Protein AF-A0A8J7M690-F1 (afdb_monomer)

Mean predicted aligned error: 19.67 Å

Structure (mmCIF, N/CA/C/O backbone):
data_AF-A0A8J7M690-F1
#
_entry.id   AF-A0A8J7M690-F1
#
loop_
_atom_site.group_PDB
_atom_site.id
_atom_site.type_symbol
_atom_site.label_atom_id
_atom_site.label_alt_id
_atom_site.label_comp_id
_atom_site.label_asym_id
_atom_site.label_entity_id
_atom_site.label_seq_id
_atom_site.pdbx_PDB_ins_code
_atom_site.Cartn_x
_atom_site.Cartn_y
_atom_site.Cartn_z
_atom_site.occupancy
_atom_site.B_iso_or_equiv
_atom_site.auth_seq_id
_atom_site.auth_comp_id
_atom_site.auth_asym_id
_atom_site.auth_atom_id
_atom_site.pdbx_PDB_model_num
ATOM 1 N N . MET A 1 1 ? 13.724 -9.547 -59.969 1.00 48.78 1 MET A N 1
ATOM 2 C CA . MET A 1 1 ? 12.541 -10.382 -60.292 1.00 48.78 1 MET A CA 1
ATOM 3 C C . MET A 1 1 ? 11.718 -10.784 -59.070 1.00 48.78 1 MET A C 1
ATOM 5 O O . MET A 1 1 ? 10.508 -10.630 -59.150 1.00 48.78 1 MET A O 1
ATOM 9 N N . LEU A 1 2 ? 12.299 -11.319 -57.981 1.00 48.78 2 LEU A N 1
ATOM 10 C CA . LEU A 1 2 ? 11.528 -11.630 -56.759 1.00 48.78 2 LEU A CA 1
ATOM 11 C C . LEU A 1 2 ? 11.208 -10.375 -55.920 1.00 48.78 2 LEU A C 1
ATOM 13 O O . LEU A 1 2 ? 10.066 -10.254 -55.491 1.00 48.78 2 LEU A O 1
ATOM 17 N N . ASP A 1 3 ? 12.141 -9.422 -55.786 1.00 59.66 3 ASP A N 1
ATOM 18 C CA . ASP A 1 3 ? 11.897 -8.149 -55.075 1.00 59.66 3 ASP A CA 1
ATOM 19 C C . ASP A 1 3 ? 10.942 -7.205 -55.835 1.00 59.66 3 ASP A C 1
ATOM 21 O O . ASP A 1 3 ? 10.021 -6.666 -55.231 1.00 59.66 3 ASP A O 1
ATOM 25 N N . ASP A 1 4 ? 11.046 -7.108 -57.170 1.00 67.81 4 ASP A N 1
ATOM 26 C CA . ASP A 1 4 ? 10.187 -6.217 -57.984 1.00 67.81 4 ASP A CA 1
ATOM 27 C C . ASP A 1 4 ? 8.679 -6.523 -57.847 1.00 67.81 4 ASP A C 1
ATOM 29 O O . ASP A 1 4 ? 7.829 -5.641 -57.965 1.00 67.81 4 ASP A O 1
ATOM 33 N N . ARG A 1 5 ? 8.316 -7.792 -57.603 1.00 76.62 5 ARG A N 1
ATOM 34 C CA . ARG A 1 5 ? 6.913 -8.193 -57.390 1.00 76.62 5 ARG A CA 1
ATOM 35 C C . ARG A 1 5 ? 6.426 -7.887 -55.975 1.00 76.62 5 ARG A C 1
ATOM 37 O O . ARG A 1 5 ? 5.258 -7.546 -55.815 1.00 76.62 5 ARG A O 1
ATOM 44 N N . ALA A 1 6 ? 7.288 -8.001 -54.965 1.00 80.00 6 ALA A N 1
ATOM 45 C CA . ALA A 1 6 ? 6.947 -7.641 -53.590 1.00 80.00 6 ALA A CA 1
ATOM 46 C C . ALA A 1 6 ? 6.768 -6.120 -53.437 1.00 80.00 6 ALA A C 1
ATOM 48 O O . ALA A 1 6 ? 5.848 -5.682 -52.746 1.00 80.00 6 ALA A O 1
ATOM 49 N N . GLU A 1 7 ? 7.579 -5.321 -54.138 1.00 82.81 7 GLU A N 1
ATOM 50 C CA . GLU A 1 7 ? 7.413 -3.864 -54.210 1.00 82.81 7 GLU A CA 1
ATOM 51 C C . GLU A 1 7 ? 6.095 -3.468 -54.891 1.00 82.81 7 GLU A C 1
ATOM 53 O O . GLU A 1 7 ? 5.361 -2.645 -54.348 1.00 82.81 7 GLU A O 1
ATOM 58 N N . SER A 1 8 ? 5.710 -4.134 -55.988 1.00 85.69 8 SER A N 1
ATOM 59 C CA . SER A 1 8 ? 4.403 -3.909 -56.630 1.00 85.69 8 SER A CA 1
ATOM 60 C C . SER A 1 8 ? 3.221 -4.170 -55.685 1.00 85.69 8 SER A C 1
ATOM 62 O O . SER A 1 8 ? 2.242 -3.425 -55.720 1.00 85.69 8 SER A O 1
ATOM 64 N N . PHE A 1 9 ? 3.302 -5.196 -54.826 1.00 88.12 9 PHE A N 1
ATOM 65 C CA . PHE A 1 9 ? 2.281 -5.433 -53.800 1.00 88.12 9 PHE A CA 1
ATOM 66 C C . PHE A 1 9 ? 2.257 -4.316 -52.748 1.00 88.12 9 PHE A C 1
ATOM 68 O O . PHE A 1 9 ? 1.181 -3.893 -52.335 1.00 88.12 9 PHE A O 1
ATOM 75 N N . LEU A 1 10 ? 3.415 -3.807 -52.314 1.00 87.19 10 LEU A N 1
ATOM 76 C CA . LEU A 1 10 ? 3.485 -2.706 -51.344 1.00 87.19 10 LEU A CA 1
ATOM 77 C C . LEU A 1 10 ? 2.932 -1.385 -51.895 1.00 87.19 10 LEU A C 1
ATOM 79 O O . LEU A 1 10 ? 2.276 -0.647 -51.153 1.00 87.19 10 LEU A O 1
ATOM 83 N N . GLU A 1 11 ? 3.155 -1.096 -53.177 1.00 87.31 11 GLU A N 1
ATOM 84 C CA . GLU A 1 11 ? 2.575 0.066 -53.860 1.00 87.31 11 GLU A CA 1
ATOM 85 C C . GLU A 1 11 ? 1.046 -0.037 -53.939 1.00 87.31 11 GLU A C 1
ATOM 87 O O . GLU A 1 11 ? 0.334 0.919 -53.619 1.00 87.31 11 GLU A O 1
ATOM 92 N N . GLU A 1 12 ? 0.525 -1.216 -54.292 1.00 89.19 12 GLU A N 1
ATOM 93 C CA . GLU A 1 12 ? -0.916 -1.472 -54.343 1.00 89.19 12 GLU A CA 1
ATOM 94 C C . GLU A 1 12 ? -1.570 -1.379 -52.955 1.00 89.19 12 GLU A C 1
ATOM 96 O O . GLU A 1 12 ? -2.599 -0.715 -52.796 1.00 89.19 12 GLU A O 1
ATOM 101 N N . LEU A 1 13 ? -0.945 -1.962 -51.926 1.00 88.69 13 LEU A N 1
ATOM 102 C CA . LEU A 1 13 ? -1.404 -1.873 -50.536 1.00 88.69 13 LEU A CA 1
ATOM 103 C C . LEU A 1 13 ? -1.407 -0.431 -50.019 1.00 88.69 13 LEU A C 1
ATOM 105 O O . LEU A 1 13 ? -2.371 -0.008 -49.377 1.00 88.69 13 LEU A O 1
ATOM 109 N N . SER A 1 14 ? -0.363 0.341 -50.331 1.00 84.31 14 SER A N 1
ATOM 110 C CA . SER A 1 14 ? -0.281 1.759 -49.959 1.00 84.31 14 SER A CA 1
ATOM 111 C C . SER A 1 14 ? -1.408 2.564 -50.607 1.00 84.31 14 SER A C 1
ATOM 113 O O . SER A 1 14 ? -2.102 3.312 -49.917 1.00 84.31 14 SER A O 1
ATOM 115 N N . ARG A 1 15 ? -1.673 2.333 -51.899 1.00 87.75 15 ARG A N 1
ATOM 116 C CA . ARG A 1 15 ? -2.766 2.985 -52.632 1.00 87.75 15 ARG A CA 1
ATOM 117 C C . ARG A 1 15 ? -4.143 2.631 -52.066 1.00 87.75 15 ARG A C 1
ATOM 119 O O . ARG A 1 15 ? -4.998 3.503 -51.943 1.00 87.75 15 ARG A O 1
ATOM 126 N N . LEU A 1 16 ? -4.385 1.368 -51.718 1.00 85.81 16 LEU A N 1
ATOM 127 C CA . LEU A 1 16 ? -5.666 0.947 -51.138 1.00 85.81 16 LEU A CA 1
ATOM 128 C C . LEU A 1 16 ? -5.884 1.503 -49.728 1.00 85.81 16 LEU A C 1
ATOM 130 O O . LEU A 1 16 ? -7.016 1.842 -49.380 1.00 85.81 16 LEU A O 1
ATOM 134 N N . ARG A 1 17 ? -4.812 1.648 -48.941 1.00 81.62 17 ARG A N 1
ATOM 135 C CA . ARG A 1 17 ? -4.849 2.293 -47.623 1.00 81.62 17 ARG A CA 1
ATOM 136 C C . ARG A 1 17 ? -5.186 3.781 -47.729 1.00 81.62 17 ARG A C 1
ATOM 138 O O . ARG A 1 17 ? -5.997 4.260 -46.947 1.00 81.62 17 ARG A O 1
ATOM 145 N N . GLU A 1 18 ? -4.617 4.492 -48.704 1.00 83.88 18 GLU A N 1
ATOM 146 C CA . GLU A 1 18 ? -4.964 5.897 -48.990 1.00 83.88 18 GLU A CA 1
ATOM 147 C C . GLU A 1 18 ? -6.423 6.071 -49.433 1.00 83.88 18 GLU A C 1
ATOM 149 O O . GLU A 1 18 ? -7.035 7.099 -49.164 1.00 83.88 18 GLU A O 1
ATOM 154 N N . LEU A 1 19 ? -6.998 5.051 -50.076 1.00 86.81 19 LEU A N 1
ATOM 155 C CA . LEU A 1 19 ? -8.413 5.004 -50.451 1.00 86.81 19 LEU A CA 1
ATOM 156 C C . LEU A 1 19 ? -9.329 4.483 -49.324 1.00 86.81 19 LEU A C 1
ATOM 158 O O . LEU A 1 19 ? -10.510 4.254 -49.578 1.00 86.81 19 LEU A O 1
ATOM 162 N N . GLU A 1 20 ? -8.792 4.252 -48.119 1.00 82.62 20 GLU A N 1
ATOM 163 C CA . GLU A 1 20 ? -9.484 3.690 -46.944 1.00 82.62 20 GLU A CA 1
ATOM 164 C C . GLU A 1 20 ? -10.181 2.334 -47.197 1.00 82.62 20 GLU A C 1
ATOM 166 O O . GLU A 1 20 ? -11.086 1.918 -46.471 1.00 82.62 20 GLU A O 1
ATOM 171 N N . LYS A 1 21 ? -9.737 1.587 -48.216 1.00 86.25 21 LYS A N 1
ATOM 172 C CA . LYS A 1 21 ? -10.268 0.261 -48.571 1.00 86.25 21 LYS A CA 1
ATOM 173 C C . LYS A 1 21 ? -9.563 -0.845 -47.787 1.00 86.25 21 LYS A C 1
ATOM 175 O O . LYS A 1 21 ? -8.887 -1.703 -48.353 1.00 86.25 21 LYS A O 1
ATOM 180 N N . TYR A 1 22 ? -9.706 -0.817 -46.462 1.00 82.56 22 TYR A N 1
ATOM 181 C CA . TYR A 1 22 ? -8.940 -1.677 -45.551 1.00 82.56 22 TYR A CA 1
ATOM 182 C C . TYR A 1 22 ? -9.211 -3.179 -45.728 1.00 82.56 22 TYR A C 1
ATOM 184 O O . TYR A 1 22 ? -8.283 -3.975 -45.603 1.00 82.56 22 TYR A O 1
ATOM 192 N N . ALA A 1 23 ? -10.445 -3.571 -46.063 1.00 82.00 23 ALA A N 1
ATOM 193 C CA . ALA A 1 23 ? -10.806 -4.975 -46.282 1.00 82.00 23 ALA A CA 1
ATOM 194 C C . ALA A 1 23 ? -10.147 -5.555 -47.549 1.00 82.00 23 ALA A C 1
ATOM 196 O O . ALA A 1 23 ? -9.535 -6.624 -47.492 1.00 82.00 23 ALA A O 1
ATOM 197 N N . ASP A 1 24 ? -10.200 -4.813 -48.660 1.00 85.00 24 ASP A N 1
ATOM 198 C CA . ASP A 1 24 ? -9.568 -5.197 -49.930 1.00 85.00 24 ASP A CA 1
ATOM 199 C C . ASP A 1 24 ? -8.037 -5.253 -49.777 1.00 85.00 24 ASP A C 1
ATOM 201 O O . ASP A 1 24 ? -7.388 -6.215 -50.198 1.00 85.00 24 ASP A O 1
ATOM 205 N N . ALA A 1 25 ? -7.458 -4.254 -49.096 1.00 87.44 25 ALA A N 1
ATOM 206 C CA . ALA A 1 25 ? -6.032 -4.211 -48.785 1.00 87.44 25 ALA A CA 1
ATOM 207 C C . ALA A 1 25 ? -5.599 -5.409 -47.926 1.00 87.44 25 ALA A C 1
ATOM 209 O O . ALA A 1 25 ? -4.564 -6.020 -48.185 1.00 87.44 25 ALA A O 1
ATOM 210 N N . LEU A 1 26 ? -6.393 -5.791 -46.922 1.00 88.75 26 LEU A N 1
ATOM 211 C CA . LEU A 1 26 ? -6.074 -6.926 -46.058 1.00 88.75 26 LEU A CA 1
ATOM 212 C C . LEU A 1 26 ? -6.085 -8.258 -46.825 1.00 88.75 26 LEU A C 1
ATOM 214 O O . LEU A 1 26 ? -5.228 -9.111 -46.582 1.00 88.75 26 LEU A O 1
ATOM 218 N N . GLN A 1 27 ? -7.009 -8.436 -47.773 1.00 88.06 27 GLN A N 1
ATOM 219 C CA . GLN A 1 27 ? -7.067 -9.641 -48.607 1.00 88.06 27 GLN A CA 1
ATOM 220 C C . GLN A 1 27 ? -5.831 -9.770 -49.512 1.00 88.06 27 GLN A C 1
ATOM 222 O O . GLN A 1 27 ? -5.236 -10.852 -49.612 1.00 88.06 27 GLN A O 1
ATOM 227 N N . ILE A 1 28 ? -5.401 -8.660 -50.117 1.00 89.56 28 ILE A N 1
ATOM 228 C CA . ILE A 1 28 ? -4.170 -8.605 -50.917 1.00 89.56 28 ILE A CA 1
ATOM 229 C C . ILE A 1 28 ? -2.945 -8.845 -50.029 1.00 89.56 28 ILE A C 1
ATOM 231 O O . ILE A 1 28 ? -2.081 -9.642 -50.388 1.00 89.56 28 ILE A O 1
ATOM 235 N N . ALA A 1 29 ? -2.896 -8.255 -48.832 1.00 88.94 29 ALA A N 1
ATOM 236 C CA . ALA A 1 29 ? -1.791 -8.438 -47.894 1.00 88.94 29 ALA A CA 1
ATOM 237 C C . ALA A 1 29 ? -1.670 -9.889 -47.399 1.00 88.94 29 ALA A C 1
ATOM 239 O O . ALA A 1 29 ? -0.558 -10.404 -47.285 1.00 88.94 29 ALA A O 1
ATOM 240 N N . ARG A 1 30 ? -2.794 -10.579 -47.139 1.00 90.94 30 ARG A N 1
ATOM 241 C CA . ARG A 1 30 ? -2.807 -12.014 -46.795 1.00 90.94 30 ARG A CA 1
ATOM 242 C C . ARG A 1 30 ? -2.192 -12.850 -47.922 1.00 90.94 30 ARG A C 1
ATOM 244 O O . ARG A 1 30 ? -1.257 -13.601 -47.662 1.00 90.94 30 ARG A O 1
ATOM 251 N N . SER A 1 31 ? -2.632 -12.621 -49.158 1.00 88.94 31 SER A N 1
ATOM 252 C CA . SER A 1 31 ? -2.131 -13.329 -50.347 1.00 88.94 31 SER A CA 1
ATOM 253 C C . SER A 1 31 ? -0.646 -13.042 -50.617 1.00 88.94 31 SER A C 1
ATOM 255 O O . SER A 1 31 ? 0.128 -13.943 -50.930 1.00 88.94 31 SER A O 1
ATOM 257 N N . ALA A 1 32 ? -0.216 -11.788 -50.453 1.00 88.56 32 ALA A N 1
ATOM 258 C CA . ALA A 1 32 ? 1.170 -11.383 -50.663 1.00 88.56 32 ALA A CA 1
ATOM 259 C C . ALA A 1 32 ? 2.120 -11.988 -49.614 1.00 88.56 32 ALA A C 1
ATOM 261 O O . ALA A 1 32 ? 3.212 -12.431 -49.962 1.00 88.56 32 ALA A O 1
ATOM 262 N N . VAL A 1 33 ? 1.708 -12.064 -48.344 1.00 88.25 33 VAL A N 1
ATOM 263 C CA . VAL A 1 33 ? 2.503 -12.705 -47.279 1.00 88.25 33 VAL A CA 1
ATOM 264 C C . VAL A 1 33 ? 2.563 -14.226 -47.450 1.00 88.25 33 VAL A C 1
ATOM 266 O O . VAL A 1 33 ? 3.588 -14.817 -47.135 1.00 88.25 33 VAL A O 1
ATOM 269 N N . GLU A 1 34 ? 1.528 -14.872 -47.993 1.00 87.81 34 GLU A N 1
ATOM 270 C CA . GLU A 1 34 ? 1.595 -16.302 -48.342 1.00 87.81 34 GLU A CA 1
ATOM 271 C C . GLU A 1 34 ? 2.631 -16.585 -49.440 1.00 87.81 34 GLU A C 1
ATOM 273 O O . GLU A 1 34 ? 3.363 -17.572 -49.363 1.00 87.81 34 GLU A O 1
ATOM 278 N N . LEU A 1 35 ? 2.737 -15.699 -50.436 1.00 86.81 35 LEU A N 1
ATOM 279 C CA . LEU A 1 35 ? 3.735 -15.801 -51.506 1.00 86.81 35 LEU A CA 1
ATOM 280 C C . LEU A 1 35 ? 5.153 -15.427 -51.036 1.00 86.81 35 LEU A C 1
ATOM 282 O O . LEU A 1 35 ? 6.132 -15.975 -51.547 1.00 86.81 35 LEU A O 1
ATOM 286 N N . TYR A 1 36 ? 5.267 -14.512 -50.068 1.00 87.31 36 TYR A N 1
ATOM 287 C CA . TYR A 1 36 ? 6.534 -13.957 -49.577 1.00 87.31 36 TYR A CA 1
ATOM 288 C C . TYR A 1 36 ? 6.592 -13.905 -48.033 1.00 87.31 36 TYR A C 1
ATOM 290 O O . TYR A 1 36 ? 6.667 -12.820 -47.446 1.00 87.31 36 TYR A O 1
ATOM 298 N N . PRO A 1 37 ? 6.614 -15.059 -47.339 1.00 82.44 37 PRO A N 1
ATOM 299 C CA . PRO A 1 37 ? 6.408 -15.135 -45.885 1.00 82.44 37 PRO A CA 1
ATOM 300 C C . PRO A 1 37 ? 7.505 -14.485 -45.027 1.00 82.44 37 PRO A C 1
ATOM 302 O O . PRO A 1 37 ? 7.265 -14.183 -43.862 1.00 82.44 37 PRO A O 1
ATOM 305 N N . GLY A 1 38 ? 8.699 -14.246 -45.579 1.00 82.50 38 GLY A N 1
ATOM 306 C CA . GLY A 1 38 ? 9.811 -13.578 -44.888 1.00 82.50 38 GLY A CA 1
ATOM 307 C C . GLY A 1 38 ? 9.969 -12.086 -45.205 1.00 82.50 38 GLY A C 1
ATOM 308 O O . GLY A 1 38 ? 10.871 -11.444 -44.669 1.00 82.50 38 GLY A O 1
ATOM 309 N N . HIS A 1 39 ? 9.141 -11.514 -46.088 1.00 88.44 39 HIS A N 1
ATOM 310 C CA . HIS A 1 39 ? 9.331 -10.138 -46.548 1.00 88.44 39 HIS A CA 1
ATOM 311 C C . HIS A 1 39 ? 8.848 -9.125 -45.496 1.00 88.44 39 HIS A C 1
ATOM 313 O O . HIS A 1 39 ? 7.646 -8.902 -45.325 1.00 88.44 39 HIS A O 1
ATOM 319 N N . LEU A 1 40 ? 9.795 -8.474 -44.810 1.00 86.56 40 LEU A N 1
ATOM 320 C CA . LEU A 1 40 ? 9.536 -7.576 -43.676 1.00 86.56 40 LEU A CA 1
ATOM 321 C C . LEU A 1 40 ? 8.486 -6.494 -43.980 1.00 86.56 40 LEU A C 1
ATOM 323 O O . LEU A 1 40 ? 7.594 -6.266 -43.169 1.00 86.56 40 LEU A O 1
ATOM 327 N N . GLY A 1 41 ? 8.558 -5.850 -45.149 1.00 86.31 41 GLY A N 1
ATOM 328 C CA . GLY A 1 41 ? 7.606 -4.798 -45.522 1.00 86.31 41 GLY A CA 1
ATOM 329 C C . GLY A 1 41 ? 6.165 -5.304 -45.654 1.00 86.31 41 GLY A C 1
ATOM 330 O O . GLY A 1 41 ? 5.237 -4.630 -45.217 1.00 86.31 41 GLY A O 1
ATOM 331 N N . LEU A 1 42 ? 5.979 -6.519 -46.185 1.00 89.75 42 LEU A N 1
ATOM 332 C CA . LEU A 1 42 ? 4.650 -7.110 -46.385 1.00 89.75 42 LEU A CA 1
ATOM 333 C C . LEU A 1 42 ? 4.069 -7.604 -45.055 1.00 89.75 42 LEU A C 1
ATOM 335 O O . LEU A 1 42 ? 2.882 -7.418 -44.798 1.00 89.75 42 LEU A O 1
ATOM 339 N N . LEU A 1 43 ? 4.916 -8.160 -44.179 1.00 90.31 43 LEU A N 1
ATOM 340 C CA . LEU A 1 43 ? 4.535 -8.533 -42.814 1.00 90.31 43 LEU A CA 1
ATOM 341 C C . LEU A 1 43 ? 4.078 -7.314 -42.000 1.00 90.31 43 LEU A C 1
ATOM 343 O O . LEU A 1 43 ? 3.028 -7.368 -41.360 1.00 90.31 43 LEU A O 1
ATOM 347 N N . LEU A 1 44 ? 4.825 -6.203 -42.053 1.00 90.19 44 LEU A N 1
ATOM 348 C CA . LEU A 1 44 ? 4.466 -4.968 -41.349 1.00 90.19 44 LEU A CA 1
ATOM 349 C C . LEU A 1 44 ? 3.152 -4.372 -41.866 1.00 90.19 44 LEU A C 1
ATOM 351 O O . LEU A 1 44 ? 2.295 -4.013 -41.060 1.00 90.19 44 LEU A O 1
ATOM 355 N N . GLU A 1 45 ? 2.957 -4.293 -43.185 1.00 90.12 45 GLU A N 1
ATOM 356 C CA . GLU A 1 45 ? 1.706 -3.766 -43.749 1.00 90.12 45 GLU A CA 1
ATOM 357 C C . GLU A 1 45 ? 0.505 -4.674 -43.448 1.00 90.12 45 GLU A C 1
ATOM 359 O O . GLU A 1 45 ? -0.538 -4.172 -43.022 1.00 90.12 45 GLU A O 1
ATOM 364 N N . LYS A 1 46 ? 0.651 -6.006 -43.535 1.00 92.31 46 LYS A N 1
ATOM 365 C CA . LYS A 1 46 ? -0.402 -6.947 -43.113 1.00 92.31 46 LYS A CA 1
ATOM 366 C C . LYS A 1 46 ? -0.779 -6.740 -41.643 1.00 92.31 46 LYS A C 1
ATOM 368 O O . LYS A 1 46 ? -1.962 -6.634 -41.324 1.00 92.31 46 LYS A O 1
ATOM 373 N N . ALA A 1 47 ? 0.206 -6.661 -40.747 1.00 91.75 47 ALA A N 1
ATOM 374 C CA . ALA A 1 47 ? -0.038 -6.499 -39.315 1.00 91.75 47 ALA A CA 1
ATOM 375 C C . ALA A 1 47 ? -0.708 -5.153 -38.977 1.00 91.75 47 ALA A C 1
ATOM 377 O O . ALA A 1 47 ? -1.624 -5.097 -38.151 1.00 91.75 47 ALA A O 1
ATOM 378 N N . ARG A 1 48 ? -0.316 -4.066 -39.656 1.00 92.44 48 ARG A N 1
ATOM 379 C CA . ARG A 1 48 ? -0.961 -2.748 -39.523 1.00 92.44 48 ARG A CA 1
ATOM 380 C C . ARG A 1 48 ? -2.419 -2.776 -39.984 1.00 92.44 48 ARG A C 1
ATOM 382 O O . ARG A 1 48 ? -3.268 -2.230 -39.282 1.00 92.44 48 ARG A O 1
ATOM 389 N N . LEU A 1 49 ? -2.713 -3.428 -41.111 1.00 90.06 49 LEU A N 1
ATOM 390 C CA . LEU A 1 49 ? -4.077 -3.578 -41.632 1.00 90.06 49 LEU A CA 1
ATOM 391 C C . LEU A 1 49 ? -4.955 -4.434 -40.708 1.00 90.06 49 LEU A C 1
ATOM 393 O O . LEU A 1 49 ? -6.072 -4.025 -40.401 1.00 90.06 49 LEU A O 1
ATOM 397 N N . LEU A 1 50 ? -4.438 -5.550 -40.179 1.00 89.62 50 LEU A N 1
ATOM 398 C CA . LEU A 1 50 ? -5.135 -6.362 -39.167 1.00 89.62 50 LEU A CA 1
ATOM 399 C C . LEU A 1 50 ? -5.469 -5.544 -37.913 1.00 89.62 50 LEU A C 1
ATOM 401 O O . LEU A 1 50 ? -6.589 -5.598 -37.407 1.00 89.62 50 LEU A O 1
ATOM 405 N N . ARG A 1 51 ? -4.521 -4.725 -37.440 1.00 90.38 51 ARG A N 1
ATOM 406 C CA . ARG A 1 51 ? -4.735 -3.829 -36.295 1.00 90.38 51 ARG A CA 1
ATOM 407 C C . ARG A 1 51 ? -5.815 -2.779 -36.569 1.00 90.38 51 ARG A C 1
ATOM 409 O O . ARG A 1 51 ? -6.595 -2.489 -35.666 1.00 90.38 51 ARG A O 1
ATOM 416 N N . LEU A 1 52 ? -5.866 -2.212 -37.778 1.00 86.44 52 LEU A N 1
ATOM 417 C CA . LEU A 1 52 ? -6.920 -1.272 -38.187 1.00 86.44 52 LEU A CA 1
ATOM 418 C C . LEU A 1 52 ? -8.292 -1.952 -38.297 1.00 86.44 52 LEU A C 1
ATOM 420 O O . LEU A 1 52 ? -9.295 -1.331 -37.963 1.00 86.44 52 LEU A O 1
ATOM 424 N N . ASN A 1 53 ? -8.327 -3.229 -38.685 1.00 85.19 53 ASN A N 1
ATOM 425 C CA . ASN A 1 53 ? -9.550 -4.030 -38.755 1.00 85.19 53 ASN A CA 1
ATOM 426 C C . ASN A 1 53 ? -10.027 -4.560 -37.383 1.00 85.19 53 ASN A C 1
ATOM 428 O O . ASN A 1 53 ? -11.037 -5.250 -37.303 1.00 85.19 53 ASN A O 1
ATOM 432 N N . GLY A 1 54 ? -9.307 -4.261 -36.293 1.00 84.88 54 GLY A N 1
ATOM 433 C CA . GLY A 1 54 ? -9.635 -4.722 -34.937 1.00 84.88 54 GLY A CA 1
ATOM 434 C C . GLY A 1 54 ? -9.184 -6.153 -34.610 1.00 84.88 54 GLY A C 1
ATOM 435 O O . GLY A 1 54 ? -9.389 -6.615 -33.488 1.00 84.88 54 GLY A O 1
ATOM 436 N N . GLU A 1 55 ? -8.509 -6.843 -35.532 1.00 89.75 55 GLU A N 1
ATOM 437 C CA . GLU A 1 55 ? -7.972 -8.203 -35.360 1.00 89.75 55 GLU A CA 1
ATOM 438 C C . GLU A 1 55 ? -6.638 -8.173 -34.582 1.00 89.75 55 GLU A C 1
ATOM 440 O O . GLU A 1 55 ? -5.584 -8.584 -35.067 1.00 89.75 55 GLU A O 1
ATOM 445 N N . LEU A 1 56 ? -6.669 -7.644 -33.351 1.00 90.50 56 LEU A N 1
ATOM 446 C CA . LEU A 1 56 ? -5.474 -7.310 -32.560 1.00 90.50 56 LEU A CA 1
ATOM 447 C C . LEU A 1 56 ? -4.589 -8.521 -32.218 1.00 90.50 56 LEU A C 1
ATOM 449 O O . LEU A 1 56 ? -3.367 -8.389 -32.175 1.00 90.50 56 LEU A O 1
ATOM 453 N N . ASN A 1 57 ? -5.186 -9.696 -31.999 1.00 89.31 57 ASN A N 1
ATOM 454 C CA . ASN A 1 57 ? -4.435 -10.915 -31.691 1.00 89.31 57 ASN A CA 1
ATOM 455 C C . ASN A 1 57 ? -3.693 -11.454 -32.918 1.00 89.31 57 ASN A C 1
ATOM 457 O O . ASN A 1 57 ? -2.506 -11.748 -32.816 1.00 89.31 57 ASN A O 1
ATOM 461 N N . GLU A 1 58 ? -4.348 -11.518 -34.083 1.00 90.31 58 GLU A N 1
ATOM 462 C CA . GLU A 1 58 ? -3.683 -11.924 -35.330 1.00 90.31 58 GLU A CA 1
ATOM 463 C C . GLU A 1 58 ? -2.598 -10.905 -35.710 1.00 90.31 58 GLU A C 1
ATOM 465 O O . GLU A 1 58 ? -1.486 -11.287 -36.073 1.00 90.31 58 GLU A O 1
ATOM 470 N N . ALA A 1 59 ? -2.874 -9.606 -35.542 1.00 93.06 59 ALA A N 1
ATOM 471 C CA . ALA A 1 59 ? -1.893 -8.550 -35.772 1.00 93.06 59 ALA A CA 1
ATOM 472 C C . ALA A 1 59 ? -0.626 -8.733 -34.918 1.00 93.06 59 ALA A C 1
ATOM 474 O O . ALA A 1 59 ? 0.480 -8.574 -35.435 1.00 93.06 59 ALA A O 1
ATOM 475 N N . ALA A 1 60 ? -0.767 -9.091 -33.635 1.00 92.50 60 ALA A N 1
ATOM 476 C CA . ALA A 1 60 ? 0.367 -9.336 -32.744 1.00 92.50 60 ALA A CA 1
ATOM 477 C C . ALA A 1 60 ? 1.235 -10.518 -33.213 1.00 92.50 60 ALA A C 1
ATOM 479 O O . ALA A 1 60 ? 2.459 -10.403 -33.230 1.00 92.50 60 ALA A O 1
ATOM 480 N N . GLU A 1 61 ? 0.629 -11.618 -33.669 1.00 92.38 61 GLU A N 1
ATOM 481 C CA . GLU A 1 61 ? 1.382 -12.768 -34.191 1.00 92.38 61 GLU A CA 1
ATOM 482 C C . GLU A 1 61 ? 2.140 -12.424 -35.485 1.00 92.38 61 GLU A C 1
ATOM 484 O O . GLU A 1 61 ? 3.307 -12.788 -35.649 1.00 92.38 61 GLU A O 1
ATOM 489 N N . VAL A 1 62 ? 1.524 -11.648 -36.386 1.00 90.62 62 VAL A N 1
ATOM 490 C CA . VAL A 1 62 ? 2.188 -11.196 -37.621 1.00 90.62 62 VAL A CA 1
ATOM 491 C C . VAL A 1 62 ? 3.316 -10.200 -37.316 1.00 90.62 62 VAL A C 1
ATOM 493 O O . VAL A 1 62 ? 4.385 -10.280 -37.925 1.00 90.62 62 VAL A O 1
ATOM 496 N N . PHE A 1 63 ? 3.141 -9.301 -36.339 1.00 92.69 63 PHE A N 1
ATOM 497 C CA . PHE A 1 63 ? 4.226 -8.431 -35.873 1.00 92.69 63 PHE A CA 1
ATOM 498 C C . PHE A 1 63 ? 5.370 -9.224 -35.230 1.00 92.69 63 PHE A C 1
ATOM 500 O O . PHE A 1 63 ? 6.529 -8.890 -35.461 1.00 92.69 63 PHE A O 1
ATOM 507 N N . ARG A 1 64 ? 5.083 -10.299 -34.486 1.00 91.06 64 ARG A N 1
ATOM 508 C CA . ARG A 1 64 ? 6.113 -11.178 -33.912 1.00 91.06 64 ARG A CA 1
ATOM 509 C C . ARG A 1 64 ? 6.959 -11.836 -35.004 1.00 91.06 64 ARG A C 1
ATOM 511 O O . ARG A 1 64 ? 8.185 -11.807 -34.920 1.00 91.06 64 ARG A O 1
ATOM 518 N N . ALA A 1 65 ? 6.328 -12.306 -36.083 1.00 88.19 65 ALA A N 1
ATOM 519 C CA . ALA A 1 65 ? 7.041 -12.798 -37.264 1.00 88.19 65 ALA A CA 1
ATOM 520 C C . ALA A 1 65 ? 7.904 -11.706 -37.934 1.00 88.19 65 ALA A C 1
ATOM 522 O O . ALA A 1 65 ? 9.017 -11.980 -38.383 1.00 88.19 65 ALA A O 1
ATOM 523 N N . ALA A 1 66 ? 7.434 -10.453 -37.964 1.00 87.12 66 ALA A N 1
ATOM 524 C CA . ALA A 1 66 ? 8.215 -9.320 -38.468 1.00 87.12 66 ALA A CA 1
ATOM 525 C C . ALA A 1 66 ? 9.433 -8.994 -37.578 1.00 87.12 66 ALA A C 1
ATOM 527 O O . ALA A 1 66 ? 10.503 -8.672 -38.099 1.00 87.12 66 ALA A O 1
ATOM 528 N N . VAL A 1 67 ? 9.295 -9.105 -36.251 1.00 87.50 67 VAL A N 1
ATOM 529 C CA . VAL A 1 67 ? 10.384 -8.904 -35.277 1.00 87.50 67 VAL A CA 1
ATOM 530 C C . VAL A 1 67 ? 11.465 -9.973 -35.424 1.00 87.50 67 VAL A C 1
ATOM 532 O O . VAL A 1 67 ? 12.646 -9.638 -35.423 1.00 87.50 67 VAL A O 1
ATOM 535 N N . SER A 1 68 ? 11.102 -11.240 -35.643 1.00 84.06 68 SER A N 1
ATOM 536 C CA . SER A 1 68 ? 12.087 -12.308 -35.890 1.00 84.06 68 SER A CA 1
ATOM 537 C C . SER A 1 68 ? 12.966 -12.052 -37.125 1.00 84.06 68 SER A C 1
ATOM 539 O O . SER A 1 68 ? 14.091 -12.542 -37.185 1.00 84.06 68 SER A O 1
ATOM 541 N N . ASN A 1 69 ? 12.482 -11.248 -38.078 1.00 78.38 69 ASN A N 1
ATOM 542 C CA . ASN A 1 69 ? 13.176 -10.907 -39.321 1.00 78.38 69 ASN A CA 1
ATOM 543 C C . ASN A 1 69 ? 13.898 -9.541 -39.280 1.00 78.38 69 ASN A C 1
ATOM 545 O O . ASN A 1 69 ? 14.422 -9.100 -40.304 1.00 78.38 69 ASN A O 1
ATOM 549 N N . SER A 1 70 ? 13.928 -8.839 -38.137 1.00 77.00 70 SER A N 1
ATOM 550 C CA . SER A 1 70 ? 14.525 -7.499 -38.033 1.00 77.00 70 SER A CA 1
ATOM 551 C C . SER A 1 70 ? 15.078 -7.187 -36.643 1.00 77.00 70 SER A C 1
ATOM 553 O O . SER A 1 70 ? 14.370 -7.252 -35.647 1.00 77.00 70 SER A O 1
ATOM 555 N N . GLN A 1 71 ? 16.323 -6.706 -36.593 1.00 72.38 71 GLN A N 1
ATOM 556 C CA . GLN A 1 71 ? 16.949 -6.195 -35.365 1.00 72.38 71 GLN A CA 1
ATOM 557 C C . GLN A 1 71 ? 16.612 -4.718 -35.077 1.00 72.38 71 GLN A C 1
ATOM 559 O O . GLN A 1 71 ? 17.084 -4.151 -34.099 1.00 72.38 71 GLN A O 1
ATOM 564 N N . ARG A 1 72 ? 15.816 -4.051 -35.929 1.00 76.75 72 ARG A N 1
ATOM 565 C CA . ARG A 1 72 ? 15.433 -2.644 -35.709 1.00 76.75 72 ARG A CA 1
ATOM 566 C C . ARG A 1 72 ? 14.381 -2.538 -34.593 1.00 76.75 72 ARG A C 1
ATOM 568 O O . ARG A 1 72 ? 13.467 -3.361 -34.558 1.00 76.75 72 ARG A O 1
ATOM 575 N N . PRO A 1 73 ? 14.398 -1.474 -33.768 1.00 78.56 73 PRO A N 1
ATOM 576 C CA . PRO A 1 73 ? 13.422 -1.304 -32.689 1.00 78.56 73 PRO A CA 1
ATOM 577 C C . PRO A 1 73 ? 11.995 -1.034 -33.197 1.00 78.56 73 PRO A C 1
ATOM 579 O O . PRO A 1 73 ? 11.036 -1.359 -32.509 1.00 78.56 73 PRO A O 1
ATOM 582 N N . GLY A 1 74 ? 11.829 -0.488 -34.411 1.00 84.69 74 GLY A N 1
ATOM 583 C CA . GLY A 1 74 ? 10.524 -0.107 -34.978 1.00 84.69 74 GLY A CA 1
ATOM 584 C C . GLY A 1 74 ? 9.470 -1.230 -35.000 1.00 84.69 74 GLY A C 1
ATOM 585 O O . GLY A 1 74 ? 8.423 -1.064 -34.378 1.00 84.69 74 GLY A O 1
ATOM 586 N N . PRO A 1 75 ? 9.728 -2.383 -35.652 1.00 88.38 75 PRO A N 1
ATOM 587 C CA . PRO A 1 75 ? 8.816 -3.532 -35.634 1.00 88.38 75 PRO A CA 1
ATOM 588 C C . PRO A 1 75 ? 8.445 -4.010 -34.226 1.00 88.38 75 PRO A C 1
ATOM 590 O O . PRO A 1 75 ? 7.292 -4.353 -33.977 1.00 88.38 75 PRO A O 1
ATOM 593 N N . ARG A 1 76 ? 9.403 -3.989 -33.289 1.00 90.56 76 ARG A N 1
ATOM 594 C CA . ARG A 1 76 ? 9.170 -4.418 -31.905 1.00 90.56 76 ARG A CA 1
ATOM 595 C C . ARG A 1 76 ? 8.326 -3.406 -31.127 1.00 90.56 76 ARG A C 1
ATOM 597 O O . ARG A 1 76 ? 7.420 -3.811 -30.409 1.00 90.56 76 ARG A O 1
ATOM 604 N N . ILE A 1 77 ? 8.538 -2.103 -31.329 1.00 91.75 77 ILE A N 1
ATOM 605 C CA . ILE A 1 77 ? 7.667 -1.046 -30.784 1.00 91.75 77 ILE A CA 1
ATOM 606 C C . ILE A 1 77 ? 6.227 -1.233 -31.287 1.00 91.75 77 ILE A C 1
ATOM 608 O O . ILE A 1 77 ? 5.286 -1.162 -30.497 1.00 91.75 77 ILE A O 1
ATOM 612 N N . GLU A 1 78 ? 6.031 -1.525 -32.579 1.00 92.88 78 GLU A N 1
ATOM 613 C CA . GLU A 1 78 ? 4.688 -1.770 -33.121 1.00 92.88 78 GLU A CA 1
ATOM 614 C C . GLU A 1 78 ? 4.034 -3.047 -32.574 1.00 92.88 78 GLU A C 1
ATOM 616 O O . GLU A 1 78 ? 2.816 -3.052 -32.352 1.00 92.88 78 GLU A O 1
ATOM 621 N N . LEU A 1 79 ? 4.818 -4.096 -32.297 1.00 93.62 79 LEU A N 1
ATOM 622 C CA . LEU A 1 79 ? 4.350 -5.287 -31.584 1.00 93.62 79 LEU A CA 1
ATOM 623 C C . LEU A 1 79 ? 3.859 -4.925 -30.175 1.00 93.62 79 LEU A C 1
ATOM 625 O O . LEU A 1 79 ? 2.712 -5.215 -29.840 1.00 93.62 79 LEU A O 1
ATOM 629 N N . ILE A 1 80 ? 4.686 -4.229 -29.388 1.00 94.38 80 ILE A N 1
ATOM 630 C CA . ILE A 1 80 ? 4.377 -3.810 -28.010 1.00 94.38 80 ILE A CA 1
ATOM 631 C C . ILE A 1 80 ? 3.095 -2.968 -27.966 1.00 94.38 80 ILE A C 1
ATOM 633 O O . ILE A 1 80 ? 2.189 -3.240 -27.177 1.00 94.38 80 ILE A O 1
ATOM 637 N N . GLN A 1 81 ? 2.960 -1.997 -28.873 1.00 94.25 81 GLN A N 1
ATOM 638 C CA . GLN A 1 81 ? 1.749 -1.180 -29.006 1.00 94.25 81 GLN A CA 1
ATOM 639 C C . GLN A 1 81 ? 0.500 -2.019 -29.276 1.00 94.25 81 GLN A C 1
ATOM 641 O O . GLN A 1 81 ? -0.580 -1.727 -28.756 1.00 94.25 81 GLN A O 1
ATOM 646 N N . THR A 1 82 ? 0.637 -3.049 -30.109 1.00 93.88 82 THR A N 1
ATOM 647 C CA . THR A 1 82 ? -0.467 -3.935 -30.488 1.00 93.88 82 THR A CA 1
ATOM 648 C C . THR A 1 82 ? -0.857 -4.848 -29.328 1.00 93.88 82 THR A C 1
ATOM 650 O O . THR A 1 82 ? -2.043 -4.936 -29.015 1.00 93.88 82 THR A O 1
ATOM 653 N N . LEU A 1 83 ? 0.121 -5.428 -28.623 1.00 93.62 83 LEU A N 1
ATOM 654 C CA . LEU A 1 83 ? -0.094 -6.225 -27.410 1.00 93.62 83 LEU A CA 1
ATOM 655 C C . LEU A 1 83 ? -0.796 -5.409 -26.317 1.00 93.62 83 LEU A C 1
ATOM 657 O O . LEU A 1 83 ? -1.786 -5.864 -25.743 1.00 93.62 83 LEU A O 1
ATOM 661 N N . ARG A 1 84 ? -0.368 -4.160 -26.095 1.00 93.88 84 ARG A N 1
ATOM 662 C CA . ARG A 1 84 ? -0.999 -3.246 -25.132 1.00 93.88 84 ARG A CA 1
ATOM 663 C C . ARG A 1 84 ? -2.448 -2.922 -25.499 1.00 93.88 84 ARG A C 1
ATOM 665 O O . ARG A 1 84 ? -3.310 -2.933 -24.626 1.00 93.88 84 ARG A O 1
ATOM 672 N N . ARG A 1 85 ? -2.741 -2.668 -26.781 1.00 91.69 85 ARG A N 1
ATOM 673 C CA . ARG A 1 85 ? -4.123 -2.462 -27.264 1.00 91.69 85 ARG A CA 1
ATOM 674 C C . ARG A 1 85 ? -4.981 -3.724 -27.146 1.00 91.69 85 ARG A C 1
ATOM 676 O O . ARG A 1 85 ? -6.180 -3.600 -26.933 1.00 91.69 85 ARG A O 1
ATOM 683 N N . ALA A 1 86 ? -4.376 -4.907 -27.258 1.00 89.00 86 ALA A N 1
ATOM 684 C CA . ALA A 1 86 ? -5.037 -6.197 -27.062 1.00 89.00 86 ALA A CA 1
ATOM 685 C C . ALA A 1 86 ? -5.253 -6.559 -25.577 1.00 89.00 86 ALA A C 1
ATOM 687 O O . ALA A 1 86 ? -5.828 -7.604 -25.290 1.00 89.00 86 ALA A O 1
ATOM 688 N N . GLY A 1 87 ? -4.768 -5.741 -24.632 1.00 87.31 87 GLY A N 1
ATOM 689 C CA . GLY A 1 87 ? -4.816 -6.031 -23.194 1.00 87.31 87 GLY A CA 1
ATOM 690 C C . GLY A 1 87 ? -3.767 -7.043 -22.708 1.00 87.31 87 GLY A C 1
ATOM 691 O O . GLY A 1 87 ? -3.750 -7.380 -21.528 1.00 87.31 87 GLY A O 1
ATOM 692 N N . ARG A 1 88 ? -2.854 -7.498 -23.578 1.00 91.56 88 ARG A N 1
ATOM 693 C CA . ARG A 1 88 ? -1.779 -8.466 -23.279 1.00 91.56 88 ARG A CA 1
ATOM 694 C C . ARG A 1 88 ? -0.559 -7.749 -22.682 1.00 91.56 88 ARG A C 1
ATOM 696 O O . ARG A 1 88 ? 0.514 -7.698 -23.282 1.00 91.56 88 ARG A O 1
ATOM 703 N N . LEU A 1 89 ? -0.751 -7.122 -21.520 1.00 88.44 89 LEU A N 1
ATOM 704 C CA . LEU A 1 89 ? 0.226 -6.207 -20.913 1.00 88.44 89 LEU A CA 1
ATOM 705 C C . LEU A 1 89 ? 1.514 -6.895 -20.439 1.00 88.44 89 LEU A C 1
ATOM 707 O O . LEU A 1 89 ? 2.581 -6.294 -20.541 1.00 88.44 89 LEU A O 1
ATOM 711 N N . ASP A 1 90 ? 1.441 -8.138 -19.962 1.00 87.56 90 ASP A N 1
ATOM 712 C CA . ASP A 1 90 ? 2.632 -8.870 -19.508 1.00 87.56 90 ASP A CA 1
ATOM 713 C C . ASP A 1 90 ? 3.515 -9.314 -20.683 1.00 87.56 90 ASP A C 1
ATOM 715 O O . ASP A 1 90 ? 4.739 -9.247 -20.603 1.00 87.56 90 ASP A O 1
ATOM 719 N N . GLU A 1 91 ? 2.913 -9.666 -21.822 1.00 90.69 91 GLU A N 1
ATOM 720 C CA . GLU A 1 91 ? 3.667 -9.926 -23.053 1.00 90.69 91 GLU A CA 1
ATOM 721 C C . GLU A 1 91 ? 4.301 -8.645 -23.604 1.00 90.69 91 GLU A C 1
ATOM 723 O O . GLU A 1 91 ? 5.451 -8.665 -24.033 1.00 90.69 91 GLU A O 1
ATOM 728 N N . ALA A 1 92 ? 3.586 -7.515 -23.547 1.00 93.06 92 ALA A N 1
ATOM 729 C CA . ALA A 1 92 ? 4.144 -6.214 -23.912 1.00 93.06 92 ALA A CA 1
ATOM 730 C C . ALA A 1 92 ? 5.360 -5.854 -23.036 1.00 93.06 92 ALA A C 1
ATOM 732 O O . ALA A 1 92 ? 6.356 -5.343 -23.549 1.00 93.06 92 ALA A O 1
ATOM 733 N N . GLN A 1 93 ? 5.301 -6.164 -21.735 1.00 91.50 93 GLN A N 1
ATOM 734 C CA . GLN A 1 93 ? 6.424 -5.988 -20.814 1.00 91.50 93 GLN A CA 1
ATOM 735 C C . GLN A 1 93 ? 7.601 -6.910 -21.163 1.00 91.50 93 GLN A C 1
ATOM 737 O O . GLN A 1 93 ? 8.730 -6.440 -21.249 1.00 91.50 93 GLN A O 1
ATOM 742 N N . SER A 1 94 ? 7.348 -8.193 -21.429 1.00 91.19 94 SER A N 1
ATOM 743 C CA . SER A 1 94 ? 8.400 -9.145 -21.812 1.00 91.19 94 SER A CA 1
ATOM 744 C C . SER A 1 94 ? 9.134 -8.712 -23.088 1.00 91.19 94 SER A C 1
ATOM 746 O O . SER A 1 94 ? 10.365 -8.748 -23.151 1.00 91.19 94 SER A O 1
ATOM 748 N N . GLU A 1 95 ? 8.398 -8.209 -24.083 1.00 91.25 95 GLU A N 1
ATOM 749 C CA . GLU A 1 95 ? 8.989 -7.649 -25.300 1.00 91.25 95 GLU A CA 1
ATOM 750 C C . GLU A 1 95 ? 9.846 -6.404 -25.011 1.00 91.25 95 GLU A C 1
ATOM 752 O O . GLU A 1 95 ? 10.920 -6.266 -25.596 1.00 91.25 95 GLU A O 1
ATOM 757 N N . LEU A 1 96 ? 9.427 -5.528 -24.088 1.00 90.12 96 LEU A N 1
ATOM 758 C CA . LEU A 1 96 ? 10.200 -4.354 -23.650 1.00 90.12 96 LEU A CA 1
ATOM 759 C C . LEU A 1 96 ? 11.483 -4.711 -22.888 1.00 90.12 96 LEU A C 1
ATOM 761 O O . LEU A 1 96 ? 12.484 -3.996 -23.015 1.00 90.12 96 LEU A O 1
ATOM 765 N N . ASP A 1 97 ? 11.452 -5.788 -22.107 1.00 88.38 97 ASP A N 1
ATOM 766 C CA . ASP A 1 97 ? 12.596 -6.281 -21.334 1.00 88.38 97 ASP A CA 1
ATOM 767 C C . ASP A 1 97 ? 13.626 -6.975 -22.238 1.00 88.38 97 ASP A C 1
ATOM 769 O O . ASP A 1 97 ? 14.824 -6.939 -21.967 1.00 88.38 97 ASP A O 1
ATOM 773 N N . SER A 1 98 ? 13.168 -7.548 -23.357 1.00 86.50 98 SER A N 1
ATOM 774 C CA . SER A 1 98 ? 14.031 -8.164 -24.373 1.00 86.50 98 SER A CA 1
ATOM 775 C C . SER A 1 98 ? 14.761 -7.159 -25.279 1.00 86.50 98 SER A C 1
ATOM 777 O O . SER A 1 98 ? 15.610 -7.556 -26.080 1.00 86.50 98 SER A O 1
ATOM 779 N N . ILE A 1 99 ? 14.439 -5.861 -25.185 1.00 85.25 99 ILE A N 1
ATOM 780 C CA . ILE A 1 99 ? 15.138 -4.807 -25.931 1.00 85.25 99 ILE A CA 1
ATOM 781 C C . ILE A 1 99 ? 16.535 -4.616 -25.336 1.00 85.25 99 ILE A C 1
ATOM 783 O O . ILE A 1 99 ? 16.679 -4.291 -24.158 1.00 85.25 99 ILE A O 1
ATOM 787 N N . GLY A 1 100 ? 17.562 -4.778 -26.173 1.00 80.00 100 GLY A N 1
ATOM 788 C CA . GLY A 1 100 ? 18.959 -4.579 -25.794 1.00 80.00 100 GLY A CA 1
ATOM 789 C C . GLY A 1 100 ? 19.264 -3.160 -25.301 1.00 80.00 100 GLY A C 1
ATOM 790 O O . GLY A 1 100 ? 18.575 -2.186 -25.629 1.00 80.00 100 GLY A O 1
ATOM 791 N N . ALA A 1 101 ? 20.325 -3.034 -24.499 1.00 80.69 101 ALA A N 1
ATOM 792 C CA . ALA A 1 101 ? 20.733 -1.775 -23.873 1.00 80.69 101 ALA A CA 1
ATOM 793 C C . ALA A 1 101 ? 21.016 -0.654 -24.895 1.00 80.69 101 ALA A C 1
ATOM 795 O O . ALA A 1 101 ? 20.808 0.520 -24.599 1.00 80.69 101 ALA A O 1
ATOM 796 N N . GLU A 1 102 ? 21.419 -1.009 -26.116 1.00 80.75 102 GLU A N 1
ATOM 797 C CA . GLU A 1 102 ? 21.679 -0.103 -27.237 1.00 80.75 102 GLU A CA 1
ATOM 798 C C . GLU A 1 102 ? 20.443 0.672 -27.727 1.00 80.75 102 GLU A C 1
ATOM 800 O O . GLU A 1 102 ? 20.574 1.694 -28.403 1.00 80.75 102 GLU A O 1
ATOM 805 N N . HIS A 1 103 ? 19.238 0.206 -27.390 1.00 83.38 103 HIS A N 1
ATOM 806 C CA . HIS A 1 103 ? 17.970 0.840 -27.758 1.00 83.38 103 HIS A CA 1
ATOM 807 C C . HIS A 1 103 ? 17.158 1.309 -26.544 1.00 83.38 103 HIS A C 1
ATOM 809 O O . HIS A 1 103 ? 16.054 1.830 -26.716 1.00 83.38 103 HIS A O 1
ATOM 815 N N . ALA A 1 104 ? 17.700 1.167 -25.330 1.00 83.31 104 ALA A N 1
ATOM 816 C CA . ALA A 1 104 ? 17.009 1.512 -24.091 1.00 83.31 104 ALA A CA 1
ATOM 817 C C . ALA A 1 104 ? 16.646 3.006 -23.994 1.00 83.31 104 ALA A C 1
ATOM 819 O O . ALA A 1 104 ? 15.596 3.334 -23.449 1.00 83.31 104 ALA A O 1
ATOM 820 N N . ASP A 1 105 ? 17.468 3.893 -24.568 1.00 87.56 105 ASP A N 1
ATOM 821 C CA . ASP A 1 105 ? 17.252 5.351 -24.573 1.00 87.56 105 ASP A CA 1
ATOM 822 C C . ASP A 1 105 ? 16.459 5.856 -25.801 1.00 87.56 105 ASP A C 1
ATOM 824 O O . ASP A 1 105 ? 16.307 7.053 -26.029 1.00 87.56 105 ASP A O 1
ATOM 828 N N . HIS A 1 106 ? 15.930 4.960 -26.640 1.00 89.75 106 HIS A N 1
ATOM 829 C CA . HIS A 1 106 ? 15.122 5.377 -27.785 1.00 89.75 106 HIS A CA 1
ATOM 830 C C . HIS A 1 106 ? 13.770 5.958 -27.306 1.00 89.75 106 HIS A C 1
ATOM 832 O O . HIS A 1 106 ? 13.030 5.249 -26.616 1.00 89.75 106 HIS A O 1
ATOM 838 N N . PRO A 1 107 ? 13.349 7.175 -27.721 1.00 89.06 107 PRO A N 1
ATOM 839 C CA . PRO A 1 107 ? 12.135 7.823 -27.201 1.00 89.06 107 PRO A CA 1
ATOM 840 C C . PRO A 1 107 ? 10.857 6.989 -27.346 1.00 89.06 107 PRO A C 1
ATOM 842 O O . PRO A 1 107 ? 10.013 6.971 -26.454 1.00 89.06 107 PRO A O 1
ATOM 845 N N . GLY A 1 108 ? 10.727 6.245 -28.451 1.00 89.12 108 GLY A N 1
ATOM 846 C CA . GLY A 1 108 ? 9.601 5.331 -28.663 1.00 89.12 108 GLY A CA 1
ATOM 847 C C . GLY A 1 108 ? 9.595 4.127 -27.712 1.00 89.12 108 GLY A C 1
ATOM 848 O O . GLY A 1 108 ? 8.526 3.662 -27.338 1.00 89.12 108 GLY A O 1
ATOM 849 N N . VAL A 1 109 ? 10.769 3.653 -27.278 1.00 91.56 109 VAL A N 1
ATOM 850 C CA . VAL A 1 109 ? 10.883 2.562 -26.294 1.00 91.56 109 VAL A CA 1
ATOM 851 C C . VAL A 1 109 ? 10.553 3.092 -24.904 1.00 91.56 109 VAL A C 1
ATOM 853 O O . VAL A 1 109 ? 9.730 2.503 -24.209 1.00 91.56 109 VAL A O 1
ATOM 856 N N . LEU A 1 110 ? 11.123 4.243 -24.530 1.00 93.62 110 LEU A N 1
ATOM 857 C CA . LEU A 1 110 ? 10.819 4.926 -23.270 1.00 93.62 110 LEU A CA 1
ATOM 858 C C . LEU A 1 110 ? 9.319 5.230 -23.140 1.00 93.62 110 LEU A C 1
ATOM 860 O O . LEU A 1 110 ? 8.723 4.959 -22.100 1.00 93.62 110 LEU A O 1
ATOM 864 N N . MET A 1 111 ? 8.687 5.710 -24.216 1.00 94.69 111 MET A N 1
ATOM 865 C CA . MET A 1 111 ? 7.242 5.940 -24.267 1.00 94.69 111 MET A CA 1
ATOM 866 C C . MET A 1 111 ? 6.449 4.659 -23.994 1.00 94.69 111 MET A C 1
ATOM 868 O O . MET A 1 111 ? 5.558 4.659 -23.146 1.00 94.69 111 MET A O 1
ATOM 872 N N . GLU A 1 112 ? 6.764 3.551 -24.671 1.00 94.81 112 GLU A N 1
ATOM 873 C CA . GLU A 1 112 ? 6.034 2.301 -24.439 1.00 94.81 112 GLU A CA 1
ATOM 874 C C . GLU A 1 112 ? 6.316 1.692 -23.057 1.00 94.81 112 GLU A C 1
ATOM 876 O O . GLU A 1 112 ? 5.402 1.092 -22.492 1.00 94.81 112 GLU A O 1
ATOM 881 N N . ARG A 1 113 ? 7.498 1.905 -22.453 1.00 93.81 113 ARG A N 1
ATOM 882 C CA . ARG A 1 113 ? 7.753 1.548 -21.040 1.00 93.81 113 ARG A CA 1
ATOM 883 C C . ARG A 1 113 ? 6.813 2.295 -20.100 1.00 93.81 113 ARG A C 1
ATOM 885 O O . ARG A 1 113 ? 6.129 1.671 -19.291 1.00 93.81 113 ARG A O 1
ATOM 892 N N . VAL A 1 114 ? 6.707 3.614 -20.269 1.00 94.88 114 VAL A N 1
ATOM 893 C CA . VAL A 1 114 ? 5.803 4.468 -19.482 1.00 94.88 114 VAL A CA 1
ATOM 894 C C . VAL A 1 114 ? 4.338 4.052 -19.669 1.00 94.88 114 VAL A C 1
ATOM 896 O O . VAL A 1 114 ? 3.608 3.868 -18.693 1.00 94.88 114 VAL A O 1
ATOM 899 N N . LEU A 1 115 ? 3.892 3.862 -20.915 1.00 94.44 115 LEU A N 1
ATOM 900 C CA . LEU A 1 115 ? 2.503 3.506 -21.222 1.00 94.44 115 LEU A CA 1
ATOM 901 C C . LEU A 1 115 ? 2.130 2.086 -20.779 1.00 94.44 115 LEU A C 1
ATOM 903 O O . LEU A 1 115 ? 0.984 1.861 -20.385 1.00 94.44 115 LEU A O 1
ATOM 907 N N . THR A 1 116 ? 3.067 1.137 -20.831 1.00 92.62 116 THR A N 1
ATOM 908 C CA . THR A 1 116 ? 2.846 -0.245 -20.378 1.00 92.62 116 THR A CA 1
ATOM 909 C C . THR A 1 116 ? 2.777 -0.311 -18.855 1.00 92.62 116 THR A C 1
ATOM 911 O O . THR A 1 116 ? 1.814 -0.873 -18.333 1.00 92.62 116 THR A O 1
ATOM 914 N N . ALA A 1 117 ? 3.689 0.358 -18.137 1.00 89.19 117 ALA A N 1
ATOM 915 C CA . ALA A 1 117 ? 3.634 0.472 -16.674 1.00 89.19 117 ALA A CA 1
ATOM 916 C C . ALA A 1 117 ? 2.319 1.119 -16.201 1.00 89.19 117 ALA A C 1
ATOM 918 O O . ALA A 1 117 ? 1.628 0.596 -15.323 1.00 89.19 117 ALA A O 1
ATOM 919 N N . LYS A 1 118 ? 1.903 2.206 -16.866 1.00 89.56 118 LYS A N 1
ATOM 920 C CA . LYS A 1 118 ? 0.605 2.854 -16.633 1.00 89.56 118 LYS A CA 1
ATOM 921 C C . LYS A 1 118 ? -0.573 1.911 -16.896 1.00 89.56 118 LYS A C 1
ATOM 923 O O . LYS A 1 118 ? -1.503 1.873 -16.098 1.00 89.56 118 LYS A O 1
ATOM 928 N N . GLY A 1 119 ? -0.540 1.149 -17.993 1.00 84.62 119 GLY A N 1
ATOM 929 C CA . GLY A 1 119 ? -1.579 0.171 -18.337 1.00 84.62 119 GLY A CA 1
ATOM 930 C C . GLY A 1 119 ? -1.727 -0.947 -17.303 1.00 84.62 119 GLY A C 1
ATOM 931 O O . GLY A 1 119 ? -2.841 -1.397 -17.056 1.00 84.62 119 GLY A O 1
ATOM 932 N N . ARG A 1 120 ? -0.625 -1.345 -16.654 1.00 85.31 120 ARG A N 1
ATOM 933 C CA . ARG A 1 120 ? -0.593 -2.349 -15.574 1.00 85.31 120 ARG A CA 1
ATOM 934 C C . ARG A 1 120 ? -1.022 -1.794 -14.209 1.00 85.31 120 ARG A C 1
ATOM 936 O O . ARG A 1 120 ? -1.085 -2.543 -13.242 1.00 85.31 120 ARG A O 1
ATOM 943 N N . GLY A 1 121 ? -1.306 -0.492 -14.111 1.00 78.81 121 GLY A N 1
ATOM 944 C CA . GLY A 1 121 ? -1.664 0.177 -12.856 1.00 78.81 121 GLY A CA 1
ATOM 945 C C . GLY A 1 121 ? -0.475 0.502 -11.941 1.00 78.81 121 GLY A C 1
ATOM 946 O O . GLY A 1 121 ? -0.681 1.003 -10.836 1.00 78.81 121 GLY A O 1
ATOM 947 N N . ALA A 1 122 ? 0.766 0.278 -12.387 1.00 81.12 122 ALA A N 1
ATOM 948 C CA . ALA A 1 122 ? 1.990 0.591 -11.648 1.00 81.12 122 ALA A CA 1
ATOM 949 C C . ALA A 1 122 ? 2.348 2.086 -11.789 1.00 81.12 122 ALA A C 1
ATOM 951 O O . ALA A 1 122 ? 3.334 2.459 -12.423 1.00 81.12 122 ALA A O 1
ATOM 952 N N . HIS A 1 123 ? 1.501 2.974 -11.254 1.00 84.44 123 HIS A N 1
ATOM 953 C CA . HIS A 1 123 ? 1.606 4.421 -11.493 1.00 84.44 123 HIS A CA 1
ATOM 954 C C . HIS A 1 123 ? 2.890 5.056 -10.930 1.00 84.44 123 HIS A C 1
ATOM 956 O O . HIS A 1 123 ? 3.436 5.951 -11.568 1.00 84.44 123 HIS A O 1
ATOM 962 N N . GLU A 1 124 ? 3.378 4.599 -9.773 1.00 76.94 124 GLU A N 1
ATOM 963 C CA . GLU A 1 124 ? 4.616 5.113 -9.162 1.00 76.94 124 GLU A CA 1
ATOM 964 C C . GLU A 1 124 ? 5.854 4.715 -9.980 1.00 76.94 124 GLU A C 1
ATOM 966 O O . GLU A 1 124 ? 6.668 5.569 -10.317 1.00 76.94 124 GLU A O 1
ATOM 971 N N . GLU A 1 125 ? 5.945 3.450 -10.399 1.00 82.19 125 GLU A N 1
ATOM 972 C CA . GLU A 1 125 ? 6.994 2.974 -11.312 1.00 82.19 125 GLU A CA 1
ATOM 973 C C . GLU A 1 125 ? 6.946 3.722 -12.651 1.00 82.19 125 GLU A C 1
ATOM 975 O O . GLU A 1 125 ? 7.958 4.229 -13.135 1.00 82.19 125 GLU A O 1
ATOM 980 N N . GLY A 1 126 ? 5.748 3.847 -13.232 1.00 88.62 126 GLY A N 1
ATOM 981 C CA . GLY A 1 126 ? 5.541 4.591 -14.469 1.00 88.62 126 GLY A CA 1
ATOM 982 C C . GLY A 1 126 ? 5.970 6.054 -14.353 1.00 88.62 126 GLY A C 1
ATOM 983 O O . GLY A 1 126 ? 6.515 6.601 -15.312 1.00 88.62 126 GLY A O 1
ATOM 984 N N . LEU A 1 127 ? 5.751 6.690 -13.196 1.00 91.00 127 LEU A N 1
ATOM 985 C CA . LEU A 1 127 ? 6.164 8.069 -12.941 1.00 91.00 127 LEU A CA 1
ATOM 986 C C . LEU A 1 127 ? 7.690 8.210 -12.908 1.00 91.00 127 LEU A C 1
ATOM 988 O O . LEU A 1 127 ? 8.214 9.129 -13.536 1.00 91.00 127 LEU A O 1
ATOM 992 N N . GLU A 1 128 ? 8.398 7.303 -12.238 1.00 90.00 128 GLU A N 1
ATOM 993 C CA . GLU A 1 128 ? 9.866 7.314 -12.207 1.00 90.00 128 GLU A CA 1
ATOM 994 C C . GLU A 1 128 ? 10.460 7.071 -13.602 1.00 90.00 128 GLU A C 1
ATOM 996 O O . GLU A 1 128 ? 11.341 7.813 -14.044 1.00 90.00 128 GLU A O 1
ATOM 1001 N N . LEU A 1 129 ? 9.896 6.127 -14.366 1.00 91.38 129 LEU A N 1
ATOM 1002 C CA . LEU A 1 129 ? 10.255 5.923 -15.773 1.00 91.38 129 LEU A CA 1
ATOM 1003 C C . LEU A 1 129 ? 10.016 7.186 -16.614 1.00 91.38 129 LEU A C 1
ATOM 1005 O O . LEU A 1 129 ? 10.849 7.549 -17.444 1.00 91.38 129 LEU A O 1
ATOM 1009 N N . ALA A 1 130 ? 8.894 7.877 -16.396 1.00 91.94 130 ALA A N 1
ATOM 1010 C CA . ALA A 1 130 ? 8.560 9.099 -17.118 1.00 91.94 130 ALA A CA 1
ATOM 1011 C C . ALA A 1 130 ? 9.468 10.279 -16.733 1.00 91.94 130 ALA A C 1
ATOM 1013 O O . ALA A 1 130 ? 9.786 11.099 -17.595 1.00 91.94 130 ALA A O 1
ATOM 1014 N N . ARG A 1 131 ? 9.904 10.374 -15.469 1.00 93.12 131 ARG A N 1
ATOM 1015 C CA . ARG A 1 131 ? 10.885 11.373 -15.012 1.00 93.12 131 ARG A CA 1
ATOM 1016 C C . ARG A 1 131 ? 12.225 11.166 -15.707 1.00 93.12 131 ARG A C 1
ATOM 1018 O O . ARG A 1 131 ? 12.665 12.077 -16.404 1.00 93.12 131 ARG A O 1
ATOM 1025 N N . GLY A 1 132 ? 12.779 9.954 -15.637 1.00 91.31 132 GLY A N 1
ATOM 1026 C CA . GLY A 1 132 ? 14.031 9.620 -16.320 1.00 91.31 132 GLY A CA 1
ATOM 1027 C C . GLY A 1 132 ? 13.952 9.835 -17.836 1.00 91.31 132 GLY A C 1
ATOM 1028 O O . GLY A 1 132 ? 14.850 10.420 -18.433 1.00 91.31 132 GLY A O 1
ATOM 1029 N N . ALA A 1 133 ? 12.834 9.460 -18.468 1.00 91.81 133 ALA A N 1
ATOM 1030 C CA . ALA A 1 133 ? 12.650 9.661 -19.905 1.00 91.81 133 ALA A CA 1
ATOM 1031 C C . ALA A 1 133 ? 12.610 11.146 -20.315 1.00 91.81 133 ALA A C 1
ATOM 1033 O O . ALA A 1 133 ? 13.118 11.502 -21.378 1.00 91.81 133 ALA A O 1
ATOM 1034 N N . VAL A 1 134 ? 12.013 12.018 -19.493 1.00 92.00 134 VAL A N 1
ATOM 1035 C CA . VAL A 1 134 ? 11.989 13.470 -19.741 1.00 92.00 134 VAL A CA 1
ATOM 1036 C C . VAL A 1 134 ? 13.346 14.112 -19.450 1.00 92.00 134 VAL A C 1
ATOM 1038 O O . VAL A 1 134 ? 13.721 15.045 -20.151 1.00 92.00 134 VAL A O 1
ATOM 1041 N N . GLU A 1 135 ? 14.094 13.619 -18.464 1.00 91.19 135 GLU A N 1
ATOM 1042 C CA . GLU A 1 135 ? 15.464 14.075 -18.198 1.00 91.19 135 GLU A CA 1
ATOM 1043 C C . GLU A 1 135 ? 16.402 13.757 -19.367 1.00 91.19 135 GLU A C 1
ATOM 1045 O O . GLU A 1 135 ? 17.148 14.634 -19.805 1.00 91.19 135 GLU A O 1
ATOM 1050 N N . SER A 1 136 ? 16.308 12.547 -19.927 1.00 89.38 136 SER A N 1
ATOM 1051 C CA . SER A 1 136 ? 17.078 12.151 -21.112 1.00 89.38 136 SER A CA 1
ATOM 1052 C C . SER A 1 136 ? 16.618 12.861 -22.390 1.00 89.38 136 SER A C 1
ATOM 1054 O O . SER A 1 136 ? 17.445 13.194 -23.239 1.00 89.38 136 SER A O 1
ATOM 1056 N N . HIS A 1 137 ? 15.314 13.151 -22.528 1.00 90.19 137 HIS A N 1
ATOM 1057 C CA . HIS A 1 137 ? 14.736 13.802 -23.717 1.00 90.19 137 HIS A CA 1
ATOM 1058 C C . HIS A 1 137 ? 13.867 15.032 -23.375 1.00 90.19 137 HIS A C 1
ATOM 1060 O O . HIS A 1 137 ? 12.654 15.014 -23.622 1.00 90.19 137 HIS A O 1
ATOM 1066 N N . PRO A 1 138 ? 14.449 16.155 -22.897 1.00 85.56 138 PRO A N 1
ATOM 1067 C CA . PRO A 1 138 ? 13.686 17.309 -22.387 1.00 85.56 138 PRO A CA 1
ATOM 1068 C C . PRO A 1 138 ? 12.765 17.994 -23.410 1.00 85.56 138 PRO A C 1
ATOM 1070 O O . PRO A 1 138 ? 11.815 18.689 -23.045 1.00 85.56 138 PRO A O 1
ATOM 1073 N N . GLY A 1 139 ? 13.033 17.812 -24.707 1.00 83.19 139 GLY A N 1
ATOM 1074 C CA . GLY A 1 139 ? 12.234 18.367 -25.804 1.00 83.19 139 GLY A CA 1
ATOM 1075 C C . GLY A 1 139 ? 11.038 17.510 -26.234 1.00 83.19 139 GLY A C 1
ATOM 1076 O O . GLY A 1 139 ? 10.225 17.965 -27.036 1.00 83.19 139 GLY A O 1
ATOM 1077 N N . HIS A 1 140 ? 10.899 16.277 -25.735 1.00 87.12 140 HIS A N 1
ATOM 1078 C CA . HIS A 1 140 ? 9.895 15.341 -26.240 1.00 87.12 140 HIS A CA 1
ATOM 1079 C C . HIS A 1 140 ? 8.518 15.552 -25.581 1.00 87.12 140 HIS A C 1
ATOM 1081 O O . HIS A 1 140 ? 8.192 14.952 -24.552 1.00 87.12 140 HIS A O 1
ATOM 1087 N N . HIS A 1 141 ? 7.656 16.360 -26.213 1.00 86.06 141 HIS A N 1
ATOM 1088 C CA . HIS A 1 141 ? 6.343 16.756 -25.671 1.00 86.06 141 HIS A CA 1
ATOM 1089 C C . HIS A 1 141 ? 5.476 15.586 -25.196 1.00 86.06 141 HIS A C 1
ATOM 1091 O O . HIS A 1 141 ? 4.901 15.652 -24.114 1.00 86.06 141 HIS A O 1
ATOM 1097 N N . GLY A 1 142 ? 5.416 14.489 -25.959 1.00 88.12 142 GLY A N 1
ATOM 1098 C CA . GLY A 1 142 ? 4.595 13.334 -25.589 1.00 88.12 142 GLY A CA 1
ATOM 1099 C C . GLY A 1 142 ? 4.995 12.706 -24.248 1.00 88.12 142 GLY A C 1
ATOM 1100 O O . GLY A 1 142 ? 4.123 12.297 -23.487 1.00 88.12 142 GLY A O 1
ATOM 1101 N N . LEU A 1 143 ? 6.296 12.673 -23.929 1.00 90.75 143 LEU A N 1
ATOM 1102 C CA . LEU A 1 143 ? 6.803 12.078 -22.684 1.00 90.75 143 LEU A CA 1
ATOM 1103 C C . LEU A 1 143 ? 6.462 12.982 -21.498 1.00 90.75 143 LEU A C 1
ATOM 1105 O O . LEU A 1 143 ? 6.024 12.500 -20.457 1.00 90.75 143 LEU A O 1
ATOM 1109 N N . ASN A 1 144 ? 6.563 14.300 -21.689 1.00 91.25 144 ASN A N 1
ATOM 1110 C CA . ASN A 1 144 ? 6.170 15.271 -20.673 1.00 91.25 144 ASN A CA 1
ATOM 1111 C C . ASN A 1 144 ? 4.659 15.235 -20.376 1.00 91.25 144 ASN A C 1
ATOM 1113 O O . ASN A 1 144 ? 4.258 15.331 -19.217 1.00 91.25 144 ASN A O 1
ATOM 1117 N N . VAL A 1 145 ? 3.820 15.031 -21.399 1.00 92.38 145 VAL A N 1
ATOM 1118 C CA . VAL A 1 145 ? 2.366 14.849 -21.225 1.00 92.38 145 VAL A CA 1
ATOM 1119 C C . VAL A 1 145 ? 2.060 13.585 -20.426 1.00 92.38 145 VAL A C 1
ATOM 1121 O O . VAL A 1 145 ? 1.251 13.630 -19.499 1.00 92.38 145 VAL A O 1
ATOM 1124 N N . GLU A 1 146 ? 2.704 12.457 -20.735 1.00 94.06 146 GLU A N 1
ATOM 1125 C CA . GLU A 1 146 ? 2.496 11.229 -19.958 1.00 94.06 146 GLU A CA 1
ATOM 1126 C C . GLU A 1 146 ? 3.014 11.349 -18.523 1.00 94.06 146 GLU A C 1
ATOM 1128 O O . GLU A 1 146 ? 2.333 10.898 -17.600 1.00 94.06 146 GLU A O 1
ATOM 1133 N N . ARG A 1 147 ? 4.134 12.052 -18.306 1.00 95.06 147 ARG A N 1
ATOM 1134 C CA . ARG A 1 147 ? 4.609 12.417 -16.964 1.00 95.06 147 ARG A CA 1
ATOM 1135 C C . ARG A 1 147 ? 3.554 13.219 -16.200 1.00 95.06 147 ARG A C 1
ATOM 1137 O O . ARG A 1 147 ? 3.222 12.862 -15.075 1.00 95.06 147 ARG A O 1
ATOM 1144 N N . ALA A 1 148 ? 2.973 14.252 -16.814 1.00 93.62 148 ALA A N 1
ATOM 1145 C CA . ALA A 1 148 ? 1.918 15.065 -16.199 1.00 93.62 148 ALA A CA 1
ATOM 1146 C C . ALA A 1 148 ? 0.667 14.234 -15.848 1.00 93.62 148 ALA A C 1
ATOM 1148 O O . ALA A 1 148 ? 0.089 14.370 -14.765 1.00 93.6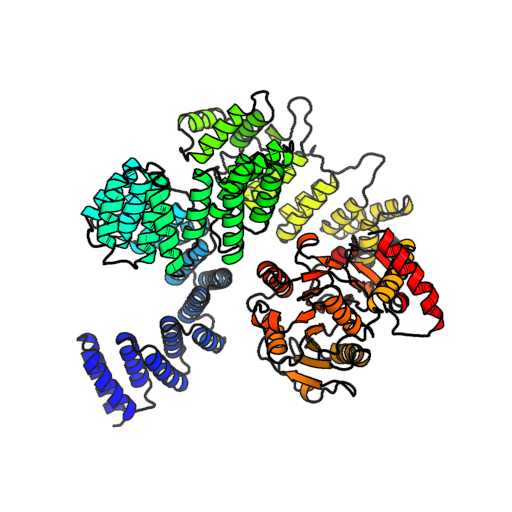2 148 ALA A O 1
ATOM 1149 N N . ARG A 1 149 ? 0.271 13.312 -16.735 1.00 94.38 149 ARG A N 1
ATOM 1150 C CA . ARG A 1 149 ? -0.839 12.376 -16.497 1.00 94.38 149 ARG A CA 1
ATOM 1151 C C . ARG A 1 149 ? -0.560 11.443 -15.318 1.00 94.38 149 ARG A C 1
ATOM 1153 O O . ARG A 1 149 ? -1.465 11.229 -14.512 1.00 94.38 149 ARG A O 1
ATOM 1160 N N . LEU A 1 150 ? 0.657 10.912 -15.212 1.00 90.75 150 LEU A N 1
ATOM 1161 C CA . LEU A 1 150 ? 1.076 10.035 -14.116 1.00 90.75 150 LEU A CA 1
ATOM 1162 C C . LEU A 1 150 ? 1.196 10.782 -12.786 1.00 90.75 150 LEU A C 1
ATOM 1164 O O . LEU A 1 150 ? 0.649 10.307 -11.797 1.00 90.75 150 LEU A O 1
ATOM 1168 N N . LEU A 1 151 ? 1.768 11.991 -12.770 1.00 90.19 151 LEU A N 1
ATOM 1169 C CA . LEU A 1 151 ? 1.778 12.872 -11.592 1.00 90.19 151 LEU A CA 1
ATOM 1170 C C . LEU A 1 151 ? 0.359 13.080 -11.041 1.00 90.19 151 LEU A C 1
ATOM 1172 O O . LEU A 1 151 ? 0.113 12.908 -9.847 1.00 90.19 151 LEU A O 1
ATOM 1176 N N . ARG A 1 152 ? -0.613 13.345 -11.926 1.00 90.06 152 ARG A N 1
ATOM 1177 C CA . ARG A 1 152 ? -2.028 13.465 -11.545 1.00 90.06 152 ARG A CA 1
ATOM 1178 C C . ARG A 1 152 ? -2.617 12.158 -11.001 1.00 90.06 152 ARG A C 1
ATOM 1180 O O . ARG A 1 152 ? -3.437 12.219 -10.087 1.00 90.06 152 ARG A O 1
ATOM 1187 N N . LEU A 1 153 ? -2.256 10.999 -11.559 1.00 84.19 153 LEU A N 1
ATOM 1188 C CA . LEU A 1 153 ? -2.711 9.688 -11.068 1.00 84.19 153 LEU A CA 1
ATOM 1189 C C . LEU A 1 153 ? -2.127 9.354 -9.689 1.00 84.19 153 LEU A C 1
ATOM 1191 O O . LEU A 1 153 ? -2.832 8.770 -8.870 1.00 84.19 153 LEU A O 1
ATOM 1195 N N . CYS A 1 154 ? -0.897 9.788 -9.412 1.00 78.44 154 CYS A N 1
ATOM 1196 C CA . CYS A 1 154 ? -0.253 9.677 -8.102 1.00 78.44 154 CYS A CA 1
ATOM 1197 C C . CYS A 1 154 ? -0.745 10.734 -7.090 1.00 78.44 154 CYS A C 1
ATOM 1199 O O . CYS A 1 154 ? -0.371 10.693 -5.922 1.00 78.44 154 CYS A O 1
ATOM 1201 N N . GLY A 1 155 ? -1.601 11.676 -7.510 1.00 76.69 155 GLY A N 1
ATOM 1202 C CA . GLY A 1 155 ? -2.146 12.733 -6.650 1.00 76.69 155 GLY A CA 1
ATOM 1203 C C . GLY A 1 155 ? -1.209 13.924 -6.419 1.00 76.69 155 GLY A C 1
ATOM 1204 O O . GLY A 1 155 ? -1.483 14.743 -5.546 1.00 76.69 155 GLY A O 1
ATOM 1205 N N . ILE A 1 156 ? -0.132 14.042 -7.199 1.00 81.94 156 ILE A N 1
ATOM 1206 C CA . ILE A 1 156 ? 0.845 15.137 -7.139 1.00 81.94 156 ILE A CA 1
ATOM 1207 C C . ILE A 1 156 ? 0.389 16.241 -8.104 1.00 81.94 156 ILE A C 1
ATOM 1209 O O . ILE A 1 156 ? 0.854 16.354 -9.241 1.00 81.94 156 ILE A O 1
ATOM 1213 N N . PHE A 1 157 ? -0.624 17.008 -7.695 1.00 82.94 157 PHE A N 1
ATOM 1214 C CA . PHE A 1 157 ? -1.357 17.877 -8.620 1.00 82.94 157 PHE A CA 1
ATOM 1215 C C . PHE A 1 157 ? -0.607 19.143 -9.049 1.00 82.94 157 PHE A C 1
ATOM 1217 O O . PHE A 1 157 ? -0.793 19.579 -10.185 1.00 82.94 157 PHE A O 1
ATOM 1224 N N . ASP A 1 158 ? 0.236 19.723 -8.192 1.00 80.44 158 ASP A N 1
ATOM 1225 C CA . ASP A 1 158 ? 0.943 20.967 -8.520 1.00 80.44 158 ASP A CA 1
ATOM 1226 C C . ASP A 1 158 ? 2.021 20.749 -9.588 1.00 80.44 158 ASP A C 1
ATOM 1228 O O . ASP A 1 158 ? 2.042 21.462 -10.595 1.00 80.44 158 ASP A O 1
ATOM 1232 N N . GLU A 1 159 ? 2.842 19.702 -9.442 1.00 85.75 159 GLU A N 1
ATOM 1233 C CA . GLU A 1 159 ? 3.798 19.295 -10.481 1.00 85.75 159 GLU A CA 1
ATOM 1234 C C . GLU A 1 159 ? 3.074 18.925 -11.785 1.00 85.75 159 GLU A C 1
ATOM 1236 O O . GLU A 1 159 ? 3.513 19.308 -12.872 1.00 85.75 159 GLU A O 1
ATOM 1241 N N . ALA A 1 160 ? 1.937 18.220 -11.696 1.00 91.12 160 ALA A N 1
ATOM 1242 C CA . ALA A 1 160 ? 1.142 17.866 -12.870 1.00 91.12 160 ALA A CA 1
ATOM 1243 C C . ALA A 1 160 ? 0.642 19.114 -13.616 1.00 91.12 160 ALA A C 1
ATOM 1245 O O . ALA A 1 160 ? 0.780 19.203 -14.838 1.00 91.12 160 ALA A O 1
ATOM 1246 N N . ALA A 1 161 ? 0.090 20.095 -12.894 1.00 90.12 161 ALA A N 1
ATOM 1247 C CA . ALA A 1 161 ? -0.393 21.343 -13.476 1.00 90.12 161 ALA A CA 1
ATOM 1248 C C . ALA A 1 161 ? 0.748 22.152 -14.115 1.00 90.12 161 ALA A C 1
ATOM 1250 O O . ALA A 1 161 ? 0.586 22.668 -15.223 1.00 90.12 161 ALA A O 1
ATOM 1251 N N . ALA A 1 162 ? 1.915 22.219 -13.465 1.00 89.19 162 ALA A N 1
ATOM 1252 C CA . ALA A 1 162 ? 3.101 22.870 -14.018 1.00 89.19 162 ALA A CA 1
ATOM 1253 C C . ALA A 1 162 ? 3.578 22.196 -15.318 1.00 89.19 162 ALA A C 1
ATOM 1255 O O . ALA A 1 162 ? 3.833 22.880 -16.310 1.00 89.19 162 ALA A O 1
ATOM 1256 N N . ALA A 1 163 ? 3.625 20.862 -15.351 1.00 88.94 163 ALA A N 1
ATOM 1257 C CA . ALA A 1 163 ? 4.029 20.106 -16.536 1.00 88.94 163 ALA A CA 1
ATOM 1258 C C . ALA A 1 163 ? 3.051 20.276 -17.718 1.00 88.94 163 ALA A C 1
ATOM 1260 O O . ALA A 1 163 ? 3.481 20.422 -18.869 1.00 88.94 163 ALA A O 1
ATOM 1261 N N . PHE A 1 164 ? 1.738 20.322 -17.454 1.00 92.38 164 PHE A N 1
ATOM 1262 C CA . PHE A 1 164 ? 0.743 20.632 -18.486 1.00 92.38 164 PHE A CA 1
ATOM 1263 C C . PHE A 1 164 ? 0.888 22.063 -19.022 1.00 92.38 164 PHE A C 1
ATOM 1265 O O . PHE A 1 164 ? 0.837 22.254 -20.238 1.00 92.38 164 PHE A O 1
ATOM 1272 N N . ARG A 1 165 ? 1.127 23.055 -18.151 1.00 90.56 165 ARG A N 1
ATOM 1273 C CA . ARG A 1 165 ? 1.373 24.450 -18.562 1.00 90.56 165 ARG A CA 1
ATOM 1274 C C . ARG A 1 165 ? 2.621 24.585 -19.432 1.00 90.56 165 ARG A C 1
ATOM 1276 O O . ARG A 1 165 ? 2.533 25.187 -20.496 1.00 90.56 165 ARG A O 1
ATOM 1283 N N . ASP A 1 166 ? 3.743 23.979 -19.036 1.00 86.56 166 ASP A N 1
ATOM 1284 C CA . ASP A 1 166 ? 4.978 23.984 -19.844 1.00 86.56 166 ASP A CA 1
ATOM 1285 C C . ASP A 1 166 ? 4.748 23.396 -21.244 1.00 86.56 166 ASP A C 1
ATOM 1287 O O . ASP A 1 166 ? 5.273 23.893 -22.241 1.00 86.56 166 ASP A O 1
ATOM 1291 N N . THR A 1 167 ? 3.916 22.357 -21.339 1.00 86.06 167 THR A N 1
ATOM 1292 C CA . THR A 1 167 ? 3.579 21.760 -22.634 1.00 86.06 167 THR A CA 1
ATOM 1293 C C . THR A 1 167 ? 2.686 22.681 -23.472 1.00 86.06 167 THR A C 1
ATOM 1295 O O . THR A 1 167 ? 2.925 22.825 -24.668 1.00 86.06 167 THR A O 1
ATOM 1298 N N . LEU A 1 168 ? 1.696 23.342 -22.861 1.00 86.00 168 LEU A N 1
ATOM 1299 C CA . LEU A 1 168 ? 0.790 24.279 -23.542 1.00 86.00 168 LEU A CA 1
ATOM 1300 C C . LEU A 1 168 ? 1.499 25.533 -24.071 1.00 86.00 168 LEU A C 1
ATOM 1302 O O . LEU A 1 168 ? 1.128 26.032 -25.130 1.00 86.00 168 LEU A O 1
ATOM 1306 N N . VAL A 1 169 ? 2.550 26.012 -23.395 1.00 80.81 169 VAL A N 1
ATOM 1307 C CA . VAL A 1 169 ? 3.385 27.128 -23.891 1.00 80.81 169 VAL A CA 1
ATOM 1308 C C . VAL A 1 169 ? 3.995 26.810 -25.263 1.00 80.81 169 VAL A C 1
ATOM 1310 O O . VAL A 1 169 ? 4.224 27.711 -26.066 1.00 80.81 169 VAL A O 1
ATOM 1313 N N . LYS A 1 170 ? 4.238 25.528 -25.554 1.00 70.06 170 LYS A N 1
ATOM 1314 C CA . LYS A 1 170 ? 4.887 25.060 -26.788 1.00 70.06 170 LYS A CA 1
ATOM 1315 C C . LYS A 1 170 ? 3.886 24.779 -27.922 1.00 70.06 170 LYS A C 1
ATOM 1317 O O . LYS A 1 170 ? 4.308 24.523 -29.046 1.00 70.06 170 LYS A O 1
ATOM 1322 N N . GLY A 1 171 ? 2.580 24.863 -27.653 1.00 70.00 171 GLY A N 1
ATOM 1323 C CA . GLY A 1 171 ? 1.514 24.751 -28.649 1.00 70.00 171 GLY A CA 1
ATOM 1324 C C . GLY A 1 171 ? 0.124 24.644 -28.015 1.00 70.00 171 GLY A C 1
ATOM 1325 O O . GLY A 1 171 ? -0.086 23.871 -27.078 1.00 70.00 171 GLY A O 1
ATOM 1326 N N . GLU A 1 172 ? -0.848 25.392 -28.542 1.00 74.75 172 GLU A N 1
ATOM 1327 C CA . GLU A 1 172 ? -2.224 25.329 -28.048 1.00 74.75 172 GLU A CA 1
ATOM 1328 C C . GLU A 1 172 ? -2.914 24.022 -28.458 1.00 74.75 172 GLU A C 1
ATOM 1330 O O . GLU A 1 172 ? -2.941 23.636 -29.626 1.00 74.75 172 GLU A O 1
ATOM 1335 N N . SER A 1 173 ? -3.505 23.338 -27.479 1.00 85.94 173 SER A N 1
ATOM 1336 C CA . SER A 1 173 ? -4.314 22.140 -27.697 1.00 85.94 173 SER A CA 1
ATOM 1337 C C . SER A 1 173 ? -5.482 22.121 -26.722 1.00 85.94 173 SER A C 1
ATOM 1339 O O . SER A 1 173 ? -5.285 22.093 -25.504 1.00 85.94 173 SER A O 1
ATOM 1341 N N . LEU A 1 174 ? -6.708 22.087 -27.256 1.00 88.88 174 LEU A N 1
ATOM 1342 C CA . LEU A 1 174 ? -7.932 21.995 -26.457 1.00 88.88 174 LEU A CA 1
ATOM 1343 C C . LEU A 1 174 ? -7.904 20.778 -25.520 1.00 88.88 174 LEU A C 1
ATOM 1345 O O . LEU A 1 174 ? -8.294 20.881 -24.360 1.00 88.88 174 LEU A O 1
ATOM 1349 N N . GLY A 1 175 ? -7.406 19.634 -26.001 1.00 89.25 175 GLY A N 1
ATOM 1350 C CA . GLY A 1 175 ? -7.313 18.408 -25.205 1.00 89.25 175 GLY A CA 1
ATOM 1351 C C . GLY A 1 175 ? -6.389 18.559 -23.994 1.00 89.25 175 GLY A C 1
ATOM 1352 O O . GLY A 1 175 ? -6.771 18.195 -22.883 1.00 89.25 175 GLY A O 1
ATOM 1353 N N . LEU A 1 176 ? -5.208 19.159 -24.183 1.00 90.44 176 LEU A N 1
ATOM 1354 C CA . LEU A 1 176 ? -4.266 19.412 -23.086 1.00 90.44 176 LEU A CA 1
ATOM 1355 C C . LEU A 1 176 ? -4.797 20.461 -22.103 1.00 90.44 176 LEU A C 1
ATOM 1357 O O . LEU A 1 176 ? -4.630 20.300 -20.895 1.00 90.44 176 LEU A O 1
ATOM 1361 N N . ARG A 1 177 ? -5.490 21.495 -22.597 1.00 93.38 177 ARG A N 1
ATOM 1362 C CA . ARG A 1 177 ? -6.121 22.510 -21.742 1.00 93.38 177 ARG A CA 1
ATOM 1363 C C . ARG A 1 177 ? -7.228 21.898 -20.875 1.00 93.38 177 ARG A C 1
ATOM 1365 O O . ARG A 1 177 ? -7.273 22.167 -19.679 1.00 93.38 177 ARG A O 1
ATOM 1372 N N . ILE A 1 178 ? -8.053 20.998 -21.424 1.00 93.56 178 ILE A N 1
ATOM 1373 C CA . ILE A 1 178 ? -9.044 20.231 -20.645 1.00 93.56 178 ILE A CA 1
ATOM 1374 C C . ILE A 1 178 ? -8.359 19.373 -19.568 1.00 93.56 178 ILE A C 1
ATOM 1376 O O . ILE A 1 178 ? -8.835 19.326 -18.433 1.00 93.56 178 ILE A O 1
ATOM 1380 N N . GLU A 1 179 ? -7.233 18.720 -19.872 1.00 94.19 179 GLU A N 1
ATOM 1381 C CA . GLU A 1 179 ? -6.487 17.949 -18.866 1.00 94.19 179 GLU A CA 1
ATOM 1382 C C . GLU A 1 179 ? -5.896 18.827 -17.754 1.00 94.19 179 GLU A C 1
ATOM 1384 O O . GLU A 1 179 ? -5.947 18.435 -16.583 1.00 94.19 179 GLU A O 1
ATOM 1389 N N . LEU A 1 180 ? -5.415 20.030 -18.077 1.00 94.69 180 LEU A N 1
ATOM 1390 C CA . LEU A 1 180 ? -4.988 21.016 -17.082 1.00 94.69 180 LEU A CA 1
ATOM 1391 C C . LEU A 1 180 ? -6.159 21.449 -16.186 1.00 94.69 180 LEU A C 1
ATOM 1393 O O . LEU A 1 180 ? -6.039 21.377 -14.963 1.00 94.69 180 LEU A O 1
ATOM 1397 N N . ILE A 1 181 ? -7.307 21.809 -16.772 1.00 94.31 181 ILE A N 1
ATOM 1398 C CA . ILE A 1 181 ? -8.532 22.179 -16.037 1.00 94.31 181 ILE A CA 1
ATOM 1399 C C . ILE A 1 181 ? -8.943 21.054 -15.079 1.00 94.31 181 ILE A C 1
ATOM 1401 O O . ILE A 1 181 ? -9.191 21.292 -13.897 1.00 94.31 181 ILE A O 1
ATOM 1405 N N . GLN A 1 182 ? -8.940 19.804 -15.550 1.00 93.19 182 GLN A N 1
ATOM 1406 C CA . GLN A 1 182 ? -9.223 18.635 -14.713 1.00 93.19 182 GLN A CA 1
ATOM 1407 C C . GLN A 1 182 ? -8.232 18.476 -13.563 1.00 93.19 182 GLN A C 1
ATOM 1409 O O . GLN A 1 182 ? -8.623 18.065 -12.469 1.00 93.19 182 GLN A O 1
ATOM 1414 N N . THR A 1 183 ? -6.952 18.741 -13.818 1.00 90.75 183 THR A N 1
ATOM 1415 C CA . THR A 1 183 ? -5.885 18.656 -12.814 1.00 90.75 183 THR A CA 1
ATOM 1416 C C . THR A 1 183 ? -6.099 19.701 -11.727 1.00 90.75 183 THR A C 1
ATOM 1418 O O . THR A 1 183 ? -6.194 19.338 -10.557 1.00 90.75 183 THR A O 1
ATOM 1421 N N . LEU A 1 184 ? -6.286 20.965 -12.114 1.00 88.25 184 LEU A N 1
ATOM 1422 C CA . LEU A 1 184 ? -6.539 22.084 -11.203 1.00 88.25 184 LEU A CA 1
ATOM 1423 C C . LEU A 1 184 ? -7.826 21.882 -10.396 1.00 88.25 184 LEU A C 1
ATOM 1425 O O . LEU A 1 184 ? -7.832 22.057 -9.179 1.00 88.25 184 LEU A O 1
ATOM 1429 N N . ARG A 1 185 ? -8.903 21.412 -11.038 1.00 90.75 185 ARG A N 1
ATOM 1430 C CA . ARG A 1 185 ? -10.161 21.092 -10.351 1.00 90.75 185 ARG A CA 1
ATOM 1431 C C . ARG A 1 185 ? -9.984 19.976 -9.323 1.00 90.75 185 ARG A C 1
ATOM 1433 O O . ARG A 1 185 ? -10.523 20.076 -8.225 1.00 90.75 185 ARG A O 1
ATOM 1440 N N . ARG A 1 186 ? -9.245 18.911 -9.654 1.00 83.12 186 ARG A N 1
ATOM 1441 C CA . ARG A 1 186 ? -8.942 17.819 -8.706 1.00 83.12 186 ARG A CA 1
ATOM 1442 C C . ARG A 1 186 ? -8.021 18.265 -7.569 1.00 83.12 186 ARG A C 1
ATOM 1444 O O . ARG A 1 186 ? -8.138 17.715 -6.480 1.00 83.12 186 ARG A O 1
ATOM 1451 N N . ALA A 1 187 ? -7.188 19.275 -7.808 1.00 77.25 187 ALA A N 1
ATOM 1452 C CA . ALA A 1 187 ? -6.387 19.950 -6.791 1.00 77.25 187 ALA A CA 1
ATOM 1453 C C . ALA A 1 187 ? -7.201 20.910 -5.898 1.00 77.25 187 ALA A C 1
ATOM 1455 O O . ALA A 1 187 ? -6.659 21.447 -4.942 1.00 77.25 187 ALA A O 1
ATOM 1456 N N . GLY A 1 188 ? -8.477 21.172 -6.213 1.00 77.12 188 GLY A N 1
ATOM 1457 C CA . GLY A 1 188 ? -9.307 22.156 -5.507 1.00 77.12 188 GLY A CA 1
ATOM 1458 C C . GLY A 1 188 ? -9.084 23.614 -5.934 1.00 77.12 188 GLY A C 1
ATOM 1459 O O . GLY A 1 188 ? -9.746 24.507 -5.414 1.00 77.12 188 GLY A O 1
ATOM 1460 N N . ARG A 1 189 ? -8.220 23.878 -6.923 1.00 80.75 189 ARG A N 1
ATOM 1461 C CA . ARG A 1 189 ? -7.898 25.218 -7.451 1.00 80.75 189 ARG A CA 1
ATOM 1462 C C . ARG A 1 189 ? -8.954 25.665 -8.471 1.00 80.75 189 ARG A C 1
ATOM 1464 O O . ARG A 1 189 ? -8.677 25.801 -9.663 1.00 80.75 189 ARG A O 1
ATOM 1471 N N . LEU A 1 190 ? -10.197 25.819 -8.007 1.00 85.19 190 LEU A N 1
ATOM 1472 C CA . LEU A 1 190 ? -11.376 26.030 -8.860 1.00 85.19 190 LEU A CA 1
ATOM 1473 C C . LEU A 1 190 ? -11.308 27.319 -9.686 1.00 85.19 190 LEU A C 1
ATOM 1475 O O . LEU A 1 190 ? -11.755 27.318 -10.829 1.00 85.19 190 LEU A O 1
ATOM 1479 N N . ASP A 1 191 ? -10.738 28.392 -9.142 1.00 85.56 191 ASP A N 1
ATOM 1480 C CA . ASP A 1 191 ? -10.664 29.677 -9.846 1.00 85.56 191 ASP A CA 1
ATOM 1481 C C . ASP A 1 191 ? -9.608 29.674 -10.951 1.00 85.56 191 ASP A C 1
ATOM 1483 O O . ASP A 1 191 ? -9.847 30.197 -12.033 1.00 85.56 191 ASP A O 1
ATOM 1487 N N . GLU A 1 192 ? -8.477 29.000 -10.748 1.00 86.94 192 GLU A N 1
ATOM 1488 C CA . GLU A 1 192 ? -7.507 28.790 -11.828 1.00 86.94 192 GLU A CA 1
ATOM 1489 C C . GLU A 1 192 ? -8.055 27.868 -12.911 1.00 86.94 192 GLU A C 1
ATOM 1491 O O . GLU A 1 192 ? -7.850 28.117 -14.096 1.00 86.94 192 GLU A O 1
ATOM 1496 N N . ALA A 1 193 ? -8.789 26.824 -12.520 1.00 90.75 193 ALA A N 1
ATOM 1497 C CA . ALA A 1 193 ? -9.473 25.964 -13.474 1.00 90.75 193 ALA A CA 1
ATOM 1498 C C . ALA A 1 193 ? -10.535 26.738 -14.279 1.00 90.75 193 ALA A C 1
ATOM 1500 O O . ALA A 1 193 ? -10.690 26.484 -15.472 1.00 90.75 193 ALA A O 1
ATOM 1501 N N . GLN A 1 194 ? -11.230 27.696 -13.652 1.00 90.94 194 GLN A N 1
ATOM 1502 C CA . GLN A 1 194 ? -12.154 28.601 -14.335 1.00 90.94 194 GLN A CA 1
ATOM 1503 C C . GLN A 1 194 ? -11.414 29.528 -15.306 1.00 90.94 194 GLN A C 1
ATOM 1505 O O . GLN A 1 194 ? -11.816 29.615 -16.460 1.00 90.94 194 GLN A O 1
ATOM 1510 N N . SER A 1 195 ? -10.304 30.141 -14.889 1.00 92.25 195 SER A N 1
ATOM 1511 C CA . SER A 1 195 ? -9.483 30.987 -15.766 1.00 92.25 195 SER A CA 1
ATOM 1512 C C . SER A 1 195 ? -8.998 30.230 -17.004 1.00 92.25 195 SER A C 1
ATOM 1514 O O . SER A 1 195 ? -9.108 30.733 -18.117 1.00 92.25 195 SER A O 1
ATOM 1516 N N . GLU A 1 196 ? -8.518 28.993 -16.844 1.00 92.81 196 GLU A N 1
ATOM 1517 C CA . GLU A 1 196 ? -8.112 28.150 -17.979 1.00 92.81 196 GLU A CA 1
ATOM 1518 C C . GLU A 1 196 ? -9.290 27.765 -18.886 1.00 92.81 196 GLU A C 1
ATOM 1520 O O . GLU A 1 196 ? -9.127 27.629 -20.098 1.00 92.81 196 GLU A O 1
ATOM 1525 N N . LEU A 1 197 ? -10.484 27.590 -18.317 1.00 91.38 197 LEU A N 1
ATOM 1526 C CA . LEU A 1 197 ? -11.705 27.319 -19.070 1.00 91.38 197 LEU A CA 1
ATOM 1527 C C . LEU A 1 197 ? -12.197 28.556 -19.840 1.00 91.38 197 LEU A C 1
ATOM 1529 O O . LEU A 1 197 ? -12.734 28.403 -20.935 1.00 91.38 197 LEU A O 1
ATOM 1533 N N . ASP A 1 198 ? -12.001 29.761 -19.306 1.00 90.12 198 ASP A N 1
ATOM 1534 C CA . ASP A 1 198 ? -12.367 31.024 -19.960 1.00 90.12 198 ASP A CA 1
ATOM 1535 C C . ASP A 1 198 ? -11.452 31.346 -21.153 1.00 90.12 198 ASP A C 1
ATOM 1537 O O . ASP A 1 198 ? -11.870 32.028 -22.088 1.00 90.12 198 ASP A O 1
ATOM 1541 N N . LEU A 1 199 ? -10.232 30.794 -21.167 1.00 89.25 199 LEU A N 1
ATOM 1542 C CA . LEU A 1 199 ? -9.325 30.832 -22.321 1.00 89.25 199 LEU A CA 1
ATOM 1543 C C . LEU A 1 199 ? -9.758 29.903 -23.468 1.00 89.25 199 LEU A C 1
ATOM 1545 O O . LEU A 1 199 ? -9.169 29.946 -24.547 1.00 89.25 199 LEU A O 1
ATOM 1549 N N . VAL A 1 200 ? -10.760 29.041 -23.263 1.00 89.12 200 VAL A N 1
ATOM 1550 C CA . VAL A 1 200 ? -11.297 28.190 -24.332 1.00 89.12 200 VAL A CA 1
ATOM 1551 C C . VAL A 1 200 ? -12.165 29.036 -25.266 1.00 89.12 200 VAL A C 1
ATOM 1553 O O . VAL A 1 200 ? -13.195 29.570 -24.853 1.00 89.12 200 VAL A O 1
ATOM 1556 N N . GLY A 1 201 ? -11.768 29.114 -26.538 1.00 81.69 201 GLY A N 1
ATOM 1557 C CA . GLY A 1 201 ? -12.480 29.870 -27.569 1.00 81.69 201 GLY A CA 1
ATOM 1558 C C . GLY A 1 201 ? -13.951 29.465 -27.736 1.00 81.69 201 GLY A C 1
ATOM 1559 O O . GLY A 1 201 ? -14.355 28.323 -27.483 1.00 81.69 201 GLY A O 1
ATOM 1560 N N . ALA A 1 202 ? -14.779 30.422 -28.165 1.00 84.06 202 ALA A N 1
ATOM 1561 C CA . ALA A 1 202 ? -16.229 30.255 -28.295 1.00 84.06 202 ALA A CA 1
ATOM 1562 C C . ALA A 1 202 ? -16.623 29.138 -29.281 1.00 84.06 202 ALA A C 1
ATOM 1564 O O . ALA A 1 202 ? -17.657 28.493 -29.107 1.00 84.06 202 ALA A O 1
ATOM 1565 N N . GLU A 1 203 ? -15.777 28.861 -30.271 1.00 85.81 203 GLU A N 1
ATOM 1566 C CA . GLU A 1 203 ? -15.898 27.767 -31.235 1.00 85.81 203 GLU A CA 1
ATOM 1567 C C . GLU A 1 203 ? -15.896 26.372 -30.585 1.00 85.81 203 GLU A C 1
ATOM 1569 O O . GLU A 1 203 ? -16.410 25.412 -31.161 1.00 85.81 203 GLU A O 1
ATOM 1574 N N . HIS A 1 204 ? -15.370 26.250 -29.364 1.00 89.31 204 HIS A N 1
ATOM 1575 C CA . HIS A 1 204 ? -15.324 25.005 -28.599 1.00 89.31 204 HIS A CA 1
ATOM 1576 C C . HIS A 1 204 ? -16.367 24.941 -27.473 1.00 89.31 204 HIS A C 1
ATOM 1578 O O . HIS A 1 204 ? -16.373 23.985 -26.695 1.00 89.31 204 HIS A O 1
ATOM 1584 N N . ALA A 1 205 ? -17.285 25.911 -27.390 1.00 85.94 205 ALA A N 1
ATOM 1585 C CA . ALA A 1 205 ? -18.269 25.994 -26.308 1.00 85.94 205 ALA A CA 1
ATOM 1586 C C . ALA A 1 205 ? -19.200 24.767 -2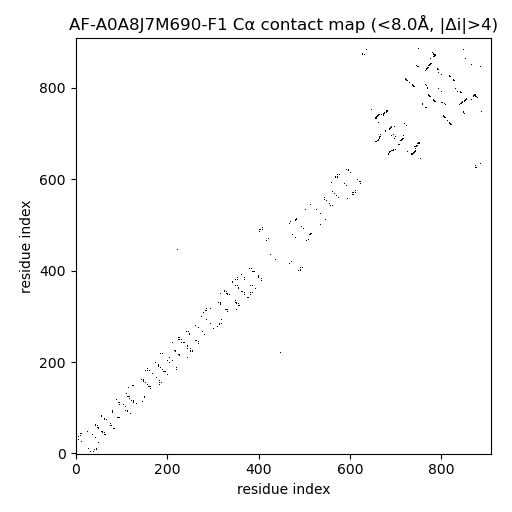6.213 1.00 85.94 205 ALA A C 1
ATOM 1588 O O . ALA A 1 205 ? -19.651 24.434 -25.118 1.00 85.94 205 ALA A O 1
ATOM 1589 N N . ASP A 1 206 ? -19.457 24.081 -27.333 1.00 88.19 206 ASP A N 1
ATOM 1590 C CA . ASP A 1 206 ? -20.301 22.876 -27.401 1.00 88.19 206 ASP A CA 1
ATOM 1591 C C . ASP A 1 206 ? -19.495 21.566 -27.426 1.00 88.19 206 ASP A C 1
ATOM 1593 O O . ASP A 1 206 ? -20.035 20.487 -27.707 1.00 88.19 206 ASP A O 1
ATOM 1597 N N . HIS A 1 207 ? -18.188 21.633 -27.154 1.00 92.50 207 HIS A N 1
ATOM 1598 C CA . HIS A 1 207 ? -17.351 20.449 -27.006 1.00 92.50 207 HIS A CA 1
ATOM 1599 C C . HIS A 1 207 ? -17.740 19.693 -25.717 1.00 92.50 207 HIS A C 1
ATOM 1601 O O . HIS A 1 207 ? -17.800 20.306 -24.646 1.00 92.50 207 HIS A O 1
ATOM 1607 N N . PRO A 1 208 ? -17.963 18.364 -25.759 1.00 89.38 208 PRO A N 1
ATOM 1608 C CA . PRO A 1 208 ? -18.481 17.604 -24.614 1.00 89.38 208 PRO A CA 1
ATOM 1609 C C . PRO A 1 208 ? -17.568 17.689 -23.385 1.00 89.38 208 PRO A C 1
ATOM 1611 O O . PRO A 1 208 ? -18.046 17.845 -22.266 1.00 89.38 208 PRO A O 1
ATOM 1614 N N . GLY A 1 209 ? -16.244 17.685 -23.585 1.00 89.69 209 GLY A N 1
ATOM 1615 C CA . GLY A 1 209 ? -15.283 17.868 -22.492 1.00 89.69 209 GLY A CA 1
ATOM 1616 C C . GLY A 1 209 ? -15.354 19.255 -21.839 1.00 89.69 209 GLY A C 1
ATOM 1617 O O . GLY A 1 209 ? -15.209 19.361 -20.628 1.00 89.69 209 GLY A O 1
ATOM 1618 N N . VAL A 1 210 ? -15.645 20.306 -22.612 1.00 93.38 210 VAL A N 1
ATOM 1619 C CA . VAL A 1 210 ? -15.756 21.687 -22.103 1.00 93.38 210 VAL A CA 1
ATOM 1620 C C . VAL A 1 210 ? -17.052 21.848 -21.309 1.00 93.38 210 VAL A C 1
ATOM 1622 O O . VAL A 1 210 ? -17.041 22.380 -20.199 1.00 93.38 210 VAL A O 1
ATOM 1625 N N . LEU A 1 211 ? -18.162 21.335 -21.846 1.00 93.00 211 LEU A N 1
ATOM 1626 C CA . LEU A 1 211 ? -19.456 21.306 -21.162 1.00 93.00 211 LEU A CA 1
ATOM 1627 C C . LEU A 1 211 ? -19.394 20.493 -19.861 1.00 93.00 211 LEU A C 1
ATOM 1629 O O . LEU A 1 211 ? -19.901 20.946 -18.836 1.00 93.00 211 LEU A O 1
ATOM 1633 N N . MET A 1 212 ? -18.731 19.333 -19.880 1.00 93.50 212 MET A N 1
ATOM 1634 C CA . MET A 1 212 ? -18.513 18.509 -18.691 1.00 93.50 212 MET A CA 1
ATOM 1635 C C . MET A 1 212 ? -17.728 19.268 -17.616 1.00 93.50 212 MET A C 1
ATOM 1637 O O . MET A 1 212 ? -18.177 19.336 -16.473 1.00 93.50 212 MET A O 1
ATOM 1641 N N . GLU A 1 213 ? -16.587 19.878 -17.956 1.00 93.19 213 GLU A N 1
ATOM 1642 C CA . GLU A 1 213 ? -15.808 20.621 -16.957 1.00 93.19 213 GLU A CA 1
ATOM 1643 C C . GLU A 1 213 ? -16.552 21.864 -16.442 1.00 93.19 213 GLU A C 1
ATOM 1645 O O . GLU A 1 213 ? -16.483 22.128 -15.246 1.00 93.19 213 GLU A O 1
ATOM 1650 N N . ARG A 1 214 ? -17.355 22.559 -17.266 1.00 91.62 214 ARG A N 1
ATOM 1651 C CA . ARG A 1 214 ? -18.260 23.638 -16.803 1.00 91.62 214 ARG A CA 1
ATOM 1652 C C . ARG A 1 214 ? -19.215 23.155 -15.711 1.00 91.62 214 ARG A C 1
ATOM 1654 O O . ARG A 1 214 ? -19.318 23.779 -14.656 1.00 91.62 214 ARG A O 1
ATOM 1661 N N . VAL A 1 215 ? -19.883 22.023 -15.942 1.00 91.44 215 VAL A N 1
ATOM 1662 C CA . VAL A 1 215 ? -20.801 21.418 -14.963 1.00 91.44 215 VAL A CA 1
ATOM 1663 C C . VAL A 1 215 ? -20.054 20.993 -13.696 1.00 91.44 215 VAL A C 1
ATOM 1665 O O . VAL A 1 215 ? -20.510 21.271 -12.587 1.00 91.44 215 VAL A O 1
ATOM 1668 N N . LEU A 1 216 ? -18.892 20.349 -13.836 1.00 90.75 216 LEU A N 1
ATOM 1669 C CA . LEU A 1 216 ? -18.106 19.864 -12.699 1.00 90.75 216 LEU A CA 1
ATOM 1670 C C . LEU A 1 216 ? -17.468 20.994 -11.879 1.00 90.75 216 LEU A C 1
ATOM 1672 O O . LEU A 1 216 ? -17.338 20.841 -10.664 1.00 90.75 216 LEU A O 1
ATOM 1676 N N . LEU A 1 217 ? -17.095 22.116 -12.499 1.00 89.44 217 LEU A N 1
ATOM 1677 C CA . LEU A 1 217 ? -16.607 23.309 -11.802 1.00 89.44 217 LEU A CA 1
ATOM 1678 C C . LEU A 1 217 ? -17.726 23.983 -11.006 1.00 89.44 217 LEU A C 1
ATOM 1680 O O . LEU A 1 217 ? -17.551 24.229 -9.812 1.00 89.44 217 LEU A O 1
ATOM 1684 N N . ALA A 1 218 ? -18.898 24.184 -11.618 1.00 87.19 218 ALA A N 1
ATOM 1685 C CA . ALA A 1 218 ? -20.067 24.724 -10.921 1.00 87.19 218 ALA A CA 1
ATOM 1686 C C . ALA A 1 218 ? -20.489 23.824 -9.742 1.00 87.19 218 ALA A C 1
ATOM 1688 O O . ALA A 1 218 ? -20.740 24.304 -8.636 1.00 87.19 218 ALA A O 1
ATOM 1689 N N . LYS A 1 219 ? -20.472 22.496 -9.940 1.00 85.56 219 LYS A N 1
ATOM 1690 C CA . LYS A 1 219 ? -20.686 21.499 -8.876 1.00 85.56 219 LYS A CA 1
ATOM 1691 C C . LYS A 1 219 ? -19.629 21.602 -7.770 1.00 85.56 219 LYS A C 1
ATOM 1693 O O . LYS A 1 219 ? -19.974 21.522 -6.595 1.00 85.56 219 LYS A O 1
ATOM 1698 N N . GLY A 1 220 ? -18.356 21.784 -8.133 1.00 77.81 220 GLY A N 1
ATOM 1699 C CA . GLY A 1 220 ? -17.233 21.918 -7.198 1.00 77.81 220 GLY A CA 1
ATOM 1700 C C . GLY A 1 220 ? -17.343 23.137 -6.279 1.00 77.81 220 GLY A C 1
ATOM 1701 O O . GLY A 1 220 ? -16.985 23.044 -5.109 1.00 77.81 220 GLY A O 1
ATOM 1702 N N . ARG A 1 221 ? -17.928 24.238 -6.770 1.00 81.62 221 ARG A N 1
ATOM 1703 C CA . ARG A 1 221 ? -18.234 25.446 -5.979 1.00 81.62 221 ARG A CA 1
ATOM 1704 C C . ARG A 1 221 ? -19.402 25.268 -4.999 1.00 81.62 221 ARG A C 1
ATOM 1706 O O . ARG A 1 221 ? -19.724 26.197 -4.269 1.00 81.62 221 ARG A O 1
ATOM 1713 N N . LYS A 1 222 ? -20.060 24.099 -4.998 1.00 77.75 222 LYS A N 1
ATOM 1714 C CA . LYS A 1 222 ? -21.244 23.764 -4.181 1.00 77.75 222 LYS A CA 1
ATOM 1715 C C . LYS A 1 222 ? -22.453 24.697 -4.385 1.00 77.75 222 LYS A C 1
ATOM 1717 O O . LYS A 1 222 ? -23.433 24.605 -3.649 1.00 77.75 222 LYS A O 1
ATOM 1722 N N . ALA A 1 223 ? -22.443 25.532 -5.424 1.00 81.94 223 ALA A N 1
ATOM 1723 C CA . ALA A 1 223 ? -23.577 26.346 -5.856 1.00 81.94 223 ALA A CA 1
ATOM 1724 C C . ALA A 1 223 ? -24.549 25.492 -6.693 1.00 81.94 223 ALA A C 1
ATOM 1726 O O . ALA A 1 223 ? -24.664 25.644 -7.908 1.00 81.94 223 ALA A O 1
ATOM 1727 N N . TYR A 1 224 ? -25.215 24.522 -6.056 1.00 86.38 224 TYR A N 1
ATOM 1728 C CA . TYR A 1 224 ? -25.926 23.458 -6.778 1.00 86.38 224 TYR A CA 1
ATOM 1729 C C . TYR A 1 224 ? -27.080 23.952 -7.663 1.00 86.38 224 TYR A C 1
ATOM 1731 O O . TYR A 1 224 ? -27.327 23.354 -8.707 1.00 86.38 224 TYR A O 1
ATOM 1739 N N . ALA A 1 225 ? -27.748 25.052 -7.302 1.00 86.25 225 ALA A N 1
ATOM 1740 C CA . ALA A 1 225 ? -28.788 25.656 -8.140 1.00 86.25 225 ALA A CA 1
ATOM 1741 C C . ALA A 1 225 ? -28.222 26.156 -9.486 1.00 86.25 225 ALA A C 1
ATOM 1743 O O . ALA A 1 225 ? -28.693 25.745 -10.545 1.00 86.25 225 ALA A O 1
ATOM 1744 N N . GLU A 1 226 ? -27.145 26.944 -9.451 1.00 85.56 226 GLU A N 1
ATOM 1745 C CA . GLU A 1 226 ? -26.436 27.432 -10.645 1.00 85.56 226 GLU A CA 1
ATOM 1746 C C . GLU A 1 226 ? -25.820 26.276 -11.453 1.00 85.56 226 GLU A C 1
ATOM 1748 O O . GLU A 1 226 ? -25.897 26.229 -12.686 1.00 85.56 226 GLU A O 1
ATOM 1753 N N . ALA A 1 227 ? -25.257 25.283 -10.759 1.00 88.00 227 ALA A N 1
ATOM 1754 C CA . ALA A 1 227 ? -24.725 24.082 -11.391 1.00 88.00 227 ALA A CA 1
ATOM 1755 C C . ALA A 1 227 ? -25.821 23.285 -12.121 1.00 88.00 227 ALA A C 1
ATOM 1757 O O . ALA A 1 227 ? -25.575 22.765 -13.209 1.00 88.00 227 ALA A O 1
ATOM 1758 N N . SER A 1 228 ? -27.032 23.215 -11.560 1.00 91.44 228 SER A N 1
ATOM 1759 C CA . SER A 1 228 ? -28.198 22.561 -12.171 1.00 91.44 228 SER A CA 1
ATOM 1760 C C . SER A 1 228 ? -28.656 23.290 -13.435 1.00 91.44 228 SER A C 1
ATOM 1762 O O . SER A 1 228 ? -28.923 22.651 -14.454 1.00 91.44 228 SER A O 1
ATOM 1764 N N . GLU A 1 229 ? -28.674 24.625 -13.430 1.00 91.62 229 GLU A N 1
ATOM 1765 C CA . GLU A 1 229 ? -28.966 25.420 -14.631 1.00 91.62 229 GLU A CA 1
ATOM 1766 C C . GLU A 1 229 ? -27.911 25.221 -15.725 1.00 91.62 229 GLU A C 1
ATOM 1768 O O . GLU A 1 229 ? -28.250 24.982 -16.892 1.00 91.62 229 GLU A O 1
ATOM 1773 N N . THR A 1 230 ? -26.634 25.241 -15.335 1.00 91.12 230 THR A N 1
ATOM 1774 C CA . THR A 1 230 ? -25.497 24.974 -16.226 1.00 91.12 230 THR A CA 1
ATOM 1775 C C . THR A 1 230 ? -25.607 23.581 -16.841 1.00 91.12 230 THR A C 1
ATOM 1777 O O . THR A 1 230 ? -25.483 23.426 -18.058 1.00 91.12 230 THR A O 1
ATOM 1780 N N . ALA A 1 231 ? -25.926 22.571 -16.029 1.00 91.62 231 ALA A N 1
ATOM 1781 C CA . ALA A 1 231 ? -26.095 21.196 -16.477 1.00 91.62 231 ALA A CA 1
ATOM 1782 C C . ALA A 1 231 ? -27.281 21.029 -17.438 1.00 91.62 231 ALA A C 1
ATOM 1784 O O . ALA A 1 231 ? -27.143 20.372 -18.468 1.00 91.62 231 ALA A O 1
ATOM 1785 N N . ARG A 1 232 ? -28.418 21.694 -17.190 1.00 93.06 232 ARG A N 1
ATOM 1786 C CA . ARG A 1 232 ? -29.550 21.719 -18.137 1.00 93.06 232 ARG A CA 1
ATOM 1787 C C . ARG A 1 232 ? -29.178 22.354 -19.463 1.00 93.06 232 ARG A C 1
ATOM 1789 O O . ARG A 1 232 ? -29.571 21.858 -20.515 1.00 93.06 232 ARG A O 1
ATOM 1796 N N . SER A 1 233 ? -28.453 23.469 -19.420 1.00 92.81 233 SER A N 1
ATOM 1797 C CA . SER A 1 233 ? -27.975 24.142 -20.628 1.00 92.81 233 SER A CA 1
ATOM 1798 C C . SER A 1 233 ? -27.057 23.226 -21.439 1.00 92.81 233 SER A C 1
ATOM 1800 O O . SER A 1 233 ? -27.229 23.096 -22.651 1.00 92.81 233 SER A O 1
ATOM 1802 N N . ALA A 1 234 ? -26.153 22.518 -20.759 1.00 92.50 234 ALA A N 1
ATOM 1803 C CA . ALA A 1 234 ? -25.246 21.555 -21.367 1.00 92.50 234 ALA A CA 1
ATOM 1804 C C . ALA A 1 234 ? -25.997 20.371 -22.011 1.00 92.50 234 ALA A C 1
ATOM 1806 O O . ALA A 1 234 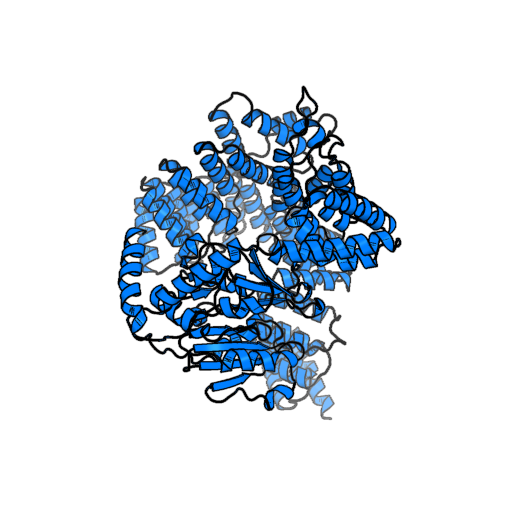? -25.745 20.053 -23.172 1.00 92.50 234 ALA A O 1
ATOM 1807 N N . VAL A 1 235 ? -26.984 19.788 -21.318 1.00 93.69 235 VAL A N 1
ATOM 1808 C CA . VAL A 1 235 ? -27.834 18.711 -21.863 1.00 93.69 235 VAL A CA 1
ATOM 1809 C C . VAL A 1 235 ? -28.686 19.195 -23.040 1.00 93.69 235 VAL A C 1
ATOM 1811 O O . VAL A 1 235 ? -28.869 18.453 -23.997 1.00 93.69 235 VAL A O 1
ATOM 1814 N N . ARG A 1 236 ? -29.176 20.444 -23.039 1.00 93.06 236 ARG A N 1
ATOM 1815 C CA . ARG A 1 236 ? -29.893 21.008 -24.201 1.00 93.06 236 ARG A CA 1
ATOM 1816 C C . ARG A 1 236 ? -28.999 21.154 -25.432 1.00 93.06 236 ARG A C 1
ATOM 1818 O O . ARG A 1 236 ? -29.472 20.946 -26.542 1.00 93.06 236 ARG A O 1
ATOM 1825 N N . ARG A 1 237 ? -27.728 21.517 -25.239 1.00 92.12 237 ARG A N 1
ATOM 1826 C CA . ARG A 1 237 ? -26.732 21.633 -26.320 1.00 92.12 237 ARG A CA 1
ATOM 1827 C C . ARG A 1 237 ? -26.295 20.268 -26.853 1.00 92.12 237 ARG A C 1
ATOM 1829 O O . ARG A 1 237 ? -26.013 20.134 -28.039 1.00 92.12 237 ARG A O 1
ATOM 1836 N N . ARG A 1 238 ? -26.237 19.258 -25.981 1.00 91.25 238 ARG A N 1
ATOM 1837 C CA . ARG A 1 238 ? -25.843 17.879 -26.303 1.00 91.25 238 ARG A CA 1
ATOM 1838 C C . ARG A 1 238 ? -26.842 16.882 -25.703 1.00 91.25 238 ARG A C 1
ATOM 1840 O O . ARG A 1 238 ? -26.538 16.255 -24.689 1.00 91.25 238 ARG A O 1
ATOM 1847 N N . PRO A 1 239 ? -28.030 16.720 -26.314 1.00 88.00 239 PRO A N 1
ATOM 1848 C CA . PRO A 1 239 ? -29.054 15.828 -25.780 1.00 88.00 239 PRO A CA 1
ATOM 1849 C C . PRO A 1 239 ? -28.637 14.353 -25.831 1.00 88.00 239 PRO A C 1
ATOM 1851 O O . PRO A 1 239 ? -29.065 13.583 -24.981 1.00 88.00 239 PRO A O 1
ATOM 1854 N N . ASP A 1 240 ? -27.779 13.953 -26.764 1.00 87.75 240 ASP A N 1
ATOM 1855 C CA . ASP A 1 240 ? -27.416 12.540 -26.941 1.00 87.75 240 ASP A CA 1
ATOM 1856 C C . ASP A 1 240 ? -26.193 12.108 -26.107 1.00 87.75 240 ASP A C 1
ATOM 1858 O O . ASP A 1 240 ? -25.799 10.943 -26.129 1.00 87.75 240 ASP A O 1
ATOM 1862 N N . ASP A 1 241 ? -25.581 13.022 -25.342 1.00 89.19 241 ASP A N 1
ATOM 1863 C CA . ASP A 1 241 ? -24.431 12.704 -24.488 1.00 89.19 241 ASP A CA 1
ATOM 1864 C C . ASP A 1 241 ? -24.895 12.107 -23.148 1.00 89.19 241 ASP A C 1
ATOM 1866 O O . ASP A 1 241 ? -25.210 12.815 -22.184 1.00 89.19 241 ASP A O 1
ATOM 1870 N N . ALA A 1 242 ? -24.928 10.773 -23.088 1.00 89.69 242 ALA A N 1
ATOM 1871 C CA . ALA A 1 242 ? -25.363 10.025 -21.909 1.00 89.69 242 ALA A CA 1
ATOM 1872 C C . ALA A 1 242 ? -24.519 10.325 -20.656 1.00 89.69 242 ALA A C 1
ATOM 1874 O O . ALA A 1 242 ? -25.056 10.393 -19.549 1.00 89.69 242 ALA A O 1
ATOM 1875 N N . ARG A 1 243 ? -23.206 10.556 -20.812 1.00 90.38 243 ARG A N 1
ATOM 1876 C CA . ARG A 1 243 ? -22.298 10.836 -19.689 1.00 90.38 243 ARG A CA 1
ATOM 1877 C C . ARG A 1 243 ? -22.570 12.218 -19.101 1.00 90.38 243 ARG A C 1
ATOM 1879 O O . ARG A 1 243 ? -22.621 12.366 -17.879 1.00 90.38 243 ARG A O 1
ATOM 1886 N N . LEU A 1 244 ? -22.751 13.218 -19.960 1.00 91.88 244 LEU A N 1
ATOM 1887 C CA . LEU A 1 244 ? -23.118 14.574 -19.558 1.00 91.88 244 LEU A CA 1
ATOM 1888 C C . LEU A 1 244 ? -24.496 14.608 -18.894 1.00 91.88 244 LEU A C 1
ATOM 1890 O O . LEU A 1 244 ? -24.650 15.228 -17.841 1.00 91.88 244 LEU A O 1
ATOM 1894 N N . ARG A 1 245 ? -25.481 13.902 -19.463 1.00 93.62 245 ARG A N 1
ATOM 1895 C CA . ARG A 1 245 ? -26.830 13.807 -18.891 1.00 93.62 245 ARG A CA 1
ATOM 1896 C C . ARG A 1 245 ? -26.824 13.120 -17.525 1.00 93.62 245 ARG A C 1
ATOM 1898 O O . ARG A 1 245 ? -27.482 13.609 -16.612 1.00 93.62 245 ARG A O 1
ATOM 1905 N N . LEU A 1 246 ? -26.041 12.056 -17.343 1.00 92.50 246 LEU A N 1
ATOM 1906 C CA . LEU A 1 246 ? -25.909 11.383 -16.049 1.00 92.50 246 LEU A CA 1
ATOM 1907 C C . LEU A 1 246 ? -25.306 12.301 -14.971 1.00 92.50 246 LEU A C 1
ATOM 1909 O O . LEU A 1 246 ? -25.799 12.348 -13.844 1.00 92.50 246 LEU A O 1
ATOM 1913 N N . GLU A 1 247 ? -24.272 13.081 -15.300 1.00 93.50 247 GLU A N 1
ATOM 1914 C CA . GLU A 1 247 ? -23.760 14.093 -14.365 1.00 93.50 247 GLU A CA 1
ATOM 1915 C C . GLU A 1 247 ? -24.781 15.202 -14.092 1.00 93.50 247 GLU A C 1
ATOM 1917 O O . GLU A 1 247 ? -24.889 15.661 -12.954 1.00 93.50 247 GLU A O 1
ATOM 1922 N N . ALA A 1 248 ? -25.582 15.591 -15.086 1.00 93.44 248 ALA A N 1
ATOM 1923 C CA . ALA A 1 248 ? -26.658 16.554 -14.888 1.00 93.44 248 ALA A CA 1
ATOM 1924 C C . ALA A 1 248 ? -27.731 16.040 -13.916 1.00 93.44 248 ALA A C 1
ATOM 1926 O O . ALA A 1 248 ? -28.136 16.787 -13.025 1.00 93.44 248 ALA A O 1
ATOM 1927 N N . VAL A 1 249 ? -28.126 14.764 -14.017 1.00 94.56 249 VAL A N 1
ATOM 1928 C CA . VAL A 1 249 ? -29.018 14.089 -13.052 1.00 94.56 249 VAL A CA 1
ATOM 1929 C C . VAL A 1 249 ? -28.443 14.175 -11.636 1.00 94.56 249 VAL A C 1
ATOM 1931 O O . VAL A 1 249 ? -29.133 14.605 -10.709 1.00 94.56 249 VAL A O 1
ATOM 1934 N N . ARG A 1 250 ? -27.155 13.843 -11.466 1.00 93.44 250 ARG A N 1
ATOM 1935 C CA . ARG A 1 250 ? -26.466 13.908 -10.164 1.00 93.44 250 ARG A CA 1
ATOM 1936 C C . ARG A 1 250 ? -26.456 15.323 -9.586 1.00 93.44 250 ARG A C 1
ATOM 1938 O O . ARG A 1 250 ? -26.700 15.501 -8.394 1.00 93.44 250 ARG A O 1
ATOM 1945 N N . VAL A 1 251 ? -26.174 16.332 -10.412 1.00 92.69 251 VAL A N 1
ATOM 1946 C CA . VAL A 1 251 ? -26.153 17.743 -9.992 1.00 92.69 251 VAL A CA 1
ATOM 1947 C C . VAL A 1 251 ? -27.554 18.241 -9.641 1.00 92.69 251 VAL A C 1
ATOM 1949 O O . VAL A 1 251 ? -27.726 18.849 -8.588 1.00 92.69 251 VAL A O 1
ATOM 1952 N N . ALA A 1 252 ? -28.564 17.941 -10.457 1.00 93.12 252 ALA A N 1
ATOM 1953 C CA . ALA A 1 252 ? -29.946 18.319 -10.176 1.00 93.12 252 ALA A CA 1
ATOM 1954 C C . ALA A 1 252 ? -30.475 17.663 -8.895 1.00 93.12 252 ALA A C 1
ATOM 1956 O O . ALA A 1 252 ? -31.130 18.327 -8.094 1.00 93.12 252 ALA A O 1
ATOM 1957 N N . SER A 1 253 ? -30.107 16.402 -8.646 1.00 92.06 253 SER A N 1
ATOM 1958 C CA . SER A 1 253 ? -30.422 15.728 -7.388 1.00 92.06 253 SER A CA 1
ATOM 1959 C C . SER A 1 253 ? -29.777 16.401 -6.174 1.00 92.06 253 SER A C 1
ATOM 1961 O O . SER A 1 253 ? -30.378 16.379 -5.104 1.00 92.06 253 SER A O 1
ATOM 1963 N N . LEU A 1 254 ? -28.569 16.961 -6.298 1.00 88.31 254 LEU A N 1
ATOM 1964 C CA . LEU A 1 254 ? -27.926 17.732 -5.224 1.00 88.31 254 LEU A CA 1
ATOM 1965 C C . LEU A 1 254 ? -28.559 19.119 -5.050 1.00 88.31 254 LEU A C 1
ATOM 1967 O O . LEU A 1 254 ? -28.569 19.648 -3.945 1.00 88.31 254 LEU A O 1
ATOM 1971 N N . ALA A 1 255 ? -29.103 19.687 -6.126 1.00 89.81 255 ALA A N 1
ATOM 1972 C CA . ALA A 1 255 ? -29.805 20.968 -6.125 1.00 89.81 255 ALA A CA 1
ATOM 1973 C C . ALA A 1 255 ? -31.248 20.888 -5.592 1.00 89.81 255 ALA A C 1
ATOM 1975 O O . ALA A 1 255 ? -31.905 21.919 -5.483 1.00 89.81 255 ALA A O 1
ATOM 1976 N N . GLY A 1 256 ? -31.753 19.685 -5.300 1.00 89.62 256 GLY A N 1
ATOM 1977 C CA . GLY A 1 256 ? -33.129 19.460 -4.850 1.00 89.62 256 GLY A CA 1
ATOM 1978 C C . GLY A 1 256 ? -34.169 19.347 -5.972 1.00 89.62 256 GLY A C 1
ATOM 1979 O O . GLY A 1 256 ? -35.343 19.128 -5.685 1.00 89.62 256 GLY A O 1
ATOM 1980 N N . ASP A 1 257 ? -33.780 19.434 -7.253 1.00 91.31 257 ASP A N 1
ATOM 1981 C CA . ASP A 1 257 ? -34.706 19.189 -8.371 1.00 91.31 257 ASP A CA 1
ATOM 1982 C C . ASP A 1 257 ? -34.783 17.693 -8.696 1.00 91.31 257 ASP A C 1
ATOM 1984 O O . ASP A 1 257 ? -34.338 17.202 -9.740 1.00 91.31 257 ASP A O 1
ATOM 1988 N N . HIS A 1 258 ? -35.328 16.949 -7.738 1.00 93.62 258 HIS A N 1
ATOM 1989 C CA . HIS A 1 258 ? -35.457 15.500 -7.817 1.00 93.62 258 HIS A CA 1
ATOM 1990 C C . HIS A 1 258 ? -36.409 15.060 -8.931 1.00 93.62 258 HIS A C 1
ATOM 1992 O O . HIS A 1 258 ? -36.200 14.009 -9.534 1.00 93.62 258 HIS A O 1
ATOM 1998 N N . LYS A 1 259 ? -37.431 15.870 -9.237 1.00 92.25 259 LYS A N 1
ATOM 1999 C CA . LYS A 1 259 ? -38.397 15.567 -10.295 1.00 92.25 259 LYS A CA 1
ATOM 2000 C C . LYS A 1 259 ? -37.716 15.565 -11.660 1.00 92.25 259 LYS A C 1
ATOM 2002 O O . LYS A 1 259 ? -37.803 14.568 -12.372 1.00 92.25 259 LYS A O 1
ATOM 2007 N N . TRP A 1 260 ? -36.992 16.635 -11.990 1.00 93.44 260 TRP A N 1
ATOM 2008 C CA . TRP A 1 260 ? -36.244 16.701 -13.243 1.00 93.44 260 TRP A CA 1
ATOM 2009 C C . TRP A 1 260 ? -35.161 15.616 -13.309 1.00 93.44 260 TRP A C 1
ATOM 2011 O O . TRP A 1 260 ? -34.990 14.979 -14.345 1.00 93.44 260 TRP A O 1
ATOM 2021 N N . ALA A 1 261 ? -34.472 15.346 -12.192 1.00 94.56 261 ALA A N 1
ATOM 2022 C CA . ALA A 1 261 ? -33.464 14.289 -12.120 1.00 94.56 261 ALA A CA 1
ATOM 2023 C C . ALA A 1 261 ? -34.044 12.896 -12.438 1.00 94.56 261 ALA A C 1
ATOM 2025 O O . ALA A 1 261 ? -33.441 12.156 -13.212 1.00 94.56 261 ALA A O 1
ATOM 2026 N N . LEU A 1 262 ? -35.216 12.545 -11.895 1.00 94.44 262 LEU A N 1
ATOM 2027 C CA . LEU A 1 262 ? -35.887 11.270 -12.185 1.00 94.44 262 LEU A CA 1
ATOM 2028 C C . LEU A 1 262 ? -36.386 11.186 -13.635 1.00 94.44 262 LEU A C 1
ATOM 2030 O O . LEU A 1 262 ? -36.256 10.131 -14.255 1.00 94.44 262 LEU A O 1
ATOM 2034 N N . GLU A 1 263 ? -36.920 12.281 -14.185 1.00 93.81 263 GLU A N 1
ATOM 2035 C CA . GLU A 1 263 ? -37.365 12.351 -15.585 1.00 93.81 263 GLU A CA 1
ATOM 2036 C C . GLU A 1 263 ? -36.199 12.158 -16.568 1.00 93.81 263 GLU A C 1
ATOM 2038 O O . GLU A 1 263 ? -36.323 11.416 -17.542 1.00 93.81 263 GLU A O 1
ATOM 2043 N N . GLU A 1 264 ? -35.050 12.793 -16.321 1.00 93.69 264 GLU A N 1
ATOM 2044 C CA . GLU A 1 264 ? -33.856 12.617 -17.156 1.00 93.69 264 GLU A CA 1
ATOM 2045 C C . GLU A 1 264 ? -33.187 11.254 -16.957 1.00 93.69 264 GLU A C 1
ATOM 2047 O O . GLU A 1 264 ? -32.686 10.679 -17.924 1.00 93.69 264 GLU A O 1
ATOM 2052 N N . LEU A 1 265 ? -33.208 10.705 -15.739 1.00 94.06 265 LEU A N 1
ATOM 2053 C CA . LEU A 1 265 ? -32.697 9.362 -15.471 1.00 94.06 265 LEU A CA 1
ATOM 2054 C C . LEU A 1 265 ? -33.515 8.292 -16.210 1.00 94.06 265 LEU A C 1
ATOM 2056 O O . LEU A 1 265 ? -32.931 7.372 -16.775 1.00 94.06 265 LEU A O 1
ATOM 2060 N N . ALA A 1 266 ? -34.839 8.451 -16.305 1.00 92.00 266 ALA A N 1
ATOM 2061 C CA . ALA A 1 266 ? -35.692 7.562 -17.099 1.00 92.00 266 ALA A CA 1
ATOM 2062 C C . ALA A 1 266 ? -35.337 7.594 -18.599 1.00 92.00 266 ALA A C 1
ATOM 2064 O O . ALA A 1 266 ? -35.373 6.572 -19.276 1.00 92.00 266 ALA A O 1
ATOM 2065 N N . LYS A 1 267 ? -34.909 8.748 -19.130 1.00 92.00 267 LYS A N 1
ATOM 2066 C CA . LYS A 1 267 ? -34.424 8.855 -20.521 1.00 92.00 267 LYS A CA 1
ATOM 2067 C C . LYS A 1 267 ? -33.075 8.164 -20.745 1.00 92.00 267 LYS A C 1
ATOM 2069 O O . LYS A 1 267 ? -32.695 7.965 -21.897 1.00 92.00 267 LYS A O 1
ATOM 2074 N N . LEU A 1 268 ? -32.337 7.847 -19.680 1.00 91.25 268 LEU A N 1
ATOM 2075 C CA . LEU A 1 268 ? -31.068 7.119 -19.735 1.00 91.25 268 LEU A CA 1
ATOM 2076 C C . LEU A 1 268 ? -31.238 5.601 -19.600 1.00 91.25 268 LEU A C 1
ATOM 2078 O O . LEU A 1 268 ? -30.304 4.882 -19.942 1.00 91.25 268 LEU A O 1
ATOM 2082 N N . GLU A 1 269 ? -32.409 5.109 -19.181 1.00 87.62 269 GLU A N 1
ATOM 2083 C CA . GLU A 1 269 ? -32.718 3.671 -19.078 1.00 87.62 269 GLU A CA 1
ATOM 2084 C C . GLU A 1 269 ? -32.399 2.857 -20.349 1.00 87.62 269 GLU A C 1
ATOM 2086 O O . GLU A 1 269 ? -31.879 1.754 -20.211 1.00 87.62 269 GLU A O 1
ATOM 2091 N N . PRO A 1 270 ? -32.616 3.362 -21.583 1.00 87.19 270 PRO A N 1
ATOM 2092 C CA . PRO A 1 270 ? -32.260 2.621 -22.796 1.00 87.19 270 PRO A CA 1
ATOM 2093 C C . PRO A 1 270 ? -30.757 2.622 -23.116 1.00 87.19 270 PRO A C 1
ATOM 2095 O O . PRO A 1 270 ? -30.326 1.896 -24.009 1.00 87.19 270 PRO A O 1
ATOM 2098 N N . LEU A 1 271 ? -29.980 3.502 -22.475 1.00 86.00 271 LEU A N 1
ATOM 2099 C CA . LEU A 1 271 ? -28.593 3.822 -22.840 1.00 86.00 271 LEU A CA 1
ATOM 2100 C C . LEU A 1 271 ? -27.570 3.358 -21.799 1.00 86.00 271 LEU A C 1
ATOM 2102 O O . LEU A 1 271 ? -26.381 3.291 -22.107 1.00 86.00 271 LEU A O 1
ATOM 2106 N N . LEU A 1 272 ? -28.014 3.087 -20.574 1.00 85.38 272 LEU A N 1
ATOM 2107 C CA . LEU A 1 272 ? -27.191 2.630 -19.461 1.00 85.38 272 LEU A CA 1
ATOM 2108 C C . LEU A 1 272 ? -27.631 1.233 -19.028 1.00 85.38 272 LEU A C 1
ATOM 2110 O O . LEU A 1 272 ? -28.758 0.811 -19.278 1.00 85.38 272 LEU A O 1
ATOM 2114 N N . ASP A 1 273 ? -26.742 0.519 -18.349 1.00 83.88 273 ASP A N 1
ATOM 2115 C CA . ASP A 1 273 ? -27.114 -0.718 -17.680 1.00 83.88 273 ASP A CA 1
ATOM 2116 C C . ASP A 1 273 ? -28.140 -0.444 -16.563 1.00 83.88 273 ASP A C 1
ATOM 2118 O O . ASP A 1 273 ? -28.146 0.610 -15.916 1.00 83.88 273 ASP A O 1
ATOM 2122 N N . ALA A 1 274 ? -29.031 -1.412 -16.343 1.00 81.69 274 ALA A N 1
ATOM 2123 C CA . ALA A 1 274 ? -30.117 -1.285 -15.375 1.00 81.69 274 ALA A CA 1
ATOM 2124 C C . ALA A 1 274 ? -29.604 -1.031 -13.945 1.00 81.69 274 ALA A C 1
ATOM 2126 O O . ALA A 1 274 ? -30.265 -0.350 -13.164 1.00 81.69 274 ALA A O 1
ATOM 2127 N N . GLU A 1 275 ? -28.422 -1.544 -13.603 1.00 83.50 275 GLU A N 1
ATOM 2128 C CA . GLU A 1 275 ? -27.827 -1.419 -12.272 1.00 83.50 275 GLU A CA 1
ATOM 2129 C C . GLU A 1 275 ? -27.418 0.027 -11.985 1.00 83.50 275 GLU A C 1
ATOM 2131 O O . GLU A 1 275 ? -27.785 0.578 -10.945 1.00 83.50 275 GLU A O 1
ATOM 2136 N N . THR A 1 276 ? -26.744 0.684 -12.933 1.00 84.06 276 THR A N 1
ATOM 2137 C CA . THR A 1 276 ? -26.373 2.100 -12.851 1.00 84.06 276 THR A CA 1
ATOM 2138 C C . THR A 1 276 ? -27.605 2.977 -12.648 1.00 84.06 276 THR A C 1
ATOM 2140 O O . THR A 1 276 ? -27.595 3.871 -11.800 1.00 84.06 276 THR A O 1
ATOM 2143 N N . VAL A 1 277 ? -28.690 2.710 -13.379 1.00 8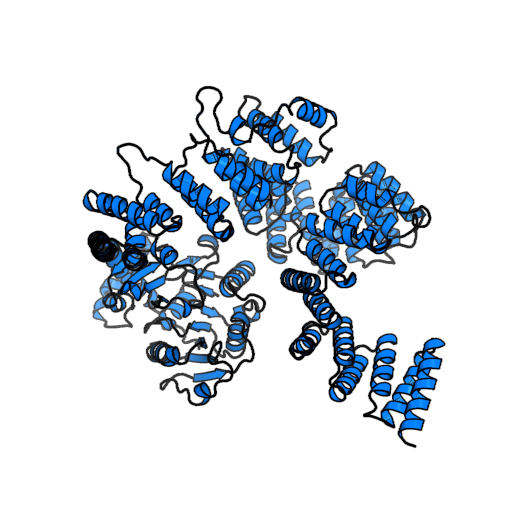7.19 277 VAL A N 1
ATOM 2144 C CA . VAL A 1 277 ? -29.943 3.467 -13.234 1.00 87.19 277 VAL A CA 1
ATOM 2145 C C . VAL A 1 277 ? -30.548 3.275 -11.845 1.00 87.19 277 VAL A C 1
ATOM 2147 O O . VAL A 1 277 ? -30.903 4.261 -11.195 1.00 87.19 277 VAL A O 1
ATOM 2150 N N . LEU A 1 278 ? -30.660 2.029 -11.375 1.00 85.75 278 LEU A N 1
ATOM 2151 C CA . LEU A 1 278 ? -31.229 1.713 -10.064 1.00 85.75 278 LEU A CA 1
ATOM 2152 C C . LEU A 1 278 ? -30.420 2.365 -8.937 1.00 85.75 278 LEU A C 1
ATOM 2154 O O . LEU A 1 278 ? -30.994 3.015 -8.064 1.00 85.75 278 LEU A O 1
ATOM 2158 N N . VAL A 1 279 ? -29.089 2.286 -8.995 1.00 86.62 279 VAL A N 1
ATOM 2159 C CA . VAL A 1 279 ? -28.206 2.912 -8.003 1.00 86.62 279 VAL A CA 1
ATOM 2160 C C . VAL A 1 279 ? -28.400 4.431 -7.962 1.00 86.62 279 VAL A C 1
ATOM 2162 O O . VAL A 1 279 ? -28.533 5.003 -6.883 1.00 86.62 279 VAL A O 1
ATOM 2165 N N . GLU A 1 280 ? -28.459 5.119 -9.102 1.00 90.44 280 GLU A N 1
ATOM 2166 C CA . GLU A 1 280 ? -28.676 6.576 -9.110 1.00 90.44 280 GLU A CA 1
ATOM 2167 C C . GLU A 1 280 ? -30.099 6.949 -8.664 1.00 90.44 280 GLU A C 1
ATOM 2169 O O . GLU A 1 280 ? -30.281 7.941 -7.954 1.00 90.44 280 GLU A O 1
ATOM 2174 N N . ARG A 1 281 ? -31.106 6.129 -8.997 1.00 92.25 281 ARG A N 1
ATOM 2175 C CA . ARG A 1 281 ? -32.489 6.308 -8.530 1.00 92.25 281 ARG A CA 1
ATOM 2176 C C . ARG A 1 281 ? -32.579 6.185 -7.007 1.00 92.25 281 ARG A C 1
ATOM 2178 O O . ARG A 1 281 ? -33.205 7.042 -6.385 1.00 92.25 281 ARG A O 1
ATOM 2185 N N . GLY A 1 282 ? -31.920 5.195 -6.400 1.00 90.06 282 GLY A N 1
ATOM 2186 C CA . GLY A 1 282 ? -31.859 5.035 -4.941 1.00 90.06 282 GLY A CA 1
ATOM 2187 C C . GLY A 1 282 ? -31.271 6.261 -4.233 1.00 90.06 282 GLY A C 1
ATOM 2188 O O . GLY A 1 282 ? -31.806 6.725 -3.226 1.00 90.06 282 GLY A O 1
ATOM 2189 N N . ASP A 1 283 ? -30.231 6.863 -4.813 1.00 87.88 283 ASP A N 1
ATOM 2190 C CA . ASP A 1 283 ? -29.598 8.086 -4.309 1.00 87.88 283 ASP A CA 1
ATOM 2191 C C . ASP A 1 283 ? -30.547 9.299 -4.342 1.00 87.88 283 ASP A C 1
ATOM 2193 O O . ASP A 1 283 ? -30.514 10.143 -3.438 1.00 87.88 283 ASP A O 1
ATOM 2197 N N . ILE A 1 284 ? -31.376 9.412 -5.383 1.00 92.81 284 ILE A N 1
ATOM 2198 C CA . ILE A 1 284 ? -32.386 10.473 -5.496 1.00 92.81 284 ILE A CA 1
ATOM 2199 C C . ILE A 1 284 ? -33.507 10.239 -4.476 1.00 92.81 284 ILE A C 1
ATOM 2201 O O . ILE A 1 284 ? -33.873 11.164 -3.754 1.00 92.81 284 ILE A O 1
ATOM 2205 N N . LEU A 1 285 ? -34.015 9.007 -4.374 1.00 92.19 285 LEU A N 1
ATOM 2206 C CA . LEU A 1 285 ? -35.107 8.644 -3.466 1.00 92.19 285 LEU A CA 1
ATOM 2207 C C . LEU A 1 285 ? -34.734 8.823 -1.989 1.00 92.19 285 LEU A C 1
ATOM 2209 O O . LEU A 1 285 ? -35.552 9.329 -1.222 1.00 92.19 285 LEU A O 1
ATOM 2213 N N . LEU A 1 286 ? -33.493 8.499 -1.602 1.00 87.88 286 LEU A N 1
ATOM 2214 C CA . LEU A 1 286 ? -32.983 8.778 -0.254 1.00 87.88 286 LEU A CA 1
ATOM 2215 C C . LEU A 1 286 ? -33.025 10.274 0.075 1.00 87.88 286 LEU A C 1
ATOM 2217 O O . LEU A 1 286 ? -33.433 10.641 1.170 1.00 87.88 286 LEU A O 1
ATOM 2221 N N . ARG A 1 287 ? -32.650 11.148 -0.871 1.00 87.38 287 ARG A N 1
ATOM 2222 C CA . ARG A 1 287 ? -32.707 12.611 -0.675 1.00 87.38 287 ARG A CA 1
ATOM 2223 C C . ARG A 1 287 ? -34.135 13.155 -0.624 1.00 87.38 287 ARG A C 1
ATOM 2225 O O . ARG A 1 287 ? -34.351 14.201 -0.031 1.00 87.38 287 ARG A O 1
ATOM 2232 N N . MET A 1 288 ? -35.086 12.451 -1.236 1.00 91.19 288 MET A N 1
ATOM 2233 C CA . MET A 1 288 ? -36.518 12.748 -1.140 1.00 91.19 288 MET A CA 1
ATOM 2234 C C . MET A 1 288 ? -37.170 12.181 0.132 1.00 91.19 288 MET A C 1
ATOM 2236 O O . MET A 1 288 ? -38.386 12.290 0.262 1.00 91.19 288 MET A O 1
ATOM 2240 N N . GLU A 1 289 ? -36.408 11.516 1.011 1.00 88.44 289 GLU A N 1
ATOM 2241 C CA . GLU A 1 289 ? -36.915 10.818 2.205 1.00 88.44 289 GLU A CA 1
ATOM 2242 C C . GLU A 1 289 ? -37.978 9.744 1.884 1.00 88.44 289 GLU A C 1
ATOM 2244 O O . GLU A 1 289 ? -38.795 9.352 2.719 1.00 88.44 289 GLU A O 1
ATOM 2249 N N . ARG A 1 290 ? -37.955 9.199 0.661 1.00 91.56 290 ARG A N 1
ATOM 2250 C CA . ARG A 1 290 ? -38.860 8.135 0.197 1.00 91.56 290 ARG A CA 1
ATOM 2251 C C . ARG A 1 290 ? -38.353 6.751 0.616 1.00 91.56 290 ARG A C 1
ATOM 2253 O O . ARG A 1 290 ? -38.042 5.903 -0.215 1.00 91.56 290 ARG A O 1
ATOM 2260 N N . LEU A 1 291 ? -38.235 6.536 1.927 1.00 90.44 291 LEU A N 1
ATOM 2261 C CA . LEU A 1 291 ? -37.509 5.398 2.510 1.00 90.44 291 LEU A CA 1
ATOM 2262 C C . LEU A 1 291 ? -38.059 4.019 2.098 1.00 90.44 291 LEU A C 1
ATOM 2264 O O . LEU A 1 291 ? -37.275 3.092 1.916 1.00 90.44 291 LEU A O 1
ATOM 2268 N N . ALA A 1 292 ? -39.379 3.883 1.929 1.00 89.19 292 ALA A N 1
ATOM 2269 C CA . ALA A 1 292 ? -40.006 2.623 1.512 1.00 89.19 292 ALA A CA 1
ATOM 2270 C C . ALA A 1 292 ? -39.634 2.235 0.070 1.00 89.19 292 ALA A C 1
ATOM 2272 O O . ALA A 1 292 ? -39.307 1.083 -0.194 1.00 89.19 292 ALA A O 1
ATOM 2273 N N . ASP A 1 293 ? -39.607 3.211 -0.843 1.00 91.25 293 ASP A N 1
ATOM 2274 C CA . ASP A 1 293 ? -39.218 2.979 -2.238 1.00 91.25 293 ASP A CA 1
ATOM 2275 C C . ASP A 1 293 ? -37.722 2.636 -2.358 1.00 91.25 293 ASP A C 1
ATOM 2277 O O . ASP A 1 293 ? -37.318 1.874 -3.232 1.00 91.25 293 ASP A O 1
ATOM 2281 N N . VAL A 1 294 ? -36.883 3.193 -1.474 1.00 90.44 294 VAL A N 1
ATOM 2282 C CA . VAL A 1 294 ? -35.453 2.849 -1.398 1.00 90.44 294 VAL A CA 1
ATOM 2283 C C . VAL A 1 294 ? -35.264 1.404 -0.941 1.00 90.44 294 VAL A C 1
ATOM 2285 O O . VAL A 1 294 ? -34.415 0.706 -1.484 1.00 90.44 294 VAL A O 1
ATOM 2288 N N . GLU A 1 295 ? -36.031 0.953 0.050 1.00 89.38 295 GLU A N 1
ATOM 2289 C CA . GLU A 1 295 ? -35.966 -0.418 0.566 1.00 89.38 295 GLU A CA 1
ATOM 2290 C C . GLU A 1 295 ? -36.350 -1.442 -0.510 1.00 89.38 295 GLU A C 1
ATOM 2292 O O . GLU A 1 295 ? -35.584 -2.366 -0.770 1.00 89.38 295 GLU A O 1
ATOM 2297 N N . GLU A 1 296 ? -37.452 -1.205 -1.228 1.00 89.94 296 GLU A N 1
ATOM 2298 C CA . GLU A 1 296 ? -37.873 -2.051 -2.353 1.00 89.94 296 GLU A CA 1
ATOM 2299 C C . GLU A 1 296 ? -36.814 -2.108 -3.469 1.00 89.94 296 GLU A C 1
ATOM 2301 O O . GLU A 1 296 ? -36.512 -3.179 -4.001 1.00 89.94 296 GLU A O 1
ATOM 2306 N N . LEU A 1 297 ? -36.199 -0.964 -3.789 1.00 89.81 297 LEU A N 1
ATOM 2307 C CA . LEU A 1 297 ? -35.136 -0.875 -4.790 1.00 89.81 297 LEU A CA 1
ATOM 2308 C C . LEU A 1 297 ? -33.875 -1.637 -4.358 1.00 89.81 297 LEU A C 1
ATOM 2310 O O . LEU A 1 297 ? -33.247 -2.317 -5.171 1.00 89.81 297 LEU A O 1
ATOM 2314 N N . LEU A 1 298 ? -33.484 -1.535 -3.086 1.00 85.81 298 LEU A N 1
ATOM 2315 C CA . LEU A 1 298 ? -32.308 -2.226 -2.553 1.00 85.81 298 LEU A CA 1
ATOM 2316 C C . LEU A 1 298 ? -32.507 -3.746 -2.487 1.00 85.81 298 LEU A C 1
ATOM 2318 O O . LEU A 1 298 ? -31.534 -4.470 -2.709 1.00 85.81 298 LEU A O 1
ATOM 2322 N N . ASP A 1 299 ? -33.736 -4.210 -2.244 1.00 84.88 299 ASP A N 1
ATOM 2323 C CA . ASP A 1 299 ? -34.116 -5.625 -2.337 1.00 84.88 299 ASP A CA 1
ATOM 2324 C C . ASP A 1 299 ? -34.065 -6.127 -3.788 1.00 84.88 299 ASP A C 1
ATOM 2326 O O . ASP A 1 299 ? -33.658 -7.261 -4.051 1.00 84.88 299 ASP A O 1
ATOM 2330 N N . GLU A 1 300 ? -34.466 -5.298 -4.758 1.00 85.38 300 GLU A N 1
ATOM 2331 C CA . GLU A 1 300 ? -34.328 -5.626 -6.179 1.00 85.38 300 GLU A CA 1
ATOM 2332 C C . GLU A 1 300 ? -32.854 -5.760 -6.587 1.00 85.38 300 GLU A C 1
ATOM 2334 O O . GLU A 1 300 ? -32.495 -6.704 -7.294 1.00 85.38 300 GLU A O 1
ATOM 2339 N N . LEU A 1 301 ? -31.993 -4.856 -6.112 1.00 83.31 301 LEU A N 1
ATOM 2340 C CA . LEU A 1 301 ? -30.550 -4.921 -6.353 1.00 83.31 301 LEU A CA 1
ATOM 2341 C C . LEU A 1 301 ? -29.895 -6.151 -5.704 1.00 83.31 301 LEU A C 1
ATOM 2343 O O . LEU A 1 301 ? -29.008 -6.744 -6.316 1.00 83.31 301 LEU A O 1
ATOM 2347 N N . ASP A 1 302 ? -30.363 -6.581 -4.525 1.00 76.25 302 ASP A N 1
ATOM 2348 C CA . ASP A 1 302 ? -29.911 -7.831 -3.888 1.00 76.25 302 ASP A CA 1
ATOM 2349 C C . ASP A 1 302 ? -30.254 -9.065 -4.724 1.00 76.25 302 ASP A C 1
ATOM 2351 O O . ASP A 1 302 ? -29.419 -9.949 -4.905 1.00 76.25 302 ASP A O 1
ATOM 2355 N N . ARG A 1 303 ? -31.468 -9.128 -5.286 1.00 79.50 303 ARG A N 1
ATOM 2356 C CA . ARG A 1 303 ? -31.873 -10.251 -6.154 1.00 79.50 303 ARG A CA 1
ATOM 2357 C C . ARG A 1 303 ? -31.047 -10.336 -7.439 1.00 79.50 303 ARG A C 1
ATOM 2359 O O . ARG A 1 303 ? -31.014 -11.394 -8.061 1.00 79.50 303 ARG A O 1
ATOM 2366 N N . ARG A 1 304 ? -30.424 -9.228 -7.847 1.00 78.06 304 ARG A N 1
ATOM 2367 C CA . ARG A 1 304 ? -29.560 -9.125 -9.031 1.00 78.06 304 ARG A CA 1
ATOM 2368 C C . ARG A 1 304 ? -28.071 -9.343 -8.713 1.00 78.06 304 ARG A C 1
ATOM 2370 O O . ARG A 1 304 ? -27.269 -9.277 -9.633 1.00 78.06 304 ARG A O 1
ATOM 2377 N N . ASP A 1 305 ? -27.718 -9.611 -7.451 1.00 67.12 305 ASP A N 1
ATOM 2378 C CA . ASP A 1 305 ? -26.343 -9.823 -6.960 1.00 67.12 305 ASP A CA 1
ATOM 2379 C C . ASP A 1 305 ? -25.368 -8.682 -7.315 1.00 67.12 305 ASP A C 1
ATOM 2381 O O . ASP A 1 305 ? -24.190 -8.876 -7.620 1.00 67.12 305 ASP A O 1
ATOM 2385 N N . VAL A 1 306 ? -25.870 -7.444 -7.293 1.00 64.31 306 VAL A N 1
ATOM 2386 C CA . VAL A 1 306 ? -25.065 -6.268 -7.631 1.00 64.31 306 VAL A CA 1
ATOM 2387 C C . VAL A 1 306 ? -24.216 -5.871 -6.425 1.00 64.31 306 VAL A C 1
ATOM 2389 O O . VAL A 1 306 ? -24.715 -5.325 -5.439 1.00 64.31 306 VAL A O 1
ATOM 2392 N N . VAL A 1 307 ? -22.900 -6.077 -6.507 1.00 60.56 307 VAL A N 1
ATOM 2393 C CA . VAL A 1 307 ? -21.951 -5.628 -5.476 1.00 60.56 307 VAL A CA 1
ATOM 2394 C C . VAL A 1 307 ? -21.330 -4.294 -5.889 1.00 60.56 307 VAL A C 1
ATOM 2396 O O . VAL A 1 307 ? -20.251 -4.232 -6.473 1.00 60.56 307 VAL A O 1
ATOM 2399 N N . ALA A 1 308 ? -22.007 -3.192 -5.558 1.00 67.00 308 ALA A N 1
ATOM 2400 C CA . ALA A 1 308 ? -21.504 -1.837 -5.785 1.00 67.00 308 ALA A CA 1
ATOM 2401 C C . ALA A 1 308 ? -21.346 -1.072 -4.466 1.00 67.00 308 ALA A C 1
ATOM 2403 O O . ALA A 1 308 ? -22.235 -1.065 -3.618 1.00 67.00 308 ALA A O 1
ATOM 2404 N N . SER A 1 309 ? -20.238 -0.343 -4.304 1.00 65.62 309 SER A N 1
ATOM 2405 C CA . SER A 1 309 ? -19.940 0.406 -3.070 1.00 65.62 309 SER A CA 1
ATOM 2406 C C . SER A 1 309 ? -20.999 1.454 -2.699 1.00 65.62 309 SER A C 1
ATOM 2408 O O . SER A 1 309 ? -21.192 1.762 -1.521 1.00 65.62 309 SER A O 1
ATOM 2410 N N . LYS A 1 310 ? -21.738 1.960 -3.694 1.00 75.06 310 LYS A N 1
ATOM 2411 C CA . LYS A 1 310 ? -22.892 2.841 -3.488 1.00 75.06 310 LYS A CA 1
ATOM 2412 C C . LYS A 1 310 ? -24.072 2.142 -2.802 1.00 75.06 310 LYS A C 1
ATOM 2414 O O . LYS A 1 310 ? -24.747 2.793 -2.015 1.00 75.06 310 LYS A O 1
ATOM 2419 N N . ILE A 1 311 ? -24.291 0.845 -3.022 1.00 81.62 311 ILE A N 1
ATOM 2420 C CA . ILE A 1 311 ? -25.414 0.090 -2.435 1.00 81.62 311 ILE A CA 1
ATOM 2421 C C . ILE A 1 311 ? -25.238 -0.033 -0.922 1.00 81.62 311 ILE A C 1
ATOM 2423 O O . ILE A 1 311 ? -26.153 0.277 -0.159 1.00 81.62 311 ILE A O 1
ATOM 2427 N N . GLY A 1 312 ? -24.032 -0.391 -0.471 1.00 80.69 312 GLY A N 1
ATOM 2428 C CA . GLY A 1 312 ? -23.703 -0.405 0.955 1.00 80.69 312 GLY A CA 1
ATOM 2429 C C . GLY A 1 312 ? -23.897 0.952 1.622 1.00 80.69 312 GLY A C 1
ATOM 2430 O O . GLY A 1 312 ? -24.454 1.038 2.717 1.00 80.69 312 GLY A O 1
ATOM 2431 N N . LEU A 1 313 ? -23.499 2.028 0.935 1.00 83.88 313 LEU A N 1
ATOM 2432 C CA . LEU A 1 313 ? -23.685 3.390 1.430 1.00 83.88 313 LEU A CA 1
ATOM 2433 C C . LEU A 1 313 ? -25.170 3.770 1.522 1.00 83.88 313 LEU A C 1
ATOM 2435 O O . LEU A 1 313 ? -25.576 4.390 2.504 1.00 83.88 313 LEU A O 1
ATOM 2439 N N . GLN A 1 314 ? -25.977 3.390 0.530 1.00 88.62 314 GLN A N 1
ATOM 2440 C CA . GLN A 1 314 ? -27.423 3.623 0.520 1.00 88.62 314 GLN A CA 1
ATOM 2441 C C . GLN A 1 314 ? -28.134 2.856 1.636 1.00 88.62 314 GLN A C 1
ATOM 2443 O O . GLN A 1 314 ? -28.948 3.448 2.339 1.00 88.62 314 GLN A O 1
ATOM 2448 N N . ARG A 1 315 ? -27.776 1.585 1.871 1.00 88.31 315 ARG A N 1
ATOM 2449 C CA . ARG A 1 315 ? -28.312 0.788 2.990 1.00 88.31 315 ARG A CA 1
ATOM 2450 C C . ARG A 1 315 ? -27.985 1.392 4.341 1.00 88.31 315 ARG A C 1
ATOM 2452 O O . ARG A 1 315 ? -28.871 1.539 5.178 1.00 88.31 315 ARG A O 1
ATOM 2459 N N . ALA A 1 316 ? -26.722 1.755 4.548 1.00 87.38 316 ALA A N 1
ATOM 2460 C CA . ALA A 1 316 ? -26.309 2.368 5.799 1.00 87.38 316 ALA A CA 1
ATOM 2461 C C . ALA A 1 316 ? -27.063 3.689 6.031 1.00 87.38 316 ALA A C 1
ATOM 2463 O O . ALA A 1 316 ? -27.617 3.900 7.102 1.00 87.38 316 ALA A O 1
ATOM 2464 N N . ARG A 1 317 ? -27.198 4.537 5.001 1.00 86.94 317 ARG A N 1
ATOM 2465 C CA . ARG A 1 317 ? -27.974 5.786 5.096 1.00 86.94 317 ARG A CA 1
ATOM 2466 C C . ARG A 1 317 ? -29.466 5.557 5.337 1.00 86.94 317 ARG A C 1
ATOM 2468 O O . ARG A 1 317 ? -30.033 6.244 6.172 1.00 86.94 317 ARG A O 1
ATOM 2475 N N . LEU A 1 318 ? -30.092 4.586 4.671 1.00 90.62 318 LEU A N 1
ATOM 2476 C CA . LEU A 1 318 ? -31.494 4.223 4.911 1.00 90.62 318 LEU A CA 1
ATOM 2477 C C . LEU A 1 318 ? -31.728 3.864 6.387 1.00 90.62 318 LEU A C 1
ATOM 2479 O O . LEU A 1 318 ? -32.684 4.331 7.002 1.00 90.62 318 LEU A O 1
ATOM 2483 N N . LEU A 1 319 ? -30.839 3.051 6.962 1.00 88.00 319 LEU A N 1
ATOM 2484 C CA . LEU A 1 319 ? -30.899 2.661 8.371 1.00 88.00 319 LEU A CA 1
ATOM 2485 C C . LEU A 1 319 ? -30.605 3.833 9.314 1.00 88.00 319 LEU A C 1
ATOM 2487 O O . LEU A 1 319 ? -31.233 3.931 10.367 1.00 88.00 319 LEU A O 1
ATOM 2491 N N . GLU A 1 320 ? -29.687 4.725 8.935 1.00 87.94 320 GLU A N 1
ATOM 2492 C CA . GLU A 1 320 ? -29.428 5.979 9.647 1.00 87.94 320 GLU A CA 1
ATOM 2493 C C . GLU A 1 320 ? -30.694 6.856 9.706 1.00 87.94 320 GLU A C 1
ATOM 2495 O O . GLU A 1 320 ? -31.048 7.304 10.796 1.00 87.94 320 GLU A O 1
ATOM 2500 N N . GLU A 1 321 ? -31.406 7.042 8.588 1.00 87.25 321 GLU A N 1
ATOM 2501 C CA . GLU A 1 321 ? -32.654 7.828 8.521 1.00 87.25 321 GLU A CA 1
ATOM 2502 C C . GLU A 1 321 ? -33.811 7.171 9.291 1.00 87.25 321 GLU A C 1
ATOM 2504 O O . GLU A 1 321 ? -34.612 7.855 9.926 1.00 87.25 321 GLU A O 1
ATOM 2509 N N . LYS A 1 322 ? -33.873 5.832 9.325 1.00 86.56 322 LYS A N 1
ATOM 2510 C CA . LYS A 1 322 ? -34.827 5.086 10.170 1.00 86.56 322 LYS A CA 1
ATOM 2511 C C . LYS A 1 322 ? -34.483 5.131 11.671 1.00 86.56 322 LYS A C 1
ATOM 2513 O O . LYS A 1 322 ? -35.237 4.595 12.481 1.00 86.56 322 LYS A O 1
ATOM 2518 N N . GLY A 1 323 ? -33.352 5.729 12.063 1.00 85.00 323 GLY A N 1
ATOM 2519 C CA . GLY A 1 323 ? -32.882 5.782 13.452 1.00 85.00 323 GLY A CA 1
ATOM 2520 C C . GLY A 1 323 ? -32.244 4.481 13.960 1.00 85.00 323 GLY A C 1
ATOM 2521 O O . GLY A 1 323 ? -31.936 4.357 15.145 1.00 85.00 323 GLY A O 1
ATOM 2522 N N . CYS A 1 324 ? -32.005 3.502 13.084 1.00 88.06 324 CYS A N 1
ATOM 2523 C CA . CYS A 1 324 ? -31.388 2.214 13.407 1.00 88.06 324 CYS A CA 1
ATOM 2524 C C . CYS A 1 324 ? -29.853 2.316 13.379 1.00 88.06 324 CYS A C 1
ATOM 2526 O O . CYS A 1 324 ? -29.182 1.657 12.582 1.00 88.06 324 CYS A O 1
ATOM 2528 N N . TYR A 1 325 ? -29.281 3.164 14.234 1.00 84.56 325 TYR A N 1
ATOM 2529 C CA . TYR A 1 325 ? -27.870 3.556 14.158 1.00 84.56 325 TYR A CA 1
ATOM 2530 C C . TYR A 1 325 ? -26.868 2.402 14.321 1.00 84.56 325 TYR A C 1
ATOM 2532 O O . TYR A 1 325 ? -25.870 2.360 13.601 1.00 84.56 325 TYR A O 1
ATOM 2540 N N . GLU A 1 326 ? -27.129 1.443 15.213 1.00 78.25 326 GLU A N 1
ATOM 2541 C CA . GLU A 1 326 ? -26.242 0.284 15.403 1.00 78.25 326 GLU A CA 1
ATOM 2542 C C . GLU A 1 326 ? -26.236 -0.635 14.180 1.00 78.25 326 GLU A C 1
ATOM 2544 O O . GLU A 1 326 ? -25.176 -1.060 13.722 1.00 78.25 326 GLU A O 1
ATOM 2549 N N . LEU A 1 327 ? -27.414 -0.877 13.599 1.00 82.31 327 LEU A N 1
ATOM 2550 C CA . LEU A 1 327 ? -27.547 -1.679 12.387 1.00 82.31 327 LEU A CA 1
ATOM 2551 C C . LEU A 1 327 ? -26.932 -0.955 11.182 1.00 82.31 327 LEU A C 1
ATOM 2553 O O . LEU A 1 327 ? -26.242 -1.578 10.382 1.00 82.31 327 LEU A O 1
ATOM 2557 N N . SER A 1 328 ? -27.101 0.369 11.092 1.00 85.38 328 SER A N 1
ATOM 2558 C CA . SER A 1 328 ? -26.427 1.215 10.099 1.00 85.38 328 SER A CA 1
ATOM 2559 C C . SER A 1 328 ? -24.906 1.077 10.183 1.00 85.38 328 SER A C 1
ATOM 2561 O O . SER A 1 328 ? -24.245 0.891 9.161 1.00 85.38 328 SER A O 1
ATOM 2563 N N . ALA A 1 329 ? -24.339 1.161 11.392 1.00 79.50 329 ALA A N 1
ATOM 2564 C CA . ALA A 1 329 ? -22.903 1.007 11.603 1.00 79.50 329 ALA A CA 1
ATOM 2565 C C . ALA A 1 329 ? -22.433 -0.407 11.228 1.00 79.50 329 ALA A C 1
ATOM 2567 O O . ALA A 1 329 ? -21.443 -0.543 10.514 1.00 79.50 329 ALA A O 1
ATOM 2568 N N . ALA A 1 330 ? -23.169 -1.446 11.634 1.00 79.81 330 ALA A N 1
ATOM 2569 C CA . ALA A 1 330 ? -22.851 -2.835 11.311 1.00 79.81 330 ALA A CA 1
ATOM 2570 C C . ALA A 1 330 ? -22.866 -3.103 9.798 1.00 79.81 330 ALA A C 1
ATOM 2572 O O . ALA A 1 330 ? -21.931 -3.705 9.273 1.00 79.81 330 ALA A O 1
ATOM 2573 N N . VAL A 1 331 ? -23.879 -2.603 9.083 1.00 83.56 331 VAL A N 1
ATOM 2574 C CA . VAL A 1 331 ? -23.969 -2.721 7.620 1.00 83.56 331 VAL A CA 1
ATOM 2575 C C . VAL A 1 331 ? -22.821 -1.978 6.943 1.00 83.56 331 VAL A C 1
ATOM 2577 O O . VAL A 1 331 ? -22.172 -2.535 6.060 1.00 83.56 331 VAL A O 1
ATOM 2580 N N . ALA A 1 332 ? -22.515 -0.750 7.367 1.00 83.00 332 ALA A N 1
ATOM 2581 C CA . ALA A 1 332 ? -21.398 -0.000 6.799 1.00 83.00 332 ALA A CA 1
ATOM 2582 C C . ALA A 1 332 ? -20.048 -0.700 7.043 1.00 83.00 332 ALA A C 1
ATOM 2584 O O . ALA A 1 332 ? -19.251 -0.814 6.114 1.00 83.00 332 ALA A O 1
ATOM 2585 N N . MET A 1 333 ? -19.809 -1.232 8.247 1.00 79.88 333 MET A N 1
ATOM 2586 C CA . MET A 1 333 ? -18.610 -2.021 8.559 1.00 79.88 333 MET A CA 1
ATOM 2587 C C . MET A 1 333 ? -18.537 -3.318 7.744 1.00 79.88 333 MET A C 1
ATOM 2589 O O . MET A 1 333 ? -17.459 -3.689 7.284 1.00 79.88 333 MET A O 1
ATOM 2593 N N . ASP A 1 334 ? -19.662 -4.004 7.527 1.00 80.81 334 ASP A N 1
ATOM 2594 C CA . ASP A 1 334 ? -19.709 -5.204 6.690 1.00 80.81 334 ASP A CA 1
ATOM 2595 C C . ASP A 1 334 ? -19.305 -4.903 5.245 1.00 80.81 334 ASP A C 1
ATOM 2597 O O . ASP A 1 334 ? -18.452 -5.581 4.675 1.00 80.81 334 ASP A O 1
ATOM 2601 N N . TRP A 1 335 ? -19.833 -3.817 4.685 1.00 78.31 335 TRP A N 1
ATOM 2602 C CA . TRP A 1 335 ? -19.464 -3.363 3.348 1.00 78.31 335 TRP A CA 1
ATOM 2603 C C . TRP A 1 335 ? -18.007 -2.898 3.253 1.00 78.31 335 TRP A C 1
ATOM 2605 O O . TRP A 1 335 ? -17.342 -3.209 2.267 1.00 78.31 335 TRP A O 1
ATOM 2615 N N . ILE A 1 336 ? -17.474 -2.227 4.281 1.00 75.81 336 ILE A N 1
ATOM 2616 C CA . ILE A 1 336 ? -16.041 -1.891 4.362 1.00 75.81 336 ILE A CA 1
ATOM 2617 C C . ILE A 1 336 ? -15.184 -3.165 4.317 1.00 75.81 336 ILE A C 1
ATOM 2619 O O . ILE A 1 336 ? -14.179 -3.195 3.606 1.00 75.81 336 ILE A O 1
ATOM 2623 N N . ARG A 1 337 ? -15.593 -4.230 5.023 1.00 75.12 337 ARG A N 1
ATOM 2624 C CA . ARG A 1 337 ? -14.899 -5.530 4.997 1.00 75.12 337 ARG A CA 1
ATOM 2625 C C . ARG A 1 337 ? -14.960 -6.188 3.618 1.00 75.12 337 ARG A C 1
ATOM 2627 O O . ARG A 1 337 ? -13.922 -6.608 3.122 1.00 75.12 337 ARG A O 1
ATOM 2634 N N . ARG A 1 338 ? -16.135 -6.224 2.977 1.00 73.75 338 ARG A N 1
ATOM 2635 C CA . ARG A 1 338 ? -16.318 -6.828 1.639 1.00 73.75 338 ARG A CA 1
ATOM 2636 C C . ARG A 1 338 ? -15.523 -6.114 0.545 1.00 73.75 338 ARG A C 1
ATOM 2638 O O . ARG A 1 338 ? -14.968 -6.765 -0.331 1.00 73.75 338 ARG A O 1
ATOM 2645 N N . LEU A 1 339 ? -15.481 -4.781 0.583 1.00 67.19 339 LEU A N 1
ATOM 2646 C CA . LEU A 1 339 ? -14.785 -3.971 -0.424 1.00 67.19 339 LEU A CA 1
ATOM 2647 C C . LEU A 1 339 ? -13.270 -3.884 -0.170 1.00 67.19 339 LEU A C 1
ATOM 2649 O O . LEU A 1 339 ? -12.503 -3.656 -1.103 1.00 67.19 339 LEU A O 1
ATOM 2653 N N . GLY A 1 340 ? -12.836 -4.052 1.083 1.00 60.09 340 GLY A N 1
ATOM 2654 C CA . GLY A 1 340 ? -11.469 -3.793 1.531 1.00 60.09 340 GLY A CA 1
ATOM 2655 C C . GLY A 1 340 ? -11.201 -2.297 1.760 1.00 60.09 340 GLY A C 1
ATOM 2656 O O . GLY A 1 340 ? -11.628 -1.437 0.987 1.00 60.09 340 GLY A O 1
ATOM 2657 N N . ALA A 1 341 ? -10.448 -1.962 2.816 1.00 52.19 341 ALA A N 1
ATOM 2658 C CA . ALA A 1 341 ? -10.286 -0.582 3.303 1.00 52.19 341 ALA A CA 1
ATOM 2659 C C . ALA A 1 341 ? -9.737 0.425 2.267 1.00 52.19 341 ALA A C 1
ATOM 2661 O O . ALA A 1 341 ? -10.077 1.603 2.333 1.00 52.19 341 ALA A O 1
ATOM 2662 N N . ARG A 1 342 ? -8.930 -0.019 1.289 1.00 49.47 342 ARG A N 1
ATOM 2663 C CA . ARG A 1 342 ? -8.391 0.849 0.220 1.00 49.47 342 ARG A CA 1
ATOM 2664 C C . ARG A 1 342 ? -9.382 1.141 -0.910 1.00 49.47 342 ARG A C 1
ATOM 2666 O O . ARG A 1 342 ? -9.290 2.200 -1.520 1.00 49.47 342 ARG A O 1
ATOM 2673 N N . ASN A 1 343 ? -10.309 0.223 -1.186 1.00 52.72 343 ASN A N 1
ATOM 2674 C CA . ASN A 1 343 ? -11.286 0.357 -2.275 1.00 52.72 343 ASN A CA 1
ATOM 2675 C C . ASN A 1 343 ? -12.645 0.867 -1.774 1.00 52.72 343 ASN A C 1
ATOM 2677 O O . ASN A 1 343 ? -13.543 1.161 -2.566 1.00 52.72 343 ASN A O 1
ATOM 2681 N N . CYS A 1 344 ? -12.808 0.975 -0.456 1.00 66.25 344 CYS A N 1
ATOM 2682 C CA . CYS A 1 344 ? -14.016 1.485 0.154 1.00 66.25 344 CYS A CA 1
ATOM 2683 C C . CYS A 1 344 ? -14.097 3.018 0.021 1.00 66.25 344 CYS A C 1
ATOM 2685 O O . CYS A 1 344 ? -13.150 3.719 0.390 1.00 66.25 344 CYS A O 1
ATOM 2687 N N . PRO A 1 345 ? -15.224 3.584 -0.453 1.00 72.81 345 PRO A N 1
ATOM 2688 C CA . PRO A 1 345 ? -15.410 5.027 -0.454 1.00 72.81 345 PRO A CA 1
ATOM 2689 C C . PRO A 1 345 ? -15.340 5.572 0.984 1.00 72.81 345 PRO A C 1
ATOM 2691 O O . PRO A 1 345 ? -15.982 5.002 1.873 1.00 72.81 345 PRO A O 1
ATOM 2694 N N . PRO A 1 346 ? -14.652 6.706 1.226 1.00 77.88 346 PRO A N 1
ATOM 2695 C CA . PRO A 1 346 ? -14.547 7.291 2.565 1.00 77.88 346 PRO A CA 1
ATOM 2696 C C . PRO A 1 346 ? -15.903 7.570 3.224 1.00 77.88 346 PRO A C 1
ATOM 2698 O O . PRO A 1 346 ? -16.037 7.478 4.441 1.00 77.88 346 PRO A O 1
ATOM 2701 N N . ALA A 1 347 ? -16.930 7.819 2.405 1.00 79.50 347 ALA A N 1
ATOM 2702 C CA . ALA A 1 347 ? -18.307 8.036 2.832 1.00 79.50 347 ALA A CA 1
ATOM 2703 C C . ALA A 1 347 ? -18.890 6.892 3.689 1.00 79.50 347 ALA A C 1
ATOM 2705 O O . ALA A 1 347 ? -19.764 7.152 4.512 1.00 79.50 347 ALA A O 1
ATOM 2706 N N . LEU A 1 348 ? -18.433 5.643 3.522 1.00 83.44 348 LEU A N 1
ATOM 2707 C CA . LEU A 1 348 ? -18.864 4.522 4.367 1.00 83.44 348 LEU A CA 1
ATOM 2708 C C . LEU A 1 348 ? -18.259 4.619 5.774 1.00 83.44 348 LEU A C 1
ATOM 2710 O O . LEU A 1 348 ? -18.991 4.520 6.758 1.00 83.44 348 LEU A O 1
ATOM 2714 N N . SER A 1 349 ? -16.958 4.903 5.881 1.00 85.69 349 SER A N 1
ATOM 2715 C CA . SER A 1 349 ? -16.296 5.144 7.172 1.00 85.69 349 SER A CA 1
ATOM 2716 C C . SER A 1 349 ? -16.866 6.378 7.876 1.00 85.69 349 SER A C 1
ATOM 2718 O O . SER A 1 349 ? -17.061 6.377 9.090 1.00 85.69 349 SER A O 1
ATOM 2720 N N . GLU A 1 350 ? -17.200 7.417 7.107 1.00 85.12 350 GLU A N 1
ATOM 2721 C CA . GLU A 1 350 ? -17.877 8.614 7.606 1.00 85.12 350 GLU A CA 1
ATOM 2722 C C . GLU A 1 350 ? -19.248 8.307 8.216 1.00 85.12 350 GLU A C 1
ATOM 2724 O O . GLU A 1 350 ? -19.575 8.857 9.269 1.00 85.12 350 GLU A O 1
ATOM 2729 N N . VAL A 1 351 ? -20.045 7.435 7.582 1.00 85.50 351 VAL A N 1
ATOM 2730 C CA . VAL A 1 351 ? -21.329 6.990 8.147 1.00 85.50 351 VAL A CA 1
ATOM 2731 C C . VAL A 1 351 ? -21.089 6.320 9.494 1.00 85.50 351 VAL A C 1
ATOM 2733 O O . VAL A 1 351 ? -21.702 6.746 10.465 1.00 85.50 351 VAL A O 1
ATOM 2736 N N . VAL A 1 352 ? -20.163 5.358 9.591 1.00 85.12 352 VAL A N 1
ATOM 2737 C CA . VAL A 1 352 ? -19.879 4.629 10.843 1.00 85.12 352 VAL A CA 1
ATOM 2738 C C . VAL A 1 352 ? -19.576 5.581 12.003 1.00 85.12 352 VAL A C 1
ATOM 2740 O O . VAL A 1 352 ? -20.252 5.526 13.032 1.00 85.12 352 VAL A O 1
ATOM 2743 N N . VAL A 1 353 ? -18.612 6.492 11.836 1.00 81.06 353 VAL A N 1
ATOM 2744 C CA . VAL A 1 353 ? -18.250 7.454 12.895 1.00 81.06 353 VAL A CA 1
ATOM 2745 C C . VAL A 1 353 ? -19.444 8.347 13.245 1.00 81.06 353 VAL A C 1
ATOM 2747 O O . VAL A 1 353 ? -19.719 8.587 14.423 1.00 81.06 353 VAL A O 1
ATOM 2750 N N . ARG A 1 354 ? -20.205 8.800 12.240 1.00 88.12 354 ARG A N 1
ATOM 2751 C CA . ARG A 1 354 ? -21.380 9.656 12.447 1.00 88.12 354 ARG A CA 1
ATOM 2752 C C . ARG A 1 354 ? -22.491 8.958 13.233 1.00 88.12 354 ARG A C 1
ATOM 2754 O O . ARG A 1 354 ? -23.003 9.560 14.178 1.00 88.12 354 ARG A O 1
ATOM 2761 N N . VAL A 1 355 ? -22.871 7.724 12.887 1.00 81.56 355 VAL A N 1
ATOM 2762 C CA . VAL A 1 355 ? -23.926 7.000 13.623 1.00 81.56 355 VAL A CA 1
ATOM 2763 C C . VAL A 1 355 ? -23.484 6.571 15.021 1.00 81.56 355 VAL A C 1
ATOM 2765 O O . VAL A 1 355 ? -24.301 6.619 15.942 1.00 81.56 355 VAL A O 1
ATOM 2768 N N . LEU A 1 356 ? -22.203 6.253 15.236 1.00 81.75 356 LEU A N 1
ATOM 2769 C CA . LEU A 1 356 ? -21.672 5.996 16.583 1.00 81.75 356 LEU A CA 1
ATOM 2770 C C . LEU A 1 356 ? -21.738 7.250 17.472 1.00 81.75 356 LEU A C 1
ATOM 2772 O O . LEU A 1 356 ? -22.151 7.163 18.630 1.00 81.75 356 LEU A O 1
ATOM 2776 N N . LEU A 1 357 ? -21.431 8.430 16.920 1.00 78.38 357 LEU A N 1
ATOM 2777 C CA . LEU A 1 357 ? -21.621 9.707 17.619 1.00 78.38 357 LEU A CA 1
ATOM 2778 C C . LEU A 1 357 ? -23.099 9.991 17.926 1.00 78.38 357 LEU A C 1
ATOM 2780 O O . LEU A 1 357 ? -23.411 10.397 19.044 1.00 78.38 357 LEU A O 1
ATOM 2784 N N . LYS A 1 358 ? -24.013 9.749 16.972 1.00 81.62 358 LYS A N 1
ATOM 2785 C CA . LYS A 1 358 ? -25.471 9.877 17.191 1.00 81.62 358 LYS A CA 1
ATOM 2786 C C . LYS A 1 358 ? -25.996 8.902 18.254 1.00 81.62 358 LYS A C 1
ATOM 2788 O O . LYS A 1 358 ? -26.964 9.219 18.935 1.00 81.62 358 LYS A O 1
ATOM 2793 N N . SER A 1 359 ? -25.336 7.757 18.425 1.00 82.69 359 SER A N 1
ATOM 2794 C CA . SER A 1 359 ? -25.673 6.732 19.425 1.00 82.69 359 SER A CA 1
ATOM 2795 C C . SER A 1 359 ? -25.016 6.964 20.790 1.00 82.69 359 SER A C 1
ATOM 2797 O O . SER A 1 359 ? -25.011 6.062 21.621 1.00 82.69 359 SER A O 1
ATOM 2799 N N . SER A 1 360 ? -24.422 8.140 21.031 1.00 82.19 360 SER A N 1
ATOM 2800 C CA . SER A 1 360 ? -23.709 8.465 22.277 1.00 82.19 360 SER A CA 1
ATOM 2801 C C . SER A 1 360 ? -22.543 7.517 22.601 1.00 82.19 360 SER A C 1
ATOM 2803 O O . SER A 1 360 ? -22.229 7.291 23.769 1.00 82.19 360 SER A O 1
ATOM 2805 N N . ARG A 1 361 ? -21.855 6.993 21.573 1.00 78.19 361 ARG A N 1
ATOM 2806 C CA . ARG A 1 361 ? -20.660 6.134 21.695 1.00 78.19 361 ARG A CA 1
ATOM 2807 C C . ARG A 1 361 ? -19.397 6.842 21.167 1.00 78.19 361 ARG A C 1
ATOM 2809 O O . ARG A 1 361 ? -18.792 6.385 20.196 1.00 78.19 361 ARG A O 1
ATOM 2816 N N . PRO A 1 362 ? -18.967 7.967 21.775 1.00 77.88 362 PRO A N 1
ATOM 2817 C CA . PRO A 1 362 ? -17.855 8.770 21.261 1.00 77.88 362 PRO A CA 1
ATOM 2818 C C . PRO A 1 362 ? -16.510 8.034 21.294 1.00 77.88 362 PRO A C 1
ATOM 2820 O O . PRO A 1 362 ? -15.677 8.259 20.424 1.00 77.88 362 PRO A O 1
ATOM 2823 N N . ARG A 1 363 ? -16.305 7.104 22.236 1.00 78.19 363 ARG A N 1
ATOM 2824 C CA . ARG A 1 363 ? -15.064 6.317 22.321 1.00 78.19 363 ARG A CA 1
ATOM 2825 C C . ARG A 1 363 ? -14.911 5.351 21.146 1.00 78.19 363 ARG A C 1
ATOM 2827 O O . ARG A 1 363 ? -13.835 5.269 20.568 1.00 78.19 363 ARG A O 1
ATOM 2834 N N . ASP A 1 364 ? -15.991 4.676 20.760 1.00 70.38 364 ASP A N 1
ATOM 2835 C CA . ASP A 1 364 ? -15.984 3.753 19.619 1.00 70.38 364 ASP A CA 1
ATOM 2836 C C . ASP A 1 364 ? -15.877 4.508 18.292 1.00 70.38 364 ASP A C 1
ATOM 2838 O O . ASP A 1 364 ? -15.164 4.078 17.389 1.00 70.38 364 ASP A O 1
ATOM 2842 N N . ALA A 1 365 ? -16.542 5.667 18.196 1.00 73.69 365 ALA A N 1
ATOM 2843 C CA . ALA A 1 365 ? -16.415 6.571 17.057 1.00 73.69 365 ALA A CA 1
ATOM 2844 C C . ALA A 1 365 ? -14.971 7.063 16.877 1.00 73.69 365 ALA A C 1
ATOM 2846 O O . ALA A 1 365 ? -14.477 7.115 15.752 1.00 73.69 365 ALA A O 1
ATOM 2847 N N . TRP A 1 366 ? -14.297 7.397 17.982 1.00 79.62 366 TRP A N 1
ATOM 2848 C CA . TRP A 1 366 ? -12.895 7.796 17.970 1.00 79.62 366 TRP A CA 1
ATOM 2849 C C . TRP A 1 366 ? -11.997 6.6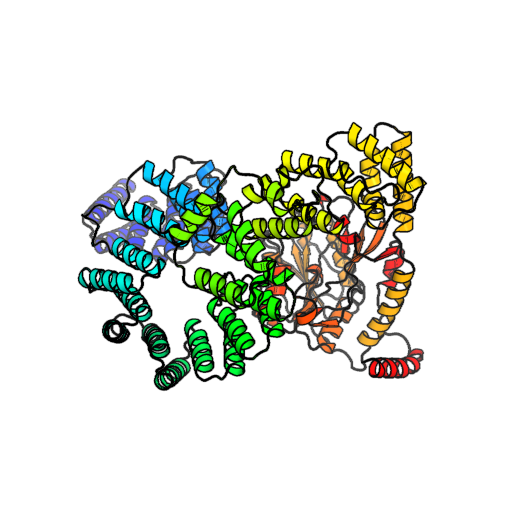39 17.519 1.00 79.62 366 TRP A C 1
ATOM 2851 O O . TRP A 1 366 ? -11.297 6.797 16.521 1.00 79.62 366 TRP A O 1
ATOM 2861 N N . ASN A 1 367 ? -12.068 5.477 18.176 1.00 68.94 367 ASN A N 1
ATOM 2862 C CA . ASN A 1 367 ? -11.229 4.321 17.841 1.00 68.94 367 ASN A CA 1
ATOM 2863 C C . ASN A 1 367 ? -11.375 3.916 16.367 1.00 68.94 367 ASN A C 1
ATOM 2865 O O . ASN A 1 367 ? -10.388 3.812 15.648 1.00 68.94 367 ASN A O 1
ATOM 2869 N N . PHE A 1 368 ? -12.615 3.783 15.885 1.00 80.75 368 PHE A N 1
ATOM 2870 C CA . PHE A 1 368 ? -12.864 3.435 14.488 1.00 80.75 368 PHE A CA 1
ATOM 2871 C C . PHE A 1 368 ? -12.341 4.508 13.520 1.00 80.75 368 PHE A C 1
ATOM 2873 O O . PHE A 1 368 ? -11.802 4.190 12.460 1.00 80.75 368 PHE A O 1
ATOM 2880 N N . GLY A 1 369 ? -12.514 5.787 13.868 1.00 71.50 369 GLY A N 1
ATOM 2881 C CA . GLY A 1 369 ? -12.014 6.907 13.079 1.00 71.50 369 GLY A CA 1
ATOM 2882 C C . GLY A 1 369 ? -10.491 6.891 12.937 1.00 71.50 369 GLY A C 1
ATOM 2883 O O . GLY A 1 369 ? -9.996 7.064 11.825 1.00 71.50 369 GLY A O 1
ATOM 2884 N N . GLU A 1 370 ? -9.763 6.642 14.030 1.00 75.75 370 GLU A N 1
ATOM 2885 C CA . GLU A 1 370 ? -8.303 6.444 14.023 1.00 75.75 370 GLU A CA 1
ATOM 2886 C C . GLU A 1 370 ? -7.912 5.273 13.127 1.00 75.75 370 GLU A C 1
ATOM 2888 O O . GLU A 1 370 ? -7.107 5.445 12.213 1.00 75.75 370 GLU A O 1
ATOM 2893 N N . ASP A 1 371 ? -8.531 4.110 13.328 1.00 68.75 371 ASP A N 1
ATOM 2894 C CA . ASP A 1 371 ? -8.217 2.896 12.575 1.00 68.75 371 ASP A CA 1
ATOM 2895 C C . ASP A 1 371 ? -8.426 3.097 11.070 1.00 68.75 371 ASP A C 1
ATOM 2897 O O . ASP A 1 371 ? -7.587 2.702 10.259 1.00 68.75 371 ASP A O 1
ATOM 2901 N N . ALA A 1 372 ? -9.510 3.772 10.678 1.00 69.19 372 ALA A N 1
ATOM 2902 C CA . ALA A 1 372 ? -9.787 4.091 9.282 1.00 69.19 372 ALA A CA 1
ATOM 2903 C C . ALA A 1 372 ? -8.746 5.060 8.688 1.00 69.19 372 ALA A C 1
ATOM 2905 O O . ALA A 1 372 ? -8.298 4.868 7.553 1.00 69.19 372 ALA A O 1
ATOM 2906 N N . ILE A 1 373 ? -8.329 6.078 9.445 1.00 68.19 373 ILE A N 1
ATOM 2907 C CA . ILE A 1 373 ? -7.287 7.027 9.026 1.00 68.19 373 ILE A CA 1
ATOM 2908 C C . ILE A 1 373 ? -5.937 6.307 8.881 1.00 68.19 373 ILE A C 1
ATOM 2910 O O . ILE A 1 373 ? -5.272 6.460 7.854 1.00 68.19 373 ILE A O 1
ATOM 2914 N N . ILE A 1 374 ? -5.565 5.466 9.851 1.00 61.16 374 ILE A N 1
ATOM 2915 C CA . ILE A 1 374 ? -4.339 4.648 9.847 1.00 61.16 374 ILE A CA 1
ATOM 2916 C C . ILE A 1 374 ? -4.353 3.634 8.693 1.00 61.16 374 ILE A C 1
ATOM 2918 O O . ILE A 1 374 ? -3.323 3.383 8.060 1.00 61.16 374 ILE A O 1
ATOM 2922 N N . ALA A 1 375 ? -5.523 3.085 8.360 1.00 54.69 375 ALA A N 1
ATOM 2923 C CA . ALA A 1 375 ? -5.722 2.207 7.208 1.00 54.69 375 ALA A CA 1
ATOM 2924 C C . ALA A 1 375 ? -5.612 2.934 5.850 1.00 54.69 375 ALA A C 1
ATOM 2926 O O . ALA A 1 375 ? -5.606 2.279 4.804 1.00 54.69 375 ALA A O 1
ATOM 2927 N N . GLY A 1 376 ? -5.475 4.266 5.851 1.00 56.03 376 GLY A N 1
ATOM 2928 C CA . GLY A 1 376 ? -5.233 5.085 4.664 1.00 56.03 376 GLY A CA 1
ATOM 2929 C C . GLY A 1 376 ? -6.479 5.742 4.069 1.00 56.03 376 GLY A C 1
ATOM 2930 O O . GLY A 1 376 ? -6.409 6.249 2.946 1.00 56.03 376 GLY A O 1
ATOM 2931 N N . VAL A 1 377 ? -7.613 5.765 4.781 1.00 65.12 377 VAL A N 1
ATOM 2932 C CA . VAL A 1 377 ? -8.828 6.451 4.315 1.00 65.12 377 VAL A CA 1
ATOM 2933 C C . VAL A 1 377 ? -8.612 7.966 4.355 1.00 65.12 377 VAL A C 1
ATOM 2935 O O . VAL A 1 377 ? -8.563 8.590 5.414 1.00 65.12 377 VAL A O 1
ATOM 2938 N N . ARG A 1 378 ? -8.508 8.588 3.176 1.00 68.94 378 ARG A N 1
ATOM 2939 C CA . ARG A 1 378 ? -8.303 10.037 3.036 1.00 68.94 378 ARG A CA 1
ATOM 2940 C C . ARG A 1 378 ? -9.642 10.777 2.971 1.00 68.94 378 ARG A C 1
ATOM 2942 O O . ARG A 1 378 ? -10.179 10.986 1.886 1.00 68.94 378 ARG A O 1
ATOM 2949 N N . SER A 1 379 ? -10.166 11.205 4.119 1.00 73.50 379 SER A N 1
ATOM 2950 C CA . SER A 1 379 ? -11.324 12.108 4.199 1.00 73.50 379 SER A CA 1
ATOM 2951 C C . SER A 1 379 ? -11.167 13.135 5.315 1.00 73.50 379 SER A C 1
ATOM 2953 O O . SER A 1 379 ? -10.948 12.789 6.476 1.00 73.50 379 SER A O 1
ATOM 2955 N N . ASP A 1 380 ? -11.333 14.408 4.962 1.00 66.19 380 ASP A N 1
ATOM 2956 C CA . ASP A 1 380 ? -11.288 15.507 5.929 1.00 66.19 380 ASP A CA 1
ATOM 2957 C C . ASP A 1 380 ? -12.532 15.500 6.817 1.00 66.19 380 ASP A C 1
ATOM 2959 O O . ASP A 1 380 ? -12.456 15.778 8.011 1.00 66.19 380 ASP A O 1
ATOM 2963 N N . GLN A 1 381 ? -13.677 15.105 6.256 1.00 71.69 381 GLN A N 1
ATOM 2964 C CA . GLN A 1 381 ? -14.918 14.967 7.006 1.00 71.69 381 GLN A CA 1
ATOM 2965 C C . GLN A 1 381 ? -14.810 13.861 8.059 1.00 71.69 381 GLN A C 1
ATOM 2967 O O . GLN A 1 381 ? -15.255 14.055 9.190 1.00 71.69 381 GLN A O 1
ATOM 2972 N N . LEU A 1 382 ? -14.174 12.736 7.719 1.00 77.06 382 LEU A N 1
ATOM 2973 C CA . LEU A 1 382 ? -13.876 11.672 8.673 1.00 77.06 382 LEU A CA 1
ATOM 2974 C C . LEU A 1 382 ? -12.997 12.197 9.815 1.00 77.06 382 LEU A C 1
ATOM 2976 O O . LEU A 1 382 ? -13.375 12.054 10.973 1.00 77.06 382 LEU A O 1
ATOM 2980 N N . ARG A 1 383 ? -11.894 12.887 9.496 1.00 76.56 383 ARG A N 1
ATOM 2981 C CA . ARG A 1 383 ? -10.984 13.478 10.494 1.00 76.56 383 ARG A CA 1
ATOM 2982 C C . ARG A 1 383 ? -11.668 14.490 11.410 1.00 76.56 383 ARG A C 1
ATOM 2984 O O . ARG A 1 383 ? -11.447 14.451 12.616 1.00 76.56 383 ARG A O 1
ATOM 2991 N N . LEU A 1 384 ? -12.545 15.344 10.878 1.00 71.12 384 LEU A N 1
ATOM 2992 C CA . LEU A 1 384 ? -13.340 16.283 11.682 1.00 71.12 384 LEU A CA 1
ATOM 2993 C C . LEU A 1 384 ? -14.274 15.557 12.661 1.00 71.12 384 LEU A C 1
ATOM 2995 O O . LEU A 1 384 ? -14.415 15.967 13.814 1.00 71.12 384 LEU A O 1
ATOM 2999 N N . MET A 1 385 ? -14.912 14.467 12.226 1.00 79.25 385 MET A N 1
ATOM 3000 C CA . MET A 1 385 ? -15.775 13.667 13.100 1.00 79.25 385 MET A CA 1
ATOM 3001 C C . MET A 1 385 ? -14.970 12.894 14.149 1.00 79.25 385 MET A C 1
ATOM 3003 O O . MET A 1 385 ? -15.394 12.844 15.303 1.00 79.25 385 MET A O 1
ATOM 3007 N N . THR A 1 386 ? -13.793 12.374 13.795 1.00 77.69 386 THR A N 1
ATOM 3008 C CA . THR A 1 386 ? -12.851 11.764 14.747 1.00 77.69 386 THR A CA 1
ATOM 3009 C C . THR A 1 386 ? -12.368 12.786 15.776 1.00 77.69 386 THR A C 1
ATOM 3011 O O . THR A 1 386 ? -12.379 12.500 16.970 1.00 77.69 386 THR A O 1
ATOM 3014 N N . ALA A 1 387 ? -12.052 14.016 15.355 1.00 72.38 387 ALA A N 1
ATOM 3015 C CA . ALA A 1 387 ? -11.692 15.108 16.260 1.00 72.38 387 ALA A CA 1
ATOM 3016 C C . ALA A 1 387 ? -12.822 15.423 17.251 1.00 72.38 387 ALA A C 1
ATOM 3018 O O . ALA A 1 387 ? -12.589 15.555 18.452 1.00 72.38 387 ALA A O 1
ATOM 3019 N N . ARG A 1 388 ? -14.070 15.482 16.762 1.00 73.38 388 ARG A N 1
ATOM 3020 C CA . ARG A 1 388 ? -15.264 15.658 17.602 1.00 73.38 388 ARG A CA 1
ATOM 3021 C C . ARG A 1 388 ? -15.431 14.516 18.606 1.00 73.38 388 ARG A C 1
ATOM 3023 O O . ARG A 1 388 ? -15.792 14.770 19.752 1.00 73.38 388 ARG A O 1
ATOM 3030 N N . ALA A 1 389 ? -15.180 13.280 18.181 1.00 74.50 389 ALA A N 1
ATOM 3031 C CA . ALA A 1 389 ? -15.248 12.098 19.033 1.00 74.50 389 ALA A CA 1
ATOM 3032 C C . ALA A 1 389 ? -14.185 12.135 20.146 1.00 74.50 389 ALA A C 1
ATOM 3034 O O . ALA A 1 389 ? -14.523 11.953 21.314 1.00 74.50 389 ALA A O 1
ATOM 3035 N N . ALA A 1 390 ? -12.937 12.472 19.806 1.00 73.00 390 ALA A N 1
ATOM 3036 C CA . ALA A 1 390 ? -11.844 12.639 20.764 1.00 73.00 390 ALA A CA 1
ATOM 3037 C C . ALA A 1 390 ? -12.122 13.768 21.773 1.00 73.00 390 ALA A C 1
ATOM 3039 O O . ALA A 1 390 ? -11.963 13.578 22.981 1.00 73.00 390 ALA A O 1
ATOM 3040 N N . PHE A 1 391 ? -12.639 14.910 21.304 1.00 70.12 391 PHE A N 1
ATOM 3041 C CA . PHE A 1 391 ? -13.032 16.020 22.175 1.00 70.12 391 PHE A CA 1
ATOM 3042 C C . PHE A 1 391 ? -14.154 15.622 23.144 1.00 70.12 391 PHE A C 1
ATOM 3044 O O . PHE A 1 391 ? -14.078 15.916 24.334 1.00 70.12 391 PHE A O 1
ATOM 3051 N N . ALA A 1 392 ? -15.169 14.892 22.665 1.00 70.94 392 ALA A N 1
ATOM 3052 C CA . ALA A 1 392 ? -16.235 14.356 23.514 1.00 70.94 392 ALA A CA 1
ATOM 3053 C C . ALA A 1 392 ? -15.720 13.342 24.557 1.00 70.94 392 ALA A C 1
ATOM 3055 O O . ALA A 1 392 ? -16.339 13.173 25.605 1.00 70.94 392 ALA A O 1
ATOM 3056 N N . CYS A 1 393 ? -14.576 12.702 24.299 1.00 75.44 393 CYS A N 1
ATOM 3057 C CA . CYS A 1 393 ? -13.852 11.861 25.254 1.00 75.44 393 CYS A CA 1
ATOM 3058 C C . CYS A 1 393 ? -12.872 12.637 26.157 1.00 75.44 393 CYS A C 1
ATOM 3060 O O . CYS A 1 393 ? -12.092 12.005 26.868 1.00 75.44 393 CYS A O 1
ATOM 3062 N N . ASN A 1 394 ? -12.922 13.974 26.160 1.00 70.31 394 ASN A N 1
ATOM 3063 C CA . ASN A 1 394 ? -12.047 14.857 26.932 1.00 70.31 394 ASN A CA 1
ATOM 3064 C C . ASN A 1 394 ? -10.551 14.719 26.576 1.00 70.31 394 ASN A C 1
ATOM 3066 O O . ASN A 1 394 ? -9.688 14.910 27.434 1.00 70.31 394 ASN A O 1
ATOM 3070 N N . ASP A 1 395 ? -10.245 14.406 25.310 1.00 60.44 395 ASP A N 1
ATOM 3071 C CA . ASP A 1 395 ? -8.887 14.432 24.756 1.00 60.44 395 ASP A CA 1
ATOM 3072 C C . ASP A 1 395 ? -8.732 15.595 23.751 1.00 60.44 395 ASP A C 1
ATOM 3074 O O . ASP A 1 395 ? -8.840 15.415 22.531 1.00 60.44 395 ASP A O 1
ATOM 3078 N N . PRO A 1 396 ? -8.504 16.829 24.244 1.00 57.91 396 PRO A N 1
ATOM 3079 C CA . PRO A 1 396 ? -8.352 18.001 23.388 1.00 57.91 396 PRO A CA 1
ATOM 3080 C C . PRO A 1 396 ? -7.055 17.974 22.570 1.00 57.91 396 PRO A C 1
ATOM 3082 O O . PRO A 1 396 ? -6.938 18.726 21.605 1.00 57.91 396 PRO A O 1
ATOM 3085 N N . VAL A 1 397 ? -6.082 17.127 22.926 1.00 53.16 397 VAL A N 1
ATOM 3086 C CA . VAL A 1 397 ? -4.803 17.028 22.211 1.00 53.16 397 VAL A CA 1
ATOM 3087 C C . VAL A 1 397 ? -4.999 16.288 20.894 1.00 53.16 397 VAL A C 1
ATOM 3089 O O . VAL A 1 397 ? -4.617 16.793 19.839 1.00 53.16 397 VAL A O 1
ATOM 3092 N N . VAL A 1 398 ? -5.650 15.124 20.933 1.00 59.88 398 VAL A N 1
ATOM 3093 C CA . VAL A 1 398 ? -5.938 14.344 19.720 1.00 59.88 398 VAL A CA 1
ATOM 3094 C C . VAL A 1 398 ? -6.936 15.079 18.827 1.00 59.88 398 VAL A C 1
ATOM 3096 O O . VAL A 1 398 ? -6.754 15.140 17.610 1.00 59.88 398 VAL A O 1
ATOM 3099 N N . ALA A 1 399 ? -7.942 15.727 19.423 1.00 59.56 399 ALA A N 1
ATOM 3100 C CA . ALA A 1 399 ? -8.867 16.581 18.681 1.00 59.56 399 ALA A CA 1
ATOM 3101 C C . ALA A 1 399 ? -8.137 17.710 17.932 1.00 59.56 399 ALA A C 1
ATOM 3103 O O . ALA A 1 399 ? -8.409 17.947 16.754 1.00 59.56 399 ALA A O 1
ATOM 3104 N N . ARG A 1 400 ? -7.171 18.365 18.591 1.00 58.50 400 ARG A N 1
ATOM 3105 C CA . ARG A 1 400 ? -6.348 19.425 17.994 1.00 58.50 400 ARG A CA 1
ATOM 3106 C C . ARG A 1 400 ? -5.525 18.908 16.818 1.00 58.50 400 ARG A C 1
ATOM 3108 O O . ARG A 1 400 ? -5.560 19.524 15.761 1.00 58.50 400 ARG A O 1
ATOM 3115 N N . SER A 1 401 ? -4.858 17.764 16.968 1.00 59.88 401 SER A N 1
ATOM 3116 C CA . SER A 1 401 ? -4.033 17.166 15.908 1.00 59.88 401 SER A CA 1
ATOM 3117 C C . SER A 1 401 ? -4.813 16.953 14.600 1.00 59.88 401 SER A C 1
ATOM 3119 O O . SER A 1 401 ? -4.380 17.393 13.531 1.00 59.88 401 SER A O 1
ATOM 3121 N N . HIS A 1 402 ? -6.014 16.367 14.676 1.00 64.69 402 HIS A N 1
ATOM 3122 C CA . HIS A 1 402 ? -6.857 16.159 13.490 1.00 64.69 402 HIS A CA 1
ATOM 3123 C C . HIS A 1 402 ? -7.349 17.465 12.865 1.00 64.69 402 HIS A C 1
ATOM 3125 O O . HIS A 1 402 ? -7.394 17.571 11.638 1.00 64.69 402 HIS A O 1
ATOM 3131 N N . LEU A 1 403 ? -7.702 18.458 13.687 1.00 61.28 403 LEU A N 1
ATOM 3132 C CA . LEU A 1 403 ? -8.133 19.775 13.210 1.00 61.28 403 LEU A CA 1
ATOM 3133 C C . LEU A 1 403 ? -7.006 20.505 12.478 1.00 61.28 403 LEU A C 1
ATOM 3135 O O . LEU A 1 403 ? -7.230 21.009 11.377 1.00 61.28 403 LEU A O 1
ATOM 3139 N N . THR A 1 404 ? -5.797 20.501 13.043 1.00 58.12 404 THR A N 1
ATOM 3140 C CA . THR A 1 404 ? -4.607 21.078 12.409 1.00 58.12 404 THR A CA 1
ATOM 3141 C C . THR A 1 404 ? -4.383 20.460 11.034 1.00 58.12 404 THR A C 1
ATOM 3143 O O . THR A 1 404 ? -4.218 21.184 10.057 1.00 58.12 404 THR A O 1
ATOM 3146 N N . HIS A 1 405 ? -4.457 19.134 10.918 1.00 60.09 405 HIS A N 1
ATOM 3147 C CA . HIS A 1 405 ? -4.238 18.460 9.640 1.00 60.09 405 HIS A CA 1
ATOM 3148 C C . HIS A 1 405 ? -5.278 18.837 8.568 1.00 60.09 405 HIS A C 1
ATOM 3150 O O . HIS A 1 405 ? -4.915 19.086 7.418 1.00 60.09 405 HIS A O 1
ATOM 3156 N N . VAL A 1 406 ? -6.563 18.941 8.933 1.00 59.50 406 VAL A N 1
ATOM 3157 C CA . VAL A 1 406 ? -7.620 19.365 7.996 1.00 59.50 406 VAL A CA 1
ATOM 3158 C C . VAL A 1 406 ? -7.412 20.812 7.547 1.00 59.50 406 VAL A C 1
ATOM 3160 O O . VAL A 1 406 ? -7.509 21.107 6.361 1.00 59.50 406 VAL A O 1
ATOM 3163 N N . VAL A 1 407 ? -7.080 21.713 8.467 1.00 57.91 407 VAL A N 1
ATOM 3164 C CA . VAL A 1 407 ? -6.880 23.139 8.162 1.00 57.91 407 VAL A CA 1
ATOM 3165 C C . VAL A 1 407 ? -5.673 23.342 7.247 1.00 57.91 407 VAL A C 1
ATOM 3167 O O . VAL A 1 407 ? -5.786 24.027 6.231 1.00 57.91 407 VAL A O 1
ATOM 3170 N N . MET A 1 408 ? -4.551 22.685 7.552 1.00 56.41 408 MET A N 1
ATOM 3171 C CA . MET A 1 408 ? -3.306 22.765 6.774 1.00 56.41 408 MET A CA 1
ATOM 3172 C C . MET A 1 408 ? -3.468 22.281 5.332 1.00 56.41 408 MET A C 1
ATOM 3174 O O . MET A 1 408 ? -2.731 22.706 4.447 1.00 56.41 408 MET A O 1
ATOM 3178 N N . ARG A 1 409 ? -4.437 21.398 5.078 1.00 56.50 409 ARG A N 1
ATOM 3179 C CA . ARG A 1 409 ? -4.735 20.898 3.734 1.00 56.50 409 ARG A CA 1
ATOM 3180 C C . ARG A 1 409 ? -5.489 21.910 2.865 1.00 56.50 409 ARG A C 1
ATOM 3182 O O . ARG A 1 409 ? -5.328 21.890 1.649 1.00 56.50 409 ARG A O 1
ATOM 3189 N N . HIS A 1 410 ? -6.327 22.753 3.468 1.00 51.91 410 HIS A N 1
ATOM 3190 C CA . HIS A 1 410 ? -7.226 23.669 2.745 1.00 51.91 410 HIS A CA 1
ATOM 3191 C C . HIS A 1 410 ? -6.754 25.123 2.737 1.00 51.91 410 HIS A C 1
ATOM 3193 O O . HIS A 1 410 ? -7.310 25.938 2.002 1.00 51.91 410 HIS A O 1
ATOM 3199 N N . CYS A 1 411 ? -5.747 25.463 3.539 1.00 48.69 411 CYS A N 1
ATOM 3200 C CA . CYS A 1 411 ? -5.244 26.827 3.637 1.00 48.69 411 CYS A CA 1
ATOM 3201 C C . CYS A 1 411 ? -4.053 27.066 2.701 1.00 48.69 411 CYS A C 1
ATOM 3203 O O . CYS A 1 411 ? -3.100 26.287 2.719 1.00 48.69 411 CYS A O 1
ATOM 3205 N N . PRO A 1 412 ? -4.051 28.168 1.928 1.00 45.03 412 PRO A N 1
ATOM 3206 C CA . PRO A 1 412 ? -2.856 28.634 1.235 1.00 45.03 412 PRO A CA 1
ATOM 3207 C C . PRO A 1 412 ? -1.713 28.874 2.225 1.00 45.03 412 PRO A C 1
ATOM 3209 O O . PRO A 1 412 ? -1.935 29.462 3.282 1.00 45.03 412 PRO A O 1
ATOM 3212 N N . THR A 1 413 ? -0.486 28.489 1.868 1.00 45.69 413 THR A N 1
ATOM 3213 C CA . THR A 1 413 ? 0.696 28.517 2.753 1.00 45.69 413 THR A CA 1
ATOM 3214 C C . THR A 1 413 ? 0.944 29.885 3.408 1.00 45.69 413 THR A C 1
ATOM 3216 O O . THR A 1 413 ? 1.391 29.948 4.546 1.00 45.69 413 THR A O 1
ATOM 3219 N N . HIS A 1 414 ? 0.585 30.987 2.738 1.00 46.59 414 HIS A N 1
ATOM 3220 C CA . HIS A 1 414 ? 0.715 32.354 3.264 1.00 46.59 414 HIS A CA 1
ATOM 3221 C C . HIS A 1 414 ? -0.365 32.746 4.297 1.00 46.59 414 HIS A C 1
ATOM 3223 O O . HIS A 1 414 ? -0.138 33.653 5.090 1.00 46.59 414 HIS A O 1
ATOM 3229 N N . LEU A 1 415 ? -1.512 32.052 4.324 1.00 43.75 415 LEU A N 1
ATOM 3230 C CA . LEU A 1 415 ? -2.620 32.264 5.273 1.00 43.75 415 LEU A CA 1
ATOM 3231 C C . LEU A 1 415 ? -2.593 31.292 6.460 1.00 43.75 415 LEU A C 1
ATOM 3233 O O . LEU A 1 415 ? -3.297 31.506 7.446 1.00 43.75 415 LEU A O 1
ATOM 3237 N N . VAL A 1 416 ? -1.768 30.241 6.400 1.00 50.72 416 VAL A N 1
ATOM 3238 C CA . VAL A 1 416 ? -1.580 29.272 7.497 1.00 50.72 416 VAL A CA 1
ATOM 3239 C C . VAL A 1 416 ? -1.192 29.972 8.812 1.00 50.72 416 VAL A C 1
ATOM 3241 O O . VAL A 1 416 ? -1.659 29.589 9.888 1.00 50.72 416 VAL A O 1
ATOM 3244 N N . TYR A 1 417 ? -0.405 31.047 8.713 1.00 46.91 417 TYR A N 1
ATOM 3245 C CA . TYR A 1 417 ? 0.080 31.846 9.840 1.00 46.91 417 TYR A CA 1
ATOM 3246 C C . TYR A 1 417 ? -1.046 32.548 10.626 1.00 46.91 417 TYR A C 1
ATOM 3248 O O . TYR A 1 417 ? -1.083 32.425 11.847 1.00 46.91 417 TYR A O 1
ATOM 3256 N N . GLY A 1 418 ? -1.999 33.203 9.948 1.00 43.28 418 GLY A N 1
ATOM 3257 C CA . GLY A 1 418 ? -3.158 33.871 10.577 1.00 43.28 418 GLY A CA 1
ATOM 3258 C C . GLY A 1 418 ? -4.339 32.937 10.885 1.00 43.28 418 GLY A C 1
ATOM 3259 O O . GLY A 1 418 ? -5.275 33.291 11.586 1.00 43.28 418 GLY A O 1
ATOM 3260 N N . MET A 1 419 ? -4.320 31.705 10.377 1.00 49.97 419 MET A N 1
ATOM 3261 C CA . MET A 1 419 ? -5.342 30.683 10.648 1.00 49.97 419 MET A CA 1
ATOM 3262 C C . MET A 1 419 ? -5.125 29.955 11.972 1.00 49.97 419 MET A C 1
ATOM 3264 O O . MET A 1 419 ? -6.076 29.633 12.687 1.00 49.97 419 MET A O 1
ATOM 3268 N N . THR A 1 420 ? -3.856 29.700 12.290 1.00 46.31 420 THR A N 1
ATOM 3269 C CA . THR A 1 420 ? -3.445 29.081 13.555 1.00 46.31 420 THR A CA 1
ATOM 3270 C C . THR A 1 420 ? -3.805 29.990 14.744 1.00 46.31 420 THR A C 1
ATOM 3272 O O . THR A 1 420 ? -4.175 29.478 15.799 1.00 46.31 420 THR A O 1
ATOM 3275 N N . GLU A 1 421 ? -3.813 31.314 14.522 1.00 43.94 421 GLU A N 1
ATOM 3276 C CA . GLU A 1 421 ? -4.358 32.385 15.382 1.00 43.94 421 GLU A CA 1
ATOM 3277 C C . GLU A 1 421 ? -5.801 32.117 15.816 1.00 43.94 421 GLU A C 1
ATOM 3279 O O . GLU A 1 421 ? -6.077 31.865 16.988 1.00 43.94 421 GLU A O 1
ATOM 3284 N N . ALA A 1 422 ? -6.716 32.076 14.843 1.00 42.59 422 ALA A N 1
ATOM 3285 C CA . ALA A 1 422 ? -8.145 31.938 15.084 1.00 42.59 422 ALA A CA 1
ATOM 3286 C C . ALA A 1 422 ? -8.494 30.569 15.687 1.00 42.59 422 ALA A C 1
ATOM 3288 O O . ALA A 1 422 ? -9.329 30.474 16.583 1.00 42.59 422 ALA A O 1
ATOM 3289 N N . LEU A 1 423 ? -7.838 29.494 15.234 1.00 47.19 423 LEU A N 1
ATOM 3290 C CA . LEU A 1 423 ? -8.050 28.148 15.779 1.00 47.19 423 LEU A CA 1
ATOM 3291 C C . LEU A 1 423 ? -7.579 28.017 17.228 1.00 47.19 423 LEU A C 1
ATOM 3293 O O . LEU A 1 423 ? -8.235 27.322 18.003 1.00 47.19 423 LEU A O 1
ATOM 3297 N N . ASN A 1 424 ? -6.482 28.679 17.603 1.00 44.19 424 ASN A N 1
ATOM 3298 C CA . ASN A 1 424 ? -6.020 28.709 18.988 1.00 44.19 424 ASN A CA 1
ATOM 3299 C C . ASN A 1 424 ? -6.953 29.533 19.882 1.00 44.19 424 ASN A C 1
ATOM 3301 O O . ASN A 1 424 ? -7.282 29.049 20.963 1.00 44.19 424 ASN A O 1
ATOM 3305 N N . GLU A 1 425 ? -7.454 30.690 19.438 1.00 41.75 425 GLU A N 1
ATOM 3306 C CA . GLU A 1 425 ? -8.448 31.458 20.208 1.00 41.75 425 GLU A CA 1
ATOM 3307 C C . GLU A 1 425 ? -9.766 30.687 20.394 1.00 41.75 425 GLU A C 1
ATOM 3309 O O . GLU A 1 425 ? -10.290 30.610 21.504 1.00 41.75 425 GLU A O 1
ATOM 3314 N N . ILE A 1 426 ? -10.255 30.006 19.348 1.00 38.72 426 ILE A N 1
ATOM 3315 C CA . ILE A 1 426 ? -11.466 29.165 19.406 1.00 38.72 426 ILE A CA 1
ATOM 3316 C C . ILE A 1 426 ? -11.301 27.969 20.367 1.00 38.72 426 ILE A C 1
ATOM 3318 O O . ILE A 1 426 ? -12.285 27.503 20.948 1.00 38.72 426 ILE A O 1
ATOM 3322 N N . LEU A 1 427 ? -10.080 27.443 20.522 1.00 42.28 427 LEU A N 1
ATOM 3323 C CA . LEU A 1 427 ? -9.796 26.257 21.340 1.00 42.28 427 LEU A CA 1
ATOM 3324 C C . LEU A 1 427 ? -9.352 26.577 22.777 1.00 42.28 427 LEU A C 1
ATOM 3326 O O . LEU A 1 427 ? -9.491 25.702 23.636 1.00 42.28 427 LEU A O 1
ATOM 3330 N N . TYR A 1 428 ? -8.823 27.777 23.048 1.00 39.00 428 TYR A N 1
ATOM 3331 C CA . TYR A 1 428 ? -8.352 28.180 24.381 1.00 39.00 428 TYR A CA 1
ATOM 3332 C C . TYR A 1 428 ? -9.278 29.150 25.121 1.00 39.00 428 TYR A C 1
ATOM 3334 O O . TYR A 1 428 ? -9.298 29.082 26.352 1.00 39.00 428 TYR A O 1
ATOM 3342 N N . ASP A 1 429 ? -10.066 29.988 24.437 1.00 34.66 429 ASP A N 1
ATOM 3343 C CA . ASP A 1 429 ? -10.839 31.042 25.103 1.00 34.66 429 ASP A CA 1
ATOM 3344 C C . ASP A 1 429 ? -12.353 30.738 25.143 1.00 34.66 429 ASP A C 1
ATOM 3346 O O . ASP A 1 429 ? -13.078 30.806 24.154 1.00 34.66 429 ASP A O 1
ATOM 3350 N N . LEU A 1 430 ? -12.825 30.323 26.325 1.00 36.53 430 LEU A N 1
ATOM 3351 C CA . LEU A 1 430 ? -14.141 30.608 26.934 1.00 36.53 430 LEU A CA 1
ATOM 3352 C C . LEU A 1 430 ? -15.447 30.621 26.089 1.00 36.53 430 LEU A C 1
ATOM 3354 O O . LEU A 1 430 ? -16.422 31.229 26.522 1.00 36.53 430 LEU A O 1
ATOM 3358 N N . MET A 1 431 ? -15.556 29.920 24.952 1.00 32.50 431 MET A N 1
ATOM 3359 C CA . MET A 1 431 ? -16.727 30.060 24.051 1.00 32.50 431 MET A CA 1
ATOM 3360 C C . MET A 1 431 ? -17.451 28.755 23.655 1.00 32.50 431 MET A C 1
ATOM 3362 O O . MET A 1 431 ? -18.203 28.728 22.686 1.00 32.50 431 MET A O 1
ATOM 3366 N N . GLY A 1 432 ? -17.325 27.680 24.441 1.00 38.56 432 GLY A N 1
ATOM 3367 C CA . GLY A 1 432 ? -18.250 26.531 24.440 1.00 38.56 432 GLY A CA 1
ATOM 3368 C C . GLY A 1 432 ? -18.461 25.757 23.111 1.00 38.56 432 GLY A C 1
ATOM 3369 O O . GLY A 1 432 ? -17.910 26.080 22.062 1.00 38.56 432 GLY A O 1
ATOM 3370 N N . PRO A 1 433 ? -19.306 24.702 23.116 1.00 36.94 433 PRO A N 1
ATOM 3371 C CA . PRO A 1 433 ? -19.516 23.809 21.964 1.00 36.94 433 PRO A CA 1
ATOM 3372 C C . PRO A 1 433 ? -20.014 24.510 20.689 1.00 36.94 433 PRO A C 1
ATOM 3374 O O . PRO A 1 433 ? -19.889 23.968 19.597 1.00 36.94 433 PRO A O 1
ATOM 3377 N N . LYS A 1 434 ? -20.601 25.706 20.807 1.00 35.72 434 LYS A N 1
ATOM 3378 C CA . LYS A 1 434 ? -21.316 26.398 19.729 1.00 35.72 434 LYS A CA 1
ATOM 3379 C C . LYS A 1 434 ? -20.377 27.038 18.695 1.00 35.72 434 LYS A C 1
ATOM 3381 O O . LYS A 1 434 ? -20.621 26.870 17.505 1.00 35.72 434 LYS A O 1
ATOM 3386 N N . ALA A 1 435 ? -19.276 27.663 19.126 1.00 39.34 435 ALA A N 1
ATOM 3387 C CA . ALA A 1 435 ? -18.255 28.207 18.220 1.00 39.34 435 ALA A CA 1
ATOM 3388 C C . ALA A 1 435 ? -17.529 27.088 17.442 1.00 39.34 435 ALA A C 1
ATOM 3390 O O . ALA A 1 435 ? -17.301 27.201 16.237 1.00 39.34 435 ALA A O 1
ATOM 3391 N N . PHE A 1 436 ? -17.285 25.949 18.103 1.00 43.31 436 PHE A N 1
ATOM 3392 C CA . PHE A 1 436 ? -16.810 24.707 17.481 1.00 43.31 436 PHE A CA 1
ATOM 3393 C C . PHE A 1 436 ? -17.760 24.207 16.376 1.00 43.31 436 PHE A C 1
ATOM 3395 O O . PHE A 1 436 ? -17.310 23.868 15.280 1.00 43.31 436 PHE A O 1
ATOM 3402 N N . TYR A 1 437 ? -19.078 24.210 16.620 1.00 41.94 437 TYR A N 1
ATOM 3403 C CA . TYR A 1 437 ? -20.069 23.835 15.604 1.00 41.94 437 TYR A CA 1
ATOM 3404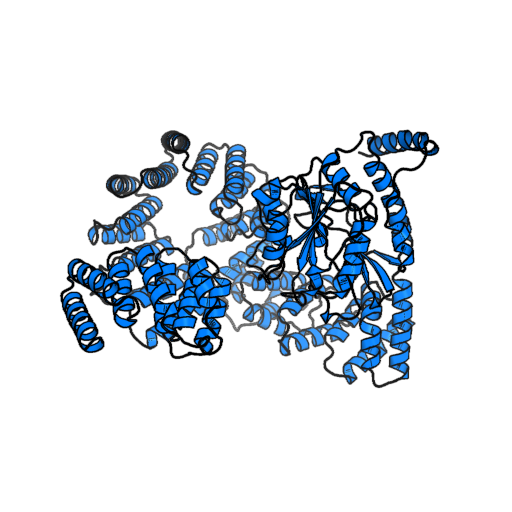 C C . TYR A 1 437 ? -20.148 24.835 14.444 1.00 41.94 437 TYR A C 1
ATOM 3406 O O . TYR A 1 437 ? -20.353 24.409 13.312 1.00 41.94 437 TYR A O 1
ATOM 3414 N N . GLU A 1 438 ? -19.947 26.132 14.679 1.00 41.53 438 GLU A N 1
ATOM 3415 C CA . GLU A 1 438 ? -19.982 27.160 13.629 1.00 41.53 438 GLU A CA 1
ATOM 3416 C C . GLU A 1 438 ? -18.756 27.111 12.705 1.00 41.53 438 GLU A C 1
ATOM 3418 O O . GLU A 1 438 ? -18.900 27.233 11.489 1.00 41.53 438 GLU A O 1
ATOM 3423 N N . VAL A 1 439 ? -17.560 26.865 13.247 1.00 43.38 439 VAL A N 1
ATOM 3424 C CA . VAL A 1 439 ? -16.320 26.729 12.460 1.00 43.38 439 VAL A CA 1
ATOM 3425 C C . VAL A 1 439 ? -16.320 25.415 11.679 1.00 43.38 439 VAL A C 1
ATOM 3427 O O . VAL A 1 439 ? -16.067 25.413 10.474 1.00 43.38 439 VAL A O 1
ATOM 3430 N N . ALA A 1 440 ? -16.712 24.307 12.317 1.00 40.34 440 ALA A N 1
ATOM 3431 C CA . ALA A 1 440 ? -16.879 23.024 11.638 1.00 40.34 440 ALA A CA 1
ATOM 3432 C C . ALA A 1 440 ? -17.975 23.074 10.554 1.00 40.34 440 ALA A C 1
ATOM 3434 O O . ALA A 1 440 ? -17.792 22.495 9.484 1.00 40.34 440 ALA A O 1
ATOM 3435 N N . ALA A 1 441 ? -19.077 23.806 10.775 1.00 39.69 441 ALA A N 1
ATOM 3436 C CA . ALA A 1 441 ? -20.135 24.005 9.779 1.00 39.69 441 ALA A CA 1
ATOM 3437 C C . ALA A 1 441 ? -19.700 24.909 8.611 1.00 39.69 441 ALA A C 1
ATOM 3439 O O . ALA A 1 441 ? -20.072 24.639 7.468 1.00 39.69 441 ALA A O 1
ATOM 3440 N N . LYS A 1 442 ? -18.884 25.945 8.862 1.00 40.31 442 LYS A N 1
ATOM 3441 C CA . LYS A 1 442 ? -18.284 26.794 7.814 1.00 40.31 442 LYS A CA 1
ATOM 3442 C C . LYS A 1 442 ? -17.284 26.019 6.949 1.00 40.31 442 LYS A C 1
ATOM 3444 O O . LYS A 1 442 ? -17.301 26.159 5.731 1.00 40.31 442 LYS A O 1
ATOM 3449 N N . ILE A 1 443 ? -16.486 25.138 7.554 1.00 41.94 443 ILE A N 1
ATOM 3450 C CA . ILE A 1 443 ? -15.577 24.231 6.833 1.00 41.94 443 ILE A CA 1
ATOM 3451 C C . ILE A 1 443 ? -16.376 23.174 6.039 1.00 41.94 443 ILE A C 1
ATOM 3453 O O . ILE A 1 443 ? -16.069 22.894 4.880 1.00 41.94 443 ILE A O 1
ATOM 3457 N N . GLN A 1 444 ? -17.457 22.623 6.608 1.00 37.12 444 GLN A N 1
ATOM 3458 C CA . GLN A 1 444 ? -18.319 21.637 5.936 1.00 37.12 444 GLN A CA 1
ATOM 3459 C C . GLN A 1 444 ? -19.126 22.216 4.761 1.00 37.12 444 GLN A C 1
ATOM 3461 O O . GLN A 1 444 ? -19.301 21.536 3.739 1.00 37.12 444 GLN A O 1
ATOM 3466 N N . SER A 1 445 ? -19.593 23.464 4.850 1.00 35.53 445 SER A N 1
ATOM 3467 C CA . SER A 1 445 ? -20.420 24.079 3.804 1.00 35.53 445 SER A CA 1
ATOM 3468 C C . SER A 1 445 ? -19.640 24.389 2.523 1.00 35.53 445 SER A C 1
ATOM 3470 O O . SER A 1 445 ? -20.252 24.534 1.470 1.00 35.53 445 SER A O 1
ATOM 3472 N N . GLY A 1 446 ? -18.299 24.411 2.564 1.00 37.12 446 GLY A N 1
ATOM 3473 C CA . GLY A 1 446 ? -17.454 24.806 1.429 1.00 37.12 446 GLY A CA 1
ATOM 3474 C C . GLY A 1 446 ? -17.799 26.184 0.874 1.00 37.12 446 GLY A C 1
ATOM 3475 O O . GLY A 1 446 ? -17.495 26.460 -0.284 1.00 37.12 446 GLY A O 1
ATOM 3476 N N . ALA A 1 447 ? -18.428 27.036 1.689 1.00 30.14 447 ALA A N 1
ATOM 3477 C CA . ALA A 1 447 ? -18.379 28.458 1.449 1.00 30.14 447 ALA A CA 1
ATOM 3478 C C . ALA A 1 447 ? -16.892 28.812 1.422 1.00 30.14 447 ALA A C 1
ATOM 3480 O O . ALA A 1 447 ? -16.204 28.672 2.434 1.00 30.14 447 ALA A O 1
ATOM 3481 N N . VAL A 1 448 ? -16.401 29.183 0.237 1.00 35.66 448 VAL A N 1
ATOM 3482 C CA . VAL A 1 448 ? -15.152 29.926 0.048 1.00 35.66 448 VAL A CA 1
ATOM 3483 C C . VAL A 1 448 ? -14.973 30.825 1.259 1.00 35.66 448 VAL A C 1
ATOM 3485 O O . VAL A 1 448 ? -15.952 31.475 1.638 1.00 35.66 448 VAL A O 1
ATOM 3488 N N . PHE A 1 449 ? -13.778 30.812 1.865 1.00 36.72 449 PHE A N 1
ATOM 3489 C CA . PHE A 1 449 ? -13.343 31.793 2.857 1.00 36.72 449 PHE A CA 1
ATOM 3490 C C . PHE A 1 449 ? -14.013 33.127 2.525 1.00 36.72 449 PHE A C 1
ATOM 3492 O O . PHE A 1 449 ? -13.668 33.745 1.523 1.00 36.72 449 PHE A O 1
ATOM 3499 N N . SER A 1 450 ? -15.099 33.473 3.229 1.00 36.22 450 SER A N 1
ATOM 3500 C CA . SER A 1 450 ? -15.978 34.553 2.768 1.00 36.22 450 SER A CA 1
ATOM 3501 C C . SER A 1 450 ? -15.131 35.803 2.595 1.00 36.22 450 SER A C 1
ATOM 3503 O O . SER A 1 450 ? -14.226 35.975 3.405 1.00 36.22 450 SER A O 1
ATOM 3505 N N . ARG A 1 451 ? -15.410 36.680 1.621 1.00 35.75 451 ARG A N 1
ATOM 3506 C CA . ARG A 1 451 ? -14.656 37.941 1.493 1.00 35.75 451 ARG A CA 1
ATOM 3507 C C . ARG A 1 451 ? -14.502 38.650 2.835 1.00 35.75 451 ARG A C 1
ATOM 3509 O O . ARG A 1 451 ? -13.418 39.100 3.107 1.00 35.75 451 ARG A O 1
ATOM 3516 N N . SER A 1 452 ? -15.495 38.611 3.730 1.00 35.91 452 SER A N 1
ATOM 3517 C CA . SER A 1 452 ? -15.335 39.179 5.076 1.00 35.91 452 SER A CA 1
ATOM 3518 C C . SER A 1 452 ? -14.292 38.462 5.942 1.00 35.91 452 SER A C 1
ATOM 3520 O O . SER A 1 452 ? -13.595 39.107 6.696 1.00 35.91 452 SER A O 1
ATOM 3522 N N . PHE A 1 453 ? -14.173 37.141 5.841 1.00 36.91 453 PHE A N 1
ATOM 3523 C CA . PHE A 1 453 ? -13.195 36.335 6.572 1.00 36.91 453 PHE A CA 1
ATOM 3524 C C . PHE A 1 453 ? -11.796 36.426 5.944 1.00 36.91 453 PHE A C 1
ATOM 3526 O O . PHE A 1 453 ? -10.820 36.442 6.676 1.00 36.91 453 PHE A O 1
ATOM 3533 N N . GLN A 1 454 ? -11.694 36.554 4.616 1.00 38.81 454 GLN A N 1
ATOM 3534 C CA . GLN A 1 454 ? -10.458 36.959 3.934 1.00 38.81 454 GLN A CA 1
ATOM 3535 C C . GLN A 1 454 ? -10.066 38.397 4.282 1.00 38.81 454 GLN A C 1
ATOM 3537 O O . GLN A 1 454 ? -8.925 38.620 4.627 1.00 38.81 454 GLN A O 1
ATOM 3542 N N . ASP A 1 455 ? -11.005 39.342 4.295 1.00 40.00 455 ASP A N 1
ATOM 3543 C CA . ASP A 1 455 ? -10.781 40.742 4.664 1.00 40.00 455 ASP A CA 1
ATOM 3544 C C . ASP A 1 455 ? -10.411 40.871 6.150 1.00 40.00 455 ASP A C 1
ATOM 3546 O O . ASP A 1 455 ? -9.665 41.770 6.521 1.00 40.00 455 ASP A O 1
ATOM 3550 N N . ASP A 1 456 ? -10.931 40.003 7.020 1.00 37.16 456 ASP A N 1
ATOM 3551 C CA . ASP A 1 456 ? -10.551 39.950 8.433 1.00 37.16 456 ASP A CA 1
ATOM 3552 C C . ASP A 1 456 ? -9.179 39.273 8.617 1.00 37.16 456 ASP A C 1
ATOM 3554 O O . ASP A 1 456 ? -8.387 39.750 9.426 1.00 37.16 456 ASP A O 1
ATOM 3558 N N . LEU A 1 457 ? -8.838 38.261 7.806 1.00 35.66 457 LEU A N 1
ATOM 3559 C CA . LEU A 1 457 ? -7.495 37.660 7.742 1.00 35.66 457 LEU A CA 1
ATOM 3560 C C . LEU A 1 457 ? -6.442 38.607 7.138 1.00 35.66 457 LEU A C 1
ATOM 3562 O O . LEU A 1 457 ? -5.322 38.652 7.633 1.00 35.66 457 LEU A O 1
ATOM 3566 N N . ASP A 1 458 ? -6.799 39.398 6.126 1.00 38.22 458 ASP A N 1
ATOM 3567 C CA . ASP A 1 458 ? -5.948 40.404 5.475 1.00 38.22 458 ASP A CA 1
ATOM 3568 C C . ASP A 1 458 ? -5.781 41.654 6.362 1.00 38.22 458 ASP A C 1
ATOM 3570 O O . ASP A 1 458 ? -4.789 42.377 6.283 1.00 38.22 458 ASP A O 1
ATOM 3574 N N . LYS A 1 459 ? -6.731 41.914 7.270 1.00 39.25 459 LYS A N 1
ATOM 3575 C CA . LYS A 1 459 ? -6.541 42.881 8.366 1.00 39.25 459 LYS A CA 1
ATOM 3576 C C . LYS A 1 459 ? -5.632 42.332 9.469 1.00 39.25 459 LYS A C 1
ATOM 3578 O O . LYS A 1 459 ? -4.965 43.125 10.128 1.00 39.25 459 LYS A O 1
ATOM 3583 N N . MET A 1 460 ? -5.611 41.011 9.674 1.00 35.56 460 MET A N 1
ATOM 3584 C CA . MET A 1 460 ? -4.708 40.314 10.605 1.00 35.56 460 MET A CA 1
ATOM 3585 C C . MET A 1 460 ? -3.313 40.057 10.003 1.00 35.56 460 MET A C 1
ATOM 3587 O O . MET A 1 460 ? -2.356 39.825 10.742 1.00 35.56 460 MET A O 1
ATOM 3591 N N . SER A 1 461 ? -3.147 40.167 8.678 1.00 36.38 461 SER A N 1
ATOM 3592 C CA . SER A 1 461 ? -1.868 40.021 7.969 1.00 36.38 461 SER A CA 1
ATOM 3593 C C . SER A 1 461 ? -0.964 41.258 8.102 1.00 36.38 461 SER A C 1
ATOM 3595 O O . SER A 1 461 ? -0.533 41.854 7.114 1.00 36.38 461 SER A O 1
ATOM 3597 N N . GLY A 1 462 ? -0.675 41.666 9.339 1.00 37.34 462 GLY A N 1
ATOM 3598 C CA . GLY A 1 462 ? 0.464 42.528 9.654 1.00 37.34 462 GLY A CA 1
ATOM 3599 C C . GLY A 1 462 ? 1.767 41.720 9.696 1.00 37.34 462 GLY A C 1
ATOM 3600 O O . GLY A 1 462 ? 1.747 40.573 10.151 1.00 37.34 462 GLY A O 1
ATOM 3601 N N . ASP A 1 463 ? 2.861 42.334 9.213 1.00 37.50 463 ASP A N 1
ATOM 3602 C CA . ASP A 1 463 ? 4.252 41.841 9.090 1.00 37.50 463 ASP A CA 1
ATOM 3603 C C . ASP A 1 463 ? 4.494 40.408 9.595 1.00 37.50 463 ASP A C 1
ATOM 3605 O O . ASP A 1 463 ? 4.445 40.135 10.792 1.00 37.50 463 ASP A O 1
ATOM 3609 N N . HIS A 1 464 ? 4.752 39.486 8.664 1.00 43.78 464 HIS A N 1
ATOM 3610 C CA . HIS A 1 464 ? 4.869 38.047 8.905 1.00 43.78 464 HIS A CA 1
ATOM 3611 C C . HIS A 1 464 ? 5.999 37.676 9.885 1.00 43.78 464 HIS A C 1
ATOM 3613 O O . HIS A 1 464 ? 7.147 37.458 9.501 1.00 43.78 464 HIS A O 1
ATOM 3619 N N . GLU A 1 465 ? 5.641 37.535 11.156 1.00 48.59 465 GLU A N 1
ATOM 3620 C CA . GLU A 1 465 ? 6.393 36.785 12.162 1.00 48.59 465 GLU A CA 1
ATOM 3621 C C . GLU A 1 465 ? 6.114 35.274 12.021 1.00 48.59 465 GLU A C 1
ATOM 3623 O O . GLU A 1 465 ? 4.997 34.872 11.691 1.00 48.59 465 GLU A O 1
ATOM 3628 N N . SER A 1 466 ? 7.122 34.425 12.263 1.00 52.16 466 SER A N 1
ATOM 3629 C CA . SER A 1 466 ? 7.010 32.955 12.143 1.00 52.16 466 SER A CA 1
ATOM 3630 C C . SER A 1 466 ? 5.951 32.352 13.094 1.00 52.16 466 SER A C 1
ATOM 3632 O O . SER A 1 466 ? 5.613 32.970 14.109 1.00 52.16 466 SER A O 1
ATOM 3634 N N . VAL A 1 467 ? 5.453 31.125 12.834 1.00 50.34 467 VAL A N 1
ATOM 3635 C CA . VAL A 1 467 ? 4.502 30.420 13.743 1.00 50.34 467 VAL A CA 1
ATOM 3636 C C . VAL A 1 467 ? 5.097 30.322 15.151 1.00 50.34 467 VAL A C 1
ATOM 3638 O O . VAL A 1 467 ? 4.415 30.444 16.170 1.00 50.34 467 VAL A O 1
ATOM 3641 N N . ILE A 1 468 ? 6.412 30.156 15.186 1.00 50.44 468 ILE A N 1
ATOM 3642 C CA . ILE A 1 468 ? 7.247 30.146 16.375 1.00 50.44 468 ILE A CA 1
ATOM 3643 C C . ILE A 1 468 ? 7.225 31.479 17.129 1.00 50.44 468 ILE A C 1
ATOM 3645 O O . ILE A 1 468 ? 7.034 31.471 18.346 1.00 50.44 468 ILE A O 1
ATOM 3649 N N . SER A 1 469 ? 7.405 32.593 16.417 1.00 48.62 469 SER A N 1
ATOM 3650 C CA . SER A 1 469 ? 7.469 33.952 16.968 1.00 48.62 469 SER A CA 1
ATOM 3651 C C . SER A 1 469 ? 6.171 34.360 17.671 1.00 48.62 469 SER A C 1
ATOM 3653 O O . SER A 1 469 ? 6.230 34.997 18.716 1.00 48.62 469 SER A O 1
ATOM 3655 N N . ARG A 1 470 ? 5.009 33.978 17.121 1.00 45.16 470 ARG A N 1
ATOM 3656 C CA . ARG A 1 470 ? 3.692 34.432 17.610 1.00 45.16 470 ARG A CA 1
ATOM 3657 C C . ARG A 1 470 ? 2.944 33.457 18.521 1.00 45.16 470 ARG A C 1
ATOM 3659 O O . ARG A 1 470 ? 2.205 33.918 19.381 1.00 45.16 470 ARG A O 1
ATOM 3666 N N . TYR A 1 471 ? 3.102 32.138 18.354 1.00 45.91 471 TYR A N 1
ATOM 3667 C CA . TYR A 1 471 ? 2.237 31.154 19.044 1.00 45.91 471 TYR A CA 1
ATOM 3668 C C . TYR A 1 471 ? 2.957 30.214 19.984 1.00 45.91 471 TYR A C 1
ATOM 3670 O O . TYR A 1 471 ? 2.362 29.718 20.942 1.00 45.91 471 TYR A O 1
ATOM 3678 N N . LEU A 1 472 ? 4.219 29.918 19.694 1.00 51.22 472 LEU A N 1
ATOM 3679 C CA . LEU A 1 472 ? 4.969 29.003 20.533 1.00 51.22 472 LEU A CA 1
ATOM 3680 C C . LEU A 1 472 ? 5.639 29.762 21.671 1.00 51.22 472 LEU A C 1
ATOM 3682 O O . LEU A 1 472 ? 5.795 29.173 22.726 1.00 51.22 472 LEU A O 1
ATOM 3686 N N . LEU A 1 473 ? 5.934 31.055 21.529 1.00 52.97 473 LEU A N 1
ATOM 3687 C CA . LEU A 1 473 ? 6.350 31.926 22.630 1.00 52.97 473 LEU A CA 1
ATOM 3688 C C . LEU A 1 473 ? 5.113 32.443 23.391 1.00 52.97 473 LEU A C 1
ATOM 3690 O O . LEU A 1 473 ? 4.348 33.241 22.861 1.00 52.97 473 LEU A O 1
ATOM 3694 N N . LYS A 1 474 ? 4.885 32.000 24.638 1.00 49.72 474 LYS A N 1
ATOM 3695 C CA . LYS A 1 474 ? 3.794 32.557 25.467 1.00 49.72 474 LYS A CA 1
ATOM 3696 C C . LYS A 1 474 ? 4.016 34.052 25.735 1.00 49.72 474 LYS A C 1
ATOM 3698 O O . LYS A 1 474 ? 5.087 34.429 26.209 1.00 49.72 474 LYS A O 1
ATOM 3703 N N . SER A 1 475 ? 2.971 34.853 25.513 1.00 49.19 475 SER A N 1
ATOM 3704 C CA . SER A 1 475 ? 2.970 36.326 25.482 1.00 49.19 475 SER A CA 1
ATOM 3705 C C . SER A 1 475 ? 3.353 37.046 26.781 1.00 49.19 475 SER A C 1
ATOM 3707 O O . SER A 1 475 ? 3.509 38.258 26.749 1.00 49.19 475 SER A O 1
ATOM 3709 N N . ASP A 1 476 ? 3.569 36.331 27.887 1.00 49.50 476 ASP A N 1
ATOM 3710 C CA . ASP A 1 476 ? 3.986 36.939 29.158 1.00 49.50 476 ASP A CA 1
ATOM 3711 C C . ASP A 1 476 ? 5.349 36.435 29.676 1.00 49.50 476 ASP A C 1
ATOM 3713 O O . ASP A 1 476 ? 5.823 36.942 30.688 1.00 49.50 476 ASP A O 1
ATOM 3717 N N . ASP A 1 477 ? 5.992 35.447 29.024 1.00 48.56 477 ASP A N 1
ATOM 3718 C CA . ASP A 1 477 ? 7.164 34.759 29.613 1.00 48.56 477 ASP A CA 1
ATOM 3719 C C . ASP A 1 477 ? 8.169 34.157 28.593 1.00 48.56 477 ASP A C 1
ATOM 3721 O O . ASP A 1 477 ? 9.021 33.358 28.983 1.00 48.56 477 ASP A O 1
ATOM 3725 N N . GLU A 1 478 ? 8.058 34.460 27.288 1.00 51.19 478 GLU A N 1
ATOM 3726 C CA . GLU A 1 478 ? 8.954 33.976 26.204 1.00 51.19 478 GLU A CA 1
ATOM 3727 C C . GLU A 1 478 ? 9.209 32.443 26.183 1.00 51.19 478 GLU A C 1
ATOM 3729 O O . GLU A 1 478 ? 10.224 31.957 25.677 1.00 51.19 478 GLU A O 1
ATOM 3734 N N . LYS A 1 479 ? 8.302 31.624 26.733 1.00 56.41 479 LYS A N 1
ATOM 3735 C CA . LYS A 1 479 ? 8.470 30.159 26.780 1.00 56.41 479 LYS A CA 1
ATOM 3736 C C . LYS A 1 479 ? 7.859 29.483 25.561 1.00 56.41 479 LYS A C 1
ATOM 3738 O O . LYS A 1 479 ? 6.643 29.519 25.404 1.00 56.41 479 LYS A O 1
ATOM 3743 N N . PHE A 1 480 ? 8.719 28.821 24.787 1.00 62.28 480 PHE A N 1
ATOM 3744 C CA . PHE A 1 480 ? 8.414 28.011 23.605 1.00 62.28 480 PHE A CA 1
ATOM 3745 C C . PHE A 1 480 ? 7.581 26.735 23.907 1.00 62.28 480 PHE A C 1
ATOM 3747 O O . PHE A 1 480 ? 8.030 25.889 24.685 1.00 62.28 480 PHE A O 1
ATOM 3754 N N . ASP A 1 481 ? 6.422 26.533 23.262 1.00 63.69 481 ASP A N 1
ATOM 3755 C CA . ASP A 1 481 ? 5.611 25.300 23.343 1.00 63.69 481 ASP A CA 1
ATOM 3756 C C . ASP A 1 481 ? 6.092 24.224 22.351 1.00 63.69 481 ASP A C 1
ATOM 3758 O O . ASP A 1 481 ? 5.616 24.066 21.225 1.00 63.69 481 ASP A O 1
ATOM 3762 N N . SER A 1 482 ? 7.042 23.409 22.794 1.00 64.62 482 SER A N 1
ATOM 3763 C CA . SER A 1 482 ? 7.618 22.349 21.967 1.00 64.62 482 SER A CA 1
ATOM 3764 C C . SER A 1 482 ? 6.667 21.206 21.612 1.00 64.62 482 SER A C 1
ATOM 3766 O O . SER A 1 482 ? 6.981 20.427 20.713 1.00 64.62 482 SER A O 1
ATOM 3768 N N . ARG A 1 483 ? 5.526 21.034 22.296 1.00 57.91 483 ARG A N 1
ATOM 3769 C CA . ARG A 1 483 ? 4.582 19.941 21.992 1.00 57.91 483 ARG A CA 1
ATOM 3770 C C . ARG A 1 483 ? 3.727 20.306 20.792 1.00 57.91 483 ARG A C 1
ATOM 3772 O O . ARG A 1 483 ? 3.666 19.524 19.849 1.00 57.91 483 ARG A O 1
ATOM 3779 N N . ALA A 1 484 ? 3.173 21.514 20.807 1.00 55.97 484 ALA A N 1
ATOM 3780 C CA . ALA A 1 484 ? 2.428 22.056 19.679 1.00 55.97 484 ALA A CA 1
ATOM 3781 C C . ALA A 1 484 ? 3.287 22.114 18.401 1.00 55.97 484 ALA A C 1
ATOM 3783 O O . ALA A 1 484 ? 2.796 21.802 17.319 1.00 55.97 484 ALA A O 1
ATOM 3784 N N . PHE A 1 485 ? 4.585 22.417 18.531 1.00 66.19 485 PHE A N 1
ATOM 3785 C CA . PHE A 1 485 ? 5.516 22.382 17.400 1.00 66.19 485 PHE A CA 1
ATOM 3786 C C . PHE A 1 485 ? 5.648 20.995 16.757 1.00 66.19 485 PHE A C 1
ATOM 3788 O O . PHE A 1 485 ? 5.629 20.873 15.537 1.00 66.19 485 PHE A O 1
ATOM 3795 N N . ILE A 1 486 ? 5.786 19.936 17.559 1.00 62.41 486 ILE A N 1
ATOM 3796 C CA . ILE A 1 486 ? 5.926 18.571 17.033 1.00 62.41 486 ILE A CA 1
ATOM 3797 C C . ILE A 1 486 ? 4.655 18.134 16.306 1.00 62.41 486 ILE A C 1
ATOM 3799 O O . ILE A 1 486 ? 4.744 17.564 15.221 1.00 62.41 486 ILE A O 1
ATOM 3803 N N . ASP A 1 487 ? 3.486 18.456 16.859 1.00 55.69 487 ASP A N 1
ATOM 3804 C CA . ASP A 1 487 ? 2.202 18.161 16.219 1.00 55.69 487 ASP A CA 1
ATOM 3805 C C . ASP A 1 487 ? 2.058 18.914 14.882 1.00 55.69 487 ASP A C 1
ATOM 3807 O O . ASP A 1 487 ? 1.616 18.335 13.889 1.00 55.69 487 ASP A O 1
ATOM 3811 N N . PHE A 1 488 ? 2.510 20.173 14.821 1.00 61.75 488 PHE A N 1
ATOM 3812 C CA . PHE A 1 488 ? 2.595 20.956 13.583 1.00 61.75 488 PHE A CA 1
ATOM 3813 C C . PHE A 1 488 ? 3.530 20.313 12.549 1.00 61.75 488 PHE A C 1
ATOM 3815 O O . PHE A 1 488 ? 3.146 20.144 11.394 1.00 61.75 488 PHE A O 1
ATOM 3822 N N . VAL A 1 489 ? 4.730 19.896 12.960 1.00 60.94 489 VAL A N 1
ATOM 3823 C CA . VAL A 1 489 ? 5.700 19.242 12.072 1.00 60.94 489 VAL A CA 1
ATOM 3824 C C . VAL A 1 489 ? 5.126 17.942 11.488 1.00 60.94 489 VAL A C 1
ATOM 3826 O O . VAL A 1 489 ? 5.260 17.698 10.289 1.00 60.94 489 VAL A O 1
ATOM 3829 N N . HIS A 1 490 ? 4.435 17.134 12.299 1.00 56.31 490 HIS A N 1
ATOM 3830 C CA . HIS A 1 490 ? 3.723 15.946 11.819 1.00 56.31 490 HIS A CA 1
ATOM 3831 C C . HIS A 1 490 ? 2.596 16.296 10.841 1.00 56.31 490 HIS A C 1
ATOM 3833 O O . HIS A 1 490 ? 2.452 15.639 9.812 1.00 56.31 490 HIS A O 1
ATOM 3839 N N . ALA A 1 491 ? 1.832 17.355 11.113 1.00 51.72 491 ALA A N 1
ATOM 3840 C CA . ALA A 1 491 ? 0.776 17.799 10.213 1.00 51.72 491 ALA A CA 1
ATOM 3841 C C . ALA A 1 491 ? 1.330 18.248 8.854 1.00 51.72 491 ALA A C 1
ATOM 3843 O O . ALA A 1 491 ? 0.771 17.849 7.835 1.00 51.72 491 ALA A O 1
ATOM 3844 N N . CYS A 1 492 ? 2.427 19.015 8.825 1.00 54.28 492 CYS A N 1
ATOM 3845 C CA . CYS A 1 492 ? 3.099 19.408 7.583 1.00 54.28 492 CYS A CA 1
ATOM 3846 C C . CYS A 1 492 ? 3.623 18.202 6.801 1.00 54.28 492 CYS A C 1
ATOM 3848 O O . CYS A 1 492 ? 3.518 18.165 5.577 1.00 54.28 492 CYS A O 1
ATOM 3850 N N . TRP A 1 493 ? 4.181 17.215 7.507 1.00 55.19 493 TRP A N 1
ATOM 3851 C CA . TRP A 1 493 ? 4.651 15.971 6.907 1.00 55.19 493 TRP A CA 1
ATOM 3852 C C . TRP A 1 493 ? 3.513 15.223 6.207 1.00 55.19 493 TRP A C 1
ATOM 3854 O O . TRP A 1 493 ? 3.621 14.878 5.032 1.00 55.19 493 TRP A O 1
ATOM 3864 N N . ASP A 1 494 ? 2.393 15.035 6.904 1.00 47.62 494 ASP A N 1
ATOM 3865 C CA . ASP A 1 494 ? 1.245 14.295 6.383 1.00 47.62 494 ASP A CA 1
ATOM 3866 C C . ASP A 1 494 ? 0.512 15.039 5.251 1.00 47.62 494 ASP A C 1
ATOM 3868 O O . ASP A 1 494 ? -0.167 14.406 4.438 1.00 47.62 494 ASP A O 1
ATOM 3872 N N . THR A 1 495 ? 0.612 16.373 5.189 1.00 46.28 495 THR A N 1
ATOM 3873 C CA . THR A 1 495 ? 0.013 17.198 4.122 1.00 46.28 495 THR A CA 1
ATOM 3874 C C . THR A 1 495 ? 0.963 17.515 2.965 1.00 46.28 495 THR A C 1
ATOM 3876 O O . THR A 1 495 ? 0.534 18.159 2.009 1.00 46.28 495 THR A O 1
ATOM 3879 N N . GLY A 1 496 ? 2.223 17.069 3.012 1.00 47.41 496 GLY A N 1
ATOM 3880 C CA . GLY A 1 496 ? 3.224 17.349 1.974 1.00 47.41 496 GLY A CA 1
ATOM 3881 C C . GLY A 1 496 ? 3.749 18.790 1.971 1.00 47.41 496 GLY A C 1
ATOM 3882 O O . GLY A 1 496 ? 4.403 19.208 1.019 1.00 47.41 496 GLY A O 1
ATOM 3883 N N . GLN A 1 497 ? 3.495 19.560 3.033 1.00 51.09 497 GLN A N 1
ATOM 3884 C CA . GLN A 1 497 ? 3.957 20.942 3.206 1.00 51.09 497 GLN A CA 1
ATOM 3885 C C . GLN A 1 497 ? 5.413 20.968 3.713 1.00 51.09 497 GLN A C 1
ATOM 3887 O O . GLN A 1 497 ? 5.720 21.521 4.772 1.00 51.09 497 GLN A O 1
ATOM 3892 N N . HIS A 1 498 ? 6.320 20.318 2.978 1.00 56.94 498 HIS A N 1
ATOM 3893 C CA . HIS A 1 498 ? 7.712 20.125 3.398 1.00 56.94 498 HIS A CA 1
ATOM 3894 C C . HIS A 1 498 ? 8.501 21.437 3.468 1.00 56.94 498 HIS A C 1
ATOM 3896 O O . HIS A 1 498 ? 9.278 21.616 4.400 1.00 56.94 498 HIS A O 1
ATOM 3902 N N . ASP A 1 499 ? 8.257 22.381 2.557 1.00 55.59 499 ASP A N 1
ATOM 3903 C CA . ASP A 1 499 ? 8.949 23.677 2.559 1.00 55.59 499 ASP A CA 1
ATOM 3904 C C . ASP A 1 499 ? 8.590 24.513 3.792 1.00 55.59 499 ASP A C 1
ATOM 3906 O O . ASP A 1 499 ? 9.473 25.096 4.418 1.00 55.59 499 ASP A O 1
ATOM 3910 N N . LEU A 1 500 ? 7.312 24.500 4.188 1.00 57.84 500 LEU A N 1
ATOM 3911 C CA . LEU A 1 500 ? 6.819 25.153 5.402 1.00 57.84 500 LEU A CA 1
ATOM 3912 C C . LEU A 1 500 ? 7.354 24.467 6.667 1.00 57.84 500 LEU A C 1
ATOM 3914 O O . LEU A 1 500 ? 7.780 25.120 7.616 1.00 57.84 500 LEU A O 1
ATOM 3918 N N . MET A 1 501 ? 7.366 23.131 6.680 1.00 63.00 501 MET A N 1
ATOM 3919 C CA . MET A 1 501 ? 7.992 22.363 7.756 1.00 63.00 501 MET A CA 1
ATOM 3920 C C . MET A 1 501 ? 9.463 22.763 7.922 1.00 63.00 501 MET A C 1
ATOM 3922 O O . MET A 1 501 ? 9.908 23.029 9.035 1.00 63.00 501 MET A O 1
ATOM 3926 N N . CYS A 1 502 ? 10.213 22.829 6.822 1.00 59.34 502 CYS A N 1
ATOM 3927 C CA . CYS A 1 502 ? 11.621 23.198 6.828 1.00 59.34 502 CYS A CA 1
ATOM 3928 C C . CYS A 1 502 ? 11.828 24.659 7.244 1.00 59.34 502 CYS A C 1
ATOM 3930 O O . CYS A 1 502 ? 12.704 24.919 8.068 1.00 59.34 502 CYS A O 1
ATOM 3932 N N . SER A 1 503 ? 11.024 25.602 6.738 1.00 61.69 503 SER A N 1
ATOM 3933 C CA . SER A 1 503 ? 11.138 27.022 7.090 1.00 61.69 503 SER A CA 1
ATOM 3934 C C . SER A 1 503 ? 10.893 27.262 8.575 1.00 61.69 503 SER A C 1
ATOM 3936 O O . SER A 1 503 ? 11.686 27.953 9.209 1.00 61.69 503 SER A O 1
ATOM 3938 N N . GLU A 1 504 ? 9.857 26.646 9.150 1.00 63.84 504 GLU A N 1
ATOM 3939 C CA . GLU A 1 504 ? 9.573 26.768 10.580 1.00 63.84 504 GLU A CA 1
ATOM 3940 C C . GLU A 1 504 ? 10.622 26.041 11.418 1.00 63.84 504 GLU A C 1
ATOM 3942 O O . GLU A 1 504 ? 11.079 26.580 12.418 1.00 63.84 504 GLU A O 1
ATOM 3947 N N . ILE A 1 505 ? 11.104 24.867 10.995 1.00 66.19 505 ILE A N 1
ATOM 3948 C CA . ILE A 1 505 ? 12.237 24.240 11.683 1.00 66.19 505 ILE A CA 1
ATOM 3949 C C . ILE A 1 505 ? 13.434 25.203 11.708 1.00 66.19 505 ILE A C 1
ATOM 3951 O O . ILE A 1 505 ? 13.988 25.433 12.780 1.00 66.19 505 ILE A O 1
ATOM 3955 N N . TYR A 1 506 ? 13.781 25.853 10.594 1.00 64.62 506 TYR A N 1
ATOM 3956 C CA . TYR A 1 506 ? 14.866 26.840 10.563 1.00 64.62 506 TYR A CA 1
ATOM 3957 C C . TYR A 1 506 ? 14.585 28.123 11.359 1.00 64.62 506 TYR A C 1
ATOM 3959 O O . TYR A 1 506 ? 15.540 28.776 11.782 1.00 64.62 506 TYR A O 1
ATOM 3967 N N . ALA A 1 507 ? 13.317 28.469 11.586 1.00 60.69 507 ALA A N 1
ATOM 3968 C CA . ALA A 1 507 ? 12.897 29.656 12.329 1.00 60.69 507 ALA A CA 1
ATOM 3969 C C . ALA A 1 507 ? 12.828 29.447 13.854 1.00 60.69 507 ALA A C 1
ATOM 3971 O O . ALA A 1 507 ? 12.505 30.389 14.577 1.00 60.69 507 ALA A O 1
ATOM 3972 N N . LEU A 1 508 ? 13.118 28.240 14.367 1.00 65.19 508 LEU A N 1
ATOM 3973 C CA . LEU A 1 508 ? 13.046 27.945 15.804 1.00 65.19 508 LEU A CA 1
ATOM 3974 C C . LEU A 1 508 ? 13.898 28.931 16.623 1.00 65.19 508 LEU A C 1
ATOM 3976 O O . LEU A 1 508 ? 15.082 29.110 16.306 1.00 65.19 508 LEU A O 1
ATOM 3980 N N . PRO A 1 509 ? 13.349 29.524 17.702 1.00 61.97 509 PRO A N 1
ATOM 3981 C CA . PRO A 1 509 ? 14.059 30.505 18.506 1.00 61.97 509 PRO A CA 1
ATOM 3982 C C . PRO A 1 509 ? 15.206 29.824 19.258 1.00 61.97 509 PRO A C 1
ATOM 3984 O O . PRO A 1 509 ? 15.140 28.636 19.580 1.00 61.97 509 PRO A O 1
ATOM 3987 N N . GLU A 1 510 ? 16.266 30.570 19.574 1.00 60.28 510 GLU A N 1
ATOM 3988 C CA . GLU A 1 510 ? 17.405 30.003 20.315 1.00 60.28 510 GLU A CA 1
ATOM 3989 C C . GLU A 1 510 ? 17.032 29.531 21.727 1.00 60.28 510 GLU A C 1
ATOM 3991 O O . GLU A 1 510 ? 17.670 28.633 22.266 1.00 60.28 510 GLU A O 1
ATOM 3996 N N . SER A 1 511 ? 15.950 30.065 22.296 1.00 59.06 511 SER A N 1
ATOM 3997 C CA . SER A 1 511 ? 15.410 29.684 23.603 1.00 59.06 511 SER A CA 1
ATOM 3998 C C . SER A 1 511 ? 14.523 28.426 23.594 1.00 59.06 511 SER A C 1
ATOM 4000 O O . SER A 1 511 ? 14.105 27.978 24.667 1.00 59.06 511 SER A O 1
ATOM 4002 N N . ALA A 1 512 ? 14.211 27.834 22.432 1.00 63.53 512 ALA A N 1
ATOM 4003 C CA . ALA A 1 512 ? 13.316 26.677 22.355 1.00 63.53 512 ALA A CA 1
ATOM 4004 C C . ALA A 1 512 ? 13.905 25.418 22.999 1.00 63.53 512 ALA A C 1
ATOM 4006 O O . ALA A 1 512 ? 14.957 24.920 22.601 1.00 63.53 512 ALA A O 1
ATOM 4007 N N . LYS A 1 513 ? 13.165 24.846 23.956 1.00 63.91 513 LYS A N 1
ATOM 4008 C CA . LYS A 1 513 ? 13.537 23.605 24.646 1.00 63.91 513 LYS A CA 1
ATOM 4009 C C . LYS A 1 513 ? 12.631 22.451 24.234 1.00 63.91 513 LYS A C 1
ATOM 4011 O O . LYS A 1 513 ? 11.409 22.521 24.365 1.00 63.91 513 LYS A O 1
ATOM 4016 N N . PHE A 1 514 ? 13.248 21.355 23.807 1.00 65.81 514 PHE A N 1
ATOM 4017 C CA . PHE A 1 514 ? 12.573 20.102 23.485 1.00 65.81 514 PHE A CA 1
ATOM 4018 C C . PHE A 1 514 ? 12.897 19.040 24.534 1.00 65.81 514 PHE A C 1
ATOM 4020 O O . PHE A 1 514 ? 14.035 18.906 24.976 1.00 65.81 514 PHE A O 1
ATOM 4027 N N . SER A 1 515 ? 11.897 18.254 24.918 1.00 59.81 515 SER A N 1
ATOM 4028 C CA . SER A 1 515 ? 12.106 17.034 25.696 1.00 59.81 515 SER A CA 1
ATOM 4029 C C . SER A 1 515 ? 12.787 15.950 24.844 1.00 59.81 515 SER A C 1
ATOM 4031 O O . SER A 1 515 ? 12.627 15.935 23.616 1.00 59.81 515 SER A O 1
ATOM 4033 N N . PRO A 1 516 ? 13.456 14.967 25.471 1.00 54.28 516 PRO A N 1
ATOM 4034 C CA . PRO A 1 516 ? 14.055 13.830 24.764 1.00 54.28 516 PRO A CA 1
ATOM 4035 C C . PRO A 1 516 ? 13.084 13.092 23.827 1.00 54.28 516 PRO A C 1
ATOM 4037 O O . PRO A 1 516 ? 13.437 12.727 22.704 1.00 54.28 516 PRO A O 1
ATOM 4040 N N . LYS A 1 517 ? 11.814 12.935 24.234 1.00 55.59 517 LYS A N 1
ATOM 4041 C CA . LYS A 1 517 ? 10.767 12.297 23.415 1.00 55.59 517 LYS A CA 1
ATOM 4042 C C . LYS A 1 517 ? 10.456 13.097 22.144 1.00 55.59 517 LYS A C 1
ATOM 4044 O O . LYS A 1 517 ? 10.271 12.506 21.082 1.00 55.59 517 LYS A O 1
ATOM 4049 N N . GLN A 1 518 ? 10.415 14.424 22.245 1.00 62.81 518 GLN A N 1
ATOM 4050 C CA . GLN A 1 518 ? 10.178 15.321 21.108 1.00 62.81 518 GLN A CA 1
ATOM 4051 C C . GLN A 1 518 ? 11.384 15.336 20.157 1.00 62.81 518 GLN A C 1
ATOM 4053 O O . GLN A 1 518 ? 11.206 15.279 18.942 1.00 62.81 518 GLN A O 1
ATOM 4058 N N . MET A 1 519 ? 12.608 15.281 20.692 1.00 66.56 519 MET A N 1
ATOM 4059 C CA . MET A 1 519 ? 13.820 15.134 19.876 1.00 66.56 519 MET A CA 1
ATOM 4060 C C . MET A 1 519 ? 13.871 13.787 19.137 1.00 66.56 519 MET A C 1
ATOM 4062 O O . MET A 1 519 ? 14.231 13.745 17.960 1.00 66.56 519 MET A O 1
ATOM 4066 N N . LYS A 1 520 ? 13.431 12.686 19.769 1.00 58.16 520 LYS A N 1
ATOM 4067 C CA . LYS A 1 520 ? 13.294 11.373 19.106 1.00 58.16 520 LYS A CA 1
ATOM 4068 C C . LYS A 1 520 ? 12.283 11.413 17.948 1.00 58.16 520 LYS A C 1
ATOM 4070 O O . LYS A 1 520 ? 12.510 10.755 16.932 1.00 58.16 520 LYS A O 1
ATOM 4075 N N . ALA A 1 521 ? 11.205 12.194 18.065 1.00 57.94 521 ALA A N 1
ATOM 4076 C CA . ALA A 1 521 ? 10.241 12.396 16.979 1.00 57.94 521 ALA A CA 1
ATOM 4077 C C . ALA A 1 521 ? 10.863 13.158 15.793 1.00 57.94 521 ALA A C 1
ATOM 4079 O O . ALA A 1 521 ? 10.787 12.679 14.661 1.00 57.94 521 ALA A O 1
ATOM 4080 N N . LEU A 1 522 ? 11.583 14.259 16.051 1.00 62.94 522 LEU A N 1
ATOM 4081 C CA . LEU A 1 522 ? 12.304 15.021 15.016 1.00 62.94 522 LEU A CA 1
ATOM 4082 C C . LEU A 1 522 ? 13.379 14.182 14.300 1.00 62.94 522 LEU A C 1
ATOM 4084 O O . LEU A 1 522 ? 13.551 14.306 13.087 1.00 62.94 522 LEU A O 1
ATOM 4088 N N . ARG A 1 523 ? 14.056 13.260 15.005 1.00 56.41 523 ARG A N 1
ATOM 4089 C CA . ARG A 1 523 ? 15.046 12.337 14.406 1.00 56.41 523 ARG A CA 1
ATOM 4090 C C . ARG A 1 523 ? 14.441 11.417 13.340 1.00 56.41 523 ARG A C 1
ATOM 4092 O O . ARG A 1 523 ? 15.099 11.132 12.341 1.00 56.41 523 ARG A O 1
ATOM 4099 N N . ARG A 1 524 ? 13.196 10.949 13.516 1.00 55.00 524 ARG A N 1
ATOM 4100 C CA . ARG A 1 524 ? 12.525 10.098 12.508 1.00 55.00 524 ARG A CA 1
ATOM 4101 C C . ARG A 1 524 ? 12.350 10.837 11.184 1.00 55.00 524 ARG A C 1
ATOM 4103 O O . ARG A 1 524 ? 12.497 10.232 10.131 1.00 55.00 524 ARG A O 1
ATOM 4110 N N . ILE A 1 525 ? 12.113 12.142 11.254 1.00 54.53 525 ILE A N 1
ATOM 4111 C CA . ILE A 1 525 ? 11.963 13.025 10.095 1.00 54.53 525 ILE A CA 1
ATOM 4112 C C . ILE A 1 525 ? 13.337 13.312 9.462 1.00 54.53 525 ILE A C 1
ATOM 4114 O O . ILE A 1 525 ? 13.481 13.285 8.241 1.00 54.53 525 ILE A O 1
ATOM 4118 N N . ALA A 1 526 ? 14.383 13.459 10.285 1.00 51.34 526 ALA A N 1
ATOM 4119 C CA . ALA A 1 526 ? 15.769 13.614 9.830 1.00 51.34 526 ALA A CA 1
ATOM 4120 C C . ALA A 1 526 ? 16.286 12.433 8.989 1.00 51.34 526 ALA A C 1
ATOM 4122 O O . ALA A 1 526 ? 17.130 12.615 8.112 1.00 51.34 526 ALA A O 1
ATOM 4123 N N . HIS A 1 527 ? 15.773 11.223 9.232 1.00 47.44 527 HIS A N 1
ATOM 4124 C CA . HIS A 1 527 ? 16.099 10.048 8.425 1.00 47.44 527 HIS A CA 1
ATOM 4125 C C . HIS A 1 527 ? 15.616 10.177 6.971 1.00 47.44 527 HIS A C 1
ATOM 4127 O O . HIS A 1 527 ? 16.306 9.715 6.065 1.00 47.44 527 HIS A O 1
ATOM 4133 N N . TYR A 1 528 ? 14.471 10.824 6.738 1.00 45.22 528 TYR A N 1
ATOM 4134 C CA . TYR A 1 528 ? 13.933 11.041 5.392 1.00 45.22 528 TYR A CA 1
ATOM 4135 C C . TYR A 1 528 ? 14.601 12.207 4.663 1.00 45.22 528 TYR A C 1
ATOM 4137 O O . TYR A 1 528 ? 14.752 12.164 3.449 1.00 45.22 528 TYR A O 1
ATOM 4145 N N . MET A 1 529 ? 15.082 13.211 5.398 1.00 49.25 529 MET A N 1
ATOM 4146 C CA . MET A 1 529 ? 15.880 14.315 4.848 1.00 49.25 529 MET A CA 1
ATOM 4147 C C . MET A 1 529 ? 17.374 13.967 4.719 1.00 49.25 529 MET A C 1
ATOM 4149 O O . MET A 1 529 ? 18.243 14.844 4.735 1.00 49.25 529 MET A O 1
ATOM 4153 N N . ARG A 1 530 ? 17.706 12.670 4.604 1.00 42.19 530 ARG A N 1
ATOM 4154 C CA . ARG A 1 530 ? 19.078 12.185 4.398 1.00 42.19 530 ARG A CA 1
ATOM 4155 C C . ARG A 1 530 ? 19.619 12.723 3.069 1.00 42.19 530 ARG A C 1
ATOM 4157 O O . ARG A 1 530 ? 19.376 12.157 2.015 1.00 42.19 530 ARG A O 1
ATOM 4164 N N . GLY A 1 531 ? 20.396 13.799 3.154 1.00 43.75 531 GLY A N 1
ATOM 4165 C CA . GLY A 1 531 ? 20.996 14.481 2.004 1.00 43.75 531 GLY A CA 1
ATOM 4166 C C . GLY A 1 531 ? 21.023 16.002 2.155 1.00 43.75 531 GLY A C 1
ATOM 4167 O O . GLY A 1 531 ? 21.836 16.651 1.508 1.00 43.75 531 GLY A O 1
ATOM 4168 N N . ASP A 1 532 ? 20.202 16.566 3.047 1.00 53.88 532 ASP A N 1
ATOM 4169 C CA . ASP A 1 532 ? 20.181 18.008 3.295 1.00 53.88 532 ASP A CA 1
ATOM 4170 C C . ASP A 1 532 ? 21.190 18.414 4.385 1.00 53.88 532 ASP A C 1
ATOM 4172 O O . ASP A 1 532 ? 20.962 18.288 5.595 1.00 53.88 532 ASP A O 1
ATOM 4176 N N . ASP A 1 533 ? 22.331 18.942 3.944 1.00 53.84 533 ASP A N 1
ATOM 4177 C CA . ASP A 1 533 ? 23.398 19.427 4.820 1.00 53.84 533 ASP A CA 1
ATOM 4178 C C . ASP A 1 533 ? 23.012 20.664 5.648 1.00 53.84 533 ASP A C 1
ATOM 4180 O O . ASP A 1 533 ? 23.655 20.935 6.668 1.00 53.84 533 ASP A O 1
ATOM 4184 N N . LYS A 1 534 ? 22.000 21.449 5.249 1.00 55.66 534 LYS A N 1
ATOM 4185 C CA . LYS A 1 534 ? 21.486 22.564 6.067 1.00 55.66 534 LYS A CA 1
ATOM 4186 C C . LYS A 1 534 ? 20.635 22.029 7.211 1.00 55.66 534 LYS A C 1
ATOM 4188 O O . LYS A 1 534 ? 20.815 22.466 8.347 1.00 55.66 534 LYS A O 1
ATOM 4193 N N . PHE A 1 535 ? 19.777 21.046 6.938 1.00 57.91 535 PHE A N 1
ATOM 4194 C CA . PHE A 1 535 ? 18.956 20.392 7.958 1.00 57.91 535 PHE A CA 1
ATOM 4195 C C . PHE A 1 535 ? 19.801 19.625 8.989 1.00 57.91 535 PHE A C 1
ATOM 4197 O O . PHE A 1 535 ? 19.604 19.778 10.196 1.00 57.91 535 PHE A O 1
ATOM 4204 N N . ARG A 1 536 ? 20.821 18.877 8.539 1.00 56.62 536 ARG A N 1
ATOM 4205 C CA . ARG A 1 536 ? 21.774 18.195 9.438 1.00 56.62 536 ARG A CA 1
ATOM 4206 C C . ARG A 1 536 ? 22.515 19.169 10.350 1.00 56.62 536 ARG A C 1
ATOM 4208 O O . ARG A 1 536 ? 22.577 18.947 11.556 1.00 56.62 536 ARG A O 1
ATOM 4215 N N . ARG A 1 537 ? 23.039 20.271 9.797 1.00 59.22 537 ARG A N 1
ATOM 4216 C CA . ARG A 1 537 ? 23.720 21.318 10.581 1.00 59.22 537 ARG A CA 1
ATOM 4217 C C . ARG A 1 537 ? 22.777 22.024 11.553 1.00 59.22 537 ARG A C 1
ATOM 4219 O O . ARG A 1 537 ? 23.206 22.363 12.652 1.00 59.22 537 ARG A O 1
ATOM 4226 N N . PHE A 1 538 ? 21.515 22.219 11.173 1.00 64.56 538 PHE A N 1
ATOM 4227 C CA . PHE A 1 538 ? 20.483 22.788 12.036 1.00 64.56 538 PHE A CA 1
ATOM 4228 C C . PHE A 1 538 ? 20.190 21.888 13.252 1.00 64.56 538 PHE A C 1
ATOM 4230 O O . PHE A 1 538 ? 20.311 22.348 14.388 1.00 64.56 538 PHE A O 1
ATOM 4237 N N . ILE A 1 539 ? 19.895 20.598 13.029 1.00 58.62 539 ILE A N 1
ATOM 4238 C CA . ILE A 1 539 ? 19.663 19.621 14.108 1.00 58.62 539 ILE A CA 1
ATOM 4239 C C . ILE A 1 539 ? 20.910 19.493 14.997 1.00 58.62 539 ILE A C 1
ATOM 4241 O O . ILE A 1 539 ? 20.792 19.575 16.217 1.00 58.62 539 ILE A O 1
ATOM 4245 N N . SER A 1 540 ? 22.106 19.389 14.399 1.00 55.81 540 SER A N 1
ATOM 4246 C CA . SER A 1 540 ? 23.397 19.350 15.112 1.00 55.81 540 SER A CA 1
ATOM 4247 C C . SER A 1 540 ? 23.589 20.555 16.040 1.00 55.81 540 SER A C 1
ATOM 4249 O O . SER A 1 540 ? 23.965 20.402 17.199 1.00 55.81 540 SER A O 1
ATOM 4251 N N . ARG A 1 541 ? 23.288 21.770 15.558 1.00 61.53 541 ARG A N 1
ATOM 4252 C CA . ARG A 1 541 ? 23.423 23.015 16.329 1.00 61.53 541 ARG A CA 1
ATOM 4253 C C . ARG A 1 541 ? 22.438 23.073 17.498 1.00 61.53 541 ARG A C 1
ATOM 4255 O O . ARG A 1 541 ? 22.845 23.374 18.610 1.00 61.53 541 ARG A O 1
ATOM 4262 N N . ARG A 1 542 ? 21.174 22.705 17.281 1.00 60.09 542 ARG A N 1
ATOM 4263 C CA . ARG A 1 542 ? 20.152 22.709 18.344 1.00 60.09 542 ARG A CA 1
ATOM 4264 C C . ARG A 1 542 ? 20.338 21.605 19.382 1.00 60.09 542 ARG A C 1
ATOM 4266 O O . ARG A 1 542 ? 19.960 21.783 20.533 1.00 60.09 542 ARG A O 1
ATOM 4273 N N . LEU A 1 543 ? 20.974 20.498 19.007 1.00 54.00 543 LEU A N 1
ATOM 4274 C CA . LEU A 1 543 ? 21.434 19.487 19.959 1.00 54.00 543 LEU A CA 1
ATOM 4275 C C . LEU A 1 543 ? 22.591 19.977 20.830 1.00 54.00 543 LEU A C 1
ATOM 4277 O O . LEU A 1 543 ? 22.624 19.646 22.010 1.00 54.00 543 LEU A O 1
ATOM 4281 N N . LYS A 1 544 ? 23.490 20.803 20.274 1.00 52.72 544 LYS A N 1
ATOM 4282 C CA . LYS A 1 544 ? 24.557 21.474 21.037 1.00 52.72 544 LYS A CA 1
ATOM 4283 C C . LYS A 1 544 ? 23.994 22.515 22.027 1.00 52.72 544 LYS A C 1
ATOM 4285 O O . LYS A 1 544 ? 24.573 22.678 23.097 1.00 52.72 544 LYS A O 1
ATOM 4290 N N . ASP A 1 545 ? 22.866 23.162 21.700 1.00 48.88 545 ASP A N 1
ATOM 4291 C CA . ASP A 1 545 ? 22.178 24.167 22.542 1.00 48.88 545 ASP A CA 1
ATOM 4292 C C . ASP A 1 545 ? 21.278 23.561 23.639 1.00 48.88 545 ASP A C 1
ATOM 4294 O O . ASP A 1 545 ? 20.891 24.256 24.582 1.00 48.88 545 ASP A O 1
ATOM 4298 N N . LEU A 1 546 ? 20.960 22.262 23.560 1.00 50.69 546 LEU A N 1
ATOM 4299 C CA . LEU A 1 546 ? 20.348 21.490 24.646 1.00 50.69 546 LEU A CA 1
ATOM 4300 C C . LEU A 1 546 ? 21.387 21.274 25.761 1.00 50.69 546 LEU A C 1
ATOM 4302 O O . LEU A 1 546 ? 21.804 20.157 26.066 1.00 50.69 546 LEU A O 1
ATOM 4306 N N . VAL A 1 547 ? 21.795 22.377 26.396 1.00 44.72 547 VAL A N 1
ATOM 4307 C CA . VAL A 1 547 ? 22.413 22.383 27.719 1.00 44.72 547 VAL A CA 1
ATOM 4308 C C . VAL A 1 547 ? 21.335 21.908 28.685 1.00 44.72 547 VAL A C 1
ATOM 4310 O O . VAL A 1 547 ? 20.541 22.679 29.228 1.00 44.72 547 VAL A O 1
ATOM 4313 N N . LEU A 1 548 ? 21.258 20.589 28.822 1.00 47.56 548 LEU A N 1
ATOM 4314 C CA . LEU A 1 548 ? 20.632 19.952 29.962 1.00 47.56 548 LEU A CA 1
ATOM 4315 C C . LEU A 1 548 ? 21.329 20.514 31.204 1.00 47.56 548 LEU A C 1
ATOM 4317 O O . LEU A 1 548 ? 22.557 20.599 31.233 1.00 47.56 548 LEU A O 1
ATOM 4321 N N . ASP A 1 549 ? 20.527 20.984 32.153 1.00 37.66 549 ASP A N 1
ATOM 4322 C CA . ASP A 1 549 ? 20.964 21.700 33.347 1.00 37.66 549 ASP A CA 1
ATOM 4323 C C . ASP A 1 549 ? 22.085 20.989 34.130 1.00 37.66 549 ASP A C 1
ATOM 4325 O O . ASP A 1 549 ? 22.403 19.814 33.920 1.00 37.66 549 ASP A O 1
ATOM 4329 N N . ASP A 1 550 ? 22.664 21.720 35.084 1.00 39.00 550 ASP A N 1
ATOM 4330 C CA . ASP A 1 550 ? 23.812 21.326 35.908 1.00 39.00 550 ASP A CA 1
ATOM 4331 C C . ASP A 1 550 ? 23.628 20.033 36.746 1.00 39.00 550 ASP A C 1
ATOM 4333 O O . ASP A 1 550 ? 24.498 19.705 37.560 1.00 39.00 550 ASP A O 1
ATOM 4337 N N . GLN A 1 551 ? 22.558 19.241 36.554 1.00 45.38 551 GLN A N 1
ATOM 4338 C CA . GLN A 1 551 ? 22.404 17.916 37.167 1.00 45.38 551 GLN A CA 1
ATOM 4339 C C . GLN A 1 551 ? 22.104 16.725 36.226 1.00 45.38 551 GLN A C 1
ATOM 4341 O O . GLN A 1 551 ? 22.353 15.586 36.651 1.00 45.38 551 GLN A O 1
ATOM 4346 N N . GLY A 1 552 ? 21.686 16.888 34.964 1.00 49.00 552 GLY A N 1
ATOM 4347 C CA . GLY A 1 552 ? 21.035 15.789 34.217 1.00 49.00 552 GLY A CA 1
ATOM 4348 C C . GLY A 1 552 ? 21.419 15.602 32.744 1.00 49.00 552 GLY A C 1
ATOM 4349 O O . GLY A 1 552 ? 20.634 15.924 31.867 1.00 49.00 552 GLY A O 1
ATOM 4350 N N . ARG A 1 553 ? 22.576 14.988 32.454 1.00 53.94 553 ARG A N 1
ATOM 4351 C CA . ARG A 1 553 ? 22.943 14.516 31.100 1.00 53.94 553 ARG A CA 1
ATOM 4352 C C . ARG A 1 553 ? 22.050 13.343 30.665 1.00 53.94 553 ARG A C 1
ATOM 4354 O O . ARG A 1 553 ? 22.045 12.321 31.344 1.00 53.94 553 ARG A O 1
ATOM 4361 N N . ASP A 1 554 ? 21.347 13.491 29.545 1.00 61.69 554 ASP A N 1
ATOM 4362 C CA . ASP A 1 554 ? 20.672 12.404 28.832 1.00 61.69 554 ASP A CA 1
ATOM 4363 C C . ASP A 1 554 ? 21.696 11.734 27.912 1.00 61.69 554 ASP A C 1
ATOM 4365 O O . ASP A 1 554 ? 22.282 12.381 27.046 1.00 61.69 554 ASP A O 1
ATOM 4369 N N . ASP A 1 555 ? 21.926 10.442 28.119 1.00 67.50 555 ASP A N 1
ATOM 4370 C CA . ASP A 1 555 ? 22.809 9.582 27.324 1.00 67.50 555 ASP A CA 1
ATOM 4371 C C . ASP A 1 555 ? 22.593 9.722 25.810 1.00 67.50 555 ASP A C 1
ATOM 4373 O O . ASP A 1 555 ? 23.518 9.565 25.008 1.00 67.50 555 ASP A O 1
ATOM 4377 N N . PHE A 1 556 ? 21.357 10.039 25.425 1.00 66.94 556 PHE A N 1
ATOM 4378 C CA . PHE A 1 556 ? 20.923 10.199 24.049 1.00 66.94 556 PHE A CA 1
ATOM 4379 C C . PHE A 1 556 ? 21.570 11.387 23.323 1.00 66.94 556 PHE A C 1
ATOM 4381 O O . PHE A 1 556 ? 21.744 11.328 22.104 1.00 66.94 556 PHE A O 1
ATOM 4388 N N . SER A 1 557 ? 21.964 12.451 24.033 1.00 67.81 557 SER A N 1
ATOM 4389 C CA . SER A 1 557 ? 22.540 13.640 23.391 1.00 67.81 557 SER A CA 1
ATOM 4390 C C . SER A 1 557 ? 23.873 13.330 22.709 1.00 67.81 557 SER A C 1
ATOM 4392 O O . SER A 1 557 ? 24.082 13.751 21.575 1.00 67.81 557 SER A O 1
ATOM 4394 N N . PHE A 1 558 ? 24.727 12.508 23.330 1.00 75.94 558 PHE A N 1
ATOM 4395 C CA . PHE A 1 558 ? 26.008 12.096 22.748 1.00 75.94 558 PHE A CA 1
ATOM 4396 C C . PHE A 1 558 ? 25.830 11.310 21.450 1.00 75.94 558 PHE A C 1
ATOM 4398 O O . PHE A 1 558 ? 26.557 11.552 20.492 1.00 75.94 558 PHE A O 1
ATOM 4405 N N . VAL A 1 559 ? 24.846 10.405 21.392 1.00 73.62 559 VAL A N 1
ATOM 4406 C CA . VAL A 1 559 ? 24.535 9.639 20.172 1.00 73.62 559 VAL A CA 1
ATOM 4407 C C . VAL A 1 559 ? 24.228 10.587 19.019 1.00 73.62 559 VAL A C 1
ATOM 4409 O O . VAL A 1 559 ? 24.785 10.450 17.933 1.00 73.62 559 VAL A O 1
ATOM 4412 N N . LEU A 1 560 ? 23.381 11.584 19.267 1.00 66.06 560 LEU A N 1
ATOM 4413 C CA . LEU A 1 560 ? 22.996 12.535 18.235 1.00 66.06 560 LEU A CA 1
ATOM 4414 C C . LEU A 1 560 ? 24.128 13.494 17.855 1.00 66.06 560 LEU A C 1
ATOM 4416 O O . LEU A 1 560 ? 24.273 13.818 16.680 1.00 66.06 560 LEU A O 1
ATOM 4420 N N . GLU A 1 561 ? 24.948 13.922 18.817 1.00 71.06 561 GLU A N 1
ATOM 4421 C CA . GLU A 1 561 ? 26.144 14.719 18.535 1.00 71.06 561 GLU A CA 1
ATOM 4422 C C . GLU A 1 561 ? 27.122 13.961 17.629 1.00 71.06 561 GLU A C 1
ATOM 4424 O O . GLU A 1 561 ? 27.620 14.540 16.664 1.00 71.06 561 GLU A O 1
ATOM 4429 N N . PHE A 1 562 ? 27.360 12.669 17.885 1.00 75.81 562 PHE A N 1
ATOM 4430 C CA . PHE A 1 562 ? 28.205 11.841 17.020 1.00 75.81 562 PHE A CA 1
ATOM 4431 C C . PHE A 1 562 ? 27.600 11.641 15.627 1.00 75.81 562 PHE A C 1
ATOM 4433 O O . PHE A 1 562 ? 28.321 11.756 14.639 1.00 75.81 562 PHE A O 1
ATOM 4440 N N . GLU A 1 563 ? 26.291 11.380 15.525 1.00 68.50 563 GLU A N 1
ATOM 4441 C CA . GLU A 1 563 ? 25.594 11.256 14.232 1.00 68.50 563 GLU A CA 1
ATOM 4442 C C . GLU A 1 563 ? 25.643 12.550 13.407 1.00 68.50 563 GLU A C 1
ATOM 4444 O O . GLU A 1 563 ? 25.559 12.510 12.178 1.00 68.50 563 GLU A O 1
ATOM 4449 N N . ALA A 1 564 ? 25.768 13.695 14.077 1.00 62.59 564 ALA A N 1
ATOM 4450 C CA . ALA A 1 564 ? 25.723 15.014 13.467 1.00 62.59 564 ALA A CA 1
ATOM 4451 C C . ALA A 1 564 ? 27.102 15.687 13.327 1.00 62.59 564 ALA A C 1
ATOM 4453 O O . ALA A 1 564 ? 27.168 16.837 12.876 1.00 62.59 564 ALA A O 1
ATOM 4454 N N . ALA A 1 565 ? 28.182 15.002 13.716 1.00 70.94 565 ALA A N 1
ATOM 4455 C CA . ALA A 1 565 ? 29.551 15.484 13.592 1.00 70.94 565 ALA A CA 1
ATOM 4456 C C . ALA A 1 565 ? 30.004 15.478 12.124 1.00 70.94 565 ALA A C 1
ATOM 4458 O O . ALA A 1 565 ? 29.770 14.520 11.385 1.00 70.94 565 ALA A O 1
ATOM 4459 N N . THR A 1 566 ? 30.666 16.554 11.697 1.00 71.75 566 THR A N 1
ATOM 4460 C CA . THR A 1 566 ? 31.047 16.770 10.288 1.00 71.75 566 THR A CA 1
ATOM 4461 C C . THR A 1 566 ? 32.554 16.760 10.048 1.00 71.75 566 THR A C 1
ATOM 4463 O O . THR A 1 566 ? 32.992 16.656 8.903 1.00 71.75 566 THR A O 1
ATOM 4466 N N . SER A 1 567 ? 33.361 16.825 11.111 1.00 79.50 567 SER A N 1
ATOM 4467 C CA . SER A 1 567 ? 34.823 16.777 11.038 1.00 79.50 567 SER A CA 1
ATOM 4468 C C . SER A 1 567 ? 35.420 15.829 12.081 1.00 79.50 567 SER A C 1
ATOM 4470 O O . SER A 1 567 ? 34.809 15.538 13.110 1.00 79.50 567 SER A O 1
ATOM 4472 N N . ARG A 1 568 ? 36.653 15.364 11.839 1.00 81.75 568 ARG A N 1
ATOM 4473 C CA . ARG A 1 568 ? 37.396 14.530 12.803 1.00 81.75 568 ARG A CA 1
ATOM 4474 C C . ARG A 1 568 ? 37.676 15.263 14.118 1.00 81.75 568 ARG A C 1
ATOM 4476 O O . ARG A 1 568 ? 37.633 14.650 15.179 1.00 81.75 568 ARG A O 1
ATOM 4483 N N . GLU A 1 569 ? 37.900 16.573 14.055 1.00 83.00 569 GLU A N 1
ATOM 4484 C CA . GLU A 1 569 ? 38.092 17.420 15.238 1.00 83.00 569 GLU A CA 1
ATOM 4485 C C . GLU A 1 569 ? 36.827 17.474 16.106 1.00 83.00 569 GLU A C 1
ATOM 4487 O O . GLU A 1 569 ? 36.911 17.315 17.326 1.00 83.00 569 GLU A O 1
ATOM 4492 N N . GLU A 1 570 ? 35.644 17.624 15.491 1.00 79.88 570 GLU A N 1
ATOM 4493 C CA . GLU A 1 570 ? 34.365 17.580 16.212 1.00 79.88 570 GLU A CA 1
ATOM 4494 C C . GLU A 1 570 ? 34.153 16.218 16.876 1.00 79.88 570 GLU A C 1
ATOM 4496 O O . GLU A 1 570 ? 33.808 16.153 18.057 1.00 79.88 570 GLU A O 1
ATOM 4501 N N . VAL A 1 571 ? 34.418 15.134 16.142 1.00 81.88 571 VAL A N 1
ATOM 4502 C CA . VAL A 1 571 ? 34.327 13.764 16.662 1.00 81.88 571 VAL A CA 1
ATOM 4503 C C . VAL A 1 571 ? 35.238 13.570 17.878 1.00 81.88 571 VAL A C 1
ATOM 4505 O O . VAL A 1 571 ? 34.791 13.037 18.895 1.00 81.88 571 VAL A O 1
ATOM 4508 N N . GLY A 1 572 ? 36.484 14.051 17.817 1.00 85.62 572 GLY A N 1
ATOM 4509 C CA . GLY A 1 572 ? 37.427 13.998 18.937 1.00 85.62 572 GLY A CA 1
ATOM 4510 C C . GLY A 1 572 ? 36.946 14.779 20.165 1.00 85.62 572 GLY A C 1
ATOM 4511 O O . GLY A 1 572 ? 36.999 14.267 21.284 1.00 85.62 572 GLY A O 1
ATOM 4512 N N . ALA A 1 573 ? 36.412 15.988 19.973 1.00 83.12 573 ALA A N 1
ATOM 4513 C CA . ALA A 1 573 ? 35.886 16.803 21.069 1.00 83.12 573 ALA A CA 1
ATOM 4514 C C . ALA A 1 573 ? 34.658 16.159 21.741 1.00 83.12 573 ALA A C 1
ATOM 4516 O O . ALA A 1 573 ? 34.576 16.102 22.973 1.00 83.12 573 ALA A O 1
ATOM 4517 N N . ILE A 1 574 ? 33.720 15.633 20.946 1.00 84.44 574 ILE A N 1
ATOM 4518 C CA . ILE A 1 574 ? 32.532 14.927 21.449 1.00 84.44 574 ILE A CA 1
ATOM 4519 C C . ILE A 1 574 ? 32.957 13.658 22.194 1.00 84.44 574 ILE A C 1
ATOM 4521 O O . ILE A 1 574 ? 32.494 13.423 23.312 1.00 84.44 574 ILE A O 1
ATOM 4525 N N . ALA A 1 575 ? 33.899 12.889 21.636 1.00 87.62 575 ALA A N 1
ATOM 4526 C CA . ALA A 1 575 ? 34.444 11.693 22.269 1.00 87.62 575 ALA A CA 1
ATOM 4527 C C . ALA A 1 575 ? 35.068 11.989 23.630 1.00 87.62 575 ALA A C 1
ATOM 4529 O O . ALA A 1 575 ? 34.747 11.302 24.596 1.00 87.62 575 ALA A O 1
ATOM 4530 N N . GLN A 1 576 ? 35.876 13.043 23.755 1.00 88.25 576 GLN A N 1
ATOM 4531 C CA . GLN A 1 576 ? 36.467 13.428 25.036 1.00 88.25 576 GLN A CA 1
ATOM 4532 C C . GLN A 1 576 ? 35.389 13.709 26.094 1.00 88.25 576 GLN A C 1
ATOM 4534 O O . GLN A 1 576 ? 35.431 13.140 27.187 1.00 88.25 576 GLN A O 1
ATOM 4539 N N . ARG A 1 577 ? 34.372 14.515 25.754 1.00 88.31 577 ARG A N 1
ATOM 4540 C CA . ARG A 1 577 ? 33.258 14.824 26.671 1.00 88.31 577 ARG A CA 1
ATOM 4541 C C . ARG A 1 577 ? 32.445 13.583 27.036 1.00 88.31 577 ARG A C 1
ATOM 4543 O O . ARG A 1 577 ? 32.081 13.415 28.201 1.00 88.31 577 ARG A O 1
ATOM 4550 N N . CYS A 1 578 ? 32.180 12.718 26.059 1.00 86.56 578 CYS A N 1
ATOM 4551 C CA . CYS A 1 578 ? 31.477 11.456 26.264 1.00 86.56 578 CYS A CA 1
ATOM 4552 C C . CYS A 1 578 ? 32.268 10.541 27.207 1.00 86.56 578 CYS A C 1
ATOM 4554 O O . CYS A 1 578 ? 31.708 9.994 28.153 1.00 86.56 578 CYS A O 1
ATOM 4556 N N . MET A 1 579 ? 33.582 10.406 27.019 1.00 89.69 579 MET A N 1
ATOM 4557 C CA . MET A 1 579 ? 34.412 9.565 27.886 1.00 89.69 579 MET A CA 1
ATOM 4558 C C . MET A 1 579 ? 34.523 10.139 29.306 1.00 89.69 579 MET A C 1
ATOM 4560 O O . MET A 1 579 ? 34.541 9.386 30.278 1.00 89.69 579 MET A O 1
ATOM 4564 N N . ASP A 1 580 ? 34.534 11.463 29.467 1.00 85.38 580 ASP A N 1
ATOM 4565 C CA . ASP A 1 580 ? 34.515 12.109 30.789 1.00 85.38 580 ASP A CA 1
ATOM 4566 C C . ASP A 1 580 ? 33.144 12.004 31.481 1.00 85.38 580 ASP A C 1
ATOM 4568 O O . ASP A 1 580 ? 33.047 12.063 32.711 1.00 85.38 580 ASP A O 1
ATOM 4572 N N . PHE A 1 581 ? 32.067 11.842 30.707 1.00 84.38 581 PHE A N 1
ATOM 4573 C CA . PHE A 1 581 ? 30.742 11.504 31.217 1.00 84.38 581 PHE A CA 1
ATOM 4574 C C . PHE A 1 581 ? 30.680 10.073 31.736 1.00 84.38 581 PHE A C 1
ATOM 4576 O O . PHE A 1 581 ? 30.359 9.881 32.912 1.00 84.38 581 PHE A O 1
ATOM 4583 N N . VAL A 1 582 ? 31.050 9.107 30.895 1.00 85.19 582 VAL A N 1
ATOM 4584 C CA . VAL A 1 582 ? 31.007 7.675 31.223 1.00 85.19 582 VAL A CA 1
ATOM 4585 C C . VAL A 1 582 ? 31.978 7.329 32.362 1.00 85.19 582 VAL A C 1
ATOM 4587 O O . VAL A 1 582 ? 31.712 6.431 33.152 1.00 85.19 582 VAL A O 1
ATOM 4590 N N . ALA A 1 583 ? 33.069 8.083 32.533 1.00 83.75 583 ALA A N 1
ATOM 4591 C CA . ALA A 1 583 ? 33.971 7.925 33.678 1.00 83.75 583 ALA A CA 1
ATOM 4592 C C . ALA A 1 583 ? 33.349 8.333 35.031 1.00 83.75 583 ALA A C 1
ATOM 4594 O O . ALA A 1 583 ? 33.823 7.899 36.079 1.00 83.75 583 ALA A O 1
ATOM 4595 N N . LYS A 1 584 ? 32.320 9.192 35.033 1.00 82.31 584 LYS A N 1
ATOM 4596 C CA . LYS A 1 584 ? 31.706 9.742 36.258 1.00 82.31 584 LYS A CA 1
ATOM 4597 C C . LYS A 1 584 ? 30.347 9.128 36.590 1.00 82.31 584 LYS A C 1
ATOM 4599 O O . LYS A 1 584 ? 29.887 9.278 37.720 1.00 82.31 584 LYS A O 1
ATOM 4604 N N . ARG A 1 585 ? 29.665 8.535 35.609 1.00 78.81 585 ARG A N 1
ATOM 4605 C CA . ARG A 1 585 ? 28.297 8.012 35.728 1.00 78.81 585 ARG A CA 1
ATOM 4606 C C . ARG A 1 585 ? 28.129 6.787 34.838 1.00 78.81 585 ARG A C 1
ATOM 4608 O O . ARG A 1 585 ? 28.759 6.694 33.791 1.00 78.81 585 ARG A O 1
ATOM 4615 N N . GLU A 1 586 ? 27.255 5.872 35.243 1.00 77.81 586 GLU A N 1
ATOM 4616 C CA . GLU A 1 586 ? 26.898 4.734 34.401 1.00 77.81 586 GLU A CA 1
ATOM 4617 C C . GLU A 1 586 ? 26.007 5.203 33.237 1.00 77.81 586 GLU A C 1
ATOM 4619 O O . GLU A 1 586 ? 24.979 5.830 33.499 1.00 77.81 586 GLU A O 1
ATOM 4624 N N . PRO A 1 587 ? 26.376 4.923 31.973 1.00 79.94 587 PRO A N 1
ATOM 4625 C CA . PRO A 1 587 ? 25.574 5.325 30.829 1.00 79.94 587 PRO A CA 1
ATOM 4626 C C . PRO A 1 587 ? 24.293 4.491 30.739 1.00 79.94 587 PRO A C 1
ATOM 4628 O O . PRO A 1 587 ? 24.276 3.290 31.028 1.00 79.94 587 PRO A O 1
ATOM 4631 N N . GLY A 1 588 ? 23.212 5.110 30.297 1.00 77.19 588 GLY A N 1
ATOM 4632 C CA . GLY A 1 588 ? 21.954 4.455 29.963 1.00 77.19 588 GLY A CA 1
ATOM 4633 C C . GLY A 1 588 ? 22.045 3.585 28.710 1.00 77.19 588 GLY A C 1
ATOM 4634 O O . GLY A 1 588 ? 23.030 3.577 27.965 1.00 77.19 588 GLY A O 1
ATOM 4635 N N . ARG A 1 589 ? 20.981 2.810 28.475 1.00 75.81 589 ARG A N 1
ATOM 4636 C CA . ARG A 1 589 ? 20.947 1.735 27.466 1.00 75.81 589 ARG A CA 1
ATOM 4637 C C . ARG A 1 589 ? 21.264 2.219 26.050 1.00 75.81 589 ARG A C 1
ATOM 4639 O O . ARG A 1 589 ? 21.936 1.508 25.310 1.00 75.81 589 ARG A O 1
ATOM 4646 N N . GLN A 1 590 ? 20.827 3.422 25.681 1.00 74.56 590 GLN A N 1
ATOM 4647 C CA . GLN A 1 590 ? 21.022 3.980 24.339 1.00 74.56 590 GLN A CA 1
ATOM 4648 C C . GLN A 1 590 ? 22.493 4.290 24.047 1.00 74.56 590 GLN A C 1
ATOM 4650 O O . GLN A 1 590 ? 23.020 3.835 23.034 1.00 74.56 590 GLN A O 1
ATOM 4655 N N . LEU A 1 591 ? 23.181 4.991 24.953 1.00 79.88 591 LEU A N 1
ATOM 4656 C CA . LEU A 1 591 ? 24.607 5.276 24.792 1.00 79.88 591 LEU A CA 1
ATOM 4657 C C . LEU A 1 591 ? 25.457 4.011 24.934 1.00 79.88 591 LEU A C 1
ATOM 4659 O O . LEU A 1 591 ? 26.412 3.851 24.181 1.00 79.88 591 LEU A O 1
ATOM 4663 N N . LYS A 1 592 ? 25.085 3.074 25.820 1.00 84.50 592 LYS A N 1
ATOM 4664 C CA . LYS A 1 592 ? 25.719 1.742 25.881 1.00 84.50 592 LYS A CA 1
ATOM 4665 C C . LYS A 1 592 ? 25.627 1.022 24.535 1.00 84.50 592 LYS A C 1
ATOM 4667 O O . LYS A 1 592 ? 26.638 0.564 24.018 1.00 84.50 592 LYS A O 1
ATOM 4672 N N . SER A 1 593 ? 24.432 0.980 23.948 1.00 79.81 593 SER A N 1
ATOM 4673 C CA . SER A 1 593 ? 24.183 0.348 22.646 1.00 79.81 593 SER A CA 1
ATOM 4674 C C . SER A 1 593 ? 24.984 1.017 21.528 1.00 79.81 593 SER A C 1
ATOM 4676 O O . SER A 1 593 ? 25.608 0.335 20.719 1.00 79.81 593 SER A O 1
ATOM 4678 N N . PHE A 1 594 ? 25.017 2.353 21.512 1.00 81.94 594 PHE A N 1
ATOM 4679 C CA . PHE A 1 594 ? 25.791 3.119 20.540 1.00 81.94 594 PHE A CA 1
ATOM 4680 C C . PHE A 1 594 ? 27.296 2.877 20.678 1.00 81.94 594 PHE A C 1
ATOM 4682 O O . PHE A 1 594 ? 27.950 2.569 19.689 1.00 81.94 594 PHE A O 1
ATOM 4689 N N . LEU A 1 595 ? 27.853 2.967 21.889 1.00 86.00 595 LEU A N 1
ATOM 4690 C CA . LEU A 1 595 ? 29.280 2.730 22.124 1.00 86.00 595 LEU A CA 1
ATOM 4691 C C . LEU A 1 595 ? 29.676 1.285 21.813 1.00 86.00 595 LEU A C 1
ATOM 4693 O O . LEU A 1 595 ? 30.759 1.064 21.278 1.00 86.00 595 LEU A O 1
ATOM 4697 N N . ALA A 1 596 ? 28.812 0.312 22.109 1.00 84.81 596 ALA A N 1
ATOM 4698 C CA . ALA A 1 596 ? 29.042 -1.089 21.775 1.00 84.81 596 ALA A CA 1
ATOM 4699 C C . ALA A 1 596 ? 29.194 -1.295 20.254 1.00 84.81 596 ALA A C 1
ATOM 4701 O O . ALA A 1 596 ? 30.158 -1.929 19.815 1.00 84.81 596 ALA A O 1
ATOM 4702 N N . LEU A 1 597 ? 28.276 -0.721 19.465 1.00 80.69 597 LEU A N 1
ATOM 4703 C CA . LEU A 1 597 ? 28.254 -0.849 18.004 1.00 80.69 597 LEU A CA 1
ATOM 4704 C C . LEU A 1 597 ? 29.297 0.040 17.314 1.00 80.69 597 LEU A C 1
ATOM 4706 O O . LEU A 1 597 ? 30.128 -0.439 16.557 1.00 80.69 597 LEU A O 1
ATOM 4710 N N . GLU A 1 598 ? 29.284 1.342 17.586 1.00 83.44 598 GLU A N 1
ATOM 4711 C CA . GLU A 1 598 ? 30.055 2.331 16.823 1.00 83.44 598 GLU A CA 1
ATOM 4712 C C . GLU A 1 598 ? 31.393 2.688 17.482 1.00 83.44 598 GLU A C 1
ATOM 4714 O O . GLU A 1 598 ? 32.209 3.371 16.869 1.00 83.44 598 GLU A O 1
ATOM 4719 N N . GLY A 1 599 ? 31.658 2.242 18.716 1.00 86.50 599 GLY A N 1
ATOM 4720 C CA . GLY A 1 599 ? 32.824 2.676 19.491 1.00 86.50 599 GLY A CA 1
ATOM 4721 C C . GLY A 1 599 ? 34.172 2.379 18.829 1.00 86.50 599 GLY A C 1
ATOM 4722 O O . GLY A 1 599 ? 35.079 3.199 18.923 1.00 86.50 599 GLY A O 1
ATOM 4723 N N . GLU A 1 600 ? 34.312 1.259 18.112 1.00 86.44 600 GLU A N 1
ATOM 4724 C CA . GLU A 1 600 ? 35.572 0.928 17.425 1.00 86.44 600 GLU A CA 1
ATOM 4725 C C . GLU A 1 600 ? 35.794 1.837 16.215 1.00 86.44 600 GLU A C 1
ATOM 4727 O O . GLU A 1 600 ? 36.868 2.408 16.022 1.00 86.44 600 GLU A O 1
ATOM 4732 N N . LYS A 1 601 ? 34.738 2.037 15.424 1.00 84.62 601 LYS A N 1
ATOM 4733 C CA . LYS A 1 601 ? 34.762 2.962 14.295 1.00 84.62 601 LYS A CA 1
ATOM 4734 C C . LYS A 1 601 ? 35.038 4.383 14.776 1.00 84.62 601 LYS A C 1
ATOM 4736 O O . LYS A 1 601 ? 35.886 5.062 14.205 1.00 84.62 601 LYS A O 1
ATOM 4741 N N . LEU A 1 602 ? 34.392 4.799 15.861 1.00 85.88 602 LEU A N 1
ATOM 4742 C CA . LEU A 1 602 ? 34.630 6.081 16.503 1.00 85.88 602 LEU A CA 1
ATOM 4743 C C . LEU A 1 602 ? 36.101 6.216 16.921 1.00 85.88 602 LEU A C 1
ATOM 4745 O O . LEU A 1 602 ? 36.757 7.177 16.523 1.00 85.88 602 LEU A O 1
ATOM 4749 N N . ALA A 1 603 ? 36.650 5.224 17.628 1.00 88.75 603 ALA A N 1
ATOM 4750 C CA . ALA A 1 603 ? 38.056 5.197 18.028 1.00 88.75 603 ALA A CA 1
ATOM 4751 C C . ALA A 1 603 ? 39.008 5.308 16.825 1.00 88.75 603 ALA A C 1
ATOM 4753 O O . ALA A 1 603 ? 39.977 6.058 16.888 1.00 88.75 603 ALA A O 1
ATOM 4754 N N . SER A 1 604 ? 38.703 4.643 15.705 1.00 88.38 604 SER A N 1
ATOM 4755 C CA . SER A 1 604 ? 39.514 4.708 14.477 1.00 88.38 604 SER A CA 1
ATOM 4756 C C . SER A 1 604 ? 39.529 6.086 13.797 1.00 88.38 604 SER A C 1
ATOM 4758 O O . SER A 1 604 ? 40.412 6.370 12.989 1.00 88.38 604 SER A O 1
ATOM 4760 N N . THR A 1 605 ? 38.559 6.950 14.114 1.00 86.88 605 THR A N 1
ATOM 4761 C CA . THR A 1 605 ? 38.448 8.308 13.554 1.00 86.88 605 THR A CA 1
ATOM 4762 C C . THR A 1 605 ? 39.058 9.399 14.438 1.00 86.88 605 THR A C 1
ATOM 4764 O O . THR A 1 605 ? 39.166 10.541 13.991 1.00 86.88 605 THR A O 1
ATOM 4767 N N . ILE A 1 606 ? 39.463 9.059 15.667 1.00 90.88 606 ILE A N 1
ATOM 4768 C CA . ILE A 1 606 ? 40.038 9.981 16.653 1.00 90.88 606 ILE A CA 1
ATOM 4769 C C . ILE A 1 606 ? 41.562 10.017 16.499 1.00 90.88 606 ILE A C 1
ATOM 4771 O O . ILE A 1 606 ? 42.216 8.983 16.565 1.00 90.88 606 ILE A O 1
ATOM 4775 N N . GLU A 1 607 ? 42.139 11.212 16.349 1.00 88.12 607 GLU A N 1
ATOM 4776 C CA . GLU A 1 607 ? 43.596 11.384 16.186 1.00 88.12 607 GLU A CA 1
ATOM 4777 C C . GLU A 1 607 ? 44.396 11.162 17.480 1.00 88.12 607 GLU A C 1
ATOM 4779 O O . GLU A 1 607 ? 45.565 10.794 17.437 1.00 88.12 607 GLU A O 1
ATOM 4784 N N . CYS A 1 608 ? 43.791 11.396 18.647 1.00 90.88 608 CYS A N 1
ATOM 4785 C CA . CYS A 1 608 ? 44.456 11.199 19.932 1.00 90.88 608 CYS A CA 1
ATOM 4786 C C . CYS A 1 608 ? 44.393 9.726 20.360 1.00 90.88 608 CYS A C 1
ATOM 4788 O O . CYS A 1 608 ? 43.354 9.273 20.846 1.00 90.88 608 CYS A O 1
ATOM 4790 N N . ASP A 1 609 ? 45.520 9.016 20.271 1.00 90.81 609 ASP A N 1
ATOM 4791 C CA . ASP A 1 609 ? 45.632 7.592 20.629 1.00 90.81 609 ASP A CA 1
ATOM 4792 C C . ASP A 1 609 ? 45.098 7.273 22.034 1.00 90.81 609 ASP A C 1
ATOM 4794 O O . ASP A 1 609 ? 44.378 6.295 22.230 1.00 90.81 609 ASP A O 1
ATOM 4798 N N . ALA A 1 610 ? 45.394 8.125 23.022 1.00 91.44 610 ALA A N 1
ATOM 4799 C CA . ALA A 1 610 ? 44.933 7.929 24.397 1.00 91.44 610 ALA A CA 1
ATOM 4800 C C . ALA A 1 610 ? 43.404 8.029 24.526 1.00 91.44 610 ALA A C 1
ATOM 4802 O O . ALA A 1 610 ? 42.791 7.288 25.296 1.00 91.44 610 ALA A O 1
ATOM 4803 N N . LEU A 1 611 ? 42.773 8.937 23.776 1.00 91.44 611 LEU A N 1
ATOM 4804 C CA . LEU A 1 611 ? 41.320 9.070 23.758 1.00 91.44 611 LEU A CA 1
ATOM 4805 C C . LEU A 1 611 ? 40.672 7.931 22.967 1.00 91.44 611 LEU A C 1
ATOM 4807 O O . LEU A 1 611 ? 39.689 7.365 23.438 1.00 91.44 611 LEU A O 1
ATOM 4811 N N . ALA A 1 612 ? 41.239 7.563 21.816 1.00 90.25 612 ALA A N 1
ATOM 4812 C CA . ALA A 1 612 ? 40.791 6.413 21.038 1.00 90.25 612 ALA A CA 1
ATOM 4813 C C . ALA A 1 612 ? 40.790 5.139 21.897 1.00 90.25 612 ALA A C 1
ATOM 4815 O O . ALA A 1 612 ? 39.798 4.412 21.925 1.00 90.25 612 ALA A O 1
ATOM 4816 N N . GLU A 1 613 ? 41.843 4.920 22.687 1.00 92.62 613 GLU A N 1
ATOM 4817 C CA . GLU A 1 613 ? 41.926 3.762 23.576 1.00 92.62 613 GLU A CA 1
ATOM 4818 C C . GLU A 1 613 ? 40.910 3.812 24.724 1.00 92.62 613 GLU A C 1
ATOM 4820 O O . GLU A 1 613 ? 40.287 2.799 25.048 1.00 92.62 613 GLU A O 1
ATOM 4825 N N . ARG A 1 614 ? 40.641 4.997 25.291 1.00 91.81 614 ARG A N 1
ATOM 4826 C CA . ARG A 1 614 ? 39.540 5.168 26.258 1.00 91.81 614 ARG A CA 1
ATOM 4827 C C . ARG A 1 614 ? 38.187 4.803 25.649 1.00 91.81 614 ARG A C 1
ATOM 4829 O O . ARG A 1 614 ? 37.396 4.135 26.314 1.00 91.81 614 ARG A O 1
ATOM 4836 N N . VAL A 1 615 ? 37.924 5.210 24.405 1.00 90.06 615 VAL A N 1
ATOM 4837 C CA . VAL A 1 615 ? 36.688 4.858 23.687 1.00 90.06 615 VAL A CA 1
ATOM 4838 C C . VAL A 1 615 ? 36.576 3.344 23.513 1.00 90.06 615 VAL A C 1
ATOM 4840 O O . VAL A 1 615 ? 35.519 2.792 23.818 1.00 90.06 615 VAL A O 1
ATOM 4843 N N . ARG A 1 616 ? 37.655 2.652 23.117 1.00 91.19 616 ARG A N 1
ATOM 4844 C CA . ARG A 1 616 ? 37.664 1.179 23.012 1.00 91.19 616 ARG A CA 1
ATOM 4845 C C . ARG A 1 616 ? 37.385 0.497 24.350 1.00 91.19 616 ARG A C 1
ATOM 4847 O O . ARG A 1 616 ? 36.594 -0.442 24.417 1.00 91.19 616 ARG A O 1
ATOM 4854 N N . LEU A 1 617 ? 37.983 0.992 25.432 1.00 89.69 617 LEU A N 1
ATOM 4855 C CA . LEU A 1 617 ? 37.788 0.438 26.772 1.00 89.69 617 LEU A CA 1
ATOM 4856 C C . LEU A 1 617 ? 36.331 0.601 27.233 1.00 89.69 617 LEU A C 1
ATOM 4858 O O . LEU A 1 617 ? 35.717 -0.351 27.719 1.00 89.69 617 LEU A O 1
ATOM 4862 N N . HIS A 1 618 ? 35.737 1.775 27.006 1.00 87.62 618 HIS A N 1
ATOM 4863 C CA . HIS A 1 618 ? 34.328 2.019 27.313 1.00 87.62 618 HIS A CA 1
ATOM 4864 C C . HIS A 1 618 ? 33.362 1.278 26.384 1.00 87.62 618 HIS A C 1
ATOM 4866 O O . HIS A 1 618 ? 32.305 0.863 26.853 1.00 87.62 618 HIS A O 1
ATOM 4872 N N . ARG A 1 619 ? 33.723 1.044 25.115 1.00 88.38 619 ARG A N 1
ATOM 4873 C CA . ARG A 1 619 ? 33.004 0.121 24.226 1.00 88.38 619 ARG A CA 1
ATOM 4874 C C . ARG A 1 619 ? 32.942 -1.274 24.841 1.00 88.38 619 ARG A C 1
ATOM 4876 O O . ARG A 1 619 ? 31.851 -1.814 24.980 1.00 88.38 619 ARG A O 1
ATOM 4883 N N . ASN A 1 620 ? 34.083 -1.835 25.239 1.00 85.81 620 ASN A N 1
ATOM 4884 C CA . ASN A 1 620 ? 34.130 -3.179 25.823 1.00 85.81 620 ASN A CA 1
ATOM 4885 C C . ASN A 1 620 ? 33.299 -3.247 27.112 1.00 85.81 620 ASN A C 1
ATOM 4887 O O . ASN A 1 620 ? 32.490 -4.154 27.281 1.00 85.81 620 ASN A O 1
ATOM 4891 N N . HIS A 1 621 ? 33.400 -2.223 27.967 1.00 85.62 621 HIS A N 1
ATOM 4892 C CA . HIS A 1 621 ? 32.563 -2.135 29.163 1.00 85.62 621 HIS A CA 1
ATOM 4893 C C . HIS A 1 621 ? 31.065 -2.024 28.841 1.00 85.62 621 HIS A C 1
ATOM 4895 O O . HIS A 1 621 ? 30.235 -2.589 29.550 1.00 85.62 621 HIS A O 1
ATOM 4901 N N . ALA A 1 622 ? 30.703 -1.289 27.785 1.00 84.06 622 ALA A N 1
ATOM 4902 C CA . ALA A 1 622 ? 29.323 -1.176 27.339 1.00 84.06 622 ALA A CA 1
ATOM 4903 C C . ALA A 1 622 ? 28.781 -2.530 26.865 1.00 84.06 622 ALA A C 1
ATOM 4905 O O . ALA A 1 622 ? 27.675 -2.881 27.264 1.00 84.06 622 ALA A O 1
ATOM 4906 N N . VAL A 1 623 ? 29.569 -3.304 26.108 1.00 81.12 623 VAL A N 1
ATOM 4907 C CA . VAL A 1 623 ? 29.224 -4.676 25.691 1.00 81.12 623 VAL A CA 1
ATOM 4908 C C . VAL A 1 623 ? 28.962 -5.564 26.910 1.00 81.12 623 VAL A C 1
ATOM 4910 O O . VAL A 1 623 ? 27.881 -6.139 27.011 1.00 81.12 623 VAL A O 1
ATOM 4913 N N . ASP A 1 624 ? 29.872 -5.598 27.889 1.00 80.88 624 ASP A N 1
ATOM 4914 C CA . ASP A 1 624 ? 29.705 -6.412 29.107 1.00 80.88 624 ASP A CA 1
ATOM 4915 C C . ASP A 1 624 ? 28.432 -6.049 29.893 1.00 80.88 624 ASP A C 1
ATOM 4917 O O . ASP A 1 624 ? 27.757 -6.910 30.458 1.00 80.88 624 ASP A O 1
ATOM 4921 N N . ARG A 1 625 ? 28.087 -4.757 29.920 1.00 81.62 625 ARG A N 1
ATOM 4922 C CA . ARG A 1 625 ? 26.946 -4.204 30.666 1.00 81.62 625 ARG A CA 1
ATOM 4923 C C . ARG A 1 625 ? 25.617 -4.255 29.917 1.00 81.62 625 ARG A C 1
ATOM 4925 O O . ARG A 1 625 ? 24.609 -3.855 30.502 1.00 81.62 625 ARG A O 1
ATOM 4932 N N . LEU A 1 626 ? 25.592 -4.677 28.651 1.00 81.88 626 LEU A N 1
ATOM 4933 C CA . LEU A 1 626 ? 24.335 -4.842 27.916 1.00 81.88 626 LEU A CA 1
ATOM 4934 C C . LEU A 1 626 ? 23.536 -6.039 28.432 1.00 81.88 626 LEU A C 1
ATOM 4936 O O . LEU A 1 626 ? 22.309 -5.981 28.390 1.00 81.88 626 LEU A O 1
ATOM 4940 N N . ARG A 1 627 ? 24.210 -7.087 28.932 1.00 84.31 627 ARG A N 1
ATOM 4941 C CA . ARG A 1 627 ? 23.577 -8.322 29.410 1.00 84.31 627 ARG A CA 1
ATOM 4942 C C . ARG A 1 627 ? 22.592 -8.048 30.550 1.00 84.31 627 ARG A C 1
ATOM 4944 O O . ARG A 1 627 ? 22.945 -7.425 31.548 1.00 84.31 627 ARG A O 1
ATOM 4951 N N . ASP A 1 628 ? 21.384 -8.584 30.419 1.00 84.31 628 ASP A N 1
ATOM 4952 C CA . ASP A 1 628 ? 20.326 -8.495 31.422 1.00 84.31 628 ASP A CA 1
ATOM 4953 C C . ASP A 1 628 ? 20.063 -9.881 32.031 1.00 84.31 628 ASP A C 1
ATOM 4955 O O . ASP A 1 628 ? 19.386 -10.727 31.445 1.00 84.31 628 ASP A O 1
ATOM 4959 N N . GLU A 1 629 ? 20.604 -10.126 33.229 1.00 83.56 629 GLU A N 1
ATOM 4960 C CA . GLU A 1 629 ? 20.427 -11.398 33.947 1.00 83.56 629 GLU A CA 1
ATOM 4961 C C . GLU A 1 629 ? 18.949 -11.716 34.228 1.00 83.56 629 GLU A C 1
ATOM 4963 O O . GLU A 1 629 ? 18.539 -12.875 34.165 1.00 83.56 629 GLU A O 1
ATOM 4968 N N . ARG A 1 630 ? 18.111 -10.695 34.459 1.00 83.56 630 ARG A N 1
ATOM 4969 C CA . ARG A 1 630 ? 16.672 -10.900 34.698 1.00 83.56 630 ARG A CA 1
ATOM 4970 C C . ARG A 1 630 ? 15.962 -11.339 33.428 1.00 83.56 630 ARG A C 1
ATOM 4972 O O . ARG A 1 630 ? 15.046 -12.160 33.492 1.00 83.56 630 ARG A O 1
ATOM 4979 N N . ALA A 1 631 ? 16.377 -10.807 32.281 1.00 84.50 631 ALA A N 1
ATOM 4980 C CA . ALA A 1 631 ? 15.857 -11.247 30.997 1.00 84.50 631 ALA A CA 1
ATOM 4981 C C . ALA A 1 631 ? 16.259 -12.693 30.693 1.00 84.50 631 ALA A C 1
ATOM 4983 O O . ALA A 1 631 ? 15.425 -13.461 30.219 1.00 84.50 631 ALA A O 1
ATOM 4984 N N . VAL A 1 632 ? 17.489 -13.097 31.028 1.00 84.19 632 VAL A N 1
ATOM 4985 C CA . VAL A 1 632 ? 17.934 -14.495 30.904 1.00 84.19 632 VAL A CA 1
ATOM 4986 C C . VAL A 1 632 ? 17.050 -15.432 31.732 1.00 84.19 632 VAL A C 1
ATOM 4988 O O . VAL A 1 632 ? 16.551 -16.432 31.214 1.00 84.19 632 VAL A O 1
ATOM 4991 N N . GLU A 1 633 ? 16.795 -15.089 32.996 1.00 80.75 633 GLU A N 1
ATOM 4992 C CA . GLU A 1 633 ? 15.900 -15.861 33.868 1.00 80.75 633 GLU A CA 1
ATOM 4993 C C . GLU A 1 633 ? 14.443 -15.868 33.375 1.00 80.75 633 GLU A C 1
ATOM 4995 O O . GLU A 1 633 ? 13.727 -16.859 33.540 1.00 80.75 633 GLU A O 1
ATOM 5000 N N . ALA A 1 634 ? 13.965 -14.764 32.795 1.00 81.31 634 ALA A N 1
ATOM 5001 C CA . ALA A 1 634 ? 12.634 -14.691 32.197 1.00 81.31 634 ALA A CA 1
ATOM 5002 C C . ALA A 1 634 ? 12.521 -15.616 30.979 1.00 81.31 634 ALA A C 1
ATOM 5004 O O . ALA A 1 634 ? 11.589 -16.415 30.919 1.00 81.31 634 ALA A O 1
ATOM 5005 N N . VAL A 1 635 ? 13.502 -15.580 30.074 1.00 84.12 635 VAL A N 1
ATOM 5006 C CA . VAL A 1 635 ? 13.547 -16.436 28.881 1.00 84.12 635 VAL A CA 1
ATOM 5007 C C . VAL A 1 635 ? 13.597 -17.917 29.261 1.00 84.12 635 VAL A C 1
ATOM 5009 O O . VAL A 1 635 ? 12.845 -18.701 28.686 1.00 84.12 635 VAL A O 1
ATOM 5012 N N . ASP A 1 636 ? 14.386 -18.324 30.266 1.00 78.69 636 ASP A N 1
ATOM 5013 C CA . ASP A 1 636 ? 14.388 -19.734 30.699 1.00 78.69 636 ASP A CA 1
ATOM 5014 C C . ASP A 1 636 ? 13.042 -20.169 31.308 1.00 78.69 636 ASP A C 1
ATOM 5016 O O . ASP A 1 636 ? 12.607 -21.303 31.099 1.00 78.69 636 ASP A O 1
ATOM 5020 N N . ARG A 1 637 ? 12.341 -19.283 32.030 1.00 77.44 637 ARG A N 1
ATOM 5021 C CA . ARG A 1 637 ? 10.993 -19.576 32.554 1.00 77.44 637 ARG A CA 1
ATOM 5022 C C . ARG A 1 637 ? 9.955 -19.689 31.439 1.00 77.44 637 ARG A C 1
ATOM 5024 O O . ARG A 1 637 ? 9.180 -20.643 31.426 1.00 77.44 637 ARG A O 1
ATOM 5031 N N . GLU A 1 638 ? 9.954 -18.737 30.514 1.00 81.00 638 GLU A N 1
ATOM 5032 C CA . GLU A 1 638 ? 9.064 -18.699 29.350 1.00 81.00 638 GLU A CA 1
ATOM 5033 C C . GLU A 1 638 ? 9.251 -19.929 28.453 1.00 81.00 638 GLU A C 1
ATOM 5035 O O . GLU A 1 638 ? 8.270 -20.541 28.032 1.00 81.00 638 GLU A O 1
ATOM 5040 N N . ARG A 1 639 ? 10.502 -20.356 28.245 1.00 80.44 639 ARG A N 1
ATOM 5041 C CA . ARG A 1 639 ? 10.842 -21.578 27.509 1.00 80.44 639 ARG A CA 1
ATOM 5042 C C . ARG A 1 639 ? 10.156 -22.798 28.100 1.00 80.44 639 ARG A C 1
ATOM 5044 O O . ARG A 1 639 ? 9.502 -23.538 27.378 1.00 80.44 639 ARG A O 1
ATOM 5051 N N . ARG A 1 640 ? 10.246 -22.978 29.423 1.00 71.06 640 ARG A N 1
ATOM 5052 C CA . ARG A 1 640 ? 9.611 -24.106 30.129 1.00 71.06 640 ARG A CA 1
ATOM 5053 C C . ARG A 1 640 ? 8.086 -24.084 30.008 1.00 71.06 640 ARG A C 1
ATOM 5055 O O . ARG A 1 640 ? 7.465 -25.143 30.014 1.00 71.06 640 ARG A O 1
ATOM 5062 N N . LEU A 1 641 ? 7.479 -22.900 29.917 1.00 70.19 641 LEU A N 1
ATOM 5063 C CA . LEU A 1 641 ? 6.038 -22.764 29.699 1.00 70.19 641 LEU A CA 1
ATOM 5064 C C . LEU A 1 641 ? 5.656 -23.124 28.259 1.00 70.19 641 LEU A C 1
ATOM 5066 O O . LEU A 1 641 ? 4.712 -23.885 28.053 1.00 70.19 641 LEU A O 1
ATOM 5070 N N . CYS A 1 642 ? 6.411 -22.632 27.276 1.00 70.94 642 CYS A N 1
ATOM 5071 C CA . CYS A 1 642 ? 6.211 -22.972 25.867 1.00 70.94 642 CYS A CA 1
ATOM 5072 C C . CYS A 1 642 ? 6.433 -24.470 25.626 1.00 70.94 642 CYS A C 1
ATOM 5074 O O . CYS A 1 642 ? 5.653 -25.094 24.912 1.00 70.94 642 CYS A O 1
ATOM 5076 N N . ASP A 1 643 ? 7.415 -25.079 26.298 1.00 67.44 643 ASP A N 1
ATOM 5077 C CA . ASP A 1 643 ? 7.594 -26.533 26.341 1.00 67.44 643 ASP A CA 1
ATOM 5078 C C . ASP A 1 643 ? 6.325 -27.238 26.831 1.00 67.44 643 ASP A C 1
ATOM 5080 O O . ASP A 1 643 ? 5.948 -28.268 26.285 1.00 67.44 643 ASP A O 1
ATOM 5084 N N . LEU A 1 644 ? 5.665 -26.710 27.867 1.00 64.50 644 LEU A N 1
ATOM 5085 C CA . LEU A 1 644 ? 4.439 -27.286 28.422 1.00 64.50 644 LEU A CA 1
ATOM 5086 C C . LEU A 1 644 ? 3.275 -27.229 27.423 1.00 64.50 644 LEU A C 1
ATOM 5088 O O . LEU A 1 644 ? 2.569 -28.222 27.251 1.00 64.50 644 LEU A O 1
ATOM 5092 N N . ILE A 1 645 ? 3.097 -26.083 26.759 1.00 62.31 645 ILE A N 1
ATOM 5093 C CA . ILE A 1 645 ? 2.044 -25.853 25.754 1.00 62.31 645 ILE A CA 1
ATOM 5094 C C . ILE A 1 645 ? 2.271 -26.759 24.540 1.00 62.31 645 ILE A C 1
ATOM 5096 O O . ILE A 1 645 ? 1.365 -27.468 24.101 1.00 62.31 645 ILE A O 1
ATOM 5100 N N . ASN A 1 646 ? 3.517 -26.834 24.070 1.00 58.56 646 ASN A N 1
ATOM 5101 C CA . ASN A 1 646 ? 3.925 -27.717 22.983 1.00 58.56 646 ASN A CA 1
ATOM 5102 C C . ASN A 1 646 ? 3.887 -29.211 23.368 1.00 58.56 646 ASN A C 1
ATOM 5104 O O . ASN A 1 646 ? 4.170 -30.049 22.526 1.00 58.56 646 ASN A O 1
ATOM 5108 N N . ARG A 1 647 ? 3.521 -29.587 24.602 1.00 61.28 647 ARG A N 1
ATOM 5109 C CA . ARG A 1 647 ? 3.357 -30.983 25.066 1.00 61.28 647 ARG A CA 1
ATOM 5110 C C . ARG A 1 647 ? 1.890 -31.392 25.261 1.00 61.28 647 ARG A C 1
ATOM 5112 O O . ARG A 1 647 ? 1.634 -32.312 26.036 1.00 61.28 647 ARG A O 1
ATOM 5119 N N . GLY A 1 648 ? 0.935 -30.712 24.613 1.00 53.31 648 GLY A N 1
ATOM 5120 C CA . GLY A 1 648 ? -0.491 -31.085 24.623 1.00 53.31 648 GLY A CA 1
ATOM 5121 C C . GLY A 1 648 ? -0.726 -32.601 24.477 1.00 53.31 648 GLY A C 1
ATOM 5122 O O . GLY A 1 648 ? 0.054 -33.293 23.826 1.00 53.31 648 GLY A O 1
ATOM 5123 N N . SER A 1 649 ? -1.770 -33.112 25.137 1.00 46.09 649 SER A N 1
ATOM 5124 C CA . SER A 1 649 ? -2.017 -34.540 25.408 1.00 46.09 649 SER A CA 1
ATOM 5125 C C . SER A 1 649 ? -2.351 -35.418 24.198 1.00 46.09 649 SER A C 1
ATOM 5127 O O . SER A 1 649 ? -2.396 -36.638 24.352 1.00 46.09 649 SER A O 1
ATOM 5129 N N . ASP A 1 650 ? -2.563 -34.822 23.027 1.00 55.66 650 ASP A N 1
ATOM 5130 C CA . ASP A 1 650 ? -2.921 -35.526 21.798 1.00 55.66 650 ASP A CA 1
ATOM 5131 C C . ASP A 1 650 ? -1.701 -35.614 20.869 1.00 55.66 650 ASP A C 1
ATOM 5133 O O . ASP A 1 650 ? -0.889 -34.685 20.799 1.00 55.66 650 ASP A O 1
ATOM 5137 N N . GLU A 1 651 ? -1.542 -36.736 20.158 1.00 62.06 651 GLU A N 1
ATOM 5138 C CA . GLU A 1 651 ? -0.566 -36.800 19.067 1.00 62.06 651 GLU A CA 1
ATOM 5139 C C . GLU A 1 651 ? -0.939 -35.725 18.034 1.00 62.06 651 GLU A C 1
ATOM 5141 O O . GLU A 1 651 ? -2.077 -35.739 17.549 1.00 62.06 651 GLU A O 1
ATOM 5146 N N . PRO A 1 652 ? -0.029 -34.781 17.709 1.00 62.38 652 PRO A N 1
ATOM 5147 C CA . PRO A 1 652 ? -0.331 -33.763 16.714 1.00 62.38 652 PRO A CA 1
ATOM 5148 C C . PRO A 1 652 ? -0.660 -34.460 15.396 1.00 62.38 652 PRO A C 1
ATOM 5150 O O . PRO A 1 652 ? -0.082 -35.514 15.082 1.00 62.38 652 PRO A O 1
ATOM 5153 N N . ARG A 1 653 ? -1.560 -33.879 14.587 1.00 72.50 653 ARG A N 1
ATOM 5154 C CA . ARG A 1 653 ? -1.675 -34.357 13.202 1.00 72.50 653 ARG A CA 1
ATOM 5155 C C . ARG A 1 653 ? -0.291 -34.233 12.594 1.00 72.50 653 ARG A C 1
ATOM 5157 O O . ARG A 1 653 ? 0.452 -33.342 12.969 1.00 72.50 653 ARG A O 1
ATOM 5164 N N . SER A 1 654 ? 0.074 -35.110 11.665 1.00 84.31 654 SER A N 1
ATOM 5165 C CA . SER A 1 654 ? 1.369 -35.013 10.989 1.00 84.31 654 SER A CA 1
ATOM 5166 C C . SER A 1 654 ? 1.214 -34.380 9.599 1.00 84.31 654 SER A C 1
ATOM 5168 O O . SER A 1 654 ? 1.472 -35.075 8.609 1.00 84.31 654 SER A O 1
ATOM 5170 N N . PRO A 1 655 ? 0.740 -33.113 9.457 1.00 92.44 655 PRO A N 1
ATOM 5171 C CA . PRO A 1 655 ? 0.633 -32.509 8.142 1.00 92.44 655 PRO A CA 1
ATOM 5172 C C . PRO A 1 655 ? 2.012 -32.429 7.498 1.00 92.44 655 PRO A C 1
ATOM 5174 O O . PRO A 1 655 ? 3.042 -32.232 8.156 1.00 92.44 655 PRO A O 1
ATOM 5177 N N . ARG A 1 656 ? 2.019 -32.575 6.177 1.00 95.19 656 ARG A N 1
ATOM 5178 C CA . ARG A 1 656 ? 3.213 -32.305 5.388 1.00 95.19 656 ARG A CA 1
ATOM 5179 C C . ARG A 1 656 ? 3.473 -30.802 5.411 1.00 95.19 656 ARG A C 1
ATOM 5181 O O . ARG A 1 656 ? 2.556 -30.027 5.135 1.00 95.19 656 ARG A O 1
ATOM 5188 N N . VAL A 1 657 ? 4.705 -30.407 5.719 1.00 96.56 657 VAL A N 1
ATOM 5189 C CA . VAL A 1 657 ? 5.133 -29.001 5.728 1.00 96.56 657 VAL A CA 1
ATOM 5190 C C . VAL A 1 657 ? 6.112 -28.773 4.580 1.00 96.56 657 VAL A C 1
ATOM 5192 O O . VAL A 1 657 ? 7.123 -29.470 4.484 1.00 96.56 657 VAL A O 1
ATOM 5195 N N . SER A 1 658 ? 5.821 -27.800 3.718 1.00 97.31 658 SER A N 1
ATOM 5196 C CA . SER A 1 658 ? 6.731 -27.351 2.662 1.00 97.31 658 SER A CA 1
ATOM 5197 C C . SER A 1 658 ? 7.506 -26.126 3.132 1.00 97.31 658 SER A C 1
ATOM 5199 O O . SER A 1 658 ? 6.950 -25.040 3.293 1.00 97.31 658 SER A O 1
ATOM 5201 N N . VAL A 1 659 ? 8.806 -26.295 3.334 1.00 96.12 659 VAL A N 1
ATOM 5202 C CA . VAL A 1 659 ? 9.734 -25.208 3.625 1.00 96.12 659 VAL A CA 1
ATOM 5203 C C . VAL A 1 659 ? 10.121 -24.530 2.315 1.00 96.12 659 VAL A C 1
ATOM 5205 O O . VAL A 1 659 ? 10.730 -25.161 1.454 1.00 96.12 659 VAL A O 1
ATOM 5208 N N . ILE A 1 660 ? 9.797 -23.249 2.160 1.00 95.75 660 ILE A N 1
ATOM 5209 C CA . ILE A 1 660 ? 10.236 -22.419 1.035 1.00 95.75 660 ILE A CA 1
ATOM 5210 C C . ILE A 1 660 ? 11.477 -21.628 1.450 1.00 95.75 660 ILE A C 1
ATOM 5212 O O . ILE A 1 660 ? 11.452 -20.874 2.423 1.00 95.75 660 ILE A O 1
ATOM 5216 N N . ALA A 1 661 ? 12.579 -21.830 0.732 1.00 93.19 661 ALA A N 1
ATOM 5217 C CA . ALA A 1 661 ? 13.890 -21.317 1.104 1.00 93.19 661 ALA A CA 1
ATOM 5218 C C . ALA A 1 661 ? 14.543 -20.556 -0.062 1.00 93.19 661 ALA A C 1
ATOM 5220 O O . ALA A 1 661 ? 15.214 -21.169 -0.903 1.00 93.19 661 ALA A O 1
ATOM 5221 N N . PRO A 1 662 ? 14.353 -19.226 -0.156 1.00 90.44 662 PRO A N 1
ATOM 5222 C CA . PRO A 1 662 ? 15.155 -18.410 -1.057 1.00 90.44 662 PRO A CA 1
ATOM 5223 C C . PRO A 1 662 ? 16.624 -18.454 -0.623 1.00 90.44 662 PRO A C 1
ATOM 5225 O O . PRO A 1 662 ? 16.922 -18.369 0.569 1.00 90.44 662 PRO A O 1
ATOM 5228 N N . ILE A 1 663 ? 17.549 -18.560 -1.580 1.00 86.81 663 ILE A N 1
ATOM 5229 C CA . ILE A 1 663 ? 18.980 -18.544 -1.274 1.00 86.81 663 ILE A CA 1
ATOM 5230 C C . ILE A 1 663 ? 19.768 -17.599 -2.171 1.00 86.81 663 ILE A C 1
ATOM 5232 O O . ILE A 1 663 ? 19.850 -17.787 -3.381 1.00 86.81 663 ILE A O 1
ATOM 5236 N N . HIS A 1 664 ? 20.419 -16.626 -1.540 1.00 83.50 664 HIS A N 1
ATOM 5237 C CA . HIS A 1 664 ? 21.178 -15.589 -2.235 1.00 83.50 664 HIS A CA 1
ATOM 5238 C C . HIS A 1 664 ? 22.642 -15.961 -2.477 1.00 83.50 664 HIS A C 1
ATOM 5240 O O . HIS A 1 664 ? 23.248 -15.481 -3.434 1.00 83.50 664 HIS A O 1
ATOM 5246 N N . ARG A 1 665 ? 23.242 -16.774 -1.595 1.00 84.00 665 ARG A N 1
ATOM 5247 C CA . ARG A 1 665 ? 24.694 -17.021 -1.556 1.00 84.00 665 ARG A CA 1
ATOM 5248 C C . ARG A 1 665 ? 25.010 -18.492 -1.336 1.00 84.00 665 ARG A C 1
ATOM 5250 O O . ARG A 1 665 ? 24.406 -19.143 -0.487 1.00 84.00 665 ARG A O 1
ATOM 5257 N N . ALA A 1 666 ? 26.045 -18.992 -2.017 1.00 82.75 666 ALA A N 1
ATOM 5258 C CA . ALA A 1 666 ? 26.513 -20.376 -1.855 1.00 82.75 666 ALA A CA 1
ATOM 5259 C C . ALA A 1 666 ? 26.913 -20.694 -0.405 1.00 82.75 666 ALA A C 1
ATOM 5261 O O . ALA A 1 666 ? 26.722 -21.815 0.062 1.00 82.75 666 ALA A O 1
ATOM 5262 N N . SER A 1 667 ? 27.464 -19.711 0.316 1.00 82.88 667 SER A N 1
ATOM 5263 C CA . SER A 1 667 ? 27.933 -19.876 1.697 1.00 82.88 667 SER A CA 1
ATOM 5264 C C . SER A 1 667 ? 26.825 -20.255 2.680 1.00 82.88 667 SER A C 1
ATOM 5266 O O . SER A 1 667 ? 27.111 -20.858 3.714 1.00 82.88 667 SER A O 1
ATOM 5268 N N . ASP A 1 668 ? 25.573 -19.927 2.360 1.00 86.06 668 ASP A N 1
ATOM 5269 C CA . ASP A 1 668 ? 24.437 -20.108 3.265 1.00 86.06 668 ASP A CA 1
ATOM 5270 C C . ASP A 1 668 ? 23.808 -21.505 3.129 1.00 86.06 668 ASP A C 1
ATOM 5272 O O . ASP A 1 668 ? 23.109 -21.964 4.034 1.00 86.06 668 ASP A O 1
ATOM 5276 N N . LEU A 1 669 ? 24.146 -22.251 2.067 1.00 83.06 669 LEU A N 1
ATOM 5277 C CA . LEU A 1 669 ? 23.663 -23.619 1.828 1.00 83.06 669 LEU A CA 1
ATOM 5278 C C . LEU A 1 669 ? 23.945 -24.544 3.012 1.00 83.06 669 LEU A C 1
ATOM 5280 O O . LEU A 1 669 ? 23.076 -25.289 3.459 1.00 83.06 669 LEU A O 1
ATOM 5284 N N . GLY A 1 670 ? 25.160 -24.472 3.558 1.00 82.81 670 GLY A N 1
ATOM 5285 C CA . GLY A 1 670 ? 25.550 -25.298 4.697 1.00 82.81 670 GLY A CA 1
ATOM 5286 C C . GLY A 1 670 ? 24.774 -24.960 5.972 1.00 82.81 670 GLY A C 1
ATOM 5287 O O . GLY A 1 670 ? 24.610 -25.819 6.840 1.00 82.81 670 GLY A O 1
ATOM 5288 N N . ASN A 1 671 ? 24.299 -23.721 6.123 1.00 86.62 671 ASN A N 1
ATOM 5289 C CA . ASN A 1 671 ? 23.433 -23.340 7.234 1.00 86.62 671 ASN A CA 1
ATOM 5290 C C . ASN A 1 671 ? 22.004 -23.851 7.022 1.00 86.62 671 ASN A C 1
ATOM 5292 O O . ASN A 1 671 ? 21.478 -24.523 7.908 1.00 86.62 671 ASN A O 1
ATOM 5296 N N . LEU A 1 672 ? 21.435 -23.642 5.832 1.00 88.50 672 LEU A N 1
ATOM 5297 C CA . LEU A 1 672 ? 20.117 -24.163 5.470 1.00 88.50 672 LEU A CA 1
ATOM 5298 C C . LEU A 1 672 ? 20.036 -25.688 5.652 1.00 88.50 672 LEU A C 1
ATOM 5300 O O . LEU A 1 672 ? 19.130 -26.171 6.329 1.00 88.50 672 LEU A O 1
ATOM 5304 N N . CYS A 1 673 ? 21.023 -26.443 5.151 1.00 85.19 673 CYS A N 1
ATOM 5305 C CA . CYS A 1 673 ? 21.089 -27.896 5.345 1.00 85.19 673 CYS A CA 1
ATOM 5306 C C . CYS A 1 673 ? 21.068 -28.286 6.821 1.00 85.19 673 CYS A C 1
ATOM 5308 O O . CYS A 1 673 ? 20.317 -29.178 7.207 1.00 85.19 673 CYS A O 1
ATOM 5310 N N . ARG A 1 674 ? 21.871 -27.624 7.663 1.00 85.44 674 ARG A N 1
ATOM 5311 C CA . ARG A 1 674 ? 21.900 -27.912 9.104 1.00 85.44 674 ARG A CA 1
ATOM 5312 C C . ARG A 1 674 ? 20.571 -27.573 9.772 1.00 85.44 674 ARG A C 1
ATOM 5314 O O . ARG A 1 674 ? 20.114 -28.361 10.591 1.00 85.44 674 ARG A O 1
ATOM 5321 N N . SER A 1 675 ? 19.953 -26.450 9.405 1.00 88.94 675 SER A N 1
ATOM 5322 C CA . SER A 1 675 ? 18.639 -26.026 9.901 1.00 88.94 675 SER A CA 1
ATOM 5323 C C . SER A 1 675 ? 17.539 -27.026 9.564 1.00 88.94 675 SER A C 1
ATOM 5325 O O . SER A 1 675 ? 16.780 -27.400 10.452 1.00 88.94 675 SER A O 1
ATOM 5327 N N . VAL A 1 676 ? 17.496 -27.520 8.328 1.00 89.62 676 VAL A N 1
ATOM 5328 C CA . VAL A 1 676 ? 16.526 -28.531 7.887 1.00 89.62 676 VAL A CA 1
ATOM 5329 C C . VAL A 1 676 ? 16.791 -29.893 8.540 1.00 89.62 676 VAL A C 1
ATOM 5331 O O . VAL A 1 676 ? 15.876 -30.519 9.064 1.00 89.62 676 VAL A O 1
ATOM 5334 N N . SER A 1 677 ? 18.044 -30.350 8.560 1.00 85.19 677 SER A N 1
ATOM 5335 C CA . SER A 1 677 ? 18.386 -31.726 8.972 1.00 85.19 677 SER A CA 1
ATOM 5336 C C . SER A 1 677 ? 18.176 -32.007 10.453 1.00 85.19 677 SER A C 1
ATOM 5338 O O . SER A 1 677 ? 18.022 -33.162 10.845 1.00 85.19 677 SER A O 1
ATOM 5340 N N . ARG A 1 678 ? 18.219 -30.963 11.285 1.00 85.12 678 ARG A N 1
ATOM 5341 C CA . ARG A 1 678 ? 17.999 -31.088 12.729 1.00 85.12 678 ARG A CA 1
ATOM 5342 C C . ARG A 1 678 ? 16.528 -31.024 13.130 1.00 85.12 678 ARG A C 1
ATOM 5344 O O . ARG A 1 678 ? 16.239 -31.210 14.305 1.00 85.12 678 ARG A O 1
ATOM 5351 N N . GLN A 1 679 ? 15.611 -30.762 12.194 1.00 89.00 679 GLN A N 1
ATOM 5352 C CA . GLN A 1 679 ? 14.191 -30.691 12.526 1.00 89.00 679 GLN A CA 1
ATOM 5353 C C . GLN A 1 679 ? 13.688 -32.036 13.067 1.00 89.00 679 GLN A C 1
ATOM 5355 O O . GLN A 1 679 ? 13.921 -33.098 12.481 1.00 89.00 679 GLN A O 1
ATOM 5360 N N . THR A 1 680 ? 12.976 -31.995 14.192 1.00 85.94 680 THR A N 1
ATOM 5361 C CA . THR A 1 680 ? 12.317 -33.175 14.772 1.00 85.94 680 THR A CA 1
ATOM 5362 C C . THR A 1 680 ? 11.117 -33.611 13.941 1.00 85.94 680 THR A C 1
ATOM 5364 O O . THR A 1 680 ? 10.848 -34.809 13.825 1.00 85.94 680 THR A O 1
ATOM 5367 N N . TRP A 1 681 ? 10.445 -32.653 13.296 1.00 88.62 681 TRP A N 1
ATOM 5368 C CA . TRP A 1 681 ? 9.368 -32.903 12.350 1.00 88.62 681 TRP A CA 1
ATOM 5369 C C . TRP A 1 681 ? 9.894 -33.582 11.085 1.00 88.62 681 TRP A C 1
ATOM 5371 O O . TRP A 1 681 ? 10.709 -33.008 10.371 1.00 88.62 681 TRP A O 1
ATOM 5381 N N . ARG A 1 682 ? 9.440 -34.806 10.792 1.00 86.38 682 ARG A N 1
ATOM 5382 C CA . ARG A 1 682 ? 9.973 -35.601 9.666 1.00 86.38 682 ARG A CA 1
ATOM 5383 C C . ARG A 1 682 ? 9.182 -35.481 8.369 1.00 86.38 682 ARG A C 1
ATOM 5385 O O . ARG A 1 682 ? 9.738 -35.755 7.314 1.00 86.38 682 ARG A O 1
ATOM 5392 N N . ASN A 1 683 ? 7.910 -35.083 8.423 1.00 91.50 683 ASN A N 1
ATOM 5393 C CA . ASN A 1 683 ? 7.070 -34.949 7.230 1.00 91.50 683 ASN A CA 1
ATOM 5394 C C . ASN A 1 683 ? 7.338 -33.606 6.523 1.00 91.50 683 ASN A C 1
ATOM 5396 O O . ASN A 1 683 ? 6.507 -32.694 6.555 1.00 91.50 683 ASN A O 1
ATOM 5400 N N . LEU A 1 684 ? 8.546 -33.474 5.964 1.00 92.06 684 LEU A N 1
ATOM 5401 C CA . LEU A 1 684 ? 9.084 -32.242 5.392 1.00 92.06 684 LEU A CA 1
ATOM 5402 C C . LEU A 1 684 ? 9.367 -32.360 3.897 1.00 92.06 684 LEU A C 1
ATOM 5404 O O . LEU A 1 684 ? 9.979 -33.312 3.413 1.00 92.06 684 LEU A O 1
ATOM 5408 N N . GLU A 1 685 ? 9.000 -31.302 3.192 1.00 93.62 685 GLU A N 1
ATOM 5409 C CA . GLU A 1 685 ? 9.488 -30.973 1.862 1.00 93.62 685 GLU A CA 1
ATOM 5410 C C . GLU A 1 685 ? 10.272 -29.665 1.944 1.00 93.62 685 GLU A C 1
ATOM 5412 O O . GLU A 1 685 ? 9.876 -28.757 2.671 1.00 93.62 685 GLU A O 1
ATOM 5417 N N . VAL A 1 686 ? 11.361 -29.543 1.190 1.00 93.31 686 VAL A N 1
ATOM 5418 C CA . VAL A 1 686 ? 12.154 -28.313 1.121 1.00 93.31 686 VAL A CA 1
ATOM 5419 C C . VAL A 1 686 ? 12.283 -27.873 -0.324 1.00 93.31 686 VAL A C 1
ATOM 5421 O O . VAL A 1 686 ? 12.761 -28.619 -1.174 1.00 93.31 686 VAL A O 1
ATOM 5424 N N . ILE A 1 687 ? 11.875 -26.641 -0.595 1.00 93.50 687 ILE A N 1
ATOM 5425 C CA . ILE A 1 687 ? 11.887 -26.020 -1.913 1.00 93.50 687 ILE A CA 1
ATOM 5426 C C . ILE A 1 687 ? 12.891 -24.878 -1.872 1.00 93.50 687 ILE A C 1
ATOM 5428 O O . ILE A 1 687 ? 12.635 -23.825 -1.289 1.00 93.50 687 ILE A O 1
ATOM 5432 N N . VAL A 1 688 ? 14.049 -25.103 -2.479 1.00 90.94 688 VAL A N 1
ATOM 5433 C CA . VAL A 1 688 ? 15.133 -24.126 -2.546 1.00 90.94 688 VAL A CA 1
ATOM 5434 C C . VAL A 1 688 ? 15.054 -23.378 -3.865 1.00 90.94 688 VAL A C 1
ATOM 5436 O O . VAL A 1 688 ? 15.050 -23.994 -4.934 1.00 90.94 688 VAL A O 1
ATOM 5439 N N . VAL A 1 689 ? 15.031 -22.048 -3.789 1.00 89.38 689 VAL A N 1
ATOM 5440 C CA . VAL A 1 689 ? 15.009 -21.179 -4.970 1.00 89.38 689 VAL A CA 1
ATOM 5441 C C . VAL A 1 689 ? 16.249 -20.287 -4.960 1.00 89.38 689 VAL A C 1
ATOM 5443 O O . VAL A 1 689 ? 16.319 -19.348 -4.160 1.00 89.38 689 VAL A O 1
ATOM 5446 N N . PRO A 1 690 ? 17.249 -20.570 -5.813 1.00 85.81 690 PRO A N 1
ATOM 5447 C CA . PRO A 1 690 ? 18.422 -19.720 -5.954 1.00 85.81 690 PRO A CA 1
ATOM 5448 C C . PRO A 1 690 ? 18.022 -18.329 -6.446 1.00 85.81 690 PRO A C 1
ATOM 5450 O O . PRO A 1 690 ? 17.253 -18.194 -7.396 1.00 85.81 690 PRO A O 1
ATOM 5453 N N . ASN A 1 691 ? 18.557 -17.295 -5.805 1.00 80.56 691 ASN A N 1
ATOM 5454 C CA . ASN A 1 691 ? 18.390 -15.898 -6.178 1.00 80.56 691 ASN A CA 1
ATOM 5455 C C . ASN A 1 691 ? 19.717 -15.135 -6.019 1.00 80.56 691 ASN A C 1
ATOM 5457 O O . ASN A 1 691 ? 20.744 -15.715 -5.661 1.00 80.56 691 ASN A O 1
ATOM 5461 N N . GLY A 1 692 ? 19.721 -13.837 -6.331 1.00 74.69 692 GLY A N 1
ATOM 5462 C CA . GLY A 1 692 ? 20.894 -12.991 -6.106 1.00 74.69 692 GLY A CA 1
ATOM 5463 C C . GLY A 1 692 ? 22.144 -13.463 -6.854 1.00 74.69 692 GLY A C 1
ATOM 5464 O O . GLY A 1 692 ? 22.126 -13.595 -8.076 1.00 74.69 692 GLY A O 1
ATOM 5465 N N . GLU A 1 693 ? 23.230 -13.725 -6.121 1.00 74.06 693 GLU A N 1
ATOM 5466 C CA . GLU A 1 693 ? 24.521 -14.168 -6.681 1.00 74.06 693 GLU A CA 1
ATOM 5467 C C . GLU A 1 693 ? 24.471 -15.582 -7.269 1.00 74.06 693 GLU A C 1
ATOM 5469 O O . GLU A 1 693 ? 25.284 -15.930 -8.123 1.00 74.06 693 GLU A O 1
ATOM 5474 N N . LEU A 1 694 ? 23.523 -16.408 -6.819 1.00 73.88 694 LEU A N 1
ATOM 5475 C CA . LEU A 1 694 ? 23.356 -17.781 -7.296 1.00 73.88 694 LEU A CA 1
ATOM 5476 C C . LEU A 1 694 ? 22.444 -17.900 -8.516 1.00 73.88 694 LEU A C 1
ATOM 5478 O O . LEU A 1 694 ? 22.229 -19.011 -9.013 1.00 73.88 694 LEU A O 1
ATOM 5482 N N . PHE A 1 695 ? 21.933 -16.774 -9.008 1.00 71.00 695 PHE A N 1
ATOM 5483 C CA . PHE A 1 695 ? 21.111 -16.703 -10.203 1.00 71.00 695 PHE A CA 1
ATOM 5484 C C . PHE A 1 695 ? 21.806 -17.345 -11.415 1.00 71.00 695 PHE A C 1
ATOM 5486 O O . PHE A 1 695 ? 22.916 -16.960 -11.781 1.00 71.00 695 PHE A O 1
ATOM 5493 N N . GLY A 1 696 ? 21.161 -18.340 -12.034 1.00 64.06 696 GLY A N 1
ATOM 5494 C CA . GLY A 1 696 ? 21.708 -19.062 -13.191 1.00 64.06 696 GLY A CA 1
ATOM 5495 C C . GLY A 1 696 ? 22.939 -19.928 -12.887 1.00 64.06 696 GLY A C 1
ATOM 5496 O O . GLY A 1 696 ? 23.598 -20.409 -13.811 1.00 64.06 696 GLY A O 1
ATOM 5497 N N . SER A 1 697 ? 23.284 -20.129 -11.610 1.00 69.19 697 SER A N 1
ATOM 5498 C CA . SER A 1 697 ? 24.448 -20.928 -11.231 1.00 69.19 697 SER A CA 1
ATOM 5499 C C . SER A 1 697 ? 24.150 -22.432 -11.289 1.00 69.19 697 SER A C 1
ATOM 5501 O O . SER A 1 697 ? 23.173 -22.930 -10.730 1.00 69.19 697 SER A O 1
ATOM 5503 N N . ASN A 1 698 ? 25.061 -23.196 -11.899 1.00 65.75 698 ASN A N 1
ATOM 5504 C CA . ASN A 1 698 ? 24.995 -24.664 -11.907 1.00 65.75 698 ASN A CA 1
ATOM 5505 C C . ASN A 1 698 ? 25.358 -25.294 -10.552 1.00 65.75 698 ASN A C 1
ATOM 5507 O O . ASN A 1 698 ? 25.221 -26.504 -10.385 1.00 65.75 698 ASN A O 1
ATOM 5511 N N . LEU A 1 699 ? 25.811 -24.487 -9.584 1.00 68.06 699 LEU A N 1
ATOM 5512 C CA . LEU A 1 699 ? 26.249 -24.928 -8.256 1.00 68.06 699 LEU A CA 1
ATOM 5513 C C . LEU A 1 699 ? 25.123 -25.623 -7.470 1.00 68.06 699 LEU A C 1
ATOM 5515 O O . LEU A 1 699 ? 25.379 -26.475 -6.625 1.00 68.06 699 LEU A O 1
ATOM 5519 N N . MET A 1 700 ? 23.875 -25.293 -7.800 1.00 71.81 700 MET A N 1
ATOM 5520 C CA . MET A 1 700 ? 22.675 -25.841 -7.173 1.00 71.81 700 MET A CA 1
ATOM 5521 C C . MET A 1 700 ? 22.229 -27.183 -7.766 1.00 71.81 700 MET A C 1
ATOM 5523 O O . MET A 1 700 ? 21.443 -27.888 -7.142 1.00 71.81 700 MET A O 1
ATOM 5527 N N . ASN A 1 701 ? 22.759 -27.580 -8.928 1.00 67.94 701 ASN A N 1
ATOM 5528 C CA . ASN A 1 701 ? 22.398 -28.848 -9.575 1.00 67.94 701 ASN A CA 1
ATOM 5529 C C . ASN A 1 701 ? 23.011 -30.069 -8.869 1.00 67.94 701 ASN A C 1
ATOM 5531 O O . ASN A 1 701 ? 22.549 -31.186 -9.068 1.00 67.94 701 ASN A O 1
ATOM 5535 N N . SER A 1 702 ? 24.047 -29.855 -8.055 1.00 64.06 702 SER A N 1
ATOM 5536 C CA . SER A 1 702 ? 24.690 -30.872 -7.214 1.00 64.06 702 SER A CA 1
ATOM 5537 C C . SER A 1 702 ? 24.364 -30.699 -5.728 1.00 64.06 702 SER A C 1
ATOM 5539 O O . SER A 1 702 ? 25.063 -31.248 -4.878 1.00 64.06 702 SER A O 1
ATOM 5541 N N . PHE A 1 703 ? 23.376 -29.864 -5.394 1.00 69.94 703 PHE A N 1
ATOM 5542 C CA . PHE A 1 703 ? 22.988 -29.638 -4.010 1.00 69.94 703 PHE A CA 1
ATOM 5543 C C . PHE A 1 703 ? 22.181 -30.830 -3.490 1.00 69.94 703 PHE A C 1
ATOM 5545 O O . PHE A 1 703 ? 21.088 -31.113 -3.975 1.00 69.94 703 PHE A O 1
ATOM 5552 N N . GLU A 1 704 ? 22.717 -31.495 -2.472 1.00 68.75 704 GLU A N 1
ATOM 5553 C CA . GLU A 1 704 ? 22.038 -32.556 -1.735 1.00 68.75 704 GLU A CA 1
ATOM 5554 C C . GLU A 1 704 ? 21.791 -32.082 -0.299 1.00 68.75 704 GLU A C 1
ATOM 5556 O O . GLU A 1 704 ? 22.708 -31.641 0.402 1.00 68.75 704 GLU A O 1
ATOM 5561 N N . CYS A 1 705 ? 20.539 -32.163 0.148 1.00 66.75 705 CYS A N 1
ATOM 5562 C CA . CYS A 1 705 ? 20.190 -32.001 1.556 1.00 66.75 705 CYS A CA 1
ATOM 5563 C C . CYS A 1 705 ? 20.245 -33.388 2.234 1.00 66.75 705 CYS A C 1
ATOM 5565 O O . CYS A 1 705 ? 19.980 -34.387 1.562 1.00 66.75 705 CYS A O 1
ATOM 5567 N N . PRO A 1 706 ? 20.604 -33.503 3.526 1.00 61.41 706 PRO A N 1
ATOM 5568 C CA . PRO A 1 706 ? 20.726 -34.800 4.197 1.00 61.41 706 PRO A CA 1
ATOM 5569 C C . PRO A 1 706 ? 19.458 -35.668 4.146 1.00 61.41 706 PRO A C 1
ATOM 5571 O O . PRO A 1 706 ? 18.344 -35.169 4.007 1.00 61.41 706 PRO A O 1
ATOM 5574 N N . LEU A 1 707 ? 19.661 -36.987 4.278 1.00 55.38 707 LEU A N 1
ATOM 5575 C CA . LEU A 1 707 ? 18.631 -38.034 4.254 1.00 55.38 707 LEU A CA 1
ATOM 5576 C C . LEU A 1 707 ? 17.387 -37.643 5.079 1.00 55.38 707 LEU A C 1
ATOM 5578 O O . LEU A 1 707 ? 17.527 -37.191 6.214 1.00 55.38 707 LEU A O 1
ATOM 5582 N N . HIS A 1 708 ? 16.199 -37.920 4.523 1.00 65.62 708 HIS A N 1
ATOM 5583 C CA . HIS A 1 708 ? 14.847 -37.741 5.096 1.00 65.62 708 HIS A CA 1
ATOM 5584 C C . HIS A 1 708 ? 14.078 -36.446 4.763 1.00 65.62 708 HIS A C 1
ATOM 5586 O O . HIS A 1 708 ? 13.062 -36.198 5.409 1.00 65.62 708 HIS A O 1
ATOM 5592 N N . VAL A 1 709 ? 14.479 -35.665 3.753 1.00 74.88 709 VAL A N 1
ATOM 5593 C CA . VAL A 1 709 ? 13.655 -34.556 3.230 1.00 74.88 709 VAL A CA 1
ATOM 5594 C C . VAL A 1 709 ? 13.465 -34.639 1.719 1.00 74.88 709 VAL A C 1
ATOM 5596 O O . VAL A 1 709 ? 14.406 -34.935 0.983 1.00 74.88 709 VAL A O 1
ATOM 5599 N N . ASP A 1 710 ? 12.251 -34.342 1.254 1.00 82.75 710 ASP A N 1
ATOM 5600 C CA . ASP A 1 710 ? 11.968 -34.216 -0.176 1.00 82.75 710 ASP A CA 1
ATOM 5601 C C . ASP A 1 710 ? 12.480 -32.852 -0.662 1.00 82.75 710 ASP A C 1
ATOM 5603 O O . ASP A 1 710 ? 11.844 -31.823 -0.435 1.00 82.75 710 ASP A O 1
ATOM 5607 N N . LEU A 1 711 ? 13.656 -32.833 -1.294 1.00 85.31 711 LEU A N 1
ATOM 5608 C CA . LEU A 1 711 ? 14.291 -31.616 -1.800 1.00 85.31 711 LEU A CA 1
ATOM 5609 C C . LEU A 1 711 ? 13.860 -31.313 -3.244 1.00 85.31 711 LEU A C 1
ATOM 5611 O O . LEU A 1 711 ? 14.024 -32.136 -4.144 1.00 85.31 711 LEU A O 1
ATOM 5615 N N . LYS A 1 712 ? 13.407 -30.081 -3.482 1.00 88.81 712 LYS A N 1
ATOM 5616 C CA . LYS A 1 712 ? 13.182 -29.501 -4.809 1.00 88.81 712 LYS A CA 1
ATOM 5617 C C . LYS A 1 712 ? 14.059 -28.267 -4.977 1.00 88.81 712 LYS A C 1
ATOM 5619 O O . LYS A 1 712 ? 13.943 -27.316 -4.213 1.00 88.81 712 LYS A O 1
ATOM 5624 N N . VAL A 1 713 ? 14.907 -28.261 -5.999 1.00 86.12 713 VAL A N 1
ATOM 5625 C CA . VAL A 1 713 ? 15.660 -27.069 -6.408 1.00 86.12 713 VAL A CA 1
ATOM 5626 C C . VAL A 1 713 ? 14.978 -26.479 -7.633 1.00 86.12 713 VAL A C 1
ATOM 5628 O O . VAL A 1 713 ? 14.793 -27.170 -8.634 1.00 86.12 713 VAL A O 1
ATOM 5631 N N . VAL A 1 714 ? 14.589 -25.210 -7.549 1.00 83.81 714 VAL A N 1
ATOM 5632 C CA . VAL A 1 714 ? 13.814 -24.537 -8.593 1.00 83.81 714 VAL A CA 1
ATOM 5633 C C . VAL A 1 714 ? 14.585 -23.322 -9.065 1.00 83.81 714 VAL A C 1
ATOM 5635 O O . VAL A 1 714 ? 14.775 -22.372 -8.316 1.00 83.81 714 VAL A O 1
ATOM 5638 N N . HIS A 1 715 ? 15.005 -23.332 -10.324 1.00 80.19 715 HIS A N 1
ATOM 5639 C CA . HIS A 1 715 ? 15.626 -22.163 -10.939 1.00 80.19 715 HIS A CA 1
ATOM 5640 C C . HIS A 1 715 ? 14.551 -21.139 -11.316 1.00 80.19 715 HIS A C 1
ATOM 5642 O O . HIS A 1 715 ? 13.499 -21.499 -11.857 1.00 80.19 715 HIS A O 1
ATOM 5648 N N . SER A 1 716 ? 14.789 -19.862 -11.015 1.00 70.69 716 SER A N 1
ATOM 5649 C CA . SER A 1 716 ? 13.938 -18.759 -11.468 1.00 70.69 716 SER A CA 1
ATOM 5650 C C . SER A 1 716 ? 14.752 -17.662 -12.119 1.00 70.69 716 SER A C 1
ATOM 5652 O O . SER A 1 716 ? 15.833 -17.346 -11.634 1.00 70.69 716 SER A O 1
ATOM 5654 N N . ASP A 1 717 ? 14.174 -17.052 -13.156 1.00 74.69 717 ASP A N 1
ATOM 5655 C CA . ASP A 1 717 ? 14.721 -15.861 -13.808 1.00 74.69 717 ASP A CA 1
ATOM 5656 C C . ASP A 1 717 ? 14.336 -14.555 -13.070 1.00 74.69 717 ASP A C 1
ATOM 5658 O O . ASP A 1 717 ? 14.760 -13.457 -13.433 1.00 74.69 717 ASP A O 1
ATOM 5662 N N . ASP A 1 718 ? 13.578 -14.675 -11.976 1.00 77.38 718 ASP A N 1
ATOM 5663 C CA . ASP A 1 718 ? 13.091 -13.554 -11.176 1.00 77.38 718 ASP A CA 1
ATOM 5664 C C . ASP A 1 718 ? 14.107 -13.058 -10.145 1.00 77.38 718 ASP A C 1
ATOM 5666 O O . ASP A 1 718 ? 14.790 -13.834 -9.476 1.00 77.38 718 ASP A O 1
ATOM 5670 N N . ARG A 1 719 ? 14.150 -11.733 -9.959 1.00 72.12 719 ARG A N 1
ATOM 5671 C CA . ARG A 1 719 ? 15.005 -11.078 -8.955 1.00 72.12 719 ARG A CA 1
ATOM 5672 C C . ARG A 1 719 ? 14.231 -10.586 -7.734 1.00 72.12 719 ARG A C 1
ATOM 5674 O O . ARG A 1 719 ? 14.830 -10.365 -6.687 1.00 72.12 719 ARG A O 1
ATOM 5681 N N . GLN A 1 720 ? 12.917 -10.403 -7.856 1.00 80.75 720 GLN A N 1
ATOM 5682 C CA . GLN A 1 720 ? 12.065 -9.950 -6.761 1.00 80.75 720 GLN A CA 1
ATOM 5683 C C . GLN A 1 720 ? 11.755 -11.104 -5.805 1.00 80.75 720 GLN A C 1
ATOM 5685 O O . GLN A 1 720 ? 11.256 -12.152 -6.217 1.00 80.75 720 GLN A O 1
ATOM 5690 N N . ILE A 1 721 ? 11.994 -10.886 -4.511 1.00 83.94 721 ILE A N 1
ATOM 5691 C CA . ILE A 1 721 ? 11.794 -11.903 -3.473 1.00 83.94 721 ILE A CA 1
ATOM 5692 C C . ILE A 1 721 ? 10.338 -12.393 -3.405 1.00 83.94 721 ILE A C 1
ATOM 5694 O O . ILE A 1 721 ? 10.116 -13.591 -3.267 1.00 83.94 721 ILE A O 1
ATOM 5698 N N . GLY A 1 722 ? 9.349 -11.516 -3.619 1.00 88.31 722 GLY A N 1
ATOM 5699 C CA . GLY A 1 722 ? 7.935 -11.903 -3.661 1.00 88.31 722 GLY A CA 1
ATOM 5700 C C . GLY A 1 722 ? 7.630 -12.935 -4.752 1.00 88.31 722 GLY A C 1
ATOM 5701 O O . GLY A 1 722 ? 6.956 -13.925 -4.485 1.00 88.31 722 GLY A O 1
ATOM 5702 N N . LYS A 1 723 ? 8.208 -12.776 -5.951 1.00 89.50 723 LYS A N 1
ATOM 5703 C CA . LYS A 1 723 ? 8.067 -13.751 -7.048 1.00 89.50 723 LYS A CA 1
ATOM 5704 C C . LYS A 1 723 ? 8.729 -15.083 -6.729 1.00 89.50 723 LYS A C 1
ATOM 5706 O O . LYS A 1 723 ? 8.161 -16.140 -6.980 1.00 89.50 723 LYS A O 1
ATOM 5711 N N . ILE A 1 724 ? 9.923 -15.023 -6.146 1.00 89.88 724 ILE A N 1
ATOM 5712 C CA . ILE A 1 724 ? 10.681 -16.202 -5.721 1.00 89.88 724 ILE A CA 1
ATOM 5713 C C . ILE A 1 724 ? 9.888 -17.011 -4.686 1.00 89.88 724 ILE A C 1
ATOM 5715 O O . ILE A 1 724 ? 9.761 -18.228 -4.824 1.00 89.88 724 ILE A O 1
ATOM 5719 N N . LEU A 1 725 ? 9.315 -16.335 -3.687 1.00 93.00 725 LEU A N 1
ATOM 5720 C CA . LEU A 1 725 ? 8.477 -16.958 -2.664 1.00 93.00 725 LEU A CA 1
ATOM 5721 C C . LEU A 1 725 ? 7.175 -17.507 -3.254 1.00 93.00 725 LEU A C 1
ATOM 5723 O O . LEU A 1 725 ? 6.816 -18.638 -2.936 1.00 93.00 725 LEU A O 1
ATOM 5727 N N . ASN A 1 726 ? 6.510 -16.762 -4.146 1.00 94.62 726 ASN A N 1
ATOM 5728 C CA . ASN A 1 726 ? 5.305 -17.235 -4.833 1.00 94.62 726 ASN A CA 1
ATOM 5729 C C . ASN A 1 726 ? 5.586 -18.503 -5.641 1.00 94.62 726 ASN A C 1
ATOM 5731 O O . ASN A 1 726 ? 4.865 -19.483 -5.502 1.00 94.62 726 ASN A O 1
ATOM 5735 N N . LYS A 1 727 ? 6.673 -18.530 -6.418 1.00 92.94 727 LYS A N 1
ATOM 5736 C CA . LYS A 1 727 ? 7.066 -19.702 -7.209 1.00 92.94 727 LYS A CA 1
ATOM 5737 C C . LYS A 1 727 ? 7.381 -20.915 -6.337 1.00 92.94 727 LYS A C 1
ATOM 5739 O O . LYS A 1 727 ? 7.035 -22.039 -6.691 1.00 92.94 727 LYS A O 1
ATOM 5744 N N . ALA A 1 728 ? 8.045 -20.698 -5.203 1.00 93.81 728 ALA A N 1
ATOM 5745 C CA . ALA A 1 728 ? 8.313 -21.763 -4.246 1.00 93.81 728 ALA A CA 1
ATOM 5746 C C . ALA A 1 728 ? 7.008 -22.309 -3.641 1.00 93.81 728 ALA A C 1
ATOM 5748 O O . ALA A 1 728 ? 6.826 -23.523 -3.568 1.00 93.81 728 ALA A O 1
ATOM 5749 N N . ALA A 1 729 ? 6.094 -21.418 -3.250 1.00 94.88 729 ALA A N 1
ATOM 5750 C CA . ALA A 1 729 ? 4.800 -21.771 -2.676 1.00 94.88 729 ALA A CA 1
ATOM 5751 C C . ALA A 1 729 ? 3.859 -22.441 -3.697 1.00 94.88 729 ALA A C 1
ATOM 5753 O O . ALA A 1 729 ? 3.168 -23.387 -3.337 1.00 94.88 729 ALA A O 1
ATOM 5754 N N . ASP A 1 730 ? 3.909 -22.060 -4.977 1.00 95.06 730 ASP A N 1
ATOM 5755 C CA . ASP A 1 730 ? 3.182 -22.724 -6.072 1.00 95.06 730 ASP A CA 1
ATOM 5756 C C . ASP A 1 730 ? 3.582 -24.201 -6.243 1.00 95.06 730 ASP A C 1
ATOM 5758 O O . ASP A 1 730 ? 2.789 -25.029 -6.691 1.00 95.06 730 ASP A O 1
ATOM 5762 N N . LEU A 1 731 ? 4.820 -24.548 -5.881 1.00 94.44 731 LEU A N 1
ATOM 5763 C CA . LEU A 1 731 ? 5.360 -25.908 -5.978 1.00 94.44 731 LEU A CA 1
ATOM 5764 C C . LEU A 1 731 ? 5.242 -26.707 -4.672 1.00 94.44 731 LEU A C 1
ATOM 5766 O O . LEU A 1 731 ? 5.606 -27.894 -4.650 1.00 94.44 731 LEU A O 1
ATOM 5770 N N . ALA A 1 732 ? 4.754 -26.068 -3.605 1.00 95.81 732 ALA A N 1
ATOM 5771 C CA . ALA A 1 732 ? 4.546 -26.669 -2.298 1.00 95.81 732 ALA A CA 1
ATOM 5772 C C . ALA A 1 732 ? 3.443 -27.729 -2.346 1.00 95.81 732 ALA A C 1
ATOM 5774 O O . ALA A 1 732 ? 2.319 -27.481 -2.781 1.00 95.81 732 ALA A O 1
ATOM 5775 N N . SER A 1 733 ? 3.766 -28.927 -1.863 1.00 95.00 733 SER A N 1
ATOM 5776 C CA . SER A 1 733 ? 2.814 -30.037 -1.733 1.00 95.00 733 SER A CA 1
ATOM 5777 C C . SER A 1 733 ? 2.284 -30.223 -0.307 1.00 95.00 733 SER A C 1
ATOM 5779 O O . SER A 1 733 ? 1.405 -31.055 -0.077 1.00 95.00 733 SER A O 1
ATOM 5781 N N . GLY A 1 734 ? 2.821 -29.471 0.654 1.00 95.50 734 GLY A N 1
ATOM 5782 C CA . GLY A 1 734 ? 2.420 -29.481 2.052 1.00 95.50 734 GLY A CA 1
ATOM 5783 C C . GLY A 1 734 ? 1.058 -28.838 2.296 1.00 95.50 734 GLY A C 1
ATOM 5784 O O . GLY A 1 734 ? 0.606 -27.964 1.559 1.00 95.50 734 GLY A O 1
ATOM 5785 N N . GLU A 1 735 ? 0.402 -29.266 3.373 1.00 96.38 735 GLU A N 1
ATOM 5786 C CA . GLU A 1 735 ? -0.784 -28.583 3.904 1.00 96.38 735 GLU A CA 1
ATOM 5787 C C . GLU A 1 735 ? -0.398 -27.228 4.507 1.00 96.38 735 GLU A C 1
ATOM 5789 O O . GLU A 1 735 ? -1.145 -26.254 4.399 1.00 96.38 735 GLU A O 1
ATOM 5794 N N . LEU A 1 736 ? 0.802 -27.166 5.088 1.00 97.81 736 LEU A N 1
ATOM 5795 C CA . LEU A 1 736 ? 1.403 -25.961 5.636 1.00 97.81 736 LEU A CA 1
ATOM 5796 C C . LEU A 1 736 ? 2.629 -25.567 4.814 1.00 97.81 736 LEU A C 1
ATOM 5798 O O . LEU A 1 736 ? 3.408 -26.420 4.383 1.00 97.81 736 LEU A O 1
ATOM 5802 N N . VAL A 1 737 ? 2.815 -24.266 4.644 1.00 98.12 737 VAL A N 1
ATOM 5803 C CA . VAL A 1 737 ? 3.965 -23.653 3.985 1.00 98.12 737 VAL A CA 1
ATOM 5804 C C . VAL A 1 737 ? 4.689 -22.782 5.003 1.00 98.12 737 VAL A C 1
ATOM 5806 O O . VAL A 1 737 ? 4.061 -22.029 5.747 1.00 98.12 737 VAL A O 1
ATOM 5809 N N . MET A 1 738 ? 6.013 -22.893 5.051 1.00 96.94 738 MET A N 1
ATOM 5810 C CA . MET A 1 738 ? 6.851 -22.203 6.030 1.00 96.94 738 MET A CA 1
ATOM 5811 C C . MET A 1 738 ? 8.071 -21.591 5.353 1.00 96.94 738 MET A C 1
ATOM 5813 O O . MET A 1 738 ? 8.724 -22.253 4.551 1.00 96.94 738 MET A O 1
ATOM 5817 N N . ARG A 1 739 ? 8.404 -20.338 5.667 1.00 95.25 739 ARG A N 1
ATOM 5818 C CA . ARG A 1 739 ? 9.567 -19.659 5.074 1.00 95.25 739 ARG A CA 1
ATOM 5819 C C . ARG A 1 739 ? 10.822 -19.883 5.913 1.00 95.25 739 ARG A C 1
ATOM 5821 O O . ARG A 1 739 ? 10.793 -19.640 7.114 1.00 95.25 739 ARG A O 1
ATOM 5828 N N . PHE A 1 740 ? 11.913 -20.303 5.270 1.00 94.38 740 PHE A N 1
ATOM 5829 C CA . PHE A 1 740 ? 13.254 -20.346 5.859 1.00 94.38 740 PHE A CA 1
ATOM 5830 C C . PHE A 1 740 ? 14.184 -19.391 5.111 1.00 94.38 740 PHE A C 1
ATOM 5832 O O . PHE A 1 740 ? 14.425 -19.583 3.922 1.00 94.38 740 PHE A O 1
ATOM 5839 N N . ASP A 1 741 ? 14.774 -18.423 5.805 1.00 90.88 741 ASP A N 1
ATOM 5840 C CA . ASP A 1 741 ? 15.853 -17.618 5.231 1.00 90.88 741 ASP A CA 1
ATOM 5841 C C . ASP A 1 741 ? 17.190 -18.343 5.446 1.00 90.88 741 ASP A C 1
ATOM 5843 O O . ASP A 1 741 ? 17.519 -18.802 6.541 1.00 90.88 741 ASP A O 1
ATOM 5847 N N . SER A 1 742 ? 17.954 -18.526 4.365 1.00 87.94 742 SER A N 1
ATOM 5848 C CA . SER A 1 742 ? 19.125 -19.416 4.360 1.00 87.94 742 SER A CA 1
ATOM 5849 C C . SER A 1 742 ? 20.254 -18.981 5.303 1.00 87.94 742 SER A C 1
ATOM 5851 O O . SER A 1 742 ? 21.094 -19.803 5.681 1.00 87.94 742 SER A O 1
ATOM 5853 N N . ASP A 1 743 ? 20.291 -17.707 5.684 1.00 86.25 743 ASP A N 1
ATOM 5854 C CA . ASP A 1 743 ? 21.279 -17.117 6.584 1.00 86.25 743 ASP A CA 1
ATOM 5855 C C . ASP A 1 743 ? 20.861 -17.098 8.062 1.00 86.25 743 ASP A C 1
ATOM 5857 O O . ASP A 1 743 ? 21.728 -16.876 8.910 1.00 86.25 743 ASP A O 1
ATOM 5861 N N . ASP A 1 744 ? 19.612 -17.446 8.382 1.00 91.44 744 ASP A N 1
ATOM 5862 C CA . ASP A 1 744 ? 19.085 -17.535 9.749 1.00 91.44 744 ASP A CA 1
ATOM 5863 C C . ASP A 1 744 ? 19.178 -18.955 10.345 1.00 91.44 744 ASP A C 1
ATOM 5865 O O . ASP A 1 744 ? 19.319 -19.969 9.651 1.00 91.44 744 ASP A O 1
ATOM 5869 N N . ILE A 1 745 ? 19.123 -19.061 11.675 1.00 89.62 745 ILE A N 1
ATOM 5870 C CA . ILE A 1 745 ? 19.236 -20.331 12.402 1.00 89.62 745 ILE A CA 1
ATOM 5871 C C . ILE A 1 745 ? 17.853 -20.784 12.883 1.00 89.62 745 ILE A C 1
ATOM 5873 O O . ILE A 1 745 ? 17.252 -20.171 13.764 1.00 89.62 745 ILE A O 1
ATOM 5877 N N . TYR A 1 746 ? 17.412 -21.937 12.381 1.00 92.00 746 TYR A N 1
ATOM 5878 C CA . TYR A 1 746 ? 16.206 -22.636 12.835 1.00 92.00 746 TYR A CA 1
ATOM 5879 C C . TYR A 1 746 ? 16.608 -23.876 13.633 1.00 92.00 746 TYR A C 1
ATOM 5881 O O . TYR A 1 746 ? 17.249 -24.770 13.076 1.00 92.00 746 TYR A O 1
ATOM 5889 N N . LEU A 1 747 ? 16.296 -23.913 14.931 1.00 90.25 747 LEU A N 1
ATOM 5890 C CA . LEU A 1 747 ? 16.668 -24.988 15.864 1.00 90.25 747 LEU A CA 1
ATOM 5891 C C . LEU A 1 747 ? 15.728 -26.198 15.745 1.00 90.25 747 LEU A C 1
ATOM 5893 O O . LEU A 1 747 ? 14.750 -26.168 15.003 1.00 90.25 747 LEU A O 1
ATOM 5897 N N . ASP A 1 748 ? 16.050 -27.271 16.466 1.00 86.56 748 ASP A N 1
ATOM 5898 C CA . ASP A 1 748 ? 15.518 -28.629 16.278 1.00 86.56 748 ASP A CA 1
ATOM 5899 C C . ASP A 1 748 ? 13.983 -28.716 16.273 1.00 86.56 748 ASP A C 1
ATOM 5901 O O . ASP A 1 748 ? 13.408 -29.454 15.480 1.00 86.56 748 ASP A O 1
ATOM 5905 N N . ASN A 1 749 ? 13.308 -27.934 17.119 1.00 86.69 749 ASN A N 1
ATOM 5906 C CA . ASN A 1 749 ? 11.855 -28.012 17.302 1.00 86.69 749 ASN A CA 1
ATOM 5907 C C . ASN A 1 749 ? 11.089 -26.862 16.634 1.00 86.69 749 ASN A C 1
ATOM 5909 O O . ASN A 1 749 ? 9.919 -26.652 16.945 1.00 86.69 749 ASN A O 1
ATOM 5913 N N . TYR A 1 750 ? 11.718 -26.104 15.730 1.00 92.25 750 TYR A N 1
ATOM 5914 C CA . TYR A 1 750 ? 11.091 -24.932 15.112 1.00 92.25 750 TYR A CA 1
ATOM 5915 C C . TYR A 1 750 ? 9.832 -25.277 14.310 1.00 92.25 750 TYR A C 1
ATOM 5917 O O . TYR A 1 750 ? 8.789 -24.634 14.476 1.00 92.25 750 TYR A O 1
ATOM 5925 N N . VAL A 1 751 ? 9.912 -26.297 13.448 1.00 93.00 751 VAL A N 1
ATOM 5926 C CA . VAL A 1 751 ? 8.745 -26.727 12.670 1.00 93.00 751 VAL A CA 1
ATOM 5927 C C . VAL A 1 751 ? 7.687 -27.314 13.600 1.00 93.00 751 VAL A C 1
ATOM 5929 O O . VAL A 1 751 ? 6.526 -26.927 13.515 1.00 93.00 751 VAL A O 1
ATOM 5932 N N . GLU A 1 752 ? 8.083 -28.198 14.518 1.00 89.12 752 GLU A N 1
ATOM 5933 C CA . GLU A 1 752 ? 7.150 -28.861 15.433 1.00 89.12 752 GLU A CA 1
ATOM 5934 C C . GLU A 1 752 ? 6.388 -27.857 16.313 1.00 89.12 752 GLU A C 1
ATOM 5936 O O . GLU A 1 752 ? 5.163 -27.937 16.400 1.00 89.12 752 GLU A O 1
ATOM 5941 N N . SER A 1 753 ? 7.069 -26.871 16.911 1.00 87.62 753 SER A N 1
ATOM 5942 C CA . SER A 1 753 ? 6.404 -25.855 17.738 1.00 87.62 753 SER A CA 1
ATOM 5943 C C . SER A 1 753 ? 5.462 -24.971 16.920 1.00 87.62 753 SER A C 1
ATOM 5945 O O . SER A 1 753 ? 4.390 -24.589 17.392 1.00 87.62 753 SER A O 1
ATOM 5947 N N . SER A 1 754 ? 5.816 -24.691 15.665 1.00 92.19 754 SER A N 1
ATOM 5948 C CA . SER A 1 754 ? 4.980 -23.916 14.748 1.00 92.19 754 SER A CA 1
ATOM 5949 C C . SER A 1 754 ? 3.718 -24.688 14.337 1.00 92.19 754 SER A C 1
ATOM 5951 O O . SER A 1 754 ? 2.627 -24.124 14.367 1.00 92.19 754 SER A O 1
ATOM 5953 N N . VAL A 1 755 ? 3.833 -25.984 14.019 1.00 91.88 755 VAL A N 1
ATOM 5954 C CA . VAL A 1 755 ? 2.677 -26.849 13.707 1.00 91.88 755 VAL A CA 1
ATOM 5955 C C . VAL A 1 755 ? 1.746 -26.959 14.914 1.00 91.88 755 VAL A C 1
ATOM 5957 O O . VAL A 1 755 ? 0.547 -26.721 14.790 1.00 91.88 755 VAL A O 1
ATOM 5960 N N . ARG A 1 756 ? 2.293 -27.229 16.104 1.00 86.50 756 ARG A N 1
ATOM 5961 C CA . ARG A 1 756 ? 1.496 -27.327 17.336 1.00 86.50 756 ARG A CA 1
ATOM 5962 C C . ARG A 1 756 ? 0.798 -26.013 17.682 1.00 86.50 756 ARG A C 1
ATOM 5964 O O . ARG A 1 756 ? -0.355 -26.030 18.100 1.00 86.50 756 ARG A O 1
ATOM 5971 N N . SER A 1 757 ? 1.460 -24.876 17.466 1.00 87.19 757 SER A N 1
ATOM 5972 C CA . SER A 1 757 ? 0.847 -23.556 17.665 1.00 87.19 757 SER A CA 1
ATOM 5973 C C . SER A 1 757 ? -0.306 -23.305 16.691 1.00 87.19 757 SER A C 1
ATOM 5975 O O . SER A 1 757 ? -1.345 -22.792 17.105 1.00 87.19 757 SER A O 1
ATOM 5977 N N . MET A 1 758 ? -0.155 -23.701 15.421 1.00 90.69 758 MET A N 1
ATOM 5978 C CA . MET A 1 758 ? -1.231 -23.626 14.424 1.00 90.69 758 MET A CA 1
ATOM 5979 C C . MET A 1 758 ? -2.459 -24.435 14.857 1.00 90.69 758 MET A C 1
ATOM 5981 O O . MET A 1 758 ? -3.580 -23.930 14.791 1.00 90.69 758 MET A O 1
ATOM 5985 N N . GLU A 1 759 ? -2.253 -25.661 15.344 1.00 86.94 759 GLU A N 1
ATOM 5986 C CA . GLU A 1 759 ? -3.331 -26.533 15.826 1.00 86.94 759 GLU A CA 1
ATOM 5987 C C . GLU A 1 759 ? -3.996 -25.984 17.093 1.00 86.94 759 GLU A C 1
ATOM 5989 O O . GLU A 1 759 ? -5.218 -25.843 17.135 1.00 86.94 759 GLU A O 1
ATOM 5994 N N . PHE A 1 760 ? -3.198 -25.629 18.105 1.00 83.19 760 PHE A N 1
ATOM 5995 C CA . PHE A 1 760 ? -3.684 -25.145 19.399 1.00 83.19 760 PHE A CA 1
ATOM 5996 C C . PHE A 1 760 ? -4.534 -23.878 19.263 1.00 83.19 760 PHE A C 1
ATOM 5998 O O . PHE A 1 760 ? -5.589 -23.759 19.885 1.00 83.19 760 PHE A O 1
ATOM 6005 N N . LEU A 1 761 ? -4.089 -22.937 18.427 1.00 84.50 761 LEU A N 1
ATOM 6006 C CA . LEU A 1 761 ? -4.789 -21.675 18.190 1.00 84.50 761 LEU A CA 1
ATOM 6007 C C . LEU A 1 761 ? -5.899 -21.796 17.140 1.00 84.50 761 LEU A C 1
ATOM 6009 O O . LEU A 1 761 ? -6.660 -20.845 16.955 1.00 84.50 761 LEU A O 1
ATOM 6013 N N . ASN A 1 762 ? -5.994 -22.934 16.441 1.00 89.12 762 ASN A N 1
ATOM 6014 C CA . ASN A 1 762 ? -6.806 -23.084 15.233 1.00 89.12 762 ASN A CA 1
ATOM 6015 C C . ASN A 1 762 ? -6.539 -21.936 14.237 1.00 89.12 762 ASN A C 1
ATOM 6017 O O . ASN A 1 762 ? -7.468 -21.272 13.760 1.00 89.12 762 ASN A O 1
ATOM 6021 N N . ALA A 1 763 ? -5.253 -21.666 14.009 1.00 94.06 763 ALA A N 1
ATOM 6022 C CA . ALA A 1 763 ? -4.765 -20.565 13.194 1.00 94.06 763 ALA A CA 1
ATOM 6023 C C . ALA A 1 763 ? -4.660 -20.955 11.714 1.00 94.06 763 ALA A C 1
ATOM 6025 O O . ALA A 1 763 ? -4.425 -22.112 11.361 1.00 94.06 763 ALA A O 1
ATOM 6026 N N . ASP A 1 764 ? -4.797 -19.954 10.849 1.00 97.88 764 ASP A N 1
ATOM 6027 C CA . ASP A 1 764 ? -4.558 -20.077 9.409 1.00 97.88 764 ASP A CA 1
ATOM 6028 C C . ASP A 1 764 ? -3.166 -19.547 9.035 1.00 97.88 764 ASP A C 1
ATOM 6030 O O . ASP A 1 764 ? -2.541 -20.031 8.089 1.00 97.88 764 ASP A O 1
ATOM 6034 N N . VAL A 1 765 ? -2.661 -18.588 9.822 1.00 97.69 765 VAL A N 1
ATOM 6035 C CA . VAL A 1 765 ? -1.323 -18.001 9.703 1.00 97.69 765 VAL A CA 1
ATOM 6036 C C . VAL A 1 765 ? -0.744 -17.762 11.095 1.00 97.69 765 VAL A C 1
ATOM 6038 O O . VAL A 1 765 ? -1.417 -17.215 11.970 1.00 97.69 765 VAL A O 1
ATOM 6041 N N . ILE A 1 766 ? 0.530 -18.089 11.281 1.00 96.38 766 ILE A N 1
ATOM 6042 C CA . ILE A 1 766 ? 1.320 -17.646 12.428 1.00 96.38 766 ILE A CA 1
ATOM 6043 C C . ILE A 1 766 ? 2.603 -16.956 11.975 1.00 96.38 766 ILE A C 1
ATOM 6045 O O . ILE A 1 766 ? 3.148 -17.229 10.903 1.00 96.38 766 ILE A O 1
ATOM 6049 N N . GLY A 1 767 ? 3.113 -16.081 12.832 1.00 94.94 767 GLY A N 1
ATOM 6050 C CA . GLY A 1 767 ? 4.436 -15.492 12.689 1.00 94.94 767 GLY A CA 1
ATOM 6051 C C . GLY A 1 767 ? 5.001 -15.064 14.037 1.00 94.94 767 GLY A C 1
ATOM 6052 O O . GLY A 1 767 ? 4.314 -15.131 15.054 1.00 94.94 767 GLY A O 1
ATOM 6053 N N . ARG A 1 768 ? 6.269 -14.649 14.044 1.00 92.38 768 ARG A N 1
ATOM 6054 C CA . ARG A 1 768 ? 6.990 -14.199 15.239 1.00 92.38 768 ARG A CA 1
ATOM 6055 C C . ARG A 1 768 ? 7.353 -12.731 15.102 1.00 92.38 768 ARG A C 1
ATOM 6057 O O . ARG A 1 768 ? 8.196 -12.342 14.293 1.00 92.38 768 ARG A O 1
ATOM 6064 N N . SER A 1 769 ? 6.682 -11.899 15.879 1.00 88.38 769 SER A N 1
ATOM 6065 C CA . SER A 1 769 ? 6.951 -10.465 15.984 1.00 88.38 769 SER A CA 1
ATOM 6066 C C . SER A 1 769 ? 8.027 -10.156 17.035 1.00 88.38 769 SER A C 1
ATOM 6068 O O . SER A 1 769 ? 8.753 -9.168 16.891 1.00 88.38 769 SER A O 1
ATOM 6070 N N . SER A 1 770 ? 8.150 -11.024 18.048 1.00 90.00 770 SER A N 1
ATOM 6071 C CA . SER A 1 770 ? 9.294 -11.130 18.954 1.00 90.00 770 SER A CA 1
ATOM 6072 C C . SER A 1 770 ? 10.203 -12.262 18.485 1.00 90.00 770 SER A C 1
ATOM 6074 O O . SER A 1 770 ? 9.715 -13.339 18.154 1.00 90.00 770 SER A O 1
ATOM 6076 N N . TYR A 1 771 ? 11.514 -12.039 18.434 1.00 91.56 771 TYR A N 1
ATOM 6077 C CA . TYR A 1 771 ? 12.470 -13.049 17.969 1.00 91.56 771 TYR A CA 1
ATOM 6078 C C . TYR A 1 771 ? 13.877 -12.780 18.502 1.00 91.56 771 TYR A C 1
ATOM 6080 O O . TYR A 1 771 ? 14.215 -11.654 18.882 1.00 91.56 771 TYR A O 1
ATOM 6088 N N . PHE A 1 772 ? 14.709 -13.821 18.531 1.00 92.88 772 PHE A N 1
ATOM 6089 C CA . PHE A 1 772 ? 16.105 -13.691 18.933 1.00 92.88 772 PHE A CA 1
ATOM 6090 C C . PHE A 1 772 ? 16.973 -13.243 17.756 1.00 92.88 772 PHE A C 1
ATOM 6092 O O . PHE A 1 772 ? 16.792 -13.689 16.627 1.00 92.88 772 PHE A O 1
ATOM 6099 N N . VAL A 1 773 ? 17.928 -12.360 18.026 1.00 91.50 773 VAL A N 1
ATOM 6100 C CA . VAL A 1 773 ? 18.868 -11.802 17.054 1.00 91.50 773 VAL A CA 1
ATOM 6101 C C . VAL A 1 773 ? 20.276 -11.996 17.588 1.00 91.50 773 VAL A C 1
ATOM 6103 O O . VAL A 1 773 ? 20.592 -11.505 18.670 1.00 91.50 773 VAL A O 1
ATOM 6106 N N . TYR A 1 774 ? 21.133 -12.670 16.832 1.00 90.44 774 TYR A N 1
ATOM 6107 C CA . TYR A 1 774 ? 22.559 -12.745 17.122 1.00 90.44 774 TYR A CA 1
ATOM 6108 C C . TYR A 1 774 ? 23.320 -11.694 16.312 1.00 90.44 774 TYR A C 1
ATOM 6110 O O . TYR A 1 774 ? 23.269 -11.699 15.082 1.00 90.44 774 TYR A O 1
ATOM 6118 N N . ILE A 1 775 ? 24.039 -10.803 16.995 1.00 88.06 775 ILE A N 1
ATOM 6119 C CA . ILE A 1 775 ? 24.868 -9.763 16.377 1.00 88.06 775 ILE A CA 1
ATOM 6120 C C . ILE A 1 775 ? 26.331 -10.180 16.478 1.00 88.06 775 ILE A C 1
ATOM 6122 O O . ILE A 1 775 ? 26.928 -10.123 17.551 1.00 88.06 775 ILE A O 1
ATOM 6126 N N . GLU A 1 776 ? 26.911 -10.574 15.344 1.00 85.12 776 GLU A N 1
ATOM 6127 C CA . GLU A 1 776 ? 28.272 -11.121 15.242 1.00 85.12 776 GLU A CA 1
ATOM 6128 C C . GLU A 1 776 ? 29.335 -10.109 15.690 1.00 85.12 776 GLU A C 1
ATOM 6130 O O . GLU A 1 776 ? 30.286 -10.472 16.372 1.00 85.12 776 GLU A O 1
ATOM 6135 N N . GLU A 1 777 ? 29.128 -8.825 15.388 1.00 83.25 777 GLU A N 1
ATOM 6136 C CA . GLU A 1 777 ? 30.018 -7.725 15.786 1.00 83.25 777 GLU A CA 1
ATOM 6137 C C . GLU A 1 777 ? 30.126 -7.540 17.307 1.00 83.25 777 GLU A C 1
ATOM 6139 O O . GLU A 1 777 ? 31.171 -7.129 17.815 1.00 83.25 777 GLU A O 1
ATOM 6144 N N . LEU A 1 778 ? 29.046 -7.852 18.028 1.00 83.69 778 LEU A N 1
ATOM 6145 C CA . LEU A 1 778 ? 29.001 -7.803 19.489 1.00 83.69 778 LEU A CA 1
ATOM 6146 C C . LEU A 1 778 ? 29.245 -9.177 20.119 1.00 83.69 778 LEU A C 1
ATOM 6148 O O . LEU A 1 778 ? 29.465 -9.252 21.322 1.00 83.69 778 LEU A O 1
ATOM 6152 N N . ASN A 1 779 ? 29.190 -10.253 19.326 1.00 86.31 779 ASN A N 1
ATOM 6153 C CA . ASN A 1 779 ? 29.135 -11.635 19.797 1.00 86.31 779 ASN A CA 1
ATOM 6154 C C . ASN A 1 779 ? 28.037 -11.834 20.865 1.00 86.31 779 ASN A C 1
ATOM 6156 O O . ASN A 1 779 ? 28.259 -12.477 21.889 1.00 86.31 779 ASN A O 1
ATOM 6160 N N . MET A 1 780 ? 26.857 -11.243 20.642 1.00 88.81 780 MET A N 1
ATOM 6161 C CA . MET A 1 780 ? 25.756 -11.216 21.613 1.00 88.81 780 MET A CA 1
ATOM 6162 C C . MET A 1 780 ? 24.401 -11.550 20.992 1.00 88.81 780 MET A C 1
ATOM 6164 O O . MET A 1 780 ? 24.136 -11.233 19.832 1.00 88.81 780 MET A O 1
ATOM 6168 N N . ILE A 1 781 ? 23.528 -12.151 21.802 1.00 89.88 781 ILE A N 1
ATOM 6169 C CA . ILE A 1 781 ? 22.137 -12.466 21.475 1.00 89.88 781 ILE A CA 1
ATOM 6170 C C . ILE A 1 781 ? 21.196 -11.485 22.168 1.00 89.88 781 ILE A C 1
ATOM 6172 O O . ILE A 1 781 ? 21.305 -11.240 23.370 1.00 89.88 781 ILE A O 1
ATOM 6176 N N . PHE A 1 782 ? 20.227 -10.983 21.409 1.00 91.25 782 PHE A N 1
ATOM 6177 C CA . PHE A 1 782 ? 19.190 -10.063 21.855 1.00 91.25 782 PHE A CA 1
ATOM 6178 C C . PHE A 1 782 ? 17.799 -10.636 21.578 1.00 91.25 782 PHE A C 1
ATOM 6180 O O . PHE A 1 782 ? 17.579 -11.225 20.526 1.00 91.25 782 PHE A O 1
ATOM 6187 N N . ARG A 1 783 ? 16.834 -10.429 22.478 1.00 91.06 783 ARG A N 1
ATOM 6188 C CA . ARG A 1 783 ? 15.402 -10.656 22.230 1.00 91.06 783 ARG A CA 1
ATOM 6189 C C . ARG A 1 783 ? 14.777 -9.367 21.708 1.00 91.06 783 ARG A C 1
ATOM 6191 O O . ARG A 1 783 ? 14.499 -8.457 22.489 1.00 91.06 783 ARG A O 1
ATOM 6198 N N . HIS A 1 784 ? 14.575 -9.278 20.397 1.00 88.94 784 HIS A N 1
ATOM 6199 C CA . HIS A 1 784 ? 13.948 -8.120 19.768 1.00 88.94 784 HIS A CA 1
ATOM 6200 C C . HIS A 1 784 ? 12.445 -8.087 20.069 1.00 88.94 784 HIS A C 1
ATOM 6202 O O . HIS A 1 784 ? 11.787 -9.126 20.032 1.00 88.94 784 HIS A O 1
ATOM 6208 N N . ARG A 1 785 ? 11.911 -6.890 20.361 1.00 83.56 785 ARG A N 1
ATOM 6209 C CA . ARG A 1 785 ? 10.502 -6.646 20.736 1.00 83.56 785 ARG A CA 1
ATOM 6210 C C . ARG A 1 785 ? 9.989 -7.664 21.764 1.00 83.56 785 ARG A C 1
ATOM 6212 O O . ARG A 1 785 ? 9.209 -8.538 21.395 1.00 83.56 785 ARG A O 1
ATOM 6219 N N . PRO A 1 786 ? 10.412 -7.584 23.036 1.00 82.12 786 PRO A N 1
ATOM 6220 C CA . PRO A 1 786 ? 10.020 -8.522 24.092 1.00 82.12 786 PRO A CA 1
ATOM 6221 C C . PRO A 1 786 ? 8.558 -8.313 24.537 1.00 82.12 786 PRO A C 1
ATOM 6223 O O . PRO A 1 786 ? 8.269 -7.948 25.674 1.00 82.12 786 PRO A O 1
ATOM 6226 N N . GLN A 1 787 ? 7.619 -8.483 23.610 1.00 77.00 787 GLN A N 1
ATOM 6227 C CA . GLN A 1 787 ? 6.189 -8.315 23.827 1.00 77.00 787 GLN A CA 1
ATOM 6228 C C . GLN A 1 787 ? 5.504 -9.668 24.068 1.00 77.00 787 GLN A C 1
ATOM 6230 O O . GLN A 1 787 ? 6.049 -10.699 23.675 1.00 77.00 787 GLN A O 1
ATOM 6235 N N . PRO A 1 788 ? 4.307 -9.695 24.686 1.00 77.56 788 PRO A N 1
ATOM 6236 C CA . PRO A 1 788 ? 3.577 -10.946 24.876 1.00 77.56 788 PRO A CA 1
ATOM 6237 C C . PRO A 1 788 ? 3.298 -11.659 23.540 1.00 77.56 788 PRO A C 1
ATOM 6239 O O . PRO A 1 788 ? 2.940 -11.003 22.560 1.00 77.56 788 PRO A O 1
ATOM 6242 N N . TYR A 1 789 ? 3.415 -12.982 23.519 1.00 83.00 789 TYR A N 1
ATOM 6243 C CA . TYR A 1 789 ? 3.120 -13.852 22.370 1.00 83.00 789 TYR A CA 1
ATOM 6244 C C . TYR A 1 789 ? 1.820 -14.654 22.599 1.00 83.00 789 TYR A C 1
ATOM 6246 O O . TYR A 1 789 ? 1.151 -14.462 23.615 1.00 83.00 789 TYR A O 1
ATOM 6254 N N . PHE A 1 790 ? 1.425 -15.499 21.637 1.00 82.25 790 PHE A N 1
ATOM 6255 C CA . PHE A 1 790 ? 0.112 -16.169 21.554 1.00 82.25 790 PHE A CA 1
ATOM 6256 C C . PHE A 1 790 ? -1.069 -15.186 21.476 1.00 82.25 790 PHE A C 1
ATOM 6258 O O . PHE A 1 790 ? -2.089 -15.350 22.147 1.00 82.25 790 PHE A O 1
ATOM 6265 N N . ARG A 1 791 ? -0.935 -14.133 20.658 1.00 81.56 791 ARG A N 1
ATOM 6266 C CA . ARG A 1 791 ? -1.951 -13.076 20.502 1.00 81.56 791 ARG A CA 1
ATOM 6267 C C . ARG A 1 791 ? -2.531 -13.038 19.095 1.00 81.56 791 ARG A C 1
ATOM 6269 O O . ARG A 1 791 ? -1.801 -13.179 18.122 1.00 81.56 791 ARG A O 1
ATOM 6276 N N . ASP A 1 792 ? -3.840 -12.805 19.005 1.00 83.81 792 ASP A N 1
ATOM 6277 C CA . ASP A 1 792 ? -4.522 -12.510 17.737 1.00 83.81 792 ASP A CA 1
ATOM 6278 C C . ASP A 1 792 ? -3.959 -11.192 17.168 1.00 83.81 792 ASP A C 1
ATOM 6280 O O . ASP A 1 792 ? -3.813 -10.200 17.897 1.00 83.81 792 ASP A O 1
ATOM 6284 N N . TRP A 1 793 ? -3.659 -11.161 15.867 1.00 85.25 793 TRP A N 1
ATOM 6285 C CA . TRP A 1 793 ? -3.176 -9.962 15.171 1.00 85.25 793 TRP A CA 1
ATOM 6286 C C . TRP A 1 793 ? -4.151 -8.780 15.218 1.00 85.25 793 TRP A C 1
ATOM 6288 O O . TRP A 1 793 ? -3.732 -7.643 15.009 1.00 85.25 793 TRP A O 1
ATOM 6298 N N . LYS A 1 794 ? -5.422 -8.991 15.582 1.00 72.62 794 LYS A N 1
ATOM 6299 C CA . LYS A 1 794 ? -6.361 -7.904 15.920 1.00 72.62 794 LYS A CA 1
ATOM 6300 C C . LYS A 1 794 ? -5.902 -7.073 17.118 1.00 72.62 794 LYS A C 1
ATOM 6302 O O . LYS A 1 794 ? -6.287 -5.916 17.232 1.00 72.62 794 LYS A O 1
ATOM 6307 N N . VAL A 1 795 ? -5.113 -7.665 18.016 1.00 71.75 795 VAL A N 1
ATOM 6308 C CA . VAL A 1 795 ? -4.591 -7.012 19.224 1.00 71.75 795 VAL A CA 1
ATOM 6309 C C . VAL A 1 795 ? -3.154 -6.543 19.017 1.00 71.75 795 VAL A C 1
ATOM 6311 O O . VAL A 1 795 ? -2.807 -5.437 19.423 1.00 71.75 795 VAL A O 1
ATOM 6314 N N . SER A 1 796 ? -2.302 -7.372 18.406 1.00 69.12 796 SER A N 1
ATOM 6315 C CA . SER A 1 796 ? -0.873 -7.064 18.224 1.00 69.12 796 SER A CA 1
ATOM 6316 C C . SER A 1 796 ? -0.553 -6.276 16.948 1.00 69.12 796 SER A C 1
ATOM 6318 O O . SER A 1 796 ? 0.553 -5.754 16.819 1.00 69.12 796 SER A O 1
ATOM 6320 N N . GLY A 1 797 ? -1.501 -6.183 16.014 1.00 73.62 797 GLY A N 1
ATOM 6321 C CA . GLY A 1 797 ? -1.292 -5.675 14.662 1.00 73.62 797 GLY A CA 1
ATOM 6322 C C . GLY A 1 797 ? -0.756 -6.752 13.700 1.00 73.62 797 GLY A C 1
ATOM 6323 O O . GLY A 1 797 ? -0.145 -7.729 14.142 1.00 73.62 797 GLY A O 1
ATOM 6324 N N . PRO A 1 798 ? -0.962 -6.588 12.377 1.00 80.94 798 PRO A N 1
ATOM 6325 C CA . PRO A 1 798 ? -0.583 -7.571 11.360 1.00 80.94 798 PRO A CA 1
ATOM 6326 C C . PRO A 1 798 ? 0.904 -7.465 10.993 1.00 80.94 798 PRO A C 1
ATOM 6328 O O . PRO A 1 798 ? 1.265 -7.029 9.897 1.00 80.94 798 PRO A O 1
ATOM 6331 N N . PHE A 1 799 ? 1.775 -7.815 11.937 1.00 80.88 799 PHE A N 1
ATOM 6332 C CA . PHE A 1 799 ? 3.223 -7.779 11.761 1.00 80.88 799 PHE A CA 1
ATOM 6333 C C . PHE A 1 799 ? 3.883 -9.031 12.344 1.00 80.88 799 PHE A C 1
ATOM 6335 O O . PHE A 1 799 ? 3.676 -9.367 13.506 1.00 80.88 799 PHE A O 1
ATOM 6342 N N . ALA A 1 800 ? 4.755 -9.649 11.554 1.00 86.94 800 ALA A N 1
ATOM 6343 C CA . ALA A 1 800 ? 5.680 -10.696 11.964 1.00 86.94 800 ALA A CA 1
ATOM 6344 C C . ALA A 1 800 ? 6.956 -10.590 11.120 1.00 86.94 800 ALA A C 1
ATOM 6346 O O . ALA A 1 800 ? 6.914 -10.033 10.021 1.00 86.94 800 ALA A O 1
ATOM 6347 N N . ALA A 1 801 ? 8.075 -11.129 11.607 1.00 87.88 801 ALA A N 1
ATOM 6348 C CA . ALA A 1 801 ? 9.270 -11.271 10.781 1.00 87.88 801 ALA A CA 1
ATOM 6349 C C . ALA A 1 801 ? 8.961 -12.205 9.598 1.00 87.88 801 ALA A C 1
ATO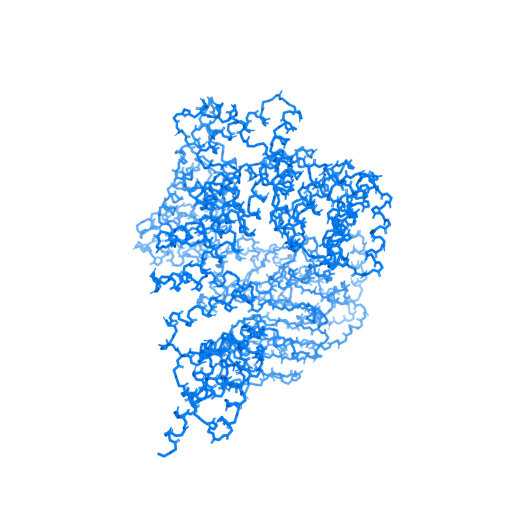M 6351 O O . ALA A 1 801 ? 8.523 -13.336 9.824 1.00 87.88 801 ALA A O 1
ATOM 6352 N N . GLY A 1 802 ? 9.176 -11.764 8.353 1.00 87.19 802 GLY A N 1
ATOM 6353 C CA . GLY A 1 802 ? 8.823 -12.546 7.162 1.00 87.19 802 GLY A CA 1
ATOM 6354 C C . GLY A 1 802 ? 9.437 -13.947 7.142 1.00 87.19 802 GLY A C 1
ATOM 6355 O O . GLY A 1 802 ? 8.746 -14.919 6.845 1.00 87.19 802 GLY A O 1
ATOM 6356 N N . CYS A 1 803 ? 10.695 -14.070 7.570 1.00 89.38 803 CYS A N 1
ATOM 6357 C CA . CYS A 1 803 ? 11.423 -15.333 7.722 1.00 89.38 803 CYS A CA 1
ATOM 6358 C C . CYS A 1 803 ? 10.870 -16.270 8.813 1.00 89.38 803 CYS A C 1
ATOM 6360 O O . CYS A 1 803 ? 11.399 -17.360 9.012 1.00 89.38 803 CYS A O 1
ATOM 6362 N N . SER A 1 804 ? 9.815 -15.869 9.528 1.00 94.06 804 SER A N 1
ATOM 6363 C CA . SER A 1 804 ? 9.169 -16.675 10.566 1.00 94.06 804 SER A CA 1
ATOM 6364 C C . SER A 1 804 ? 7.756 -17.152 10.215 1.00 94.06 804 SER A C 1
ATOM 6366 O O . SER A 1 804 ? 7.100 -17.779 11.052 1.00 94.06 804 SER A O 1
ATOM 6368 N N . LEU A 1 805 ? 7.267 -16.814 9.017 1.00 97.00 805 LEU A N 1
ATOM 6369 C CA . LEU A 1 805 ? 5.893 -17.085 8.607 1.00 97.00 805 LEU A CA 1
ATOM 6370 C C . LEU A 1 805 ? 5.649 -18.579 8.377 1.00 97.00 805 LEU A C 1
ATOM 6372 O O . LEU A 1 805 ? 6.398 -19.247 7.660 1.00 97.00 805 LEU A O 1
ATOM 6376 N N . CYS A 1 806 ? 4.541 -19.062 8.937 1.00 97.62 806 CYS A N 1
ATOM 6377 C CA . CYS A 1 806 ? 3.948 -20.364 8.656 1.00 97.62 806 CYS A CA 1
ATOM 6378 C C . CYS A 1 806 ? 2.454 -20.166 8.391 1.00 97.62 806 CYS A C 1
ATOM 6380 O O . CYS A 1 806 ? 1.764 -19.510 9.170 1.00 97.62 806 CYS A O 1
ATOM 6382 N N . PHE A 1 807 ? 1.952 -20.696 7.284 1.00 98.00 807 PHE A N 1
ATOM 6383 C CA . PHE A 1 807 ? 0.565 -20.520 6.864 1.00 98.00 807 PHE A CA 1
ATOM 6384 C C . PHE A 1 807 ? 0.048 -21.768 6.162 1.00 98.00 807 PHE A C 1
ATOM 6386 O O . PHE A 1 807 ? 0.818 -22.561 5.620 1.00 98.00 807 PHE A O 1
ATOM 6393 N N . LYS A 1 808 ? -1.271 -21.953 6.158 1.00 97.75 808 LYS A N 1
ATOM 6394 C CA . LYS A 1 808 ? -1.886 -23.024 5.370 1.00 97.75 808 LYS A CA 1
ATOM 6395 C C . LYS A 1 808 ? -1.794 -22.719 3.880 1.00 97.75 808 LYS A C 1
ATOM 6397 O O . LYS A 1 808 ? -1.925 -21.569 3.470 1.00 97.75 808 LYS A O 1
ATOM 6402 N N . ARG A 1 809 ? -1.665 -23.755 3.054 1.00 95.56 809 ARG A N 1
ATOM 6403 C CA . ARG A 1 809 ? -1.634 -23.613 1.589 1.00 95.56 809 ARG A CA 1
ATOM 6404 C C . ARG A 1 809 ? -2.872 -22.894 1.033 1.00 95.56 809 ARG A C 1
ATOM 6406 O O . ARG A 1 809 ? -2.729 -22.050 0.161 1.00 95.56 809 ARG A O 1
ATOM 6413 N N . GLU A 1 810 ? -4.050 -23.132 1.611 1.00 96.00 810 GLU A N 1
ATOM 6414 C CA . GLU A 1 810 ? -5.302 -22.452 1.225 1.00 96.00 810 GLU A CA 1
ATOM 6415 C C . GLU A 1 810 ? -5.257 -20.924 1.404 1.00 96.00 810 GLU A C 1
ATOM 6417 O O . GLU A 1 810 ? -5.912 -20.191 0.669 1.00 96.00 810 GLU A O 1
ATOM 6422 N N . VAL A 1 811 ? -4.447 -20.427 2.346 1.00 96.75 811 VAL A N 1
ATOM 6423 C CA . VAL A 1 811 ? -4.237 -18.985 2.524 1.00 96.75 811 VAL A CA 1
ATOM 6424 C C . VAL A 1 811 ? -3.472 -18.413 1.335 1.00 96.75 811 VAL A C 1
ATOM 6426 O O . VAL A 1 811 ? -3.768 -17.311 0.883 1.00 96.75 811 VAL A O 1
ATOM 6429 N N . PHE A 1 812 ? -2.502 -19.164 0.812 1.00 94.50 812 PHE A N 1
ATOM 6430 C CA . PHE A 1 812 ? -1.707 -18.753 -0.341 1.00 94.50 812 PHE A CA 1
ATOM 6431 C C . PHE A 1 812 ? -2.500 -18.777 -1.653 1.00 94.50 812 PHE A C 1
ATOM 6433 O O . PHE A 1 812 ? -2.286 -17.920 -2.513 1.00 94.50 812 PHE A O 1
ATOM 6440 N N . ASP A 1 813 ? -3.457 -19.700 -1.781 1.00 91.44 813 ASP A N 1
ATOM 6441 C CA . ASP A 1 813 ? -4.389 -19.737 -2.915 1.00 91.44 813 ASP A CA 1
ATOM 6442 C C . ASP A 1 813 ? -5.244 -18.452 -2.992 1.00 91.44 813 ASP A C 1
ATOM 6444 O O . ASP A 1 813 ? -5.623 -18.017 -4.081 1.00 91.44 813 ASP A O 1
ATOM 6448 N N . ASP A 1 814 ? -5.504 -17.813 -1.845 1.00 92.12 814 ASP A N 1
ATOM 6449 C CA . ASP A 1 814 ? -6.271 -16.567 -1.729 1.00 92.12 814 ASP A CA 1
ATOM 6450 C C . ASP A 1 814 ? -5.394 -15.294 -1.740 1.00 92.12 814 ASP A C 1
ATOM 6452 O O . ASP A 1 814 ? -5.782 -14.255 -2.298 1.00 92.12 814 ASP A O 1
ATOM 6456 N N . VAL A 1 815 ? -4.207 -15.352 -1.124 1.00 91.75 815 VAL A N 1
ATOM 6457 C CA . VAL A 1 815 ? -3.298 -14.215 -0.920 1.00 91.75 815 VAL A CA 1
ATOM 6458 C C . VAL A 1 815 ? -1.865 -14.584 -1.297 1.00 91.75 815 VAL A C 1
ATOM 6460 O O . VAL A 1 815 ? -1.222 -15.392 -0.638 1.00 91.75 815 VAL A O 1
ATOM 6463 N N . ARG A 1 816 ? -1.317 -13.906 -2.310 1.00 92.81 816 ARG A N 1
ATOM 6464 C CA . ARG A 1 816 ? 0.083 -14.056 -2.745 1.00 92.81 816 ARG A CA 1
ATOM 6465 C C . ARG A 1 816 ? 1.002 -12.985 -2.155 1.00 92.81 816 ARG A C 1
ATOM 6467 O O . ARG A 1 816 ? 0.547 -11.898 -1.782 1.00 92.81 816 ARG A O 1
ATOM 6474 N N . PHE A 1 817 ? 2.308 -13.260 -2.116 1.00 88.75 817 PHE A N 1
ATOM 6475 C CA . PHE A 1 817 ? 3.313 -12.231 -1.839 1.00 88.75 817 PHE A CA 1
ATOM 6476 C C . PHE A 1 817 ? 3.307 -11.199 -2.973 1.00 88.75 817 PHE A C 1
ATOM 6478 O O . PHE A 1 817 ? 3.172 -11.553 -4.146 1.00 88.75 817 PHE A O 1
ATOM 6485 N N . LEU A 1 818 ? 3.443 -9.912 -2.637 1.00 80.56 818 LEU A N 1
ATOM 6486 C CA . LEU A 1 818 ? 3.472 -8.863 -3.656 1.00 80.56 818 LEU A CA 1
ATOM 6487 C C . LEU A 1 818 ? 4.738 -8.977 -4.508 1.00 80.56 818 LEU A C 1
ATOM 6489 O O . LEU A 1 818 ? 5.855 -8.888 -4.007 1.00 80.56 818 LEU A O 1
ATOM 6493 N N . GLU A 1 819 ? 4.548 -9.121 -5.815 1.00 84.88 819 GLU A N 1
ATOM 6494 C CA . GLU A 1 819 ? 5.637 -9.296 -6.782 1.00 84.88 819 GLU A CA 1
ATOM 6495 C C . GLU A 1 819 ? 6.253 -7.974 -7.254 1.00 84.88 819 GLU A C 1
ATOM 6497 O O . GLU A 1 819 ? 7.345 -7.963 -7.820 1.00 84.88 819 GLU A O 1
ATOM 6502 N N . THR A 1 820 ? 5.549 -6.862 -7.032 1.00 69.44 820 THR A N 1
ATOM 6503 C CA . THR A 1 820 ? 5.898 -5.524 -7.535 1.00 69.44 820 THR A CA 1
ATOM 6504 C C . THR A 1 820 ? 6.725 -4.699 -6.552 1.00 69.44 820 THR A C 1
ATOM 6506 O O . THR A 1 820 ? 7.063 -3.557 -6.851 1.00 69.44 820 THR A O 1
ATOM 6509 N N . VAL A 1 821 ? 7.020 -5.232 -5.364 1.00 59.75 821 VAL A N 1
ATOM 6510 C CA . VAL A 1 821 ? 7.788 -4.528 -4.331 1.00 59.75 821 VAL A CA 1
ATOM 6511 C C . VAL A 1 821 ? 9.152 -5.182 -4.150 1.00 59.75 821 VAL A C 1
ATOM 6513 O O . VAL A 1 821 ? 9.276 -6.404 -4.128 1.00 59.75 821 VAL A O 1
ATOM 6516 N N . SER A 1 822 ? 10.182 -4.352 -4.005 1.00 57.06 822 SER A N 1
ATOM 6517 C CA . SER A 1 822 ? 11.555 -4.806 -3.734 1.00 57.06 822 SER A CA 1
ATOM 6518 C C . SER A 1 822 ? 11.885 -4.836 -2.237 1.00 57.06 822 SER A C 1
ATOM 6520 O O . SER A 1 822 ? 12.954 -5.304 -1.858 1.00 57.06 822 SER A O 1
ATOM 6522 N N . LEU A 1 823 ? 10.990 -4.312 -1.392 1.00 59.47 823 LEU A N 1
ATOM 6523 C CA . LEU A 1 823 ? 11.107 -4.301 0.064 1.00 59.47 823 LEU A CA 1
ATOM 6524 C C . LEU A 1 823 ? 9.704 -4.298 0.692 1.00 59.47 823 LEU A C 1
ATOM 6526 O O . LEU A 1 823 ? 8.870 -3.468 0.323 1.00 59.47 823 LEU A O 1
ATOM 6530 N N . GLY A 1 824 ? 9.461 -5.183 1.661 1.00 64.88 824 GLY A N 1
ATOM 6531 C CA . GLY A 1 824 ? 8.212 -5.225 2.434 1.00 64.88 824 GLY A CA 1
ATOM 6532 C C . GLY A 1 824 ? 7.121 -6.116 1.835 1.00 64.88 824 GLY A C 1
ATOM 6533 O O . GLY A 1 824 ? 5.938 -5.924 2.132 1.00 64.88 824 GLY A O 1
ATOM 6534 N N . GLU A 1 825 ? 7.496 -7.084 0.997 1.00 80.38 825 GLU A N 1
ATOM 6535 C CA . GLU A 1 825 ? 6.601 -8.109 0.453 1.00 80.38 825 GLU A CA 1
ATOM 6536 C C . GLU A 1 825 ? 5.932 -8.941 1.554 1.00 80.38 825 GLU A C 1
ATOM 6538 O O . GLU A 1 825 ? 4.754 -9.280 1.449 1.00 80.38 825 GLU A O 1
ATOM 6543 N N . ASP A 1 826 ? 6.670 -9.222 2.628 1.00 80.44 826 ASP A N 1
ATOM 6544 C CA . ASP A 1 826 ? 6.227 -9.970 3.801 1.00 80.44 826 ASP A CA 1
ATOM 6545 C C . ASP A 1 826 ? 5.210 -9.170 4.622 1.00 80.44 826 ASP A C 1
ATOM 6547 O O . ASP A 1 826 ? 4.147 -9.664 4.987 1.00 80.44 826 ASP A O 1
ATOM 6551 N N . THR A 1 827 ? 5.491 -7.887 4.827 1.00 78.31 827 THR A N 1
ATOM 6552 C CA . THR A 1 827 ? 4.610 -6.944 5.508 1.00 78.31 827 THR A CA 1
ATOM 6553 C C . THR A 1 827 ? 3.310 -6.786 4.725 1.00 78.31 827 THR A C 1
ATOM 6555 O O . THR A 1 827 ? 2.227 -6.747 5.311 1.00 78.31 827 THR A O 1
ATOM 6558 N N . ALA A 1 828 ? 3.393 -6.719 3.395 1.00 74.62 828 ALA A N 1
ATOM 6559 C CA . ALA A 1 828 ? 2.217 -6.677 2.541 1.00 74.62 828 ALA A CA 1
ATOM 6560 C C . ALA A 1 828 ? 1.420 -7.986 2.592 1.00 74.62 828 ALA A C 1
ATOM 6562 O O . ALA A 1 828 ? 0.198 -7.926 2.720 1.00 74.62 828 ALA A O 1
ATOM 6563 N N . PHE A 1 829 ? 2.091 -9.143 2.560 1.00 85.69 829 PHE A N 1
ATOM 6564 C CA . PHE A 1 829 ? 1.451 -10.447 2.729 1.00 85.69 829 PHE A CA 1
ATOM 6565 C C . PHE A 1 829 ? 0.680 -10.504 4.050 1.00 85.69 829 PHE A C 1
ATOM 6567 O O . PHE A 1 829 ? -0.536 -10.674 4.012 1.00 85.69 829 PHE A O 1
ATOM 6574 N N . CYS A 1 830 ? 1.336 -10.227 5.187 1.00 81.38 830 CYS A N 1
ATOM 6575 C CA . CYS A 1 830 ? 0.728 -10.193 6.525 1.00 81.38 830 CYS A CA 1
ATOM 6576 C C . CYS A 1 830 ? -0.504 -9.281 6.592 1.00 81.38 830 CYS A C 1
ATOM 6578 O O . CYS A 1 830 ? -1.545 -9.662 7.129 1.00 81.38 830 CYS A O 1
ATOM 6580 N N . ARG A 1 831 ? -0.414 -8.075 6.016 1.00 78.00 831 ARG A N 1
ATOM 6581 C CA . ARG A 1 831 ? -1.551 -7.145 5.960 1.00 78.00 831 ARG A CA 1
ATOM 6582 C C . ARG A 1 831 ? -2.683 -7.702 5.104 1.00 78.00 831 ARG A C 1
ATOM 6584 O O . ARG A 1 831 ? -3.833 -7.601 5.510 1.00 78.00 831 ARG A O 1
ATOM 6591 N N . ASN A 1 832 ? -2.384 -8.295 3.954 1.00 74.19 832 ASN A N 1
ATOM 6592 C CA . ASN A 1 832 ? -3.402 -8.817 3.049 1.00 74.19 832 ASN A CA 1
ATOM 6593 C C . ASN A 1 832 ? -4.132 -10.034 3.635 1.00 74.19 832 ASN A C 1
ATOM 6595 O O . ASN A 1 832 ? -5.361 -10.055 3.582 1.00 74.19 832 ASN A O 1
ATOM 6599 N N . VAL A 1 833 ? -3.423 -10.989 4.258 1.00 81.19 833 VAL A N 1
ATOM 6600 C CA . VAL A 1 833 ? -4.078 -12.129 4.933 1.00 81.19 833 VAL A CA 1
ATOM 6601 C C . VAL A 1 833 ? -4.964 -11.665 6.086 1.00 81.19 833 VAL A C 1
ATOM 6603 O O . VAL A 1 833 ? -6.115 -12.087 6.183 1.00 81.19 833 VAL A O 1
ATOM 6606 N N . PHE A 1 834 ? -4.487 -10.711 6.890 1.00 78.62 834 PHE A N 1
ATOM 6607 C CA . PHE A 1 834 ? -5.278 -10.123 7.969 1.00 78.62 834 PHE A CA 1
ATOM 6608 C C . PHE A 1 834 ? -6.538 -9.416 7.446 1.00 78.62 834 PHE A C 1
ATOM 6610 O O . PHE A 1 834 ? -7.635 -9.622 7.962 1.00 78.62 834 PHE A O 1
ATOM 6617 N N . MET A 1 835 ? -6.407 -8.615 6.384 1.00 65.81 835 MET A N 1
ATOM 6618 C CA . MET A 1 835 ? -7.526 -7.875 5.786 1.00 65.81 835 MET A CA 1
ATOM 6619 C C . MET A 1 835 ? -8.557 -8.782 5.100 1.00 65.81 835 MET A C 1
ATOM 6621 O O . MET A 1 835 ? -9.724 -8.404 5.016 1.00 65.81 835 MET A O 1
ATOM 6625 N N . ARG A 1 836 ? -8.149 -9.969 4.633 1.00 71.56 836 ARG A N 1
ATOM 6626 C CA . ARG A 1 836 ? -9.044 -11.015 4.104 1.00 71.56 836 ARG A CA 1
ATOM 6627 C C . ARG A 1 836 ? -9.774 -11.797 5.204 1.00 71.56 836 ARG A C 1
ATOM 6629 O O . ARG A 1 836 ? -10.686 -12.556 4.900 1.00 71.56 836 ARG A O 1
ATOM 6636 N N . GLY A 1 837 ? -9.434 -11.566 6.474 1.00 81.75 837 GLY A N 1
ATOM 6637 C CA . GLY A 1 837 ? -10.129 -12.145 7.625 1.00 81.75 837 GLY A CA 1
ATOM 6638 C C . GLY A 1 837 ? -9.625 -13.523 8.054 1.00 81.75 837 GLY A C 1
ATOM 6639 O O . GLY A 1 837 ? -10.298 -14.174 8.855 1.00 81.75 837 GLY A O 1
ATOM 6640 N N . TRP A 1 838 ? -8.461 -13.956 7.561 1.00 94.81 838 TRP A N 1
ATOM 6641 C CA . TRP A 1 838 ? -7.798 -15.177 8.023 1.00 94.81 838 TRP A CA 1
ATOM 6642 C C . TRP A 1 838 ? -7.414 -15.072 9.506 1.00 94.81 838 TRP A C 1
ATOM 6644 O O . TRP A 1 838 ? -7.146 -13.983 10.026 1.00 94.81 838 TRP A O 1
ATOM 6654 N N . LYS A 1 839 ? -7.393 -16.203 10.219 1.00 95.75 839 LYS A N 1
ATOM 6655 C CA . LYS A 1 839 ? -7.037 -16.238 11.642 1.00 95.75 839 LYS A CA 1
ATOM 6656 C C . LYS A 1 839 ? -5.522 -16.180 11.805 1.00 95.75 839 LYS A C 1
ATOM 6658 O O . LYS A 1 839 ? -4.834 -17.192 11.655 1.00 95.75 839 LYS A O 1
ATOM 6663 N N . CYS A 1 840 ? -5.012 -14.993 12.112 1.00 94.00 840 CYS A N 1
ATOM 6664 C CA . CYS A 1 840 ? -3.580 -14.740 12.215 1.00 94.00 840 CYS A CA 1
ATOM 6665 C C . CYS A 1 840 ? -3.140 -14.512 13.665 1.00 94.00 840 CYS A C 1
ATOM 6667 O O . CYS A 1 840 ? -3.757 -13.718 14.382 1.00 94.00 840 CYS A O 1
ATOM 6669 N N . TYR A 1 841 ? -2.056 -15.170 14.079 1.00 92.44 841 TYR A N 1
ATOM 6670 C CA . TYR A 1 841 ? -1.547 -15.085 15.449 1.00 92.44 841 TYR A CA 1
ATOM 6671 C C . TYR A 1 841 ? -0.036 -14.867 15.520 1.00 92.44 841 TYR A C 1
ATOM 6673 O O . TYR A 1 841 ? 0.738 -15.321 14.679 1.00 92.44 841 TYR A O 1
ATOM 6681 N N . ASP A 1 842 ? 0.386 -14.164 16.563 1.00 90.50 842 ASP A N 1
ATOM 6682 C CA . ASP A 1 842 ? 1.779 -14.073 16.985 1.00 90.50 842 ASP A CA 1
ATOM 6683 C C . ASP A 1 842 ? 2.116 -15.236 17.929 1.00 90.50 842 ASP A C 1
ATOM 6685 O O . ASP A 1 842 ? 1.313 -15.544 18.812 1.00 90.50 842 ASP A O 1
ATOM 6689 N N . VAL A 1 843 ? 3.280 -15.871 17.773 1.00 90.38 843 VAL A N 1
ATOM 6690 C CA . VAL A 1 843 ? 3.709 -17.040 18.573 1.00 90.38 843 VAL A CA 1
ATOM 6691 C C . VAL A 1 843 ? 5.058 -16.812 19.260 1.00 90.38 843 VAL A C 1
ATOM 6693 O O . VAL A 1 843 ? 5.689 -15.770 19.091 1.00 90.38 843 VAL A O 1
ATOM 6696 N N . ASP A 1 844 ? 5.474 -17.767 20.092 1.00 88.94 844 ASP A N 1
ATOM 6697 C CA . ASP A 1 844 ? 6.680 -17.661 20.909 1.00 88.94 844 ASP A CA 1
ATOM 6698 C C . ASP A 1 844 ? 7.973 -17.484 20.076 1.00 88.94 844 ASP A C 1
ATOM 6700 O O . ASP A 1 844 ? 8.063 -17.968 18.940 1.00 88.94 844 ASP A O 1
ATOM 6704 N N . PRO A 1 845 ? 9.004 -16.812 20.625 1.00 91.31 845 PRO A N 1
ATOM 6705 C CA . PRO A 1 845 ? 10.244 -16.529 19.903 1.00 91.31 845 PRO A CA 1
ATOM 6706 C C . PRO A 1 845 ? 11.216 -17.724 19.831 1.00 91.31 845 PRO A C 1
ATOM 6708 O O . PRO A 1 845 ? 12.298 -17.577 19.260 1.00 91.31 845 PRO A O 1
ATOM 6711 N N . PHE A 1 846 ? 10.904 -18.878 20.437 1.00 90.75 846 PHE A N 1
ATOM 6712 C CA . PHE A 1 846 ? 11.859 -19.975 20.606 1.00 90.75 846 PHE A CA 1
ATOM 6713 C C . PHE A 1 846 ? 12.129 -20.742 19.310 1.00 90.75 846 PHE A C 1
ATOM 6715 O O . PHE A 1 846 ? 11.406 -20.663 18.315 1.00 90.75 846 PHE A O 1
ATOM 6722 N N . ASN A 1 847 ? 13.227 -21.498 19.336 1.00 90.44 847 ASN A N 1
ATOM 6723 C CA . ASN A 1 847 ? 13.751 -22.282 18.221 1.00 90.44 847 ASN A CA 1
ATOM 6724 C C . ASN A 1 847 ? 14.172 -21.475 16.981 1.00 90.44 847 ASN A C 1
ATOM 6726 O O . ASN A 1 847 ? 14.398 -22.064 15.925 1.00 90.44 847 ASN A O 1
ATOM 6730 N N . PHE A 1 848 ? 14.307 -20.152 17.090 1.00 92.50 848 PHE A N 1
ATOM 6731 C CA . PHE A 1 848 ? 14.587 -19.275 15.957 1.00 92.50 848 PHE A CA 1
ATOM 6732 C C . PHE A 1 848 ? 15.553 -18.148 16.327 1.00 92.50 848 PHE A C 1
ATOM 6734 O O . PHE A 1 848 ? 15.348 -17.456 17.323 1.00 92.50 848 PHE A O 1
ATOM 6741 N N . VAL A 1 849 ? 16.607 -17.964 15.526 1.00 91.81 849 VAL A N 1
ATOM 6742 C CA . VAL A 1 849 ? 17.602 -16.901 15.717 1.00 91.81 849 VAL A CA 1
ATOM 6743 C C . VAL A 1 849 ? 17.950 -16.252 14.378 1.00 91.81 849 VAL A C 1
ATOM 6745 O O . VAL A 1 849 ? 18.468 -16.915 13.479 1.00 91.81 849 VAL A O 1
ATOM 6748 N N . VAL A 1 850 ? 17.727 -14.942 14.286 1.00 91.81 850 VAL A N 1
ATOM 6749 C CA . VAL A 1 850 ? 18.117 -14.107 13.144 1.00 91.81 850 VAL A CA 1
ATOM 6750 C C . VAL A 1 850 ? 19.601 -13.761 13.222 1.00 91.81 850 VAL A C 1
ATOM 6752 O O . VAL A 1 850 ? 20.084 -13.326 14.273 1.00 91.81 850 VAL A O 1
ATOM 6755 N N . MET A 1 851 ? 20.329 -13.901 12.115 1.00 87.94 851 MET A N 1
ATOM 6756 C CA . MET A 1 851 ? 21.781 -13.698 12.082 1.00 87.94 851 MET A CA 1
ATOM 6757 C C . MET A 1 851 ? 22.171 -12.332 11.507 1.00 87.94 851 MET A C 1
ATOM 6759 O O . MET A 1 851 ? 21.962 -12.027 10.335 1.00 87.94 851 MET A O 1
ATOM 6763 N N . ARG A 1 852 ? 22.845 -11.504 12.312 1.00 85.06 852 ARG A N 1
ATOM 6764 C CA . ARG A 1 852 ? 23.370 -10.190 11.906 1.00 85.06 852 ARG A CA 1
ATOM 6765 C C . ARG A 1 852 ? 24.895 -10.217 11.837 1.00 85.06 852 ARG A C 1
ATOM 6767 O O . ARG A 1 852 ? 25.594 -10.002 12.824 1.00 85.06 852 ARG A O 1
ATOM 6774 N N . ARG A 1 853 ? 25.402 -10.488 10.635 1.00 77.12 853 ARG A N 1
ATOM 6775 C CA . ARG A 1 853 ? 26.828 -10.478 10.274 1.00 77.12 853 ARG A CA 1
ATOM 6776 C C . ARG A 1 853 ? 27.489 -9.112 10.465 1.00 77.12 853 ARG A C 1
ATOM 6778 O O . ARG A 1 853 ? 26.831 -8.077 10.322 1.00 77.12 853 ARG A O 1
ATOM 6785 N N . GLN A 1 854 ? 28.799 -9.118 10.709 1.00 68.25 854 GLN A N 1
ATOM 6786 C CA . GLN A 1 854 ? 29.608 -7.897 10.834 1.00 68.25 854 GLN A CA 1
ATOM 6787 C C . GLN A 1 854 ? 29.666 -7.098 9.517 1.00 68.25 854 GLN A C 1
ATOM 6789 O O . GLN A 1 854 ? 29.519 -5.877 9.516 1.00 68.25 854 GLN A O 1
ATOM 6794 N N . GLU A 1 855 ? 29.824 -7.783 8.383 1.00 66.50 855 GLU A N 1
ATOM 6795 C CA . GLU A 1 855 ? 29.886 -7.160 7.059 1.00 66.50 855 GLU A CA 1
ATOM 6796 C C . GLU A 1 855 ? 28.478 -6.757 6.575 1.00 66.50 855 GLU A C 1
ATOM 6798 O O . GLU A 1 855 ? 27.722 -7.580 6.057 1.00 66.50 855 GLU A O 1
ATOM 6803 N N . LYS A 1 856 ? 28.101 -5.482 6.760 1.00 65.56 856 LYS A N 1
ATOM 6804 C CA . LYS A 1 856 ? 26.715 -5.022 6.536 1.00 65.56 856 LYS A CA 1
ATOM 6805 C C . LYS A 1 856 ? 26.264 -5.056 5.072 1.00 65.56 856 LYS A C 1
ATOM 6807 O O . LYS A 1 856 ? 25.078 -5.228 4.822 1.00 65.56 856 LYS A O 1
ATOM 6812 N N . SER A 1 857 ? 27.186 -4.959 4.109 1.00 52.78 857 SER A N 1
ATOM 6813 C CA . SER A 1 857 ? 26.901 -5.107 2.667 1.00 52.78 857 SER A CA 1
ATOM 6814 C C . SER A 1 857 ? 26.317 -6.474 2.308 1.00 52.78 857 SER A C 1
ATOM 6816 O O . SER A 1 857 ? 25.724 -6.630 1.245 1.00 52.78 857 SER A O 1
ATOM 6818 N N . ARG A 1 858 ? 26.465 -7.460 3.197 1.00 52.16 858 ARG A N 1
ATOM 6819 C CA . ARG A 1 858 ? 25.915 -8.801 3.032 1.00 52.16 858 ARG A CA 1
ATOM 6820 C C . ARG A 1 858 ? 24.457 -8.907 3.480 1.00 52.16 858 ARG A C 1
ATOM 6822 O O . ARG A 1 858 ? 23.850 -9.945 3.260 1.00 52.16 858 ARG A O 1
ATOM 6829 N N . HIS A 1 859 ? 23.867 -7.893 4.104 1.00 54.66 859 HIS A N 1
ATOM 6830 C CA . HIS A 1 859 ? 22.463 -7.964 4.510 1.00 54.66 859 HIS A CA 1
ATOM 6831 C C . HIS A 1 859 ? 21.543 -7.440 3.415 1.00 54.66 859 HIS A C 1
ATOM 6833 O O . HIS A 1 859 ? 21.715 -6.324 2.928 1.00 54.66 859 HIS A O 1
ATOM 6839 N N . THR A 1 860 ? 20.502 -8.208 3.092 1.00 45.84 860 THR A N 1
ATOM 6840 C CA . THR A 1 860 ? 19.402 -7.738 2.236 1.00 45.84 860 THR A CA 1
ATOM 6841 C C . THR A 1 860 ? 18.575 -6.653 2.948 1.00 45.84 860 THR A C 1
ATOM 6843 O O . THR A 1 860 ? 17.992 -5.789 2.298 1.00 45.84 860 THR A O 1
ATOM 6846 N N . TRP A 1 861 ? 18.585 -6.631 4.291 1.00 47.44 861 TRP A N 1
ATOM 6847 C CA . TRP A 1 861 ? 17.912 -5.626 5.122 1.00 47.44 861 TRP A CA 1
ATOM 6848 C C . TRP A 1 861 ? 18.894 -4.791 5.967 1.00 47.44 861 TRP A C 1
ATOM 6850 O O . TRP A 1 861 ? 19.599 -5.310 6.842 1.00 47.44 861 TRP A O 1
ATOM 6860 N N . ASN A 1 862 ? 18.897 -3.471 5.731 1.00 52.31 862 ASN A N 1
ATOM 6861 C CA . ASN A 1 862 ? 19.903 -2.514 6.219 1.00 52.31 862 ASN A CA 1
ATOM 6862 C C . ASN A 1 862 ? 19.366 -1.447 7.194 1.00 52.31 862 ASN A C 1
ATOM 6864 O O . ASN A 1 862 ? 19.925 -0.355 7.281 1.00 52.31 862 ASN A O 1
ATOM 6868 N N . ALA A 1 863 ? 18.314 -1.738 7.967 1.00 48.09 863 ALA A N 1
ATOM 6869 C CA . ALA A 1 863 ? 17.720 -0.763 8.897 1.00 48.09 863 ALA A CA 1
ATOM 6870 C C . ALA A 1 863 ? 18.643 -0.305 10.054 1.00 48.09 863 ALA A C 1
ATOM 6872 O O . ALA A 1 863 ? 18.272 0.585 10.814 1.00 48.09 863 ALA A O 1
ATOM 6873 N N . GLY A 1 864 ? 19.859 -0.851 10.159 1.00 61.03 864 GLY A N 1
ATOM 6874 C CA . GLY A 1 864 ? 20.846 -0.515 11.183 1.00 61.03 864 GLY A CA 1
ATOM 6875 C C . GLY A 1 864 ? 20.620 -1.304 12.471 1.00 61.03 864 GLY A C 1
ATOM 6876 O O . GLY A 1 864 ? 19.533 -1.290 13.047 1.00 61.03 864 GLY A O 1
ATOM 6877 N N . ASP A 1 865 ? 21.664 -1.980 12.949 1.00 67.75 865 ASP A N 1
ATOM 6878 C CA . ASP A 1 865 ? 21.576 -2.895 14.097 1.00 67.75 865 ASP A CA 1
ATOM 6879 C C . ASP A 1 865 ? 21.178 -2.184 15.404 1.00 67.75 865 ASP A C 1
ATOM 6881 O O . ASP A 1 865 ? 20.602 -2.803 16.294 1.00 67.75 865 ASP A O 1
ATOM 6885 N N . ALA A 1 866 ? 21.378 -0.864 15.487 1.00 65.44 866 ALA A N 1
ATOM 6886 C CA . ALA A 1 866 ? 20.930 -0.031 16.603 1.00 65.44 866 ALA A CA 1
ATOM 6887 C C . ALA A 1 866 ? 19.411 -0.127 16.854 1.00 65.44 866 ALA A C 1
ATOM 6889 O O . ALA A 1 866 ? 18.984 -0.162 18.006 1.00 65.44 866 ALA A O 1
ATOM 6890 N N . ILE A 1 867 ? 18.594 -0.226 15.795 1.00 64.94 867 ILE A N 1
ATOM 6891 C CA . ILE A 1 867 ? 17.131 -0.366 15.915 1.00 64.94 867 ILE A CA 1
ATOM 6892 C C . ILE A 1 867 ? 16.759 -1.733 16.503 1.00 64.94 867 ILE A C 1
ATOM 6894 O O . ILE A 1 867 ? 15.772 -1.853 17.228 1.00 64.94 867 ILE A O 1
ATOM 6898 N N . LEU A 1 868 ? 17.555 -2.766 16.212 1.00 70.94 868 LEU A N 1
ATOM 6899 C CA . LEU A 1 868 ? 17.309 -4.111 16.720 1.00 70.94 868 LEU A CA 1
ATOM 6900 C C . LEU A 1 868 ? 17.597 -4.227 18.216 1.00 70.94 868 LEU A C 1
ATOM 6902 O O . LEU A 1 868 ? 16.950 -5.048 18.858 1.00 70.94 868 LEU A O 1
ATOM 6906 N N . ILE A 1 869 ? 18.510 -3.412 18.761 1.00 74.25 869 ILE A N 1
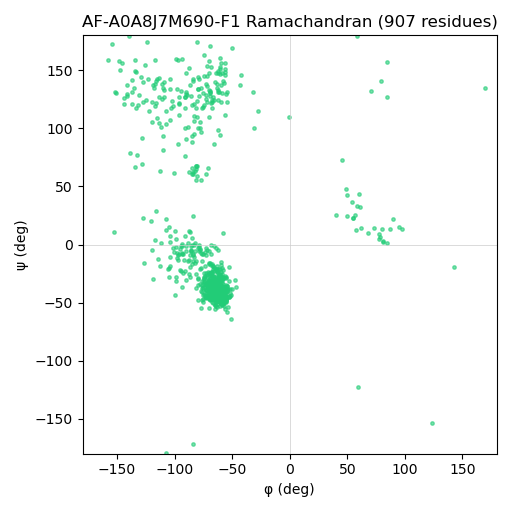ATOM 6907 C CA . ILE A 1 869 ? 18.962 -3.522 20.157 1.00 74.25 869 ILE A CA 1
ATOM 6908 C C . ILE A 1 869 ? 18.401 -2.468 21.122 1.00 74.25 869 ILE A C 1
ATOM 6910 O O . ILE A 1 869 ? 18.429 -2.704 22.328 1.00 74.25 869 ILE A O 1
ATOM 6914 N N . GLU A 1 870 ? 17.867 -1.337 20.634 1.00 66.38 870 GLU A N 1
ATOM 6915 C CA . GLU A 1 870 ? 17.441 -0.204 21.487 1.00 66.38 870 GLU A CA 1
ATOM 6916 C C . GLU A 1 870 ? 16.442 -0.620 22.587 1.00 66.38 870 GLU A C 1
ATOM 6918 O O . GLU A 1 870 ? 16.551 -0.179 23.731 1.00 66.38 870 GLU A O 1
ATOM 6923 N N . GLU A 1 871 ? 15.505 -1.510 22.250 1.00 71.38 871 GLU A N 1
ATOM 6924 C CA . GLU A 1 871 ? 14.444 -2.003 23.141 1.00 71.38 871 GLU A CA 1
ATOM 6925 C C . GLU A 1 871 ? 14.507 -3.534 23.334 1.00 71.38 871 GLU A C 1
ATOM 6927 O O . GLU A 1 871 ? 13.512 -4.155 23.698 1.00 71.38 871 GLU A O 1
ATOM 6932 N N . ALA A 1 872 ? 15.658 -4.164 23.062 1.00 83.81 872 ALA A N 1
ATOM 6933 C CA . ALA A 1 872 ? 15.791 -5.624 23.034 1.00 83.81 872 ALA A CA 1
ATOM 6934 C C . ALA A 1 872 ? 16.623 -6.178 24.183 1.00 83.81 872 ALA A C 1
ATOM 6936 O O . ALA A 1 872 ? 17.716 -5.678 24.454 1.00 83.81 872 ALA A O 1
ATOM 6937 N N . ASP A 1 873 ? 16.154 -7.243 24.826 1.00 87.00 873 ASP A N 1
ATOM 6938 C CA . ASP A 1 873 ? 16.827 -7.820 25.991 1.00 87.00 873 ASP A CA 1
ATOM 6939 C C . ASP A 1 873 ? 18.085 -8.584 25.589 1.00 87.00 873 ASP A C 1
ATOM 6941 O O . ASP A 1 873 ? 18.009 -9.543 24.826 1.00 87.00 873 ASP A O 1
ATOM 6945 N N . CYS A 1 874 ? 19.247 -8.178 26.099 1.00 89.38 874 CYS A N 1
ATOM 6946 C CA . CYS A 1 874 ? 20.500 -8.865 25.810 1.00 89.38 874 CYS A CA 1
ATOM 6947 C C . CYS A 1 874 ? 20.668 -10.072 26.735 1.00 89.38 874 CYS A C 1
ATOM 6949 O O . CYS A 1 874 ? 20.723 -9.931 27.957 1.00 89.38 874 CYS A O 1
ATOM 6951 N N . LEU A 1 875 ? 20.787 -11.259 26.150 1.00 87.25 875 LEU A N 1
ATOM 6952 C CA . LEU A 1 875 ? 20.846 -12.519 26.889 1.00 87.25 875 LEU A CA 1
ATOM 6953 C C . LEU A 1 875 ? 22.287 -12.933 27.228 1.00 87.25 875 LEU A C 1
ATOM 6955 O O . LEU A 1 875 ? 22.524 -13.669 28.188 1.00 87.25 875 LEU A O 1
ATOM 6959 N N . GLY A 1 876 ? 23.268 -12.437 26.474 1.00 87.06 876 GLY A N 1
ATOM 6960 C CA . GLY A 1 876 ? 24.672 -12.830 26.591 1.00 87.06 876 GLY A CA 1
ATOM 6961 C C . GLY A 1 876 ? 25.219 -13.346 25.267 1.00 87.06 876 GLY A C 1
ATOM 6962 O O . GLY A 1 876 ? 24.742 -12.938 24.208 1.00 87.06 876 GLY A O 1
ATOM 6963 N N . GLY A 1 877 ? 26.228 -14.212 25.325 1.00 84.12 877 GLY A N 1
ATOM 6964 C CA . GLY A 1 877 ? 26.918 -14.720 24.147 1.00 84.12 877 GLY A CA 1
ATOM 6965 C C . GLY A 1 877 ? 26.233 -15.924 23.483 1.00 84.12 877 GLY A C 1
ATOM 6966 O O . GLY A 1 877 ? 25.113 -16.308 23.845 1.00 84.12 877 GLY A O 1
ATOM 6967 N N . PRO A 1 878 ? 26.902 -16.549 22.495 1.00 79.06 878 PRO A N 1
ATOM 6968 C CA . PRO A 1 878 ? 26.391 -17.705 21.752 1.00 79.06 878 PRO A CA 1
ATOM 6969 C C . PRO A 1 878 ? 26.028 -18.924 22.612 1.00 79.06 878 PRO A C 1
ATOM 6971 O O . PRO A 1 878 ? 25.221 -19.753 22.194 1.00 79.06 878 PRO A O 1
ATOM 6974 N N . GLU A 1 879 ? 26.583 -19.053 23.818 1.00 79.06 879 GLU A N 1
ATOM 6975 C CA . GLU A 1 879 ? 26.235 -20.109 24.775 1.00 79.06 879 GLU A CA 1
ATOM 6976 C C . GLU A 1 879 ? 24.734 -20.134 25.113 1.00 79.06 879 GLU A C 1
ATOM 6978 O O . GLU A 1 879 ? 24.166 -21.197 25.394 1.00 79.06 879 GLU A O 1
ATOM 6983 N N . MET A 1 880 ? 24.071 -18.978 24.998 1.00 81.50 880 MET A N 1
ATOM 6984 C CA . MET A 1 880 ? 22.644 -18.830 25.261 1.00 81.50 880 MET A CA 1
ATOM 6985 C C . MET A 1 880 ? 21.759 -19.538 24.234 1.00 81.50 880 MET A C 1
ATOM 6987 O O . MET A 1 880 ? 20.615 -19.828 24.567 1.00 81.50 880 MET A O 1
ATOM 6991 N N . ILE A 1 881 ? 22.264 -19.898 23.042 1.00 76.38 881 ILE A N 1
ATOM 6992 C CA . ILE A 1 881 ? 21.495 -20.622 22.005 1.00 76.38 881 ILE A CA 1
ATOM 6993 C C . ILE A 1 881 ? 20.881 -21.913 22.562 1.00 76.38 881 ILE A C 1
ATOM 6995 O O . ILE A 1 881 ? 19.754 -22.263 22.217 1.00 76.38 881 ILE A O 1
ATOM 6999 N N . SER A 1 882 ? 21.584 -22.594 23.471 1.00 70.88 882 SER A N 1
ATOM 7000 C CA . SER A 1 882 ? 21.085 -23.808 24.132 1.00 70.88 882 SER A CA 1
ATOM 7001 C C . SER A 1 882 ? 19.801 -23.575 24.943 1.00 70.88 882 SER A C 1
ATOM 7003 O O . SER A 1 882 ? 18.939 -24.449 25.000 1.00 70.88 882 SER A O 1
ATOM 7005 N N . VAL A 1 883 ? 19.642 -22.376 25.511 1.00 74.06 883 VAL A N 1
ATOM 7006 C CA . VAL A 1 883 ? 18.466 -21.933 26.278 1.00 74.06 883 VAL A CA 1
ATOM 7007 C C . VAL A 1 883 ? 17.377 -21.378 25.352 1.00 74.06 883 VAL A C 1
ATOM 7009 O O . VAL A 1 883 ? 16.285 -21.075 25.801 1.00 74.06 883 VAL A O 1
ATOM 7012 N N . LEU A 1 884 ? 17.616 -21.256 24.046 1.00 82.50 884 LEU A N 1
ATOM 7013 C CA . LEU A 1 884 ? 16.579 -20.859 23.082 1.00 82.50 884 LEU A CA 1
ATOM 7014 C C . LEU A 1 884 ? 15.876 -22.068 22.450 1.00 82.50 884 LEU A C 1
ATOM 7016 O O . LEU A 1 884 ? 14.896 -21.897 21.726 1.00 82.50 884 LEU A O 1
ATOM 7020 N N . SER A 1 885 ? 16.378 -23.279 22.717 1.00 76.50 885 SER A N 1
ATOM 7021 C CA . SER A 1 885 ? 15.801 -24.539 22.250 1.00 76.50 885 SER A CA 1
ATOM 7022 C C . SER A 1 885 ? 14.808 -25.101 23.272 1.00 76.50 885 SER A C 1
ATOM 7024 O O . SER A 1 885 ? 15.125 -25.279 24.455 1.00 76.50 885 SER A O 1
ATOM 7026 N N . THR A 1 886 ? 13.596 -25.403 22.818 1.00 68.75 886 THR A N 1
ATOM 7027 C CA . THR A 1 886 ? 12.580 -26.129 23.598 1.00 68.75 886 THR A CA 1
ATOM 7028 C C . THR A 1 886 ? 12.891 -27.630 23.532 1.00 68.75 886 THR A C 1
ATOM 7030 O O . THR A 1 886 ? 12.992 -28.129 22.414 1.00 68.75 886 THR A O 1
ATOM 7033 N N . PRO A 1 887 ? 13.083 -28.398 24.626 1.00 53.88 887 PRO A N 1
ATOM 7034 C CA . PRO A 1 887 ? 13.428 -29.818 24.549 1.00 53.88 887 PRO A CA 1
ATOM 7035 C C . PRO A 1 887 ? 12.269 -30.670 24.018 1.00 53.88 887 PRO A C 1
ATOM 7037 O O . PRO A 1 887 ? 11.155 -30.612 24.549 1.00 53.88 887 PRO A O 1
ATOM 7040 N N . GLY A 1 888 ? 12.568 -31.538 23.048 1.00 47.34 888 GLY A N 1
ATOM 7041 C CA . GLY A 1 888 ? 11.680 -32.625 22.632 1.00 47.34 888 GLY A CA 1
ATOM 7042 C C . GLY A 1 888 ? 11.420 -33.623 23.773 1.00 47.34 888 GLY A C 1
ATOM 7043 O O . GLY A 1 888 ? 12.265 -33.818 24.648 1.00 47.34 888 GLY A O 1
ATOM 7044 N N . LEU A 1 889 ? 10.220 -34.212 23.777 1.00 39.69 889 LEU A N 1
ATOM 7045 C CA . LEU A 1 889 ? 9.664 -35.172 24.752 1.00 39.69 889 LEU A CA 1
ATOM 7046 C C . LEU A 1 889 ? 10.699 -36.051 25.499 1.00 39.69 889 LEU A C 1
ATOM 7048 O O . LEU A 1 889 ? 11.272 -36.950 24.890 1.00 39.69 889 LEU A O 1
ATOM 7052 N N . LEU A 1 890 ? 10.847 -35.902 26.834 1.00 33.06 890 LEU A N 1
ATOM 7053 C CA . LEU A 1 890 ? 11.530 -36.904 27.681 1.00 33.06 890 LEU A CA 1
ATOM 7054 C C . LEU A 1 890 ? 10.958 -37.117 29.111 1.00 33.06 890 LEU A C 1
ATOM 7056 O O . LEU A 1 890 ? 10.945 -36.230 29.964 1.00 33.06 890 LEU A O 1
ATOM 7060 N N . SER A 1 891 ? 10.670 -38.405 29.361 1.00 35.53 891 SER A N 1
ATOM 7061 C CA . SER A 1 891 ? 10.464 -39.196 30.597 1.00 35.53 891 SER A CA 1
ATOM 7062 C C . SER A 1 891 ? 9.209 -38.989 31.469 1.00 35.53 891 SER A C 1
ATOM 7064 O O . SER A 1 891 ? 8.874 -37.890 31.907 1.00 35.53 891 SER A O 1
ATOM 7066 N N . GLU A 1 892 ? 8.579 -40.122 31.818 1.00 36.41 892 GLU A N 1
ATOM 7067 C CA . GLU A 1 892 ? 7.375 -40.278 32.660 1.00 36.41 892 GLU A CA 1
ATOM 7068 C C . GLU A 1 892 ? 7.447 -39.588 34.032 1.00 36.41 892 GLU A C 1
ATOM 7070 O O . GLU A 1 892 ? 6.418 -39.310 34.644 1.00 36.41 892 GLU A O 1
ATOM 7075 N N . ARG A 1 893 ? 8.653 -39.264 34.508 1.00 34.00 893 ARG A N 1
ATOM 7076 C CA . ARG A 1 893 ? 8.902 -38.691 35.836 1.00 34.00 893 ARG A CA 1
ATOM 7077 C C . ARG A 1 893 ? 8.315 -37.284 36.023 1.00 34.00 893 ARG A C 1
ATOM 7079 O O . ARG A 1 893 ? 8.113 -36.870 37.160 1.00 34.00 893 ARG A O 1
ATOM 7086 N N . TRP A 1 894 ? 8.022 -36.568 34.935 1.00 35.94 894 TRP A N 1
ATOM 7087 C CA . TRP A 1 894 ? 7.563 -35.172 34.968 1.00 35.94 894 TRP A CA 1
ATOM 7088 C C . TRP A 1 894 ? 6.047 -34.981 34.775 1.00 35.94 894 TRP A C 1
ATOM 7090 O O . TRP A 1 894 ? 5.567 -33.859 34.917 1.00 35.94 894 TRP A O 1
ATOM 71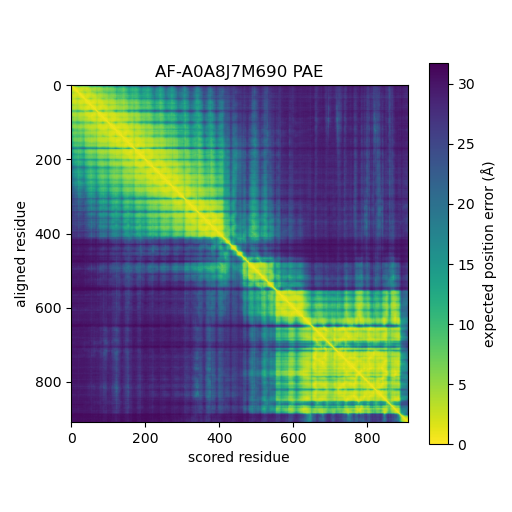00 N N . ARG A 1 895 ? 5.272 -36.055 34.530 1.00 37.88 895 ARG A N 1
ATOM 7101 C CA . ARG A 1 895 ? 3.797 -35.991 34.399 1.00 37.88 895 ARG A CA 1
ATOM 7102 C C . ARG A 1 895 ? 3.092 -35.488 35.664 1.00 37.88 895 ARG A C 1
ATOM 7104 O O . ARG A 1 895 ? 2.116 -34.769 35.559 1.00 37.88 895 ARG A O 1
ATOM 7111 N N . ALA A 1 896 ? 3.603 -35.789 36.856 1.00 39.34 896 ALA A N 1
ATOM 7112 C CA . ALA A 1 896 ? 2.972 -35.329 38.099 1.00 39.34 896 ALA A CA 1
ATOM 7113 C C . ALA A 1 896 ? 3.069 -33.801 38.303 1.00 39.34 896 ALA A C 1
ATOM 7115 O O . ALA A 1 896 ? 2.187 -33.204 38.907 1.00 39.34 896 ALA A O 1
ATOM 7116 N N . TYR A 1 897 ? 4.113 -33.162 37.762 1.00 35.53 897 TYR A N 1
ATOM 7117 C CA . TYR A 1 897 ? 4.287 -31.702 37.800 1.00 35.53 897 TYR A CA 1
ATOM 7118 C C . TYR A 1 897 ? 3.404 -30.975 36.763 1.00 35.53 897 TYR A C 1
ATOM 7120 O O . TYR A 1 897 ? 3.140 -29.782 36.893 1.00 35.53 897 TYR A O 1
ATOM 7128 N N . TYR A 1 898 ? 2.963 -31.696 35.726 1.00 37.31 898 TYR A N 1
ATOM 7129 C CA . TYR A 1 898 ? 2.163 -31.196 34.604 1.00 37.31 898 TYR A CA 1
ATOM 7130 C C . TYR A 1 898 ? 0.719 -30.874 35.016 1.00 37.31 898 TYR A C 1
ATOM 7132 O O . TYR A 1 898 ? 0.209 -29.804 34.680 1.00 37.31 898 TYR A O 1
ATOM 7140 N N . ASP A 1 899 ? 0.092 -31.749 35.807 1.00 42.72 899 ASP A N 1
ATOM 7141 C CA . ASP A 1 899 ? -1.297 -31.570 36.248 1.00 42.72 899 ASP A CA 1
ATOM 7142 C C . ASP A 1 899 ? -1.454 -30.353 37.179 1.00 42.72 899 ASP A C 1
ATOM 7144 O O . ASP A 1 899 ? -2.429 -29.607 37.085 1.00 42.72 899 ASP A O 1
ATOM 7148 N N . GLU A 1 900 ? -0.453 -30.084 38.021 1.00 38.66 900 GLU A N 1
ATOM 7149 C CA . GLU A 1 900 ? -0.446 -28.945 38.948 1.00 38.66 900 GLU A CA 1
ATOM 7150 C C . GLU A 1 900 ? -0.244 -27.595 38.227 1.00 38.66 900 GLU A C 1
ATOM 7152 O O . GLU A 1 900 ? -0.860 -26.582 38.576 1.00 38.66 900 GLU A O 1
ATOM 7157 N N . ALA A 1 901 ? 0.576 -27.575 37.170 1.00 34.84 901 ALA A N 1
ATOM 7158 C CA . ALA A 1 901 ? 0.846 -26.375 36.379 1.00 34.84 901 ALA A CA 1
ATOM 7159 C C . ALA A 1 901 ? -0.346 -25.971 35.494 1.00 34.84 901 ALA A C 1
ATOM 7161 O O . ALA A 1 901 ? -0.663 -24.782 35.402 1.00 34.84 901 ALA A O 1
ATOM 7162 N N . ILE A 1 902 ? -1.049 -26.941 34.895 1.00 40.34 902 ILE A N 1
ATOM 7163 C CA . ILE A 1 902 ? -2.282 -26.686 34.130 1.00 40.34 902 ILE A CA 1
ATOM 7164 C C . ILE A 1 902 ? -3.379 -26.131 35.036 1.00 40.34 902 ILE A C 1
ATOM 7166 O O . ILE A 1 902 ? -4.074 -25.187 34.656 1.00 40.34 902 ILE A O 1
ATOM 7170 N N . ASP A 1 903 ? -3.524 -26.677 36.241 1.00 40.34 903 ASP A N 1
ATOM 7171 C CA . ASP A 1 903 ? -4.534 -26.209 37.188 1.00 40.34 903 ASP A CA 1
ATOM 7172 C C . ASP A 1 903 ? -4.222 -24.797 37.716 1.00 40.34 903 ASP A C 1
ATOM 7174 O O . ASP A 1 903 ? -5.123 -24.008 37.996 1.00 40.34 903 ASP A O 1
ATOM 7178 N N . THR A 1 904 ? -2.939 -24.430 37.768 1.00 37.94 904 THR A N 1
ATOM 7179 C CA . THR A 1 904 ? -2.492 -23.068 38.095 1.00 37.94 904 THR A CA 1
ATOM 7180 C C . THR A 1 904 ? -2.746 -22.091 36.943 1.00 37.94 904 THR A C 1
ATOM 7182 O O . THR A 1 904 ? -3.261 -20.998 37.168 1.00 37.94 904 THR A O 1
ATOM 7185 N N . ALA A 1 905 ? -2.451 -22.483 35.699 1.00 33.88 905 ALA A N 1
ATOM 7186 C CA . ALA A 1 905 ? -2.695 -21.657 34.515 1.00 33.88 905 ALA A CA 1
ATOM 7187 C C . ALA A 1 905 ? -4.195 -21.404 34.280 1.00 33.88 905 ALA A C 1
ATOM 7189 O O . ALA A 1 905 ? -4.588 -20.281 33.969 1.00 33.88 905 ALA A O 1
ATOM 7190 N N . LYS A 1 906 ? -5.044 -22.415 34.521 1.00 38.50 906 LYS A N 1
ATOM 7191 C CA . LYS A 1 906 ? -6.512 -22.293 34.476 1.00 38.50 906 LYS A CA 1
ATOM 7192 C C . LYS A 1 906 ? -7.096 -21.390 35.562 1.00 38.50 906 LYS A C 1
ATOM 7194 O O . LYS A 1 906 ? -8.208 -20.917 35.391 1.00 38.50 906 LYS A O 1
ATOM 7199 N N . ARG A 1 907 ? -6.384 -21.184 36.675 1.00 36.41 907 ARG A N 1
ATOM 7200 C CA . ARG A 1 907 ? -6.784 -20.254 37.746 1.00 36.41 907 ARG A CA 1
ATOM 7201 C C . ARG A 1 907 ? -6.318 -18.815 37.505 1.00 36.41 907 ARG A C 1
ATOM 7203 O O . ARG A 1 907 ? -6.815 -17.914 38.173 1.00 36.41 907 ARG A O 1
ATOM 7210 N N . LEU A 1 908 ? -5.326 -18.616 36.635 1.00 33.47 908 LEU A N 1
ATOM 7211 C CA . LEU A 1 908 ? -4.761 -17.303 36.302 1.00 33.47 908 LEU A CA 1
ATOM 7212 C C . LEU A 1 908 ? -5.425 -16.652 35.078 1.00 33.47 908 LEU A C 1
ATOM 7214 O O . LEU A 1 908 ? -5.375 -15.427 34.967 1.00 33.47 908 LEU A O 1
ATOM 7218 N N . CYS A 1 909 ? -6.011 -17.451 34.182 1.00 31.77 909 CYS A N 1
ATOM 7219 C CA . CYS A 1 909 ? -6.978 -16.991 33.179 1.00 31.77 909 CYS A CA 1
ATOM 7220 C C . CYS A 1 909 ? -8.357 -16.831 33.822 1.00 31.77 909 CYS A C 1
ATOM 7222 O O . CYS A 1 909 ? -9.073 -15.886 33.421 1.00 31.77 909 CYS A O 1
#

Radius of gyration: 33.4 Å; Cα contacts (8 Å, |Δi|>4): 1240; chains: 1; bounding box: 86×83×99 Å

pLDDT: mean 76.75, std 17.08, range [30.14, 98.12]

Secondary structure (DSSP, 8-state):
-HHHHHHHHHHHHHHHHHTT-HHHHHHHHHHHHHH-TT-HHHHHHHHHHHHHTT-HHHHHHHHHHHHHT--SHHHHHHHHHHHHHTT-HHHHHHHHHTS-GGGTT-HHHHHHHHHHHHHTT-HHHHHHHHHHHHHH-TT-HHHHHHHHHHHHHTT-HHHHHHHHHHHHHT---HHHHHHHHHHHHHTT-HHHHHHHHHTS-GGGTT-HHHHHHHHHHHHHTT-HHHHHHHHHHHHHH-TT-HHHHHHHHHHHHHTT-HHHHHHHHHTTTTTS-HHHHHHHHHHHHHHTT-HHHHHHHHHHHHHTT---HHHHHHHHHHHHHTT-HHHHHHHHHHHHHHH-TTTS-HHHHHHHHHHHHHTT-HHHHHHHHHHHHHTT---HHHHHHHHHHHHHTT-HHHHHHHHHHHHHHHS-TTTHHHHHHHHHHHHHSS-HHHHHHHHHHHHHHT--S-HHHHHHHHHH--S---HIIIIIB-TTT--B-HHHHHHHHHHHHHHT-HHHHHHHHHT--TT----HHHHHHHHHHHHHTTT-HHHHHHHHHHHHH----TT---HHHHHHHHHT--SHHHHHHHHHHHHHHHTTSPPPHHHHHHHHHHHHHHHHH-S-HHHHHHHHHHHHHHHHHHB-HHHHHHHHHHHHHHHHHTT-SSPPP---EEEEEEE--GGGHHHHHHHHHT-S--SEEEEEEE-GGGTT-GGGGG----TTSEEEE---S--SHHHHHHHHHHT--SSEEEE--TTSEE-TTHHHHHHHHHHHHT-SEEE-SSEEEEETTTTEEEEES----SEEHHHH-S---GGG-EEEHHHHHH-PPPTT-SS-HHHHHHHHHHHTT--EEE---TTEEEEE-S-GGG-S--S-HHHHHTT-EEEESGGGGGGGSPPP---GGGHHHHHHHHHHHHHH-

Organism: NCBI:txid2753746

Solvent-accessible surface area (backbone atoms only — not comparable to full-atom values): 49030 Å² total; per-residue (Å²): 115,76,64,64,54,55,51,53,50,52,54,51,37,52,54,26,52,76,67,68,37,53,68,64,31,40,55,53,30,53,56,49,29,71,78,40,76,79,41,54,70,48,31,48,52,33,18,52,41,30,45,74,72,66,40,31,68,64,16,30,55,36,22,49,58,28,33,79,72,43,93,58,66,63,50,47,50,54,26,32,57,32,25,48,74,60,67,39,49,69,61,24,48,52,57,60,69,68,52,54,80,94,52,56,84,36,67,69,50,42,47,50,52,26,54,48,31,45,72,73,66,40,43,68,63,18,31,54,50,22,50,55,46,28,70,78,38,76,83,45,61,71,44,43,52,51,28,19,55,29,30,45,72,73,66,43,33,68,66,15,38,52,40,41,49,62,51,43,77,77,47,90,47,73,70,58,52,51,52,34,29,53,34,29,44,75,64,66,42,52,67,61,21,46,53,59,54,68,70,53,56,78,93,47,60,84,37,68,70,52,38,46,50,52,30,51,50,33,46,70,60,61,44,27,61,63,15,26,53,48,22,53,53,42,31,71,77,40,74,85,41,64,70,57,42,52,53,26,27,56,37,18,39,72,43,68,41,45,65,63,19,53,58,53,48,60,71,38,54,90,78,47,61,70,64,63,52,52,56,55,48,39,58,44,31,55,76,68,67,39,59,68,64,31,51,57,51,51,53,54,41,56,78,66,69,66,89,48,78,65,56,39,44,49,52,20,48,54,28,45,76,73,64,39,30,70,62,15,29,50,45,21,53,50,43,35,54,76,55,31,65,84,71,35,61,52,68,35,62,36,46,31,32,50,31,29,46,75,66,76,34,30,65,61,15,23,54,53,36,50,53,42,45,75,64,63,44,86,42,63,67,39,36,52,52,23,17,51,16,27,40,73,65,74,33,62,64,62,17,46,53,37,49,51,38,48,50,64,66,76,44,57,81,86,49,47,62,64,45,54,51,57,55,48,47,70,74,70,52,96,55,68,75,62,56,56,52,52,53,54,46,47,63,69,64,54,60,64,77,43,69,69,55,45,54,51,46,59,68,63,65,60,85,93,66,53,67,49,69,68,66,23,27,42,94,88,73,72,48,43,45,49,64,65,50,52,52,49,45,51,34,22,60,78,64,68,38,53,69,60,40,50,50,52,63,73,57,56,59,92,82,58,61,70,54,74,70,57,50,56,55,55,50,63,54,50,64,76,51,69,83,44,68,66,59,46,50,48,55,36,51,54,58,69,66,60,69,57,57,103,84,55,86,60,44,59,55,59,56,50,48,59,75,45,46,88,46,55,67,52,45,40,55,51,48,52,55,50,53,60,44,54,75,74,42,88,68,46,70,60,34,26,53,44,31,43,70,45,16,60,64,53,23,75,56,29,88,51,63,72,58,19,50,50,37,42,53,51,14,54,53,24,50,69,64,53,47,33,71,67,51,39,57,48,47,52,53,51,38,56,50,52,39,54,63,68,56,56,95,61,85,73,81,80,65,37,32,17,35,33,27,56,33,48,52,79,82,27,49,68,43,36,40,52,30,59,67,48,36,71,56,61,56,38,33,38,31,37,30,43,22,72,81,35,47,90,48,71,75,60,80,75,65,77,68,62,94,75,54,53,76,43,80,47,88,50,98,59,82,35,62,18,46,52,52,42,56,34,55,74,69,46,84,25,57,32,37,31,39,42,47,28,72,37,49,44,38,44,44,33,64,45,50,50,53,47,49,33,61,76,67,68,40,44,31,40,20,26,57,26,38,31,36,36,33,56,77,73,50,32,31,28,33,26,51,84,61,91,54,75,36,50,27,92,79,75,43,57,64,44,45,55,58,48,32,36,32,33,43,72,53,50,78,77,44,63,44,40,56,90,37,92,72,58,26,47,52,50,29,40,41,51,44,50,66,72,64,52,46,40,32,31,37,72,41,60,16,42,36,41,62,40,64,68,64,61,91,75,46,96,72,79,87,49,72,65,71,55,49,70,74,23,50,23,59,35,42,75,79,50,56,70,64,40,50,54,76,76,93,80,67,83,86,54,57,74,62,48,61,58,50,52,57,48,53,66,71,73,107

Sequence (909 aa):
MLDDRAESFLEELSRLRELEKYADALQIARSAVELYPGHLGLLLEKARLLRLNGELNEAAEVFRAAVSNSQRPGPRIELIQTLRRAGRLDEAQSELDSIGAEHADHPGVLMERVLTAKGRGAHEEGLELARGAVESHPGHHGLNVERARLLRLCGIFDEAAAAFRDTLVKGESLGLRIELIQTLRRAGRLDEAQSELDLVGAEHADHPGVLMERVLLAKGRKAYAEASETARSAVRRRPDDARLRLEAVRVASLAGDHKWALEELAKLEPLLDAETVLVERGDILLRMERLADVEELLDELDRRDVVASKIGLQRARLLEEKGCYELSAAVAMDWIRRLGARNCPPALSEVVVRVLLKSSRPRDAWNFGEDAIIAGVRSDQLRLMTARAAFACNDPVVARSHLTHVVMRHCPTHLVYGMTEALNEILYDLMGPKAFYEVAAKIQSGAVFSRSFQDDLDKMSGDHESVISRYLLKSDDEKFDSRAFIDFVHACWDTGQHDLMCSEIYALPESAKFSPKQMKALRRIAHYMRGDDKFRRFISRRLKDLVLDDQGRDDFSFVLEFEAATSREEVGAIAQRCMDFVAKREPGRQLKSFLALEGEKLASTIECDALAERVRLHRNHAVDRLRDERAVEAVDRERRLCDLINRGSDEPRSPRVSVIAPIHRASDLGNLCRSVSRQTWRNLEVIVVPNGELFGSNLMNSFECPLHVDLKVVHSDDRQIGKILNKAADLASGELVMRFDSDDIYLDNYVESSVRSMEFLNADVIGRSSYFVYIEELNMIFRHRPQPYFRDWKVSGPFAAGCSLCFKREVFDDVRFLETVSLGEDTAFCRNVFMRGWKCYDVDPFNFVVMRRQEKSRHTWNAGDAILIEEADCLGGPEMISVLSTPGLLSERWRAYYDEAIDTAKRLC

Foldseek 3Di:
DVVVVLVVLLVVLVVCVVVVVLVVSLVSLVVSCVVVVLDLSSLQSNLVSCVVVVVLVVSLVSLVSSVVNDPDCVSLLVSLVSCLVVVVLVVSVVSLVPNDPVCCLPLSSLLSVLVSCVSVVVLVSSLVSLVVNCVSPVPDLSSLLSNLVSCLVVVVLVSSLVSLVVSCVVDPDPVSLLVSLVSCVSLLVLVVSVVSLVPDDPVCCLPLSSLQSQLSSCVSLVVLVVSLVSLVVNCVSPVPPLVSLLSSLVSCLSVVVLVVSLVSLVVCPVPDDPLSSLLSNLSSCLSVVVLVVNVVSLVVCVVVVDLDLSSLLSVLSSCVSVVVLVVSLVSLVVNCLVCDLVRHQLSSLLSNLVSCVVVVNLVVSLVSLVVSVVSPHDDLSSLQSNLVSCVSVVNNPSSVLSVLLSCVQPDDPLLNLLVVVVVCCLSPDDDPPVSVVVVVVCSVSSPDCDVVNVVVSVVVPDDDDASQRPPQQDPPHGHGDLVVLLSNLVSCVVNVVVVSSVVNLVNHDLRYDDDPVSLVSVVVVVVVVVPDLVVLVSNLVSLVSPPPDPPDDQLVSLVSNCVSDDALVSLQVSLVVNLVVVVVDPHDLLNLLCLLQCLQVSLVSHPDVVSSVSSVVSNVVSLVVLADPVVLVVLLVVLVVLLLLLPPPDDFPLWQEEEEEEDADPVLLVQQLVQVVLAPRQNYEYEYEYEHPCQVPCPCVPRDRDPRYRYHYDHDPDHAPLVSRLVSLVPDPTQKYAYAYSQWHFHHHLVSSVSSLCVVLVFQKEAAQWAWEQAPSSLWIWTFPPDDFFDWCVVVPLDHDLNGMMGGSVLCVVAGQDRPDNPCSSVVRSVVSVSNPGGYTHHDHARIYHYHDPPQVPDSDRPDCSNRSSPIHINGHPVCNVSRHNDDDDDPPCVVVSVVVVVVVVVVD

InterPro domains:
  IPR001173 Glycosyltransferase 2-like [PF00535] (658-814)
  IPR011990 Tetratricopeptide-like helical domain superfamily [G3DSA:1.25.40.10] (3-170)
  IPR011990 Tetratricopeptide-like helical domain superfamily [G3DSA:1.25.40.10] (171-423)
  IPR011990 Tetratricopeptide-like helical domain superfamily [SSF48452] (17-166)
  IPR011990 Tetratricopeptide-like helical domain superfamily [SSF48452] (120-265)
  IPR029044 Nucleotide-diphospho-sugar transferases [G3DSA:3.90.550.10] (639-862)
  IPR029044 Nucleotide-diphospho-sugar transferases [SSF53448] (653-859)

Nearest PDB structures (foldseek):
  6xt9-assembly1_D  TM=6.907E-01  e=9.226E-07  Homo sapiens
  3ieg-assembly2_B  TM=3.105E-01  e=4.226E-06  Mus musculus
  1fch-assembly1_A  TM=3.970E-01  e=2.091E-03  Homo sapiens
  6ait-assembly1_F  TM=3.807E-01  e=2.857E-02  Escherichia coli K-12
  6ait-assembly1_D  TM=3.549E-01  e=1.788E-02  Escherichia coli K-12